Protein AF-0000000087635508 (afdb_homodimer)

Organism: NCBI:txid103891

Sequence (800 aa):
MSQRLTKEEFLHRYALDRRGTNSVKWDALAQRFNTTDVLPLWVADMDFKVPETVTDALTTRIQQGAFGYSLISPTYHQTFIDWLTHHHGYTPKKGWLRFTNGTITTLFWILHAFTKPKDAIMMLSPVYYPFFSTPQDTDHIPICSELQRDETGRYYINFEEVEQKIKEHNVKLFILCNPHNPVSRLWSEEELTRLFTLCEQYNVLIISDEIHQDFHFDTFIPALKVQEGRFSNSIITITSASKTFNLASLPVAHVIIPNKEHRHIFDAYVKTIDHTQLSVLNLVATETAYQTGDIWLTGLLATIQSNYELLKDLLLAKAPNIKFTPLEATYLAWLDFNAYIKPDELDDFLIKECRVGVNTSANFAPATPGFGRFNLAAHPDTIKEAANRIIQGLLHRNLIMSQRLTKEEFLHRYALDRRGTNSVKWDALAQRFNTTDVLPLWVADMDFKVPETVTDALTTRIQQGAFGYSLISPTYHQTFIDWLTHHHGYTPKKGWLRFTNGTITTLFWILHAFTKPKDAIMMLSPVYYPFFSTPQDTDHIPICSELQRDETGRYYINFEEVEQKIKEHNVKLFILCNPHNPVSRLWSEEELTRLFTLCEQYNVLIISDEIHQDFHFDTFIPALKVQEGRFSNSIITITSASKTFNLASLPVAHVIIPNKEHRHIFDAYVKTIDHTQLSVLNLVATETAYQTGDIWLTGLLATIQSNYELLKDLLLAKAPNIKFTPLEATYLAWLDFNAYIKPDELDDFLIKECRVGVNTSANFAPATPGFGRFNLAAHPDTIKEAANRIIQGLLHRNLI

Solvent-accessible surface area (backbone atoms only — not comparable to full-atom values): 40745 Å² total; per-residue (Å²): 128,85,70,72,40,47,44,68,57,34,46,74,71,24,56,46,83,54,72,85,68,42,24,41,63,60,58,35,28,43,79,74,67,75,38,72,76,43,51,67,24,49,52,96,47,51,38,42,39,41,52,64,66,29,45,50,52,47,46,56,54,45,68,68,31,60,33,28,48,56,52,78,62,91,54,44,67,55,44,52,36,49,41,37,33,74,74,53,71,43,71,72,58,75,90,27,57,47,76,47,60,23,61,68,24,47,49,35,50,48,49,62,49,76,51,54,74,62,41,23,37,32,37,61,28,56,22,55,34,62,73,47,49,51,35,48,56,54,47,26,38,63,41,75,38,63,49,41,66,53,95,69,40,45,70,41,82,45,62,68,57,45,54,50,48,37,64,75,54,59,33,48,35,35,50,39,59,43,39,26,48,47,59,9,39,61,62,48,63,66,58,47,49,53,52,50,50,56,28,56,74,62,65,26,40,33,37,36,41,30,43,41,56,80,32,54,80,56,86,63,63,53,78,57,48,39,81,83,31,72,56,26,70,47,36,37,36,36,31,40,52,26,65,68,53,34,23,50,21,36,41,48,14,40,35,42,32,67,26,67,66,58,41,50,44,46,51,58,43,43,62,40,52,50,76,59,70,73,36,52,63,31,50,50,37,48,46,40,37,60,71,65,30,63,42,55,46,47,8,48,52,46,37,28,54,51,33,50,51,50,38,49,53,58,36,40,74,68,40,65,66,52,41,52,30,54,76,38,16,54,54,43,44,34,34,36,36,61,77,78,35,58,48,91,44,39,61,54,46,38,37,68,68,29,20,36,32,53,40,47,28,86,54,22,44,98,46,64,72,22,26,40,36,37,41,30,48,50,54,61,67,58,45,52,50,48,34,51,30,46,52,49,43,35,45,73,68,65,70,88,128,86,70,73,40,44,43,68,56,34,46,74,72,26,56,47,85,53,71,84,67,43,23,41,64,59,60,36,27,44,80,74,68,74,39,72,77,45,50,67,24,50,53,97,48,50,39,42,38,41,53,65,67,28,44,50,52,49,46,56,56,46,68,68,31,60,33,26,48,59,51,77,61,89,56,45,66,56,44,53,34,48,42,37,32,74,76,54,71,44,73,72,59,75,88,28,57,47,76,48,60,23,60,68,23,47,50,35,50,49,49,62,50,74,49,54,74,63,39,23,36,32,37,62,14,53,18,57,31,63,74,40,49,50,34,49,55,53,46,26,37,64,41,71,39,63,49,41,68,52,94,67,40,45,70,42,82,46,60,67,55,44,53,50,48,39,64,75,54,58,32,46,34,35,49,39,60,43,40,25,49,49,60,8,40,61,62,48,62,68,59,47,50,54,52,50,50,56,29,57,75,62,64,27,40,33,37,36,40,30,43,41,56,79,32,53,82,59,85,65,62,52,77,57,47,40,81,83,32,72,57,24,68,47,35,38,37,34,29,37,52,25,65,67,54,35,24,50,21,37,42,47,13,40,35,41,32,67,26,66,67,58,41,51,43,45,50,58,44,42,61,39,51,51,75,59,69,72,35,53,65,32,49,52,37,47,44,39,37,60,70,65,30,62,42,54,47,49,9,50,52,46,37,27,55,50,34,50,51,49,38,50,53,58,38,41,73,67,40,66,66,52,41,54,29,55,76,40,14,53,52,40,45,32,36,36,37,59,77,78,36,57,47,93,45,39,63,53,46,37,37,68,66,29,21,34,33,52,39,44,23,89,62,22,37,68,44,60,78,24,28,40,37,37,41,32,49,51,56,60,65,58,44,52,49,48,35,50,29,47,52,51,44,35,43,73,68,64,72,87

Radius of gyration: 28.78 Å; Cα contacts (8 Å, |Δi|>4): 1684; chains: 2; bounding box: 56×84×64 Å

Secondary structure (DSSP, 8-state):
---PPPHHHHHHHHB---TTTTBHHHHSHHHHHS-S-SEE--SS--SBPPPHHHHHHHHHHHHT---SSBPPPTTHHHHHHHHHHHHHS----GGGEEEES-HHHHHHHHHHHH--TT-EEEEEES--THHHHHHHHTT-EEEEEEPEE-TTS-EE--HHHHHHHHHHHTEEEEEEESSBTTTTB---HHHHHHHHHHHHHTT-EEEEE-TTTT-BSS----GGGGGGGTTGGGEEEEEEHHHHTT-TTS--EEEE---HHHHHHHHHHHTTT--PPPPHHHHHHHHHHHHH-HHHHHHHHHHHHHHHHHHHHHHHHH-TTPEEPP--BSSEEEEE-TTTS-GGGHHIIIIIIS-EE-EEGGGSSS--TTEEEEE--S-HHHHHHHHHHHHHHHHHTT--/---PPPHHHHHHHHB---TTTTBHHHHSHHHHHS-S-SEE--SS--SBPPPHHHHHHHHHHHHT---SSBPPPTTHHHHHHHHHHHHHS----GGGEEEES-HHHHHHHHHHHH--TT-EEEEEESEETHHHHHHHHTT-EEEEEEPEE-TTS-EE--HHHHHHHHHHHTEEEEEEESSBTTTTB---HHHHHHHHHHHHHTT-EEEEE-TTTT-BSS----GGGGGGGTTGGGEEEEEEHHHHTT-TTS--EEEE---HHHHHHHHHHHTTT--PPPPHHHHHHHHHHHHH-HHHHHHHHHHHHHHHHHHHHHHHHH-TT-EEPP--BSSEEEEE-TTTS-GGGHHIIIIIIS-EE-EEGGGEESPPTTEEEEE--S-HHHHHHHHHHHHHHHHHTT--

Foldseek 3Di:
DPDADALVNLCVAWQADCPPVPDCQQPVCCVVQVDNLFQGFADLFFRTHFPVLLVVLLVVVVVVVDFPDDDFDPCLLVLVQVLCCVQANDGADSVQKDKDQAQLVLVLLLCVLQHDAQAEEEEEPLAFQSSPVSCVVRNYHYHYDYWDADPQRATHGPLVVVLVCCVVRVHAEYEAEAVTPPLQDQDDLVRLVSVLVSCVVSNHAYEYECQFVLFFPDRHHDSCCRVHRPSLQRYKYKYFCCSQRVPVVLGMMMIGHRHPVSVVSSVVSCVVPDDDDRRNSSSSSRSSCSVPVVNSSSNQNNQLVVLVVLLVVLQCVQPVPWRWRDNRTDSKTKIAQVLQDPLVCQCCLLCVQLSHHHDASVRSPPDDGRMTIGGSNHDSVSSNSSSVSSSVSSVVVVRD/DPDADALVNLCVAWQADCPPVPDCQQPVCCVVQVDNLFQGFADLFFRTHFPVLLVVLLVVVVVVVDFPDDDFPPCLLVLVQVLCCVQANDGADSVQKDKDQAQLVLVLLLCVLQHDAQAEEEEEPLAQCSSVVSCVVRNYHYHYDYWDADPQRATHGPLVVVLVCCVVRVHAEYEAEAVTPPLQDQDDLVRLVSVLVSCVVSNHAYEYECQFVLFFPDRHHDSCCRVHRPSLQRYKYKYFCCSQRVPVVLGMMMIGHRHPVSVVSSVVSCVVPDDDDRRNSSSSSRSSCSVPVVNSSSNQNNQLVVLVVLLQVLQCVQPVPWRWRDNRTDSKTKIAQVLQDPLVCQCCLLCVQLSHHHDAQVSGVPGDGRMTIGGRSHDSVSSNSSSVSSSVSSVVVVRD

Nearest PDB structures (foldseek):
  3l8a-assembly1_A  TM=9.488E-01  e=4.646E-39  Streptococcus mutans UA159
  6qp3-assembly2_B  TM=9.640E-01  e=1.396E-38  Bacillus subtilis subsp. subtilis str. 168
  1c7n-assembly2_C  TM=9.497E-01  e=3.791E-37  Treponema denticola
  9jwc-assembly1_A  TM=9.438E-01  e=6.682E-35  Lactobacillus delbrueckii subsp. lactis DSM 20072
  3dzz-assembly1_B  TM=9.411E-01  e=6.036E-34  Lactobacillus delbrueckii subsp. bulgaricus ATCC BAA-365

InterPro domains:
  IPR004839 Aminotransferase, class I/classII, large domain [PF00155] (37-390)
  IPR015421 Pyridoxal phosphate-dependent transferase, major domain [G3DSA:3.40.640.10] (75-299)
  IPR015422 Pyridoxal phosphate-dependent transferase, small domain [G3DSA:3.90.1150.10] (20-390)
  IPR015424 Pyridoxal phosphate-dependent transferase [SSF53383] (12-392)
  IPR027619 C-S lyase, PatB-like [TIGR04350] (15-392)
  IPR051798 Class-II Pyridoxal-Phosphate-Dependent Aminotransferase [PTHR43525] (14-395)

pLDDT: mean 96.12, std 6.04, range [33.53, 98.94]

Structure (mmCIF, N/CA/C/O backbone):
data_AF-0000000087635508-model_v1
#
loop_
_entity.id
_entity.type
_entity.pdbx_description
1 polymer 'cysteine-S-conjugate beta-lyase'
#
loop_
_atom_site.group_PDB
_atom_site.id
_atom_site.type_symbol
_atom_site.label_atom_id
_atom_site.label_alt_id
_atom_site.label_comp_id
_atom_site.label_asym_id
_atom_site.label_entity_id
_atom_site.label_seq_id
_atom_site.pdbx_PDB_ins_code
_atom_site.Cartn_x
_atom_site.Cartn_y
_atom_site.Cartn_z
_atom_site.occupancy
_atom_site.B_iso_or_equiv
_atom_site.auth_seq_id
_atom_site.auth_comp_id
_atom_site.auth_asym_id
_atom_site.auth_atom_id
_atom_site.pdbx_PDB_model_num
ATOM 1 N N . MET A 1 1 ? -30.078 -16.125 -19.828 1 33.81 1 MET A N 1
ATOM 2 C CA . MET A 1 1 ? -29.125 -17.016 -20.484 1 33.81 1 MET A CA 1
ATOM 3 C C . MET A 1 1 ? -27.703 -16.516 -20.297 1 33.81 1 MET A C 1
ATOM 5 O O . MET A 1 1 ? -27.391 -15.367 -20.641 1 33.81 1 MET A O 1
ATOM 9 N N . SER A 1 2 ? -26.922 -16.781 -19.203 1 46.25 2 SER A N 1
ATOM 10 C CA . SER A 1 2 ? -25.672 -16.219 -18.703 1 46.25 2 SER A CA 1
ATOM 11 C C . SER A 1 2 ? -24.656 -16.047 -19.828 1 46.25 2 SER A C 1
ATOM 13 O O . SER A 1 2 ? -24.312 -17.016 -20.516 1 46.25 2 SER A O 1
ATOM 15 N N . GLN A 1 3 ? -24.719 -14.992 -20.547 1 62.72 3 GLN A N 1
ATOM 16 C CA . GLN A 1 3 ? -23.984 -14.727 -21.766 1 62.72 3 GLN A CA 1
ATOM 17 C C . GLN A 1 3 ? -22.5 -15.055 -21.609 1 62.72 3 GLN A C 1
ATOM 19 O O . GLN A 1 3 ? -21.812 -14.469 -20.766 1 62.72 3 GLN A O 1
ATOM 24 N N . ARG A 1 4 ? -22.109 -16.312 -21.953 1 77.56 4 ARG A N 1
ATOM 25 C CA . ARG A 1 4 ? -20.734 -16.781 -21.953 1 77.56 4 ARG A CA 1
ATOM 26 C C . ARG A 1 4 ? -20 -16.312 -23.203 1 77.56 4 ARG A C 1
ATOM 28 O O . ARG A 1 4 ? -20.547 -16.328 -24.297 1 77.56 4 ARG A O 1
ATOM 35 N N . LEU A 1 5 ? -18.844 -15.641 -22.828 1 87.56 5 LEU A N 1
ATOM 36 C CA . LEU A 1 5 ? -17.953 -15.219 -23.906 1 87.56 5 LEU A CA 1
ATOM 37 C C . LEU A 1 5 ? -17.125 -16.391 -24.422 1 87.56 5 LEU A C 1
ATOM 39 O O . LEU A 1 5 ? -16.547 -17.141 -23.641 1 87.56 5 LEU A O 1
ATOM 43 N N . THR A 1 6 ? -17.156 -16.656 -25.672 1 89.62 6 THR A N 1
ATOM 44 C CA . THR A 1 6 ? -16.297 -17.688 -26.25 1 89.62 6 THR A CA 1
ATOM 45 C C . THR A 1 6 ? -14.836 -17.219 -26.25 1 89.62 6 THR A C 1
ATOM 47 O O . THR A 1 6 ? -14.555 -16.031 -26.078 1 89.62 6 THR A O 1
ATOM 50 N N . LYS A 1 7 ? -13.977 -18.172 -26.422 1 93.38 7 LYS A N 1
ATOM 51 C CA . LYS A 1 7 ? -12.547 -17.875 -26.531 1 93.38 7 LYS A CA 1
ATOM 52 C C . LYS A 1 7 ? -12.289 -16.875 -27.656 1 93.38 7 LYS A C 1
ATOM 54 O O . LYS A 1 7 ? -11.523 -15.914 -27.469 1 93.38 7 LYS A O 1
ATOM 59 N N . GLU A 1 8 ? -12.953 -17.094 -28.781 1 94.56 8 GLU A N 1
ATOM 60 C CA . GLU A 1 8 ? -12.75 -16.219 -29.922 1 94.56 8 GLU A CA 1
ATOM 61 C C . GLU A 1 8 ? -13.227 -14.797 -29.641 1 94.56 8 GLU A C 1
ATOM 63 O O . GLU A 1 8 ? -12.547 -13.828 -29.984 1 94.56 8 GLU A O 1
ATOM 68 N N . GLU A 1 9 ? -14.336 -14.711 -29.031 1 94.88 9 GLU A N 1
ATOM 69 C CA . GLU A 1 9 ? -14.875 -13.398 -28.672 1 94.88 9 GLU A CA 1
ATOM 70 C C . GLU A 1 9 ? -13.984 -12.711 -27.641 1 94.88 9 GLU A C 1
ATOM 72 O O . GLU A 1 9 ? -13.742 -11.508 -27.719 1 94.88 9 GLU A O 1
ATOM 77 N N . PHE A 1 10 ? -13.555 -13.492 -26.703 1 97.44 10 PHE A N 1
ATOM 78 C CA . PHE A 1 10 ? -12.688 -12.977 -25.656 1 97.44 10 PHE A CA 1
ATOM 79 C C . PHE A 1 10 ? -11.398 -12.414 -26.25 1 97.44 10 PHE A C 1
ATOM 81 O O . PHE A 1 10 ? -10.992 -11.297 -25.922 1 97.44 10 PHE A O 1
ATOM 88 N N . LEU A 1 11 ? -10.797 -13.164 -27.094 1 97.56 11 LEU A N 1
ATOM 89 C CA . LEU A 1 11 ? -9.539 -12.758 -27.719 1 97.56 11 LEU A CA 1
ATOM 90 C C . LEU A 1 11 ? -9.719 -11.5 -28.547 1 97.56 11 LEU A C 1
ATOM 92 O O . LEU A 1 11 ? -8.883 -10.602 -28.516 1 97.56 11 LEU A O 1
ATOM 96 N N . HIS A 1 12 ? -10.766 -11.453 -29.281 1 96.62 12 HIS A N 1
ATOM 97 C CA . HIS A 1 12 ? -11.039 -10.297 -30.125 1 96.62 12 HIS A CA 1
ATOM 98 C C . HIS A 1 12 ? -11.18 -9.031 -29.297 1 96.62 12 HIS A C 1
ATOM 100 O O . HIS A 1 12 ? -10.711 -7.961 -29.688 1 96.62 12 HIS A O 1
ATOM 106 N N . ARG A 1 13 ? -11.711 -9.211 -28.156 1 95.94 13 ARG A N 1
ATOM 107 C CA . ARG A 1 13 ? -12.078 -8.047 -27.344 1 95.94 13 ARG A CA 1
ATOM 108 C C . ARG A 1 13 ? -10.938 -7.641 -26.422 1 95.94 13 ARG A C 1
ATOM 110 O O . ARG A 1 13 ? -10.75 -6.453 -26.156 1 95.94 13 ARG A O 1
ATOM 117 N N . TYR A 1 14 ? -10.18 -8.602 -25.969 1 97.5 14 TYR A N 1
ATOM 118 C CA . TYR A 1 14 ? -9.383 -8.281 -24.781 1 97.5 14 TYR A CA 1
ATOM 119 C C . TYR A 1 14 ? -7.902 -8.562 -25.047 1 97.5 14 TYR A C 1
ATOM 121 O O . TYR A 1 14 ? -7.043 -8.125 -24.266 1 97.5 14 TYR A O 1
ATOM 129 N N . ALA A 1 15 ? -7.57 -9.32 -26.109 1 97.44 15 ALA A N 1
ATOM 130 C CA . ALA A 1 15 ? -6.156 -9.555 -26.375 1 97.44 15 ALA A CA 1
ATOM 131 C C . ALA A 1 15 ? -5.406 -8.234 -26.547 1 97.44 15 ALA A C 1
ATOM 133 O O . ALA A 1 15 ? -5.922 -7.297 -27.156 1 97.44 15 ALA A O 1
ATOM 134 N N . LEU A 1 16 ? -4.223 -8.172 -25.984 1 95.31 16 LEU A N 1
ATOM 135 C CA . LEU A 1 16 ? -3.488 -6.914 -25.938 1 95.31 16 LEU A CA 1
ATOM 136 C C . LEU A 1 16 ? -1.991 -7.152 -26.094 1 95.31 16 LEU A C 1
ATOM 138 O O . LEU A 1 16 ? -1.436 -8.07 -25.5 1 95.31 16 LEU A O 1
ATOM 142 N N . ASP A 1 17 ? -1.324 -6.438 -26.953 1 94.38 17 ASP A N 1
ATOM 143 C CA . ASP A 1 17 ? 0.132 -6.355 -27 1 94.38 17 ASP A CA 1
ATOM 144 C C . ASP A 1 17 ? 0.658 -5.418 -25.906 1 94.38 17 ASP A C 1
ATOM 146 O O . ASP A 1 17 ? 0.414 -4.211 -25.953 1 94.38 17 ASP A O 1
ATOM 150 N N . ARG A 1 18 ? 1.349 -5.949 -25 1 94.19 18 ARG A N 1
ATOM 151 C CA . ARG A 1 18 ? 1.753 -5.199 -23.812 1 94.19 18 ARG A CA 1
ATOM 152 C C . ARG A 1 18 ? 3.17 -4.656 -23.969 1 94.19 18 ARG A C 1
ATOM 154 O O . ARG A 1 18 ? 3.689 -4 -23.062 1 94.19 18 ARG A O 1
ATOM 161 N N . ARG A 1 19 ? 3.881 -4.895 -25.141 1 95.06 19 ARG A N 1
ATOM 162 C CA . ARG A 1 19 ? 5.211 -4.355 -25.391 1 95.06 19 ARG A CA 1
ATOM 163 C C . ARG A 1 19 ? 5.191 -2.832 -25.391 1 95.06 19 ARG A C 1
ATOM 165 O O . ARG A 1 19 ? 4.312 -2.219 -26 1 95.06 19 ARG A O 1
ATOM 172 N N . GLY A 1 20 ? 6.074 -2.236 -24.531 1 92.44 20 GLY A N 1
ATOM 173 C CA . GLY A 1 20 ? 6.23 -0.791 -24.516 1 92.44 20 GLY A CA 1
ATOM 174 C C . GLY A 1 20 ? 5.281 -0.1 -23.562 1 92.44 20 GLY A C 1
ATOM 175 O O . GLY A 1 20 ? 5.141 1.124 -23.578 1 92.44 20 GLY A O 1
ATOM 176 N N . THR A 1 21 ? 4.652 -0.819 -22.719 1 91.88 21 THR A N 1
ATOM 177 C CA . THR A 1 21 ? 3.68 -0.236 -21.797 1 91.88 21 THR A CA 1
ATOM 178 C C . THR A 1 21 ? 4.199 -0.285 -20.359 1 91.88 21 THR A C 1
ATOM 180 O O . THR A 1 21 ? 3.422 -0.162 -19.406 1 91.88 21 THR A O 1
ATOM 183 N N . ASN A 1 22 ? 5.5 -0.594 -20.141 1 93.06 22 ASN A N 1
ATOM 184 C CA . ASN A 1 22 ? 6.121 -0.749 -18.828 1 93.06 22 ASN A CA 1
ATOM 185 C C . ASN A 1 22 ? 5.602 -1.987 -18.094 1 93.06 22 ASN A C 1
ATOM 187 O O . ASN A 1 22 ? 5.41 -1.966 -16.891 1 93.06 22 ASN A O 1
ATOM 191 N N . SER A 1 23 ? 5.266 -2.977 -18.875 1 95.44 23 SER A N 1
ATOM 192 C CA . SER A 1 23 ? 4.883 -4.254 -18.297 1 95.44 23 SER A CA 1
ATOM 193 C C . SER A 1 23 ? 6.105 -5.047 -17.844 1 95.44 23 SER A C 1
ATOM 195 O O . SER A 1 23 ? 7.086 -5.152 -18.578 1 95.44 23 SER A O 1
ATOM 197 N N . VAL A 1 24 ? 6.074 -5.621 -16.672 1 96.44 24 VAL A N 1
ATOM 198 C CA . VAL A 1 24 ? 7.168 -6.457 -16.188 1 96.44 24 VAL A CA 1
ATOM 199 C C . VAL A 1 24 ? 7.355 -7.656 -17.109 1 96.44 24 VAL A C 1
ATOM 201 O O . VAL A 1 24 ? 8.484 -7.996 -17.484 1 96.44 24 VAL A O 1
ATOM 204 N N . LYS A 1 25 ? 6.281 -8.25 -17.547 1 96.38 25 LYS A N 1
ATOM 205 C CA . LYS A 1 25 ? 6.285 -9.461 -18.359 1 96.38 25 LYS A CA 1
ATOM 206 C C . LYS A 1 25 ? 7.043 -9.25 -19.656 1 96.38 25 LYS A C 1
ATOM 208 O O . LYS A 1 25 ? 7.863 -10.078 -20.047 1 96.38 25 LYS A O 1
ATOM 213 N N . TRP A 1 26 ? 6.902 -8.102 -20.312 1 96.5 26 TRP A N 1
ATOM 214 C CA . TRP A 1 26 ? 7.426 -7.891 -21.672 1 96.5 26 TRP A CA 1
ATOM 215 C C . TRP A 1 26 ? 8.609 -6.926 -21.641 1 96.5 26 TRP A C 1
ATOM 217 O O . TRP A 1 26 ? 9.547 -7.074 -22.438 1 96.5 26 TRP A O 1
ATOM 227 N N . ASP A 1 27 ? 8.586 -5.945 -20.734 1 96.25 27 ASP A N 1
ATOM 228 C CA . ASP A 1 27 ? 9.539 -4.848 -20.844 1 96.25 27 ASP A CA 1
ATOM 229 C C . ASP A 1 27 ? 10.688 -5.027 -19.844 1 96.25 27 ASP A C 1
ATOM 231 O O . ASP A 1 27 ? 11.664 -4.277 -19.875 1 96.25 27 ASP A O 1
ATOM 235 N N . ALA A 1 28 ? 10.617 -6.051 -19 1 95.44 28 ALA A N 1
ATOM 236 C CA . ALA A 1 28 ? 11.703 -6.316 -18.078 1 95.44 28 ALA A CA 1
ATOM 237 C C . ALA A 1 28 ? 12.516 -7.531 -18.516 1 95.44 28 ALA A C 1
ATOM 239 O O . ALA A 1 28 ? 13.258 -8.109 -17.703 1 95.44 28 ALA A O 1
ATOM 240 N N . LEU A 1 29 ? 12.438 -7.977 -19.703 1 95.56 29 LEU A N 1
ATOM 241 C CA . LEU A 1 29 ? 13.07 -9.195 -20.188 1 95.56 29 LEU A CA 1
ATOM 242 C C . LEU A 1 29 ? 14.586 -9.102 -20.109 1 95.56 29 LEU A C 1
ATOM 244 O O . LEU A 1 29 ? 15.258 -10.07 -19.75 1 95.56 29 LEU A O 1
ATOM 248 N N . ALA A 1 30 ? 15.133 -7.922 -20.453 1 94.25 30 ALA A N 1
ATOM 249 C CA . ALA A 1 30 ? 16.578 -7.754 -20.375 1 94.25 30 ALA A CA 1
ATOM 250 C C . ALA A 1 30 ? 17.078 -7.957 -18.953 1 94.25 30 ALA A C 1
ATOM 252 O O . ALA A 1 30 ? 18.125 -8.586 -18.734 1 94.25 30 ALA A O 1
ATOM 253 N N . GLN A 1 31 ? 16.344 -7.422 -18.062 1 92.12 31 GLN A N 1
ATOM 254 C CA . GLN A 1 31 ? 16.719 -7.539 -16.656 1 92.12 31 GLN A CA 1
ATOM 255 C C . GLN A 1 31 ? 16.562 -8.977 -16.156 1 92.12 31 GLN A C 1
ATOM 257 O O . GLN A 1 31 ? 17.391 -9.461 -15.391 1 92.12 31 GLN A O 1
ATOM 262 N N . ARG A 1 32 ? 15.539 -9.625 -16.625 1 92.56 32 ARG A N 1
ATOM 263 C CA . ARG A 1 32 ? 15.188 -10.953 -16.109 1 92.56 32 ARG A CA 1
ATOM 264 C C . ARG A 1 32 ? 16.016 -12.031 -16.797 1 92.56 32 ARG A C 1
ATOM 266 O O . ARG A 1 32 ? 16.422 -13.008 -16.172 1 92.56 32 ARG A O 1
ATOM 273 N N . PHE A 1 33 ? 16.297 -11.867 -18.125 1 94.62 33 PHE A N 1
ATOM 274 C CA . PHE A 1 33 ? 16.828 -12.977 -18.891 1 94.62 33 PHE A CA 1
ATOM 275 C C . PHE A 1 33 ? 18.125 -12.562 -19.609 1 94.62 33 PHE A C 1
ATOM 277 O O . PHE A 1 33 ? 18.719 -13.359 -20.328 1 94.62 33 PHE A O 1
ATOM 284 N N . ASN A 1 34 ? 18.578 -11.32 -19.391 1 93.19 34 ASN A N 1
ATOM 285 C CA . ASN A 1 34 ? 19.75 -10.766 -20.047 1 93.19 34 ASN A CA 1
ATOM 286 C C . ASN A 1 34 ? 19.594 -10.734 -21.562 1 93.19 34 ASN A C 1
ATOM 288 O O . ASN A 1 34 ? 20.578 -10.82 -22.297 1 93.19 34 ASN A O 1
ATOM 292 N N . THR A 1 35 ? 18.359 -10.805 -22.031 1 93.5 35 THR A N 1
ATOM 293 C CA . THR A 1 35 ? 18 -10.688 -23.438 1 93.5 35 THR A CA 1
ATOM 294 C C . THR A 1 35 ? 16.562 -10.203 -23.594 1 93.5 35 THR A C 1
ATOM 296 O O . THR A 1 35 ? 15.758 -10.359 -22.688 1 93.5 35 THR A O 1
ATOM 299 N N . THR A 1 36 ? 16.312 -9.586 -24.719 1 93.81 36 THR A N 1
ATOM 300 C CA . THR A 1 36 ? 14.945 -9.18 -25.031 1 93.81 36 THR A CA 1
ATOM 301 C C . THR A 1 36 ? 14.312 -10.125 -26.047 1 93.81 36 THR A C 1
ATOM 303 O O . THR A 1 36 ? 13.117 -10.047 -26.312 1 93.81 36 THR A O 1
ATOM 306 N N . ASP A 1 37 ? 15.156 -11.016 -26.547 1 94.62 37 ASP A N 1
ATOM 307 C CA . ASP A 1 37 ? 14.688 -11.977 -27.547 1 94.62 37 ASP A CA 1
ATOM 308 C C . ASP A 1 37 ? 14.227 -13.273 -26.891 1 94.62 37 ASP A C 1
ATOM 310 O O . ASP A 1 37 ? 14.812 -14.336 -27.125 1 94.62 37 ASP A O 1
ATOM 314 N N . VAL A 1 38 ? 13.281 -13.164 -26.125 1 96.81 38 VAL A N 1
ATOM 315 C CA . VAL A 1 38 ? 12.688 -14.297 -25.422 1 96.81 38 VAL A CA 1
ATOM 316 C C . VAL A 1 38 ? 11.172 -14.117 -25.344 1 96.81 38 VAL A C 1
ATOM 318 O O . VAL A 1 38 ? 10.688 -13.008 -25.109 1 96.81 38 VAL A O 1
ATOM 321 N N . LEU A 1 39 ? 10.43 -15.109 -25.719 1 97.5 39 LEU A N 1
ATOM 322 C CA . LEU A 1 39 ? 8.984 -15.109 -25.578 1 97.5 39 LEU A CA 1
ATOM 323 C C . LEU A 1 39 ? 8.578 -15.258 -24.125 1 97.5 39 LEU A C 1
ATOM 325 O O . LEU A 1 39 ? 8.836 -16.297 -23.5 1 97.5 39 LEU A O 1
ATOM 329 N N . PRO A 1 40 ? 7.926 -14.25 -23.5 1 97.25 40 PRO A N 1
ATOM 330 C CA . PRO A 1 40 ? 7.719 -14.281 -22.047 1 97.25 40 PRO A CA 1
ATOM 331 C C . PRO A 1 40 ? 6.516 -15.133 -21.641 1 97.25 40 PRO A C 1
ATOM 333 O O . PRO A 1 40 ? 5.379 -14.812 -22 1 97.25 40 PRO A O 1
ATOM 336 N N . LEU A 1 41 ? 6.707 -16.141 -20.891 1 97.88 41 LEU A N 1
ATOM 337 C CA . LEU A 1 41 ? 5.699 -16.969 -20.25 1 97.88 41 LEU A CA 1
ATOM 338 C C . LEU A 1 41 ? 6.074 -17.25 -18.797 1 97.88 41 LEU A C 1
ATOM 340 O O . LEU A 1 41 ? 5.766 -18.328 -18.266 1 97.88 41 LEU A O 1
ATOM 344 N N . TRP A 1 42 ? 6.707 -16.312 -18.109 1 94.94 42 TRP A N 1
ATOM 345 C CA . TRP A 1 42 ? 7.387 -16.562 -16.844 1 94.94 42 TRP A CA 1
ATOM 346 C C . TRP A 1 42 ? 6.574 -16.016 -15.672 1 94.94 42 TRP A C 1
ATOM 348 O O . TRP A 1 42 ? 6.441 -16.656 -14.633 1 94.94 42 TRP A O 1
ATOM 358 N N . VAL A 1 43 ? 5.969 -14.789 -15.781 1 94.5 43 VAL A N 1
ATOM 359 C CA . VAL A 1 43 ? 5.293 -14.117 -14.68 1 94.5 43 VAL A CA 1
ATOM 360 C C . VAL A 1 43 ? 3.781 -14.25 -14.844 1 94.5 43 VAL A C 1
ATOM 362 O O . VAL A 1 43 ? 3.264 -14.219 -15.961 1 94.5 43 VAL A O 1
ATOM 365 N N . ALA A 1 44 ? 3.107 -14.414 -13.68 1 94.19 44 ALA A N 1
ATOM 366 C CA . ALA A 1 44 ? 1.656 -14.586 -13.68 1 94.19 44 ALA A CA 1
ATOM 367 C C . ALA A 1 44 ? 0.945 -13.258 -13.906 1 94.19 44 ALA A C 1
ATOM 369 O O . ALA A 1 44 ? 0.25 -12.758 -13.023 1 94.19 44 ALA A O 1
ATOM 370 N N . ASP A 1 45 ? 1.117 -12.781 -15.016 1 93 45 ASP A N 1
ATOM 371 C CA . ASP A 1 45 ? 0.558 -11.594 -15.648 1 93 45 ASP A CA 1
ATOM 372 C C . ASP A 1 45 ? -0.095 -11.938 -16.984 1 93 45 ASP A C 1
ATOM 374 O O . ASP A 1 45 ? 0.374 -12.82 -17.703 1 93 45 ASP A O 1
ATOM 378 N N . MET A 1 46 ? -1.188 -11.234 -17.281 1 97 46 MET A N 1
ATOM 379 C CA . MET A 1 46 ? -1.939 -11.648 -18.469 1 97 46 MET A CA 1
ATOM 380 C C . MET A 1 46 ? -1.779 -10.641 -19.594 1 97 46 MET A C 1
ATOM 382 O O . MET A 1 46 ? -1.574 -9.453 -19.359 1 97 46 MET A O 1
ATOM 386 N N . ASP A 1 47 ? -1.861 -11.125 -20.797 1 97.38 47 ASP A N 1
ATOM 387 C CA . ASP A 1 47 ? -1.823 -10.281 -21.984 1 97.38 47 ASP A CA 1
ATOM 388 C C . ASP A 1 47 ? -3.232 -9.914 -22.438 1 97.38 47 ASP A C 1
ATOM 390 O O . ASP A 1 47 ? -3.547 -9.992 -23.625 1 97.38 47 ASP A O 1
ATOM 394 N N . PHE A 1 48 ? -4.07 -9.602 -21.5 1 98.19 48 PHE A N 1
ATOM 395 C CA . PHE A 1 48 ? -5.457 -9.25 -21.797 1 98.19 48 PHE A CA 1
ATOM 396 C C . PHE A 1 48 ? -5.859 -7.98 -21.047 1 98.19 48 PHE A C 1
ATOM 398 O O . PHE A 1 48 ? -5.426 -7.75 -19.922 1 98.19 48 PHE A O 1
ATOM 405 N N . LYS A 1 49 ? -6.676 -7.188 -21.672 1 98 49 LYS A N 1
ATOM 406 C CA . LYS A 1 49 ? -7.289 -6.043 -21 1 98 49 LYS A CA 1
ATOM 407 C C . LYS A 1 49 ? -8.195 -6.5 -19.859 1 98 49 LYS A C 1
ATOM 409 O O . LYS A 1 49 ? -8.727 -7.609 -19.891 1 98 49 LYS A O 1
ATOM 414 N N . VAL A 1 50 ? -8.32 -5.637 -18.875 1 98.19 50 VAL A N 1
ATOM 415 C CA . VAL A 1 50 ? -9.312 -5.875 -17.828 1 98.19 50 VAL A CA 1
ATOM 416 C C . VAL A 1 50 ? -10.719 -5.688 -18.391 1 98.19 50 VAL A C 1
ATOM 418 O O . VAL A 1 50 ? -10.891 -5.145 -19.484 1 98.19 50 VAL A O 1
ATOM 421 N N . PRO A 1 51 ? -11.75 -6.156 -17.641 1 97.38 51 PRO A N 1
ATOM 422 C CA . PRO A 1 51 ? -13.109 -5.867 -18.078 1 97.38 51 PRO A CA 1
ATOM 423 C C . PRO A 1 51 ? -13.352 -4.379 -18.344 1 97.38 51 PRO A C 1
ATOM 425 O O . PRO A 1 51 ? -12.891 -3.537 -17.562 1 97.38 51 PRO A O 1
ATOM 428 N N . GLU A 1 52 ? -14.031 -4.07 -19.406 1 97.19 52 GLU A N 1
ATOM 429 C CA . GLU A 1 52 ? -14.281 -2.678 -19.766 1 97.19 52 GLU A CA 1
ATOM 430 C C . GLU A 1 52 ? -14.992 -1.933 -18.641 1 97.19 52 GLU A C 1
ATOM 432 O O . GLU A 1 52 ? -14.773 -0.736 -18.453 1 97.19 52 GLU A O 1
ATOM 437 N N . THR A 1 53 ? -15.828 -2.648 -17.875 1 98.12 53 THR A N 1
ATOM 438 C CA . THR A 1 53 ? -16.547 -2.027 -16.766 1 98.12 53 THR A CA 1
ATOM 439 C C . THR A 1 53 ? -15.578 -1.485 -15.727 1 98.12 53 THR A C 1
ATOM 441 O O . THR A 1 53 ? -15.859 -0.488 -15.062 1 98.12 53 THR A O 1
ATOM 444 N N . VAL A 1 54 ? -14.445 -2.123 -15.555 1 98.56 54 VAL A N 1
ATOM 445 C CA . VAL A 1 54 ? -13.422 -1.657 -14.625 1 98.56 54 VAL A CA 1
ATOM 446 C C . VAL A 1 54 ? -12.82 -0.349 -15.133 1 98.56 54 VAL A C 1
ATOM 448 O O . VAL A 1 54 ? -12.719 0.627 -14.391 1 98.56 54 VAL A O 1
ATOM 451 N N . THR A 1 55 ? -12.422 -0.28 -16.453 1 98.25 55 THR A N 1
ATOM 452 C CA . THR A 1 55 ? -11.867 0.946 -17.016 1 98.25 55 THR A CA 1
ATOM 453 C C . THR A 1 55 ? -12.891 2.074 -16.969 1 98.25 55 THR A C 1
ATOM 455 O O . THR A 1 55 ? -12.547 3.225 -16.703 1 98.25 55 THR A O 1
ATOM 458 N N . ASP A 1 56 ? -14.148 1.72 -17.219 1 98.5 56 ASP A N 1
ATOM 459 C CA . ASP A 1 56 ? -15.211 2.715 -17.172 1 98.5 56 ASP A CA 1
ATOM 460 C C . ASP A 1 56 ? -15.375 3.281 -15.758 1 98.5 56 ASP A C 1
ATOM 462 O O . ASP A 1 56 ? -15.492 4.496 -15.578 1 98.5 56 ASP A O 1
ATOM 466 N N . ALA A 1 57 ? -15.43 2.434 -14.773 1 98.44 57 ALA A N 1
ATOM 467 C CA . ALA A 1 57 ? -15.602 2.857 -13.383 1 98.44 57 ALA A CA 1
ATOM 468 C C . ALA A 1 57 ? -14.43 3.723 -12.922 1 98.44 57 ALA A C 1
ATOM 470 O O . ALA A 1 57 ? -14.625 4.723 -12.234 1 98.44 57 ALA A O 1
ATOM 471 N N . LEU A 1 58 ? -13.242 3.326 -13.281 1 98.69 58 LEU A N 1
ATOM 472 C CA . LEU A 1 58 ? -12.062 4.113 -12.945 1 98.69 58 LEU A CA 1
ATOM 473 C C . LEU A 1 58 ? -12.125 5.488 -13.602 1 98.69 58 LEU A C 1
ATOM 475 O O . LEU A 1 58 ? -11.812 6.496 -12.969 1 98.69 58 LEU A O 1
ATOM 479 N N . THR A 1 59 ? -12.438 5.484 -14.867 1 98.25 59 THR A N 1
ATOM 480 C CA . THR A 1 59 ? -12.547 6.75 -15.586 1 98.25 59 THR A CA 1
ATOM 481 C C . THR A 1 59 ? -13.562 7.672 -14.914 1 98.25 59 THR A C 1
ATOM 483 O O . THR A 1 59 ? -13.297 8.859 -14.727 1 98.25 59 THR A O 1
ATOM 486 N N . THR A 1 60 ? -14.703 7.102 -14.57 1 97.62 60 THR A N 1
ATOM 487 C CA . THR A 1 60 ? -15.742 7.863 -13.883 1 97.62 60 THR A CA 1
ATOM 488 C C . THR A 1 60 ? -15.211 8.43 -12.57 1 97.62 60 THR A C 1
ATOM 490 O O . THR A 1 60 ? -15.414 9.609 -12.273 1 97.62 60 THR A O 1
ATOM 493 N N . ARG A 1 61 ? -14.539 7.648 -11.797 1 97.56 61 ARG A N 1
ATOM 494 C CA . ARG A 1 61 ? -14.008 8.086 -10.516 1 97.56 61 ARG A CA 1
ATOM 495 C C . ARG A 1 61 ? -12.961 9.18 -10.695 1 97.56 61 ARG A C 1
ATOM 497 O O . ARG A 1 61 ? -12.93 10.148 -9.93 1 97.56 61 ARG A O 1
ATOM 504 N N . ILE A 1 62 ? -12.109 9.031 -11.664 1 98 62 ILE A N 1
ATOM 505 C CA . ILE A 1 62 ? -11.031 9.977 -11.945 1 98 62 ILE A CA 1
ATOM 506 C C . ILE A 1 62 ? -11.625 11.328 -12.344 1 98 62 ILE A C 1
ATOM 508 O O . ILE A 1 62 ? -11.086 12.375 -11.984 1 98 62 ILE A O 1
ATOM 512 N N . GLN A 1 63 ? -12.727 11.32 -12.945 1 95.75 63 GLN A N 1
ATOM 513 C CA . GLN A 1 63 ? -13.352 12.539 -13.453 1 95.75 63 GLN A CA 1
ATOM 514 C C . GLN A 1 63 ? -13.93 13.367 -12.312 1 95.75 63 GLN A C 1
ATOM 516 O O . GLN A 1 63 ? -14.219 14.555 -12.492 1 95.75 63 GLN A O 1
ATOM 521 N N . GLN A 1 64 ? -14.109 12.727 -11.188 1 94.19 64 GLN A N 1
ATOM 522 C CA . GLN A 1 64 ? -14.5 13.516 -10.023 1 94.19 64 GLN A CA 1
ATOM 523 C C . GLN A 1 64 ? -13.438 14.555 -9.68 1 94.19 64 GLN A C 1
ATOM 525 O O . GLN A 1 64 ? -13.75 15.594 -9.086 1 94.19 64 GLN A O 1
ATOM 530 N N . GLY A 1 65 ? -12.164 14.219 -9.945 1 95.38 65 GLY A N 1
ATOM 531 C CA . GLY A 1 65 ? -11.086 15.195 -9.898 1 95.38 65 GLY A CA 1
ATOM 532 C C . GLY A 1 65 ? -10.523 15.406 -8.5 1 95.38 65 GLY A C 1
ATOM 533 O O . GLY A 1 65 ? -9.719 16.312 -8.281 1 95.38 65 GLY A O 1
ATOM 534 N N . ALA A 1 66 ? -10.953 14.672 -7.527 1 94.75 66 ALA A N 1
ATOM 535 C CA . ALA A 1 66 ? -10.477 14.844 -6.16 1 94.75 66 ALA A CA 1
ATOM 536 C C . ALA A 1 66 ? -9.984 13.523 -5.578 1 94.75 66 ALA A C 1
ATOM 538 O O . ALA A 1 66 ? -10.648 12.492 -5.707 1 94.75 66 ALA A O 1
ATOM 539 N N . PHE A 1 67 ? -8.812 13.562 -4.973 1 97.44 67 PHE A N 1
ATOM 540 C CA . PHE A 1 67 ? -8.203 12.367 -4.391 1 97.44 67 PHE A CA 1
ATOM 541 C C . PHE A 1 67 ? -7.734 12.641 -2.967 1 97.44 67 PHE A C 1
ATOM 543 O O . PHE A 1 67 ? -6.707 12.109 -2.535 1 97.44 67 PHE A O 1
ATOM 550 N N . GLY A 1 68 ? -8.398 13.547 -2.221 1 95.75 68 GLY A N 1
ATOM 551 C CA . GLY A 1 68 ? -8.203 13.633 -0.783 1 95.75 68 GLY A CA 1
ATOM 552 C C . GLY A 1 68 ? -8.555 12.344 -0.058 1 95.75 68 GLY A C 1
ATOM 553 O O . GLY A 1 68 ? -8.852 11.328 -0.691 1 95.75 68 GLY A O 1
ATOM 554 N N . TYR A 1 69 ? -8.57 12.398 1.276 1 96.12 69 TYR A N 1
ATOM 555 C CA . TYR A 1 69 ? -8.906 11.195 2.039 1 96.12 69 TYR A CA 1
ATOM 556 C C . TYR A 1 69 ? -10.289 10.688 1.663 1 96.12 69 TYR A C 1
ATOM 558 O O . TYR A 1 69 ? -11.242 11.461 1.557 1 96.12 69 TYR A O 1
ATOM 566 N N . SER A 1 70 ? -10.383 9.398 1.454 1 95.75 70 SER A N 1
ATOM 567 C CA . SER A 1 70 ? -11.617 8.805 0.944 1 95.75 70 SER A CA 1
ATOM 568 C C . SER A 1 70 ? -12.07 7.641 1.812 1 95.75 70 SER A C 1
ATOM 570 O O . SER A 1 70 ? -11.242 6.871 2.309 1 95.75 70 SER A O 1
ATOM 572 N N . LEU A 1 71 ? -13.352 7.559 1.974 1 95.44 71 LEU A N 1
ATOM 573 C CA . LEU A 1 71 ? -13.961 6.395 2.605 1 95.44 71 LEU A CA 1
ATOM 574 C C . LEU A 1 71 ? -14.031 5.223 1.634 1 95.44 71 LEU A C 1
ATOM 576 O O . LEU A 1 71 ? -14.141 5.422 0.422 1 95.44 71 LEU A O 1
ATOM 580 N N . ILE A 1 72 ? -13.898 4.055 2.227 1 94.56 72 ILE A N 1
ATOM 581 C CA . ILE A 1 72 ? -14.203 2.865 1.438 1 94.56 72 ILE A CA 1
ATOM 582 C C . ILE A 1 72 ? -15.688 2.85 1.074 1 94.56 72 ILE A C 1
ATOM 584 O O . ILE A 1 72 ? -16.531 3.197 1.896 1 94.56 72 ILE A O 1
ATOM 588 N N . SER A 1 73 ? -15.977 2.451 -0.163 1 95.25 73 SER A N 1
ATOM 589 C CA . SER A 1 73 ? -17.359 2.346 -0.601 1 95.25 73 SER A CA 1
ATOM 590 C C . SER A 1 73 ? -18.188 1.54 0.391 1 95.25 73 SER A C 1
ATOM 592 O O . SER A 1 73 ? -17.734 0.516 0.904 1 95.25 73 SER A O 1
ATOM 594 N N . PRO A 1 74 ? -19.391 2.02 0.689 1 94.31 74 PRO A N 1
ATOM 595 C CA . PRO A 1 74 ? -20.234 1.28 1.636 1 94.31 74 PRO A CA 1
ATOM 596 C C . PRO A 1 74 ? -20.578 -0.119 1.141 1 94.31 74 PRO A C 1
ATOM 598 O O . PRO A 1 74 ? -20.984 -0.976 1.934 1 94.31 74 PRO A O 1
ATOM 601 N N . THR A 1 75 ? -20.438 -0.317 -0.16 1 97.31 75 THR A N 1
ATOM 602 C CA . THR A 1 75 ? -20.844 -1.601 -0.728 1 97.31 75 THR A CA 1
ATOM 603 C C . THR A 1 75 ? -19.641 -2.516 -0.901 1 97.31 75 THR A C 1
ATOM 605 O O . THR A 1 75 ? -19.781 -3.682 -1.271 1 97.31 75 THR A O 1
ATOM 608 N N . TYR A 1 76 ? -18.484 -2.051 -0.624 1 98.06 76 TYR A N 1
ATOM 609 C CA . TYR A 1 76 ? -17.266 -2.797 -0.925 1 98.06 76 TYR A CA 1
ATOM 610 C C . TYR A 1 76 ? -17.281 -4.156 -0.237 1 98.06 76 TYR A C 1
ATOM 612 O O . TYR A 1 76 ? -17.094 -5.188 -0.886 1 98.06 76 TYR A O 1
ATOM 620 N N . HIS A 1 77 ? -17.516 -4.191 1.075 1 98.31 77 HIS A N 1
ATOM 621 C CA . HIS A 1 77 ? -17.516 -5.43 1.844 1 98.31 77 HIS A CA 1
ATOM 622 C C . HIS A 1 77 ? -18.547 -6.422 1.305 1 98.31 77 HIS A C 1
ATOM 624 O O . HIS A 1 77 ? -18.234 -7.594 1.089 1 98.31 77 HIS A O 1
ATOM 630 N N . GLN A 1 78 ? -19.688 -5.922 1.054 1 98.56 78 GLN A N 1
ATOM 631 C CA . GLN A 1 78 ? -20.766 -6.801 0.597 1 98.56 78 GLN A CA 1
ATOM 632 C C . GLN A 1 78 ? -20.469 -7.352 -0.796 1 98.56 78 GLN A C 1
ATOM 634 O O . GLN A 1 78 ? -20.781 -8.5 -1.095 1 98.56 78 GLN A O 1
ATOM 639 N N . THR A 1 79 ? -19.891 -6.504 -1.624 1 98.69 79 THR A N 1
ATOM 640 C CA . THR A 1 79 ? -19.516 -6.941 -2.965 1 98.69 79 THR A CA 1
ATOM 641 C C . THR A 1 79 ? -18.562 -8.133 -2.898 1 98.69 79 THR A C 1
ATOM 643 O O . THR A 1 79 ? -18.75 -9.125 -3.613 1 98.69 79 THR A O 1
ATOM 646 N N . PHE A 1 80 ? -17.609 -8.055 -2.047 1 98.75 80 PHE A N 1
ATOM 647 C CA . PHE A 1 80 ? -16.656 -9.141 -1.888 1 98.75 80 PHE A CA 1
ATOM 648 C C . PHE A 1 80 ? -17.312 -10.375 -1.293 1 98.75 80 PHE A C 1
ATOM 650 O O . PHE A 1 80 ? -17.109 -11.492 -1.777 1 98.75 80 PHE A O 1
ATOM 657 N N . ILE A 1 81 ? -18.109 -10.219 -0.282 1 98.75 81 ILE A N 1
ATOM 658 C CA . ILE A 1 81 ? -18.844 -11.312 0.354 1 98.75 81 ILE A CA 1
ATOM 659 C C . ILE A 1 81 ? -19.719 -12.008 -0.675 1 98.75 81 ILE A C 1
ATOM 661 O O . ILE A 1 81 ? -19.766 -13.234 -0.742 1 98.75 81 ILE A O 1
ATOM 665 N N . ASP A 1 82 ? -20.406 -11.227 -1.496 1 98.75 82 ASP A N 1
ATOM 666 C CA . ASP A 1 82 ? -21.281 -11.773 -2.525 1 98.75 82 ASP A CA 1
ATOM 667 C C . ASP A 1 82 ? -20.484 -12.617 -3.527 1 98.75 82 ASP A C 1
ATOM 669 O O . ASP A 1 82 ? -20.953 -13.656 -3.979 1 98.75 82 ASP A O 1
ATOM 673 N N . TRP A 1 83 ? -19.344 -12.164 -3.877 1 98.62 83 TRP A N 1
ATOM 674 C CA . TRP A 1 83 ? -18.516 -12.922 -4.805 1 98.62 83 TRP A CA 1
ATOM 675 C C . TRP A 1 83 ? -18.188 -14.305 -4.238 1 98.62 83 TRP A C 1
ATOM 677 O O . TRP A 1 83 ? -18.344 -15.312 -4.93 1 98.62 83 TRP A O 1
ATOM 687 N N . LEU A 1 84 ? -17.75 -14.359 -2.969 1 98.44 84 LEU A N 1
ATOM 688 C CA . LEU A 1 84 ? -17.391 -15.625 -2.328 1 98.44 84 LEU A CA 1
ATOM 689 C C . LEU A 1 84 ? -18.625 -16.531 -2.197 1 98.44 84 LEU A C 1
ATOM 691 O O . LEU A 1 84 ? -18.531 -17.734 -2.418 1 98.44 84 LEU A O 1
ATOM 695 N N . THR A 1 85 ? -19.719 -15.922 -1.893 1 98.19 85 THR A N 1
ATOM 696 C CA . THR A 1 85 ? -20.969 -16.672 -1.73 1 98.19 85 THR A CA 1
ATOM 697 C C . THR A 1 85 ? -21.406 -17.281 -3.057 1 98.19 85 THR A C 1
ATOM 699 O O . THR A 1 85 ? -21.703 -18.484 -3.123 1 98.19 85 THR A O 1
ATOM 702 N N . HIS A 1 86 ? -21.375 -16.531 -4.07 1 97.19 86 HIS A N 1
ATOM 703 C CA . HIS A 1 86 ? -21.906 -16.953 -5.363 1 97.19 86 HIS A CA 1
ATOM 704 C C . HIS A 1 86 ? -20.953 -17.891 -6.078 1 97.19 86 HIS A C 1
ATOM 706 O O . HIS A 1 86 ? -21.391 -18.859 -6.711 1 97.19 86 HIS A O 1
ATOM 712 N N . HIS A 1 87 ? -19.688 -17.672 -5.961 1 96.94 87 HIS A N 1
ATOM 713 C CA . HIS A 1 87 ? -18.734 -18.422 -6.785 1 96.94 87 HIS A CA 1
ATOM 714 C C . HIS A 1 87 ? -18.094 -19.547 -6 1 96.94 87 HIS A C 1
ATOM 716 O O . HIS A 1 87 ? -17.641 -20.547 -6.582 1 96.94 87 HIS A O 1
ATOM 722 N N . HIS A 1 88 ? -18.062 -19.406 -4.645 1 96.62 88 HIS A N 1
ATOM 723 C CA . HIS A 1 88 ? -17.281 -20.391 -3.893 1 96.62 88 HIS A CA 1
ATOM 724 C C . HIS A 1 88 ? -18.125 -21.016 -2.787 1 96.62 88 HIS A C 1
ATOM 726 O O . HIS A 1 88 ? -17.641 -21.891 -2.055 1 96.62 88 HIS A O 1
ATOM 732 N N . GLY A 1 89 ? -19.297 -20.562 -2.582 1 95.56 89 GLY A N 1
ATOM 733 C CA . GLY A 1 89 ? -20.297 -21.281 -1.803 1 95.56 89 GLY A CA 1
ATOM 734 C C . GLY A 1 89 ? -20.125 -21.078 -0.306 1 95.56 89 GLY A C 1
ATOM 735 O O . GLY A 1 89 ? -20.5 -21.953 0.479 1 95.56 89 GLY A O 1
ATOM 736 N N . TYR A 1 90 ? -19.422 -20.078 0.129 1 95.25 90 TYR A N 1
ATOM 737 C CA . TYR A 1 90 ? -19.391 -19.75 1.55 1 95.25 90 TYR A CA 1
ATOM 738 C C . TYR A 1 90 ? -19.531 -18.25 1.764 1 95.25 90 TYR A C 1
ATOM 740 O O . TYR A 1 90 ? -19.203 -17.453 0.878 1 95.25 90 TYR A O 1
ATOM 748 N N . THR A 1 91 ? -20.109 -17.812 2.908 1 97.94 91 THR A N 1
ATOM 749 C CA . THR A 1 91 ? -20.438 -16.438 3.229 1 97.94 91 THR A CA 1
ATOM 750 C C . THR A 1 91 ? -19.734 -15.992 4.504 1 97.94 91 THR A C 1
ATOM 752 O O . THR A 1 91 ? -20.25 -16.203 5.609 1 97.94 91 THR A O 1
ATOM 755 N N . PRO A 1 92 ? -18.578 -15.391 4.363 1 98.12 92 PRO A N 1
ATOM 756 C CA . PRO A 1 92 ? -17.922 -14.883 5.57 1 98.12 92 PRO A CA 1
ATOM 757 C C . PRO A 1 92 ? -18.672 -13.711 6.195 1 98.12 92 PRO A C 1
ATOM 759 O O . PRO A 1 92 ? -19.406 -13 5.504 1 98.12 92 PRO A O 1
ATOM 762 N N . LYS A 1 93 ? -18.5 -13.539 7.5 1 98.25 93 LYS A N 1
ATOM 763 C CA . LYS A 1 93 ? -19.031 -12.367 8.188 1 98.25 93 LYS A CA 1
ATOM 764 C C . LYS A 1 93 ? -18.219 -11.117 7.863 1 98.25 93 LYS A C 1
ATOM 766 O O . LYS A 1 93 ? -16.984 -11.188 7.727 1 98.25 93 LYS A O 1
ATOM 771 N N . LYS A 1 94 ? -18.938 -10.039 7.773 1 98.12 94 LYS A N 1
ATOM 772 C CA . LYS A 1 94 ? -18.297 -8.766 7.465 1 98.12 94 LYS A CA 1
ATOM 773 C C . LYS A 1 94 ? -17.156 -8.477 8.445 1 98.12 94 LYS A C 1
ATOM 775 O O . LYS A 1 94 ? -16.094 -8.016 8.047 1 98.12 94 LYS A O 1
ATOM 780 N N . GLY A 1 95 ? -17.375 -8.719 9.742 1 98.19 95 GLY A N 1
ATOM 781 C CA . GLY A 1 95 ? -16.406 -8.414 10.789 1 98.19 95 GLY A CA 1
ATOM 782 C C . GLY A 1 95 ? -15.141 -9.242 10.68 1 98.19 95 GLY A C 1
ATOM 783 O O . GLY A 1 95 ? -14.117 -8.906 11.289 1 98.19 95 GLY A O 1
ATOM 784 N N . TRP A 1 96 ? -15.102 -10.414 9.844 1 98.75 96 TRP A N 1
ATOM 785 C CA . TRP A 1 96 ? -13.938 -11.273 9.656 1 98.75 96 TRP A CA 1
ATOM 786 C C . TRP A 1 96 ? -12.93 -10.633 8.719 1 98.75 96 TRP A C 1
ATOM 788 O O . TRP A 1 96 ? -11.773 -11.047 8.656 1 98.75 96 TRP A O 1
ATOM 798 N N . LEU A 1 97 ? -13.398 -9.586 7.984 1 98.69 97 LEU A N 1
ATOM 799 C CA . LEU A 1 97 ? -12.641 -9.125 6.824 1 98.69 97 LEU A CA 1
ATOM 800 C C . LEU A 1 97 ? -11.648 -8.039 7.219 1 98.69 97 LEU A C 1
ATOM 802 O O . LEU A 1 97 ? -11.969 -7.156 8.016 1 98.69 97 LEU A O 1
ATOM 806 N N . ARG A 1 98 ? -10.367 -8.133 6.746 1 98.31 98 ARG A N 1
ATOM 807 C CA . ARG A 1 98 ? -9.344 -7.098 6.688 1 98.31 98 ARG A CA 1
ATOM 808 C C . ARG A 1 98 ? -8.797 -6.945 5.27 1 98.31 98 ARG A C 1
ATOM 810 O O . ARG A 1 98 ? -8.734 -7.922 4.52 1 98.31 98 ARG A O 1
ATOM 817 N N . PHE A 1 99 ? -8.508 -5.75 4.922 1 97.19 99 PHE A N 1
ATOM 818 C CA . PHE A 1 99 ? -7.945 -5.484 3.602 1 97.19 99 PHE A CA 1
ATOM 819 C C . PHE A 1 99 ? -6.539 -4.914 3.717 1 97.19 99 PHE A C 1
ATOM 821 O O . PHE A 1 99 ? -6.273 -4.078 4.582 1 97.19 99 PHE A O 1
ATOM 828 N N . THR A 1 100 ? -5.617 -5.441 2.955 1 97.25 100 THR A N 1
ATOM 829 C CA . THR A 1 100 ? -4.223 -5.004 2.953 1 97.25 100 THR A CA 1
ATOM 830 C C . THR A 1 100 ? -3.76 -4.688 1.534 1 97.25 100 THR A C 1
ATOM 832 O O . THR A 1 100 ? -4.551 -4.738 0.59 1 97.25 100 THR A O 1
ATOM 835 N N . ASN A 1 101 ? -2.482 -4.32 1.389 1 94.94 101 ASN A N 1
ATOM 836 C CA . ASN A 1 101 ? -1.97 -3.859 0.102 1 94.94 101 ASN A CA 1
ATOM 837 C C . ASN A 1 101 ? -1.298 -4.992 -0.67 1 94.94 101 ASN A C 1
ATOM 839 O O . ASN A 1 101 ? -0.686 -4.758 -1.714 1 94.94 101 ASN A O 1
ATOM 843 N N . GLY A 1 102 ? -1.36 -6.223 -0.169 1 96.06 102 GLY A N 1
ATOM 844 C CA . GLY A 1 102 ? -0.775 -7.32 -0.92 1 96.06 102 GLY A CA 1
ATOM 845 C C . GLY A 1 102 ? -0.813 -8.641 -0.174 1 96.06 102 GLY A C 1
ATOM 846 O O . GLY A 1 102 ? -0.731 -8.664 1.056 1 96.06 102 GLY A O 1
ATOM 847 N N . THR A 1 103 ? -0.793 -9.719 -0.927 1 96.88 103 THR A N 1
ATOM 848 C CA . THR A 1 103 ? -0.945 -11.047 -0.343 1 96.88 103 THR A CA 1
ATOM 849 C C . THR A 1 103 ? 0.333 -11.469 0.374 1 96.88 103 THR A C 1
ATOM 851 O O . THR A 1 103 ? 0.287 -11.93 1.518 1 96.88 103 THR A O 1
ATOM 854 N N . ILE A 1 104 ? 1.519 -11.305 -0.274 1 96.69 104 ILE A N 1
ATOM 855 C CA . ILE A 1 104 ? 2.777 -11.711 0.34 1 96.69 104 ILE A CA 1
ATOM 856 C C . ILE A 1 104 ? 3.084 -10.812 1.533 1 96.69 104 ILE A C 1
ATOM 858 O O . ILE A 1 104 ? 3.582 -11.273 2.561 1 96.69 104 ILE A O 1
ATOM 862 N N . THR A 1 105 ? 2.801 -9.539 1.372 1 97.06 105 THR A N 1
ATOM 863 C CA . THR A 1 105 ? 2.926 -8.617 2.494 1 97.06 105 THR A CA 1
ATOM 864 C C . THR A 1 105 ? 2.084 -9.086 3.678 1 97.06 105 THR A C 1
ATOM 866 O O . THR A 1 105 ? 2.543 -9.062 4.82 1 97.06 105 THR A O 1
ATOM 869 N N . THR A 1 106 ? 0.883 -9.484 3.402 1 98.06 106 THR A N 1
ATOM 870 C CA . THR A 1 106 ? 0.006 -10 4.449 1 98.06 106 THR A CA 1
ATOM 871 C C . THR A 1 106 ? 0.621 -11.227 5.113 1 98.06 106 THR A C 1
ATOM 873 O O . THR A 1 106 ?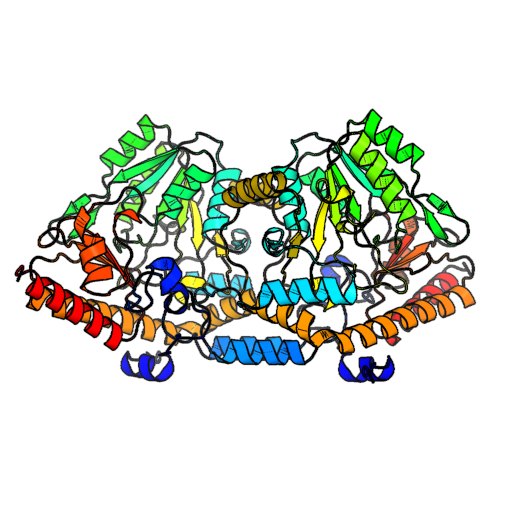 0.515 -11.398 6.328 1 98.06 106 THR A O 1
ATOM 876 N N . LEU A 1 107 ? 1.238 -12.07 4.305 1 98.38 107 LEU A N 1
ATOM 877 C CA . LEU A 1 107 ? 1.901 -13.25 4.848 1 98.38 107 LEU A CA 1
ATOM 878 C C . LEU A 1 107 ? 3 -12.859 5.828 1 98.38 107 LEU A C 1
ATOM 880 O O . LEU A 1 107 ? 3.121 -13.445 6.902 1 98.38 107 LEU A O 1
ATOM 884 N N . PHE A 1 108 ? 3.844 -11.852 5.465 1 98.31 108 PHE A N 1
ATOM 885 C CA . PHE A 1 108 ? 4.844 -11.328 6.387 1 98.31 108 PHE A CA 1
ATOM 886 C C . PHE A 1 108 ? 4.203 -10.93 7.711 1 98.31 108 PHE A C 1
ATOM 888 O O . PHE A 1 108 ? 4.695 -11.297 8.781 1 98.31 108 PHE A O 1
ATOM 895 N N . TRP A 1 109 ? 3.107 -10.18 7.598 1 98.31 109 TRP A N 1
ATOM 896 C CA . TRP A 1 109 ? 2.451 -9.648 8.789 1 98.31 109 TRP A CA 1
ATOM 897 C C . TRP A 1 109 ? 1.917 -10.773 9.664 1 98.31 109 TRP A C 1
ATOM 899 O O . TRP A 1 109 ? 2.014 -10.711 10.898 1 98.31 109 TRP A O 1
ATOM 909 N N . ILE A 1 110 ? 1.397 -11.781 9.047 1 98.75 110 ILE A N 1
ATOM 910 C CA . ILE A 1 110 ? 0.862 -12.914 9.789 1 98.75 110 ILE A CA 1
ATOM 911 C C . ILE A 1 110 ? 1.997 -13.648 10.5 1 98.75 110 ILE A C 1
ATOM 913 O O . ILE A 1 110 ? 1.869 -14.023 11.664 1 98.75 110 ILE A O 1
ATOM 917 N N . LEU A 1 111 ? 3.109 -13.898 9.797 1 98.62 111 LEU A N 1
ATOM 918 C CA . LEU A 1 111 ? 4.246 -14.562 10.422 1 98.62 111 LEU A CA 1
ATOM 919 C C . LEU A 1 111 ? 4.715 -13.797 11.656 1 98.62 111 LEU A C 1
ATOM 921 O O . LEU A 1 111 ? 4.949 -14.391 12.711 1 98.62 111 LEU A O 1
ATOM 925 N N . HIS A 1 112 ? 4.793 -12.484 11.531 1 98.25 112 HIS A N 1
ATOM 926 C CA . HIS A 1 112 ? 5.234 -11.664 12.648 1 98.25 112 HIS A CA 1
ATOM 927 C C . HIS A 1 112 ? 4.211 -11.672 13.781 1 98.25 112 HIS A C 1
ATOM 929 O O . HIS A 1 112 ? 4.578 -11.688 14.953 1 98.25 112 HIS A O 1
ATOM 935 N N . ALA A 1 113 ? 2.98 -11.641 13.453 1 98.62 113 ALA A N 1
ATOM 936 C CA . ALA A 1 113 ? 1.913 -11.5 14.438 1 98.62 113 ALA A CA 1
ATOM 937 C C . ALA A 1 113 ? 1.728 -12.797 15.234 1 98.62 113 ALA A C 1
ATOM 939 O O . ALA A 1 113 ? 1.416 -12.758 16.422 1 98.62 113 ALA A O 1
ATOM 940 N N . PHE A 1 114 ? 1.955 -13.969 14.586 1 98.75 114 PHE A N 1
ATOM 941 C CA . PHE A 1 114 ? 1.455 -15.203 15.18 1 98.75 114 PHE A CA 1
ATOM 942 C C . PHE A 1 114 ? 2.607 -16.141 15.547 1 98.75 114 PHE A C 1
ATOM 944 O O . PHE A 1 114 ? 2.393 -17.188 16.156 1 98.75 114 PHE A O 1
ATOM 951 N N . THR A 1 115 ? 3.822 -15.797 15.148 1 98.56 115 THR A N 1
ATOM 952 C CA . THR A 1 115 ? 4.961 -16.672 15.398 1 98.56 115 THR A CA 1
ATOM 953 C C . THR A 1 115 ? 6.16 -15.859 15.891 1 98.56 115 THR A C 1
ATOM 955 O O . THR A 1 115 ? 6.074 -14.641 16.047 1 98.56 115 THR A O 1
ATOM 958 N N . LYS A 1 116 ? 7.188 -16.547 16.266 1 97.81 116 LYS A N 1
ATOM 959 C CA . LYS A 1 116 ? 8.453 -15.969 16.703 1 97.81 116 LYS A CA 1
ATOM 960 C C . LYS A 1 116 ? 9.602 -16.438 15.805 1 97.81 116 LYS A C 1
ATOM 962 O O . LYS A 1 116 ? 9.5 -17.484 15.148 1 97.81 116 LYS A O 1
ATOM 967 N N . PRO A 1 117 ? 10.656 -15.617 15.797 1 97.06 117 PRO A N 1
ATOM 968 C CA . PRO A 1 117 ? 11.836 -1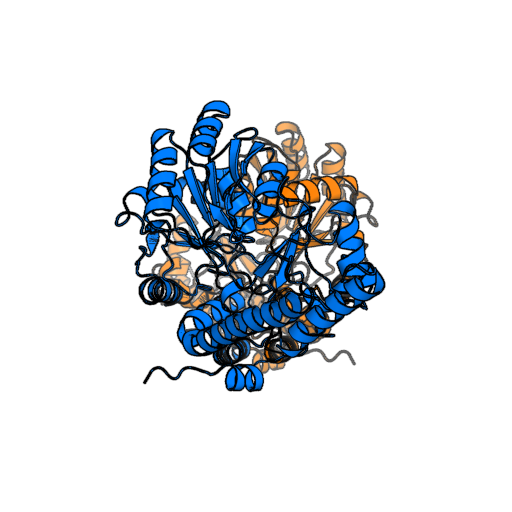6.094 15.055 1 97.06 117 PRO A CA 1
ATOM 969 C C . PRO A 1 117 ? 12.242 -17.516 15.445 1 97.06 117 PRO A C 1
ATOM 971 O O . PRO A 1 117 ? 12.156 -17.875 1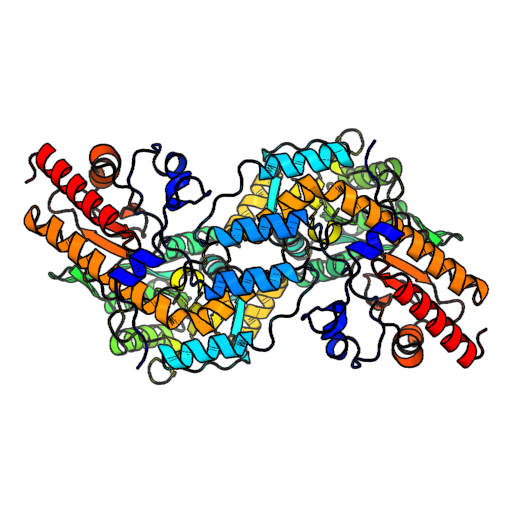6.609 1 97.06 117 PRO A O 1
ATOM 974 N N . LYS A 1 118 ? 12.594 -18.312 14.438 1 98.31 118 LYS A N 1
ATOM 975 C CA . LYS A 1 118 ? 13.094 -19.672 14.57 1 98.31 118 LYS A CA 1
ATOM 976 C C . LYS A 1 118 ? 11.945 -20.672 14.688 1 98.31 118 LYS A C 1
ATOM 978 O O . LYS A 1 118 ? 12.164 -21.875 14.695 1 98.31 118 LYS A O 1
ATOM 983 N N . ASP A 1 119 ? 10.703 -20.156 14.727 1 98.75 119 ASP A N 1
ATOM 984 C CA . ASP A 1 119 ? 9.586 -21.078 14.609 1 98.75 119 ASP A CA 1
ATOM 985 C C . ASP A 1 119 ? 9.586 -21.766 13.242 1 98.75 119 ASP A C 1
ATOM 987 O O . ASP A 1 119 ? 10.023 -21.188 12.25 1 98.75 119 ASP A O 1
ATOM 991 N N . ALA A 1 120 ? 9.094 -22.984 13.234 1 98.81 120 ALA A N 1
ATOM 992 C CA . ALA A 1 120 ? 9.008 -23.766 12 1 98.81 120 ALA A CA 1
ATOM 993 C C . ALA A 1 120 ? 7.723 -23.438 11.242 1 98.81 120 ALA A C 1
ATOM 995 O O . ALA A 1 120 ? 6.637 -23.453 11.82 1 98.81 120 ALA A O 1
ATOM 996 N N . ILE A 1 121 ? 7.887 -23.062 9.992 1 98.69 121 ILE A N 1
ATOM 997 C CA . ILE A 1 121 ? 6.789 -22.797 9.078 1 98.69 121 ILE A CA 1
ATOM 998 C C . ILE A 1 121 ? 6.758 -23.859 7.98 1 98.69 121 ILE A C 1
ATOM 1000 O O . ILE A 1 121 ? 7.723 -24.016 7.227 1 98.69 121 ILE A O 1
ATOM 1004 N N . MET A 1 122 ? 5.668 -24.562 7.852 1 98.31 122 MET A N 1
ATOM 1005 C CA . MET A 1 122 ? 5.625 -25.688 6.934 1 98.31 122 MET A CA 1
ATOM 1006 C C . MET A 1 122 ? 4.84 -25.344 5.672 1 98.31 122 MET A C 1
ATOM 1008 O O . MET A 1 122 ? 3.939 -24.5 5.711 1 98.31 122 MET A O 1
ATOM 1012 N N . MET A 1 123 ? 5.164 -25.969 4.605 1 97.31 123 MET A N 1
ATOM 1013 C CA . MET A 1 123 ? 4.465 -25.891 3.326 1 97.31 123 MET A CA 1
ATOM 1014 C C . MET A 1 123 ? 4.625 -27.172 2.533 1 97.31 123 MET A C 1
ATOM 1016 O O . MET A 1 123 ? 5.398 -28.047 2.92 1 97.31 123 MET A O 1
ATOM 1020 N N . LEU A 1 124 ? 3.852 -27.312 1.49 1 97 124 LEU A N 1
ATOM 1021 C CA . LEU A 1 124 ? 3.961 -28.422 0.553 1 97 124 LEU A CA 1
ATOM 1022 C C . LEU A 1 124 ? 4.734 -28 -0.694 1 97 124 LEU A C 1
ATOM 1024 O O . LEU A 1 124 ? 4.402 -27 -1.33 1 97 124 LEU A O 1
ATOM 1028 N N . SER A 1 125 ? 5.758 -28.734 -1.063 1 94.62 125 SER A N 1
ATOM 1029 C CA . SER A 1 125 ? 6.578 -28.391 -2.219 1 94.62 125 SER A CA 1
ATOM 1030 C C . SER A 1 125 ? 6.43 -29.422 -3.332 1 94.62 125 SER A C 1
ATOM 1032 O O . SER A 1 125 ? 6.105 -30.578 -3.07 1 94.62 125 SER A O 1
ATOM 1034 N N . PRO A 1 126 ? 6.703 -29.031 -4.625 1 94.88 126 PRO A N 1
ATOM 1035 C CA . PRO A 1 126 ? 7.062 -27.688 -5.113 1 94.88 126 PRO A CA 1
ATOM 1036 C C . PRO A 1 126 ? 5.93 -26.688 -4.945 1 94.88 126 PRO A C 1
ATOM 1038 O O . PRO A 1 126 ? 4.758 -27.031 -5.086 1 94.88 126 PRO A O 1
ATOM 1041 N N . VAL A 1 127 ? 6.336 -25.453 -4.578 1 94.75 127 VAL A N 1
ATOM 1042 C CA . VAL A 1 127 ? 5.332 -24.422 -4.328 1 94.75 127 VAL A CA 1
ATOM 1043 C C . VAL A 1 127 ? 5.887 -23.062 -4.715 1 94.75 127 VAL A C 1
ATOM 1045 O O . VAL A 1 127 ? 7.086 -22.922 -4.969 1 94.75 127 VAL A O 1
ATOM 1048 N N . TYR A 1 128 ? 5.059 -22.094 -4.871 1 93 128 TYR A N 1
ATOM 1049 C CA . TYR A 1 128 ? 5.402 -20.703 -5.125 1 93 128 TYR A CA 1
ATOM 1050 C C . TYR A 1 128 ? 6.477 -20.219 -4.156 1 93 128 TYR A C 1
ATOM 1052 O O . TYR A 1 128 ? 6.301 -20.281 -2.939 1 93 128 TYR A O 1
ATOM 1060 N N . TYR A 1 129 ? 7.551 -19.656 -4.605 1 90.62 129 TYR A N 1
ATOM 1061 C CA . TYR A 1 129 ? 8.805 -19.531 -3.871 1 90.62 129 TYR A CA 1
ATOM 1062 C C . TYR A 1 129 ? 8.656 -18.531 -2.723 1 90.62 129 TYR A C 1
ATOM 1064 O O . TYR A 1 129 ? 9.336 -18.656 -1.697 1 90.62 129 TYR A O 1
ATOM 1072 N N . PRO A 1 130 ? 7.836 -17.547 -2.84 1 91.88 130 PRO A N 1
ATOM 1073 C CA . PRO A 1 130 ? 7.727 -16.641 -1.695 1 91.88 130 PRO A CA 1
ATOM 1074 C C . PRO A 1 130 ? 7.242 -17.328 -0.43 1 91.88 130 PRO A C 1
ATOM 1076 O O . PRO A 1 130 ? 7.453 -16.844 0.678 1 91.88 130 PRO A O 1
ATOM 1079 N N . PHE A 1 131 ? 6.605 -18.484 -0.536 1 94.44 131 PHE A N 1
ATOM 1080 C CA . PHE A 1 131 ? 6.172 -19.219 0.648 1 94.44 131 PHE A CA 1
ATOM 1081 C C . PHE A 1 131 ? 7.371 -19.766 1.407 1 94.44 131 PHE A C 1
ATOM 1083 O O . PHE A 1 131 ? 7.277 -20.062 2.602 1 94.44 131 PHE A O 1
ATOM 1090 N N . PHE A 1 132 ? 8.414 -19.938 0.721 1 92.5 132 PHE A N 1
ATOM 1091 C CA . PHE A 1 132 ? 9.656 -20.406 1.327 1 92.5 132 PHE A CA 1
ATOM 1092 C C . PHE A 1 132 ? 10.555 -19.25 1.722 1 92.5 132 PHE A C 1
ATOM 1094 O O . PHE A 1 132 ? 11.086 -19.219 2.832 1 92.5 132 PHE A O 1
ATOM 1101 N N . SER A 1 133 ? 10.688 -18.266 0.873 1 92.94 133 SER A N 1
ATOM 1102 C CA . SER A 1 133 ? 11.609 -17.156 1.106 1 92.94 133 SER A CA 1
ATOM 1103 C C . SER A 1 133 ? 11.086 -16.219 2.189 1 92.94 133 SER A C 1
ATOM 1105 O O . SER A 1 133 ? 11.867 -15.641 2.945 1 92.94 133 SER A O 1
ATOM 1107 N N . THR A 1 134 ? 9.742 -16.078 2.273 1 95.25 134 THR A N 1
ATOM 1108 C CA . THR A 1 134 ? 9.164 -15.18 3.26 1 95.25 134 THR A CA 1
ATOM 1109 C C . THR A 1 134 ? 9.539 -15.609 4.676 1 95.25 134 THR A C 1
ATOM 1111 O O . THR A 1 134 ? 10.039 -14.797 5.461 1 95.25 134 THR A O 1
ATOM 1114 N N . PRO A 1 135 ? 9.391 -16.906 5.027 1 96.38 135 PRO A N 1
ATOM 1115 C CA . PRO A 1 135 ? 9.875 -17.359 6.332 1 96.38 135 PRO A CA 1
ATOM 1116 C C . PRO A 1 135 ? 11.375 -17.141 6.516 1 96.38 135 PRO A C 1
ATOM 1118 O O . PRO A 1 135 ? 11.82 -16.781 7.609 1 96.38 135 PRO A O 1
ATOM 1121 N N . GLN A 1 136 ? 12.117 -17.344 5.484 1 95.12 136 GLN A N 1
ATOM 1122 C CA . GLN A 1 136 ? 13.555 -17.125 5.586 1 95.12 136 GLN A CA 1
ATOM 1123 C C . GLN A 1 136 ? 13.867 -15.656 5.891 1 95.12 136 GLN A C 1
ATOM 1125 O O . GLN A 1 136 ? 14.688 -15.359 6.762 1 95.12 136 GLN A O 1
ATOM 1130 N N . ASP A 1 137 ? 13.211 -14.805 5.211 1 95.44 137 ASP A N 1
ATOM 1131 C CA . ASP A 1 137 ? 13.438 -13.367 5.363 1 95.44 137 ASP A CA 1
ATOM 1132 C C . ASP A 1 137 ? 13.047 -12.898 6.762 1 95.44 137 ASP A C 1
ATOM 1134 O O . ASP A 1 137 ? 13.531 -11.867 7.234 1 95.44 137 ASP A O 1
ATOM 1138 N N . THR A 1 138 ? 12.203 -13.586 7.441 1 96.69 138 THR A N 1
ATOM 1139 C CA . THR A 1 138 ? 11.734 -13.203 8.766 1 96.69 138 THR A CA 1
ATOM 1140 C C . THR A 1 138 ? 12.375 -14.07 9.844 1 96.69 138 THR A C 1
ATOM 1142 O O . THR A 1 138 ? 11.852 -14.172 10.953 1 96.69 138 THR A O 1
ATOM 1145 N N . ASP A 1 139 ? 13.375 -14.812 9.492 1 97.25 139 ASP A N 1
ATOM 1146 C CA . ASP A 1 139 ? 14.203 -15.609 10.398 1 97.25 139 ASP A CA 1
ATOM 1147 C C . ASP A 1 139 ? 13.414 -16.797 10.961 1 97.25 139 ASP A C 1
ATOM 1149 O O . ASP A 1 139 ? 13.578 -17.156 12.125 1 97.25 139 ASP A O 1
ATOM 1153 N N . HIS A 1 140 ? 12.477 -17.234 10.211 1 98.38 140 HIS A N 1
ATOM 1154 C CA . HIS A 1 140 ? 11.797 -18.484 10.5 1 98.38 140 HIS A CA 1
ATOM 1155 C C . HIS A 1 140 ? 12.461 -19.656 9.773 1 98.38 140 HIS A C 1
ATOM 1157 O O . HIS A 1 140 ? 13.352 -19.453 8.945 1 98.38 140 HIS A O 1
ATOM 1163 N N . ILE A 1 141 ? 12.102 -20.875 10.172 1 98 141 ILE A N 1
ATOM 1164 C CA . ILE A 1 141 ? 12.664 -22.078 9.562 1 98 141 ILE A CA 1
ATOM 1165 C C . ILE A 1 141 ? 11.641 -22.703 8.617 1 98 141 ILE A C 1
ATOM 1167 O O . ILE A 1 141 ? 10.672 -23.328 9.07 1 98 141 ILE A O 1
ATOM 1171 N N . PRO A 1 142 ? 11.828 -22.578 7.344 1 96.75 142 PRO A N 1
ATOM 1172 C CA . PRO A 1 142 ? 10.906 -23.234 6.414 1 96.75 142 PRO A CA 1
ATOM 1173 C C . PRO A 1 142 ? 11.062 -24.766 6.41 1 96.75 142 PRO A C 1
ATOM 1175 O O . PRO A 1 142 ? 12.18 -25.266 6.375 1 96.75 142 PRO A O 1
ATOM 1178 N N . ILE A 1 143 ? 9.977 -25.453 6.547 1 97 143 ILE A N 1
ATOM 1179 C CA . ILE A 1 143 ? 9.906 -26.906 6.469 1 97 143 ILE A CA 1
ATOM 1180 C C . ILE A 1 143 ? 9.062 -27.328 5.27 1 97 143 ILE A C 1
ATOM 1182 O O . ILE A 1 143 ? 7.883 -26.969 5.184 1 97 143 ILE A O 1
ATOM 1186 N N . CYS A 1 144 ? 9.633 -28.062 4.324 1 95.25 144 CYS A N 1
ATOM 1187 C CA . CYS A 1 144 ? 8.914 -28.5 3.133 1 95.25 144 CYS A CA 1
ATOM 1188 C C . CYS A 1 144 ? 8.586 -29.984 3.207 1 95.25 144 CYS A C 1
ATOM 1190 O O . CYS A 1 144 ? 9.469 -30.812 3.482 1 95.25 144 CYS A O 1
ATOM 1192 N N . SER A 1 145 ? 7.367 -30.297 3.129 1 95.94 145 SER A N 1
ATOM 1193 C CA . SER A 1 145 ? 6.969 -31.656 2.797 1 95.94 145 SER A CA 1
ATOM 1194 C C . SER A 1 145 ? 6.762 -31.828 1.295 1 95.94 145 SER A C 1
ATOM 1196 O O . SER A 1 145 ? 6.012 -31.062 0.679 1 95.94 145 SER A O 1
ATOM 1198 N N . GLU A 1 146 ? 7.348 -32.781 0.74 1 94.19 146 GLU A N 1
ATOM 1199 C CA . GLU A 1 146 ? 7.332 -32.938 -0.712 1 94.19 146 GLU A CA 1
ATOM 1200 C C . GLU A 1 146 ? 6.059 -33.625 -1.185 1 94.19 146 GLU A C 1
ATOM 1202 O O . GLU A 1 146 ? 5.699 -34.688 -0.671 1 94.19 146 GLU A O 1
ATOM 1207 N N . LEU A 1 147 ? 5.438 -33 -2.096 1 96.31 147 LEU A N 1
ATOM 1208 C CA . LEU A 1 147 ? 4.324 -33.656 -2.768 1 96.31 147 LEU A CA 1
ATOM 1209 C C . LEU A 1 147 ? 4.812 -34.875 -3.586 1 96.31 147 LEU A C 1
ATOM 1211 O O . LEU A 1 147 ? 5.938 -34.844 -4.09 1 96.31 147 LEU A O 1
ATOM 1215 N N . GLN A 1 148 ? 3.951 -35.844 -3.674 1 95.06 148 GLN A N 1
ATOM 1216 C CA . GLN A 1 148 ? 4.246 -37.031 -4.465 1 95.06 148 GLN A CA 1
ATOM 1217 C C . GLN A 1 148 ? 3.527 -37 -5.812 1 95.06 148 GLN A C 1
ATOM 1219 O O . GLN A 1 148 ? 2.371 -36.562 -5.891 1 95.06 148 GLN A O 1
ATOM 1224 N N . ARG A 1 149 ? 4.254 -37.406 -6.773 1 95.06 149 ARG A N 1
ATOM 1225 C CA . ARG A 1 149 ? 3.693 -37.375 -8.117 1 95.06 149 ARG A CA 1
ATOM 1226 C C . ARG A 1 149 ? 3.447 -38.812 -8.617 1 95.06 149 ARG A C 1
ATOM 1228 O O . ARG A 1 149 ? 4.273 -39.688 -8.398 1 95.06 149 ARG A O 1
ATOM 1235 N N . ASP A 1 150 ? 2.307 -39.031 -9.281 1 96 150 ASP A N 1
ATOM 1236 C CA . ASP A 1 150 ? 2.049 -40.375 -9.859 1 96 150 ASP A CA 1
ATOM 1237 C C . ASP A 1 150 ? 2.424 -40.406 -11.336 1 96 150 ASP A C 1
ATOM 1239 O O . ASP A 1 150 ? 3.039 -39.469 -11.852 1 96 150 ASP A O 1
ATOM 1243 N N . GLU A 1 151 ? 2.061 -41.438 -11.992 1 93.19 151 GLU A N 1
ATOM 1244 C CA . GLU A 1 151 ? 2.475 -41.688 -13.375 1 93.19 151 GLU A CA 1
ATOM 1245 C C . GLU A 1 151 ? 1.774 -40.719 -14.328 1 93.19 151 GLU A C 1
ATOM 1247 O O . GLU A 1 151 ? 2.279 -40.438 -15.414 1 93.19 151 GLU A O 1
ATOM 1252 N N . THR A 1 152 ? 0.706 -40.156 -13.883 1 93.31 152 THR A N 1
ATOM 1253 C CA . THR A 1 152 ? -0.049 -39.219 -14.719 1 93.31 152 THR A CA 1
ATOM 1254 C C . THR A 1 152 ? 0.489 -37.812 -14.586 1 93.31 152 THR A C 1
ATOM 1256 O O . THR A 1 152 ? 0.128 -36.938 -15.359 1 93.31 152 THR A O 1
ATOM 1259 N N . GLY A 1 153 ? 1.353 -37.656 -13.656 1 94.5 153 GLY A N 1
ATOM 1260 C CA . GLY A 1 153 ? 1.892 -36.312 -13.391 1 94.5 153 GLY A CA 1
ATOM 1261 C C . GLY A 1 153 ? 1.131 -35.562 -12.32 1 94.5 153 GLY A C 1
ATOM 1262 O O . GLY A 1 153 ? 1.512 -34.469 -11.938 1 94.5 153 GLY A O 1
ATOM 1263 N N . ARG A 1 154 ? 0.109 -36.156 -11.82 1 97 154 ARG A N 1
ATOM 1264 C CA . ARG A 1 154 ? -0.696 -35.562 -10.766 1 97 154 ARG A CA 1
ATOM 1265 C C . ARG A 1 154 ? -0.011 -35.656 -9.414 1 97 154 ARG A C 1
ATOM 1267 O O . ARG A 1 154 ? 0.607 -36.688 -9.109 1 97 154 ARG A O 1
ATOM 1274 N N . TYR A 1 155 ? -0.103 -34.656 -8.578 1 96.88 155 TYR A N 1
ATOM 1275 C CA . TYR A 1 155 ? 0.587 -34.625 -7.297 1 96.88 155 TYR A CA 1
ATOM 1276 C C . TYR A 1 155 ? -0.373 -34.906 -6.152 1 96.88 155 TYR A C 1
ATOM 1278 O O . TYR A 1 155 ? -1.569 -34.625 -6.246 1 96.88 155 TYR A O 1
ATOM 1286 N N . TYR A 1 156 ? 0.179 -35.469 -5.09 1 97.81 156 TYR A N 1
ATOM 1287 C CA . TYR A 1 156 ? -0.575 -35.844 -3.902 1 97.81 156 TYR A CA 1
ATOM 1288 C C . TYR A 1 156 ? 0.188 -35.5 -2.633 1 97.81 156 TYR A C 1
ATOM 1290 O O . TYR A 1 156 ? 1.42 -35.438 -2.639 1 97.81 156 TYR A O 1
ATOM 1298 N N . ILE A 1 157 ? -0.56 -35.281 -1.578 1 98.44 157 ILE A N 1
ATOM 1299 C CA . ILE A 1 157 ? 0.042 -34.969 -0.287 1 98.44 157 ILE A CA 1
ATOM 1300 C C . ILE A 1 157 ? 0.538 -36.25 0.377 1 98.44 157 ILE A C 1
ATOM 1302 O O . ILE A 1 157 ? -0.162 -37.281 0.384 1 98.44 157 ILE A O 1
ATOM 1306 N N . ASN A 1 158 ? 1.753 -36.25 0.859 1 97.62 158 ASN A N 1
ATOM 1307 C CA . ASN A 1 158 ? 2.27 -37.281 1.735 1 97.62 158 ASN A CA 1
ATOM 1308 C C . ASN A 1 158 ? 1.94 -37 3.199 1 97.62 158 ASN A C 1
ATOM 1310 O O . ASN A 1 158 ? 2.777 -36.469 3.939 1 97.62 158 ASN A O 1
ATOM 1314 N N . PHE A 1 159 ? 0.798 -37.469 3.623 1 98.69 159 PHE A N 1
ATOM 1315 C CA . PHE A 1 159 ? 0.271 -37.125 4.938 1 98.69 159 PHE A CA 1
ATOM 1316 C C . PHE A 1 159 ? 1.166 -37.688 6.043 1 98.69 159 PHE A C 1
ATOM 1318 O O . PHE A 1 159 ? 1.3 -37.062 7.102 1 98.69 159 PHE A O 1
ATOM 1325 N N . GLU A 1 160 ? 1.683 -38.844 5.793 1 98.31 160 GLU A N 1
ATOM 1326 C CA . GLU A 1 160 ? 2.594 -39.406 6.785 1 98.31 160 GLU A CA 1
ATOM 1327 C C . GLU A 1 160 ? 3.814 -38.5 6.984 1 98.31 160 GLU A C 1
ATOM 1329 O O . GLU A 1 160 ? 4.227 -38.25 8.117 1 98.31 160 GLU A O 1
ATOM 1334 N N . GLU A 1 161 ? 4.348 -38.062 5.93 1 97.88 161 GLU A N 1
ATOM 1335 C CA . GLU A 1 161 ? 5.492 -37.156 6.027 1 97.88 161 GLU A CA 1
ATOM 1336 C C . GLU A 1 161 ? 5.102 -35.844 6.688 1 97.88 161 GLU A C 1
ATOM 1338 O O . GLU A 1 161 ? 5.875 -35.281 7.469 1 97.88 161 GLU A O 1
ATOM 1343 N N . VAL A 1 162 ? 3.963 -35.344 6.344 1 98.69 162 VAL A N 1
ATOM 1344 C CA . VAL A 1 162 ? 3.465 -34.094 6.945 1 98.69 162 VAL A CA 1
ATOM 1345 C C . VAL A 1 162 ? 3.412 -34.25 8.461 1 98.69 162 VAL A C 1
ATOM 1347 O O . VAL A 1 162 ? 3.941 -33.406 9.195 1 98.69 162 VAL A O 1
ATOM 1350 N N . GLU A 1 163 ? 2.795 -35.312 8.898 1 98.75 163 GLU A N 1
ATOM 1351 C CA . GLU A 1 163 ? 2.674 -35.531 10.336 1 98.75 163 GLU A CA 1
ATOM 1352 C C . GLU A 1 163 ? 4.047 -35.656 10.992 1 98.75 163 GLU A C 1
ATOM 1354 O O . GLU A 1 163 ? 4.297 -35.094 12.055 1 98.75 163 GLU A O 1
ATOM 1359 N N . GLN A 1 164 ? 4.863 -36.438 10.375 1 98.69 164 GLN A N 1
ATOM 1360 C CA . GLN A 1 164 ? 6.207 -36.656 10.906 1 98.69 164 GLN A CA 1
ATOM 1361 C C . GLN A 1 164 ? 6.953 -35.344 11.062 1 98.69 164 GLN A C 1
ATOM 1363 O O . GLN A 1 164 ? 7.555 -35.094 12.109 1 98.69 164 GLN A O 1
ATOM 1368 N N . LYS A 1 165 ? 6.906 -34.531 10.078 1 98.5 165 LYS A N 1
ATOM 1369 C CA . LYS A 1 165 ? 7.652 -33.281 10.086 1 98.5 165 LYS A CA 1
ATOM 1370 C C . LYS A 1 165 ? 7.031 -32.281 11.055 1 98.5 165 LYS A C 1
ATOM 1372 O O . LYS A 1 165 ? 7.742 -31.5 11.672 1 98.5 165 LYS A O 1
ATOM 1377 N N . ILE A 1 166 ? 5.68 -32.281 11.148 1 98.75 166 ILE A N 1
ATOM 1378 C CA . ILE A 1 166 ? 5.031 -31.422 12.141 1 98.75 166 ILE A CA 1
ATOM 1379 C C . ILE A 1 166 ? 5.582 -31.734 13.523 1 98.75 166 ILE A C 1
ATOM 1381 O O . ILE A 1 166 ? 5.961 -30.828 14.266 1 98.75 166 ILE A O 1
ATOM 1385 N N . LYS A 1 167 ? 5.707 -33.031 13.828 1 98.44 167 LYS A N 1
ATOM 1386 C CA . LYS A 1 167 ? 6.184 -33.469 15.133 1 98.44 167 LYS A CA 1
ATOM 1387 C C . LYS A 1 167 ? 7.672 -33.188 15.305 1 98.44 167 LYS A C 1
ATOM 1389 O O . LYS A 1 167 ? 8.094 -32.625 16.328 1 98.44 167 LYS A O 1
ATOM 1394 N N . GLU A 1 168 ? 8.359 -33.5 14.328 1 98.56 168 GLU A N 1
ATOM 1395 C CA . GLU A 1 168 ? 9.82 -33.406 14.383 1 98.56 168 GLU A CA 1
ATOM 1396 C C . GLU A 1 168 ? 10.266 -31.969 14.57 1 98.56 168 GLU A C 1
ATOM 1398 O O . GLU A 1 168 ? 11.234 -31.703 15.273 1 98.56 168 GLU A O 1
ATOM 1403 N N . HIS A 1 169 ? 9.555 -31.047 13.969 1 98.62 169 HIS A N 1
ATOM 1404 C CA . HIS A 1 169 ? 10.031 -29.672 13.938 1 98.62 169 HIS A CA 1
ATOM 1405 C C . HIS A 1 169 ? 9.156 -28.766 14.805 1 98.62 169 HIS A C 1
ATOM 1407 O O . HIS A 1 169 ? 9.375 -27.562 14.859 1 98.62 169 HIS A O 1
ATOM 1413 N N . ASN A 1 170 ? 8.172 -29.328 15.461 1 98.56 170 ASN A N 1
ATOM 1414 C CA . ASN A 1 170 ? 7.242 -28.531 16.25 1 98.56 170 ASN A CA 1
ATOM 1415 C C . ASN A 1 170 ? 6.691 -27.359 15.445 1 98.56 170 ASN A C 1
ATOM 1417 O O . ASN A 1 170 ? 6.82 -26.203 15.859 1 98.56 170 ASN A O 1
ATOM 1421 N N . VAL A 1 171 ? 6.102 -27.672 14.32 1 98.88 171 VAL A N 1
ATOM 1422 C CA . VAL A 1 171 ? 5.605 -26.688 13.367 1 98.88 171 VAL A CA 1
ATOM 1423 C C . VAL A 1 171 ? 4.551 -25.812 14.039 1 98.88 171 VAL A C 1
ATOM 1425 O O . VAL A 1 171 ? 3.664 -26.312 14.734 1 98.88 171 VAL A O 1
ATOM 1428 N N . LYS A 1 172 ? 4.664 -24.484 13.805 1 98.81 172 LYS A N 1
ATOM 1429 C CA . LYS A 1 172 ? 3.725 -23.547 14.414 1 98.81 172 LYS A CA 1
ATOM 1430 C C . LYS A 1 172 ? 2.682 -23.094 13.398 1 98.81 172 LYS A C 1
ATOM 1432 O O . LYS A 1 172 ? 1.557 -22.75 13.766 1 98.81 172 LYS A O 1
ATOM 1437 N N . LEU A 1 173 ? 3.066 -23.016 12.195 1 98.88 173 LEU A N 1
ATOM 1438 C CA . LEU A 1 173 ? 2.219 -22.469 11.141 1 98.88 173 LEU A CA 1
ATOM 1439 C C . LEU A 1 173 ? 2.393 -23.25 9.844 1 98.88 173 LEU A C 1
ATOM 1441 O O . LEU A 1 173 ? 3.502 -23.672 9.516 1 98.88 173 LEU A O 1
ATOM 1445 N N . PHE A 1 174 ? 1.275 -23.547 9.141 1 98.88 174 PHE A N 1
ATOM 1446 C CA . PHE A 1 174 ? 1.225 -24.219 7.852 1 98.88 174 PHE A CA 1
ATOM 1447 C C . PHE A 1 174 ? 0.705 -23.281 6.77 1 98.88 174 PHE A C 1
ATOM 1449 O O . PHE A 1 174 ? -0.418 -22.781 6.859 1 98.88 174 PHE A O 1
ATOM 1456 N N . ILE A 1 175 ? 1.488 -22.969 5.75 1 98.69 175 ILE A N 1
ATOM 1457 C CA . ILE A 1 175 ? 1.046 -22.188 4.598 1 98.69 175 ILE A CA 1
ATOM 1458 C C . ILE A 1 175 ? 0.461 -23.125 3.541 1 98.69 175 ILE A C 1
ATOM 1460 O O . ILE A 1 175 ? 1.19 -23.891 2.908 1 98.69 175 ILE A O 1
ATOM 1464 N N . LEU A 1 176 ? -0.759 -23.016 3.357 1 98.81 176 LEU A N 1
ATOM 1465 C CA . LEU A 1 176 ? -1.467 -23.812 2.354 1 98.81 176 LEU A CA 1
ATOM 1466 C C . LEU A 1 176 ? -1.655 -23.016 1.068 1 98.81 176 LEU A C 1
ATOM 1468 O O . LEU A 1 176 ? -2.215 -21.906 1.09 1 98.81 176 LEU A O 1
ATOM 1472 N N . CYS A 1 177 ? -1.096 -23.484 0.014 1 98.19 177 CYS A N 1
ATOM 1473 C CA . CYS A 1 177 ? -1.378 -22.969 -1.318 1 98.19 177 CYS A CA 1
ATOM 1474 C C . CYS A 1 177 ? -2.609 -23.641 -1.917 1 98.19 177 CYS A C 1
ATOM 1476 O O . CYS A 1 177 ? -2.57 -24.812 -2.275 1 98.19 177 CYS A O 1
ATOM 1478 N N . ASN A 1 178 ? -3.719 -22.906 -2.033 1 98.56 178 ASN A N 1
ATOM 1479 C CA . ASN A 1 178 ? -5.012 -23.484 -2.396 1 98.56 178 ASN A CA 1
ATOM 1480 C C . ASN A 1 178 ? -5.785 -22.562 -3.338 1 98.56 178 ASN A C 1
ATOM 1482 O O . ASN A 1 178 ? -6.414 -21.594 -2.896 1 98.56 178 ASN A O 1
ATOM 1486 N N . PRO A 1 179 ? -5.855 -22.922 -4.668 1 98.06 179 PRO A N 1
ATOM 1487 C CA . PRO A 1 179 ? -5.223 -24.016 -5.406 1 98.06 179 PRO A CA 1
ATOM 1488 C C . PRO A 1 179 ? -3.697 -23.922 -5.395 1 98.06 179 PRO A C 1
ATOM 1490 O O . PRO A 1 179 ? -3.135 -22.875 -5.062 1 98.06 179 PRO A O 1
ATOM 1493 N N . HIS A 1 180 ? -3.123 -25.047 -5.781 1 97.81 180 HIS A N 1
ATOM 1494 C CA . HIS A 1 180 ? -1.689 -25.156 -5.547 1 97.81 180 HIS A CA 1
ATOM 1495 C C . HIS A 1 180 ? -0.895 -24.766 -6.789 1 97.81 180 HIS A C 1
ATOM 1497 O O . HIS A 1 180 ? -1.033 -25.406 -7.84 1 97.81 180 HIS A O 1
ATOM 1503 N N . ASN A 1 181 ? -0.171 -23.766 -6.758 1 95.69 181 ASN A N 1
ATOM 1504 C CA . ASN A 1 181 ? 0.817 -23.312 -7.734 1 95.69 181 ASN A CA 1
ATOM 1505 C C . ASN A 1 181 ? 2.225 -23.766 -7.352 1 95.69 181 ASN A C 1
ATOM 1507 O O . ASN A 1 181 ? 2.697 -23.469 -6.254 1 95.69 181 ASN A O 1
ATOM 1511 N N . PRO A 1 182 ? 2.822 -24.578 -8.148 1 95.31 182 PRO A N 1
ATOM 1512 C CA . PRO A 1 182 ? 2.672 -24.625 -9.602 1 95.31 182 PRO A CA 1
ATOM 1513 C C . PRO A 1 182 ? 2.043 -25.938 -10.094 1 95.31 182 PRO A C 1
ATOM 1515 O O . PRO A 1 182 ? 1.85 -26.125 -11.297 1 95.31 182 PRO A O 1
ATOM 1518 N N . VAL A 1 183 ? 1.675 -26.812 -9.211 1 95.56 183 VAL A N 1
ATOM 1519 C CA . VAL A 1 183 ? 1.345 -28.156 -9.656 1 95.56 183 VAL A CA 1
ATOM 1520 C C . VAL A 1 183 ? -0.139 -28.234 -10.008 1 95.56 183 VAL A C 1
ATOM 1522 O O . VAL A 1 183 ? -0.653 -29.312 -10.32 1 95.56 183 VAL A O 1
ATOM 1525 N N . SER A 1 184 ? -0.803 -27.109 -9.875 1 96.69 184 SER A N 1
ATOM 1526 C CA . SER A 1 184 ? -2.15 -26.906 -10.398 1 96.69 184 SER A CA 1
ATOM 1527 C C . SER A 1 184 ? -3.141 -27.875 -9.758 1 96.69 184 SER A C 1
ATOM 1529 O O . SER A 1 184 ? -4.043 -28.375 -10.422 1 96.69 184 SER A O 1
ATOM 1531 N N . ARG A 1 185 ? -2.928 -28.172 -8.531 1 97.25 185 ARG A N 1
ATOM 1532 C CA . ARG A 1 185 ? -3.836 -29.062 -7.824 1 97.25 185 ARG A CA 1
ATOM 1533 C C . ARG A 1 185 ? -5.035 -28.297 -7.27 1 97.25 185 ARG A C 1
ATOM 1535 O O . ARG A 1 185 ? -4.891 -27.188 -6.762 1 97.25 185 ARG A O 1
ATOM 1542 N N . LEU A 1 186 ? -6.16 -28.844 -7.387 1 97.75 186 LEU A N 1
ATOM 1543 C CA . LEU A 1 186 ? -7.359 -28.578 -6.605 1 97.75 186 LEU A CA 1
ATOM 1544 C C . LEU A 1 186 ? -7.527 -29.609 -5.496 1 97.75 186 LEU A C 1
ATOM 1546 O O . LEU A 1 186 ? -7.887 -30.766 -5.758 1 97.75 186 LEU A O 1
ATOM 1550 N N . TRP A 1 187 ? -7.285 -29.219 -4.289 1 98.31 187 TRP A N 1
ATOM 1551 C CA . TRP A 1 187 ? -7.391 -30.172 -3.191 1 98.31 187 TRP A CA 1
ATOM 1552 C C . TRP A 1 187 ? -8.844 -30.562 -2.939 1 98.31 187 TRP A C 1
ATOM 1554 O O . TRP A 1 187 ? -9.734 -29.703 -2.967 1 98.31 187 TRP A O 1
ATOM 1564 N N . SER A 1 188 ? -9.102 -31.828 -2.758 1 97.5 188 SER A N 1
ATOM 1565 C CA . SER A 1 188 ? -10.445 -32.281 -2.41 1 97.5 188 SER A CA 1
ATOM 1566 C C . SER A 1 188 ? -10.773 -31.984 -0.955 1 97.5 188 SER A C 1
ATOM 1568 O O . SER A 1 188 ? -9.883 -31.688 -0.158 1 97.5 188 SER A O 1
ATOM 1570 N N . GLU A 1 189 ? -12.008 -32.031 -0.637 1 97.88 189 GLU A N 1
ATOM 1571 C CA . GLU A 1 189 ? -12.406 -31.812 0.751 1 97.88 189 GLU A CA 1
ATOM 1572 C C . GLU A 1 189 ? -11.797 -32.875 1.667 1 97.88 189 GLU A C 1
ATOM 1574 O O . GLU A 1 189 ? -11.43 -32.562 2.807 1 97.88 189 GLU A O 1
ATOM 1579 N N . GLU A 1 190 ? -11.734 -34.062 1.18 1 98.19 190 GLU A N 1
ATOM 1580 C CA . GLU A 1 190 ? -11.148 -35.156 1.962 1 98.19 190 GLU A CA 1
ATOM 1581 C C . GLU A 1 190 ? -9.672 -34.906 2.258 1 98.19 190 GLU A C 1
ATOM 1583 O O . GLU A 1 190 ? -9.219 -35.094 3.387 1 98.19 190 GLU A O 1
ATOM 1588 N N . GLU A 1 191 ? -8.914 -34.469 1.242 1 98.62 191 GLU A N 1
ATOM 1589 C CA . GLU A 1 191 ? -7.5 -34.156 1.429 1 98.62 191 GLU A CA 1
ATOM 1590 C C . GLU A 1 191 ? -7.32 -33.031 2.426 1 98.62 191 GLU A C 1
ATOM 1592 O O . GLU A 1 191 ? -6.469 -33.094 3.312 1 98.62 191 GLU A O 1
ATOM 1597 N N . LEU A 1 192 ? -8.141 -31.984 2.316 1 98.88 192 LEU A N 1
ATOM 1598 C CA . LEU A 1 192 ? -8.047 -30.844 3.207 1 98.88 192 LEU A CA 1
ATOM 1599 C C . LEU A 1 192 ? -8.445 -31.219 4.629 1 98.88 192 LEU A C 1
ATOM 1601 O O . LEU A 1 192 ? -7.832 -30.766 5.594 1 98.88 192 LEU A O 1
ATOM 1605 N N . THR A 1 193 ? -9.516 -32.031 4.734 1 98.81 193 THR A N 1
ATOM 1606 C CA . THR A 1 193 ? -9.938 -32.469 6.055 1 98.81 193 THR A CA 1
ATOM 1607 C C . THR A 1 193 ? -8.805 -33.219 6.766 1 98.81 193 THR A C 1
ATOM 1609 O O . THR A 1 193 ? -8.539 -32.969 7.941 1 98.81 193 THR A O 1
ATOM 1612 N N . ARG A 1 194 ? -8.211 -34.094 6.039 1 98.69 194 ARG A N 1
ATOM 1613 C CA . ARG A 1 194 ? -7.105 -34.844 6.621 1 98.69 194 ARG A CA 1
ATOM 1614 C C . ARG A 1 194 ? -5.961 -33.938 7.027 1 98.69 194 ARG A C 1
ATOM 1616 O O . ARG A 1 194 ? -5.418 -34.062 8.125 1 98.69 194 ARG A O 1
ATOM 1623 N N . LEU A 1 195 ? -5.602 -33.031 6.168 1 98.88 195 LEU A N 1
ATOM 1624 C CA . LEU A 1 195 ? -4.535 -32.062 6.441 1 98.88 195 LEU A CA 1
ATOM 1625 C C . LEU A 1 195 ? -4.867 -31.219 7.656 1 98.88 195 LEU A C 1
ATOM 1627 O O . LEU A 1 195 ? -4.027 -31.016 8.539 1 98.88 195 LEU A O 1
ATOM 1631 N N . PHE A 1 196 ? -6.086 -30.656 7.719 1 98.88 196 PHE A N 1
ATOM 1632 C CA . PHE A 1 196 ? -6.5 -29.766 8.789 1 98.88 196 PHE A CA 1
ATOM 1633 C C . PHE A 1 196 ? -6.609 -30.5 10.109 1 98.88 196 PHE A C 1
ATOM 1635 O O . PHE A 1 196 ? -6.336 -29.938 11.172 1 98.88 196 PHE A O 1
ATOM 1642 N N . THR A 1 197 ? -7.023 -31.766 10.039 1 98.69 197 THR A N 1
ATOM 1643 C CA . THR A 1 197 ? -7.086 -32.594 11.242 1 98.69 197 THR A CA 1
ATOM 1644 C C . THR A 1 197 ? -5.699 -32.75 11.852 1 98.69 197 THR A C 1
ATOM 1646 O O . THR A 1 197 ? -5.535 -32.656 13.07 1 98.69 197 THR A O 1
ATOM 1649 N N . LEU A 1 198 ? -4.73 -33.031 11 1 98.62 198 LEU A N 1
ATOM 1650 C CA . LEU A 1 198 ? -3.355 -33.125 11.477 1 98.62 198 LEU A CA 1
ATOM 1651 C C . LEU A 1 198 ? -2.914 -31.812 12.117 1 98.62 198 LEU A C 1
ATOM 1653 O O . LEU A 1 198 ? -2.318 -31.812 13.195 1 98.62 198 LEU A O 1
ATOM 1657 N N . CYS A 1 199 ? -3.188 -30.672 11.461 1 98.81 199 CYS A N 1
ATOM 1658 C CA . CYS A 1 199 ? -2.805 -29.375 11.984 1 98.81 199 CYS A CA 1
ATOM 1659 C C . CYS A 1 199 ? -3.492 -29.094 13.32 1 98.81 199 CYS A C 1
ATOM 1661 O O . CYS A 1 199 ? -2.875 -28.562 14.242 1 98.81 199 CYS A O 1
ATOM 1663 N N . GLU A 1 200 ? -4.75 -29.422 13.406 1 98.38 200 GLU A N 1
ATOM 1664 C CA . GLU A 1 200 ? -5.508 -29.234 14.641 1 98.38 200 GLU A CA 1
ATOM 1665 C C . GLU A 1 200 ? -4.914 -30.062 15.781 1 98.38 200 GLU A C 1
ATOM 1667 O O . GLU A 1 200 ? -4.773 -29.578 16.906 1 98.38 200 GLU A O 1
ATOM 1672 N N . GLN A 1 201 ? -4.625 -31.297 15.461 1 98.19 201 GLN A N 1
ATOM 1673 C CA . GLN A 1 201 ? -4.074 -32.219 16.453 1 98.19 201 GLN A CA 1
ATOM 1674 C C . GLN A 1 201 ? -2.807 -31.656 17.078 1 98.19 201 GLN A C 1
ATOM 1676 O O . GLN A 1 201 ? -2.551 -31.875 18.266 1 98.19 201 GLN A O 1
ATOM 1681 N N . TYR A 1 202 ? -2.072 -30.953 16.328 1 98.5 202 TYR A N 1
ATOM 1682 C CA . TYR A 1 202 ? -0.773 -30.5 16.812 1 98.5 202 TYR A CA 1
ATOM 1683 C C . TYR A 1 202 ? -0.76 -28.984 17.016 1 98.5 202 TYR A C 1
ATOM 1685 O O . TYR A 1 202 ? 0.305 -28.391 17.156 1 98.5 202 TYR A O 1
ATOM 1693 N N . ASN A 1 203 ? -1.914 -28.359 16.984 1 98.25 203 ASN A N 1
ATOM 1694 C CA . ASN A 1 203 ? -2.1 -26.938 17.25 1 98.25 203 ASN A CA 1
ATOM 1695 C C . ASN A 1 203 ? -1.299 -26.078 16.281 1 98.25 203 ASN A C 1
ATOM 1697 O O . ASN A 1 203 ? -0.569 -25.172 16.688 1 98.25 203 ASN A O 1
ATOM 1701 N N . VAL A 1 204 ? -1.37 -26.406 15.008 1 98.88 204 VAL A N 1
ATOM 1702 C CA . VAL A 1 204 ? -0.712 -25.672 13.93 1 98.88 204 VAL A CA 1
ATOM 1703 C C . VAL A 1 204 ? -1.703 -24.703 13.289 1 98.88 204 VAL A C 1
ATOM 1705 O O . VAL A 1 204 ? -2.781 -25.109 12.852 1 98.88 204 VAL A O 1
ATOM 1708 N N . LEU A 1 205 ? -1.41 -23.359 13.281 1 98.94 205 LEU A N 1
ATOM 1709 C CA . LEU A 1 205 ? -2.219 -22.375 12.57 1 98.94 205 LEU A CA 1
ATOM 1710 C C . LEU A 1 205 ? -2.08 -22.547 11.062 1 98.94 205 LEU A C 1
ATOM 1712 O O . LEU A 1 205 ? -0.979 -22.766 10.555 1 98.94 205 LEU A O 1
ATOM 1716 N N . ILE A 1 206 ? -3.176 -22.438 10.32 1 98.94 206 ILE A N 1
ATOM 1717 C CA . ILE A 1 206 ? -3.154 -22.594 8.867 1 98.94 206 ILE A CA 1
ATOM 1718 C C . ILE A 1 206 ? -3.385 -21.234 8.203 1 98.94 206 ILE A C 1
ATOM 1720 O O . ILE A 1 206 ? -4.328 -20.531 8.547 1 98.94 206 ILE A O 1
ATOM 1724 N N . ILE A 1 207 ? -2.539 -20.859 7.324 1 98.88 207 ILE A N 1
ATOM 1725 C CA . ILE A 1 207 ? -2.754 -19.75 6.398 1 98.88 207 ILE A CA 1
ATOM 1726 C C . ILE A 1 207 ? -3.066 -20.297 5.004 1 98.88 207 ILE A C 1
ATOM 1728 O O . ILE A 1 207 ? -2.219 -20.938 4.379 1 98.88 207 ILE A O 1
ATOM 1732 N N . SER A 1 208 ? -4.207 -20.078 4.555 1 98.88 208 SER A N 1
ATOM 1733 C CA . SER A 1 208 ? -4.602 -20.531 3.227 1 98.88 208 SER A CA 1
ATOM 1734 C C . SER A 1 208 ? -4.512 -19.391 2.207 1 98.88 208 SER A C 1
ATOM 1736 O O . SER A 1 208 ? -5.301 -18.453 2.25 1 98.88 208 SER A O 1
ATOM 1738 N N . ASP A 1 209 ? -3.562 -19.438 1.371 1 98.69 209 ASP A N 1
ATOM 1739 C CA . ASP A 1 209 ? -3.479 -18.516 0.239 1 98.69 209 ASP A CA 1
ATOM 1740 C C . ASP A 1 209 ? -4.367 -18.984 -0.912 1 98.69 209 ASP A C 1
ATOM 1742 O O . ASP A 1 209 ? -4.09 -20 -1.549 1 98.69 209 ASP A O 1
ATOM 1746 N N . GLU A 1 210 ? -5.395 -18.234 -1.161 1 98.69 210 GLU A N 1
ATOM 1747 C CA . GLU A 1 210 ? -6.387 -18.656 -2.145 1 98.69 210 GLU A CA 1
ATOM 1748 C C . GLU A 1 210 ? -6.516 -17.641 -3.275 1 98.69 210 GLU A C 1
ATOM 1750 O O . GLU A 1 210 ? -7.613 -17.406 -3.783 1 98.69 210 GLU A O 1
ATOM 1755 N N . ILE A 1 211 ? -5.379 -17.047 -3.633 1 97.88 211 ILE A N 1
ATOM 1756 C CA . ILE A 1 211 ? -5.336 -15.984 -4.633 1 97.88 211 ILE A CA 1
ATOM 1757 C C . ILE A 1 211 ? -5.738 -16.547 -5.996 1 97.88 211 ILE A C 1
ATOM 1759 O O . ILE A 1 211 ? -6.215 -15.805 -6.863 1 97.88 211 ILE A O 1
ATOM 1763 N N . HIS A 1 212 ? -5.586 -17.875 -6.254 1 98.06 212 HIS A N 1
ATOM 1764 C CA . HIS A 1 212 ? -5.918 -18.516 -7.527 1 98.06 212 HIS A CA 1
ATOM 1765 C C . HIS A 1 212 ? -7.293 -19.172 -7.473 1 98.06 212 HIS A C 1
ATOM 1767 O O . HIS A 1 212 ? -7.645 -19.953 -8.359 1 98.06 212 HIS A O 1
ATOM 1773 N N . GLN A 1 213 ? -8.102 -18.828 -6.516 1 97.94 213 GLN A N 1
ATOM 1774 C CA . GLN A 1 213 ? -9.336 -19.547 -6.215 1 97.94 213 GLN A CA 1
ATOM 1775 C C . GLN A 1 213 ? -10.312 -19.469 -7.383 1 97.94 213 GLN A C 1
ATOM 1777 O O . GLN A 1 213 ? -11.188 -20.328 -7.523 1 97.94 213 GLN A O 1
ATOM 1782 N N . ASP A 1 214 ? -10.141 -18.531 -8.258 1 97.88 214 ASP A N 1
ATOM 1783 C CA . ASP A 1 214 ? -11.125 -18.312 -9.312 1 97.88 214 ASP A CA 1
ATOM 1784 C C . ASP A 1 214 ? -10.719 -19.047 -10.594 1 97.88 214 ASP A C 1
ATOM 1786 O O . ASP A 1 214 ? -11.477 -19.047 -11.57 1 97.88 214 ASP A O 1
ATOM 1790 N N . PHE A 1 215 ? -9.531 -19.641 -10.57 1 96.56 215 PHE A N 1
ATOM 1791 C CA . PHE A 1 215 ? -9.039 -20.391 -11.711 1 96.56 215 PHE A CA 1
ATOM 1792 C C . PHE A 1 215 ? -9.18 -21.891 -11.461 1 96.56 215 PHE A C 1
ATOM 1794 O O . PHE A 1 215 ? -8.203 -22.562 -11.109 1 96.56 215 PHE A O 1
ATOM 1801 N N . HIS A 1 216 ? -10.328 -22.406 -11.703 1 91.81 216 HIS A N 1
ATOM 1802 C CA . HIS A 1 216 ? -10.562 -23.828 -11.484 1 91.81 216 HIS A CA 1
ATOM 1803 C C . HIS A 1 216 ? -11.484 -24.406 -12.555 1 91.81 216 HIS A C 1
ATOM 1805 O O . HIS A 1 216 ? -12.391 -23.703 -13.039 1 91.81 216 HIS A O 1
ATOM 1811 N N . PHE A 1 217 ? -11.219 -25.547 -12.859 1 87.69 217 PHE A N 1
ATOM 1812 C CA . PHE A 1 217 ? -11.969 -26.203 -13.914 1 87.69 217 PHE A CA 1
ATOM 1813 C C . PHE A 1 217 ? -12.875 -27.297 -13.344 1 87.69 217 PHE A C 1
ATOM 1815 O O . PHE A 1 217 ? -13.555 -28 -14.086 1 87.69 217 PHE A O 1
ATOM 1822 N N . ASP A 1 218 ? -12.734 -27.547 -12.031 1 90.25 218 ASP A N 1
ATOM 1823 C CA . ASP A 1 218 ? -13.656 -28.281 -11.188 1 90.25 218 ASP A CA 1
ATOM 1824 C C . ASP A 1 218 ? -14.023 -27.5 -9.93 1 90.25 218 ASP A C 1
ATOM 1826 O O . ASP A 1 218 ? -13.664 -26.328 -9.805 1 90.25 218 ASP A O 1
ATOM 1830 N N . THR A 1 219 ? -14.742 -28.109 -9.031 1 91.94 219 THR A N 1
ATOM 1831 C CA . THR A 1 219 ? -15.211 -27.391 -7.855 1 91.94 219 THR A CA 1
ATOM 1832 C C . THR A 1 219 ? -14.047 -27.062 -6.926 1 91.94 219 THR A C 1
ATOM 1834 O O . THR A 1 219 ? -13.305 -27.953 -6.512 1 91.94 219 THR A O 1
ATOM 1837 N N . PHE A 1 220 ? -13.883 -25.859 -6.723 1 96.75 220 PHE A N 1
ATOM 1838 C CA . PHE A 1 220 ? -12.914 -25.391 -5.742 1 96.75 220 PHE A CA 1
ATOM 1839 C C . PHE A 1 220 ? -13.477 -25.484 -4.332 1 96.75 220 PHE A C 1
ATOM 1841 O O . PHE A 1 220 ? -14.641 -25.172 -4.094 1 96.75 220 PHE A O 1
ATOM 1848 N N . ILE A 1 221 ? -12.703 -26 -3.371 1 97.75 221 ILE A N 1
ATOM 1849 C CA . ILE A 1 221 ? -13.078 -26.078 -1.966 1 97.75 221 ILE A CA 1
ATOM 1850 C C . ILE A 1 221 ? -12.312 -25.031 -1.159 1 97.75 221 ILE A C 1
ATOM 1852 O O . ILE A 1 221 ? -11.133 -25.219 -0.865 1 97.75 221 ILE A O 1
ATOM 1856 N N . PRO A 1 222 ? -13.039 -23.953 -0.745 1 98.44 222 PRO A N 1
ATOM 1857 C CA . PRO A 1 222 ? -12.375 -23 0.156 1 98.44 222 PRO A CA 1
ATOM 1858 C C . PRO A 1 222 ? -11.992 -23.625 1.496 1 98.44 222 PRO A C 1
ATOM 1860 O O . PRO A 1 222 ? -12.758 -24.422 2.045 1 98.44 222 PRO A O 1
ATOM 1863 N N . ALA A 1 223 ? -10.852 -23.234 2.014 1 98.81 223 ALA A N 1
ATOM 1864 C CA . ALA A 1 223 ? -10.367 -23.781 3.279 1 98.81 223 ALA A CA 1
ATOM 1865 C C . ALA A 1 223 ? -11.383 -23.562 4.398 1 98.81 223 ALA A C 1
ATOM 1867 O O . ALA A 1 223 ? -11.648 -24.469 5.191 1 98.81 223 ALA A O 1
ATOM 1868 N N . LEU A 1 224 ? -12.031 -22.422 4.406 1 98.62 224 LEU A N 1
ATOM 1869 C CA . LEU A 1 224 ? -12.922 -22.031 5.496 1 98.62 224 LEU A CA 1
ATOM 1870 C C . LEU A 1 224 ? -14.25 -22.781 5.402 1 98.62 224 LEU A C 1
ATOM 1872 O O . LEU A 1 224 ? -15.039 -22.766 6.352 1 98.62 224 LEU A O 1
ATOM 1876 N N . LYS A 1 225 ? -14.461 -23.469 4.359 1 97.75 225 LYS A N 1
ATOM 1877 C CA . LYS A 1 225 ? -15.719 -24.172 4.152 1 97.75 225 LYS A CA 1
ATOM 1878 C C . LYS A 1 225 ? -15.586 -25.656 4.5 1 97.75 225 LYS A C 1
ATOM 1880 O O . LYS A 1 225 ? -16.578 -26.359 4.645 1 97.75 225 LYS A O 1
ATOM 1885 N N . VAL A 1 226 ? -14.398 -26.141 4.66 1 98.44 226 VAL A N 1
ATOM 1886 C CA . VAL A 1 226 ? -14.141 -27.547 4.879 1 98.44 226 VAL A CA 1
ATOM 1887 C C . VAL A 1 226 ? -14.922 -28.047 6.094 1 98.44 226 VAL A C 1
ATOM 1889 O O . VAL A 1 226 ? -14.93 -27.391 7.141 1 98.44 226 VAL A O 1
ATOM 1892 N N . GLN A 1 227 ? -15.609 -29.172 5.922 1 97.88 227 GLN A N 1
ATOM 1893 C CA . GLN A 1 227 ? -16.469 -29.75 6.945 1 97.88 227 GLN A CA 1
ATOM 1894 C C . GLN A 1 227 ? -17.391 -28.688 7.551 1 97.88 227 GLN A C 1
ATOM 1896 O O . GLN A 1 227 ? -17.484 -28.562 8.773 1 97.88 227 GLN A O 1
ATOM 1901 N N . GLU A 1 228 ? -17.984 -27.859 6.668 1 96.5 228 GLU A N 1
ATOM 1902 C CA . GLU A 1 228 ? -18.953 -26.844 7.031 1 96.5 228 GLU A CA 1
ATOM 1903 C C . GLU A 1 228 ? -18.359 -25.844 8.031 1 96.5 228 GLU A C 1
ATOM 1905 O O . GLU A 1 228 ? -19.031 -25.453 8.984 1 96.5 228 GLU A O 1
ATOM 1910 N N . GLY A 1 229 ? -17.094 -25.641 7.883 1 97.44 229 GLY A N 1
ATOM 1911 C CA . GLY A 1 229 ? -16.469 -24.609 8.672 1 97.44 229 GLY A CA 1
ATOM 1912 C C . GLY A 1 229 ? -15.922 -25.109 10 1 97.44 229 GLY A C 1
ATOM 1913 O O . GLY A 1 229 ? -15.555 -24.312 10.867 1 97.44 229 GLY A O 1
ATOM 1914 N N . ARG A 1 230 ? -15.719 -26.312 10.203 1 97.5 230 ARG A N 1
ATOM 1915 C CA . ARG A 1 230 ? -15.258 -26.906 11.453 1 97.5 230 ARG A CA 1
ATOM 1916 C C . ARG A 1 230 ? -13.898 -26.359 11.859 1 97.5 230 ARG A C 1
ATOM 1918 O O . ARG A 1 230 ? -13.633 -26.156 13.047 1 97.5 230 ARG A O 1
ATOM 1925 N N . PHE A 1 231 ? -13.094 -26.078 10.867 1 98.38 231 PHE A N 1
ATOM 1926 C CA . PHE A 1 231 ? -11.711 -25.734 11.141 1 98.38 231 PHE A CA 1
ATOM 1927 C C . PHE A 1 231 ? -11.5 -24.219 11.086 1 98.38 231 PHE A C 1
ATOM 1929 O O . PHE A 1 231 ? -10.375 -23.734 11.195 1 98.38 231 PHE A O 1
ATOM 1936 N N . SER A 1 232 ? -12.57 -23.438 10.945 1 97.88 232 SER A N 1
ATOM 1937 C CA . SER A 1 232 ? -12.492 -22.031 10.57 1 97.88 232 SER A CA 1
ATOM 1938 C C . SER A 1 232 ? -11.711 -21.219 11.602 1 97.88 232 SER A C 1
ATOM 1940 O O . SER A 1 232 ? -11.016 -20.266 11.25 1 97.88 232 SER A O 1
ATOM 1942 N N . ASN A 1 233 ? -11.734 -21.609 12.852 1 98.12 233 ASN A N 1
ATOM 1943 C CA . ASN A 1 233 ? -11.078 -20.844 13.906 1 98.12 233 ASN A CA 1
ATOM 1944 C C . ASN A 1 233 ? -9.562 -21.016 13.867 1 98.12 233 ASN A C 1
ATOM 1946 O O . ASN A 1 233 ? -8.828 -20.266 14.508 1 98.12 233 ASN A O 1
ATOM 1950 N N . SER A 1 234 ? -9.07 -21.984 13.094 1 98.5 234 SER A N 1
ATOM 1951 C CA . SER A 1 234 ? -7.637 -22.25 13 1 98.5 234 SER A CA 1
ATOM 1952 C C . SER A 1 234 ? -7.09 -21.844 11.633 1 98.5 234 SER A C 1
ATOM 1954 O O . SER A 1 234 ? -5.969 -22.219 11.273 1 98.5 234 SER A O 1
ATOM 1956 N N . ILE A 1 235 ? -7.941 -21.125 10.859 1 98.88 235 ILE A N 1
ATOM 1957 C CA . ILE A 1 235 ? -7.543 -20.812 9.492 1 98.88 235 ILE A CA 1
ATOM 1958 C C . ILE A 1 235 ? -7.66 -19.312 9.242 1 98.88 235 ILE A C 1
ATOM 1960 O O . ILE A 1 235 ? -8.672 -18.703 9.594 1 98.88 235 ILE A O 1
ATOM 1964 N N . ILE A 1 236 ? -6.641 -18.688 8.742 1 98.94 236 ILE A N 1
ATOM 1965 C CA . ILE A 1 236 ? -6.648 -17.359 8.133 1 98.94 236 ILE A CA 1
ATOM 1966 C C . ILE A 1 236 ? -6.508 -17.5 6.617 1 98.94 236 ILE A C 1
ATOM 1968 O O . ILE A 1 236 ? -5.598 -18.172 6.129 1 98.94 236 ILE A O 1
ATOM 1972 N N . THR A 1 237 ? -7.438 -16.922 5.883 1 98.88 237 THR A N 1
ATOM 1973 C CA . THR A 1 237 ? -7.418 -17.016 4.43 1 98.88 237 THR A CA 1
ATOM 1974 C C . THR A 1 237 ? -7.023 -15.68 3.807 1 98.88 237 THR A C 1
ATOM 1976 O O . THR A 1 237 ? -7.477 -14.625 4.254 1 98.88 237 THR A O 1
ATOM 1979 N N . ILE A 1 238 ? -6.188 -15.727 2.85 1 98.81 238 ILE A N 1
ATOM 1980 C CA . ILE A 1 238 ? -5.809 -14.555 2.066 1 98.81 238 ILE A CA 1
ATOM 1981 C C . ILE A 1 238 ? -6.234 -14.75 0.612 1 98.81 238 ILE A C 1
ATOM 1983 O O . ILE A 1 238 ? -6.008 -15.812 0.029 1 98.81 238 ILE A O 1
ATOM 1987 N N . THR A 1 239 ? -6.852 -13.781 0.006 1 98.31 239 THR A N 1
ATOM 1988 C CA . THR A 1 239 ? -7.195 -13.789 -1.412 1 98.31 239 THR A CA 1
ATOM 1989 C C . THR A 1 239 ? -7.066 -12.391 -2.012 1 98.31 239 THR A C 1
ATOM 1991 O O . THR A 1 239 ? -6.676 -11.453 -1.32 1 98.31 239 THR A O 1
ATOM 1994 N N . SER A 1 240 ? -7.266 -12.258 -3.291 1 98.06 240 SER A N 1
ATOM 1995 C CA . SER A 1 240 ? -7.156 -11 -4.02 1 98.06 240 SER A CA 1
ATOM 1996 C C . SER A 1 240 ? -7.777 -11.102 -5.406 1 98.06 240 SER A C 1
ATOM 1998 O O . SER A 1 240 ? -7.852 -12.195 -5.977 1 98.06 240 SER A O 1
ATOM 2000 N N . ALA A 1 241 ? -8.211 -9.984 -5.918 1 97.69 241 ALA A N 1
ATOM 2001 C CA . ALA A 1 241 ? -8.688 -9.945 -7.297 1 97.69 241 ALA A CA 1
ATOM 2002 C C . ALA A 1 241 ? -7.531 -9.758 -8.273 1 97.69 241 ALA A C 1
ATOM 2004 O O . ALA A 1 241 ? -7.719 -9.828 -9.492 1 97.69 241 ALA A O 1
ATOM 2005 N N . SER A 1 242 ? -6.336 -9.57 -7.766 1 96.62 242 SER A N 1
ATOM 2006 C CA . SER A 1 242 ? -5.207 -9.18 -8.602 1 96.62 242 SER A CA 1
ATOM 2007 C C . SER A 1 242 ? -4.93 -10.211 -9.68 1 96.62 242 SER A C 1
ATOM 2009 O O . SER A 1 242 ? -4.66 -9.859 -10.836 1 96.62 242 SER A O 1
ATOM 2011 N N . LYS A 1 243 ? -4.98 -11.508 -9.273 1 97.5 243 LYS A N 1
ATOM 2012 C CA . LYS A 1 243 ? -4.762 -12.555 -10.266 1 97.5 243 LYS A CA 1
ATOM 2013 C C . LYS A 1 243 ? -6.027 -12.812 -11.086 1 97.5 243 LYS A C 1
ATOM 2015 O O . LYS A 1 243 ? -5.961 -12.977 -12.305 1 97.5 243 LYS A O 1
ATOM 2020 N N . THR A 1 244 ? -7.145 -12.766 -10.438 1 97.69 244 THR A N 1
ATOM 2021 C CA . THR A 1 244 ? -8.414 -13.078 -11.086 1 97.69 244 THR A CA 1
ATOM 2022 C C . THR A 1 244 ? -8.672 -12.133 -12.258 1 97.69 244 THR A C 1
ATOM 2024 O O . THR A 1 244 ? -9.055 -12.578 -13.344 1 97.69 244 THR A O 1
ATOM 2027 N N . PHE A 1 245 ? -8.406 -10.867 -12.062 1 98.12 245 PHE A N 1
ATOM 2028 C CA . PHE A 1 245 ? -8.859 -9.898 -13.055 1 98.12 245 PHE A CA 1
ATOM 2029 C C . PHE A 1 245 ? -7.684 -9.102 -13.602 1 98.12 245 PHE A C 1
ATOM 2031 O O . PHE A 1 245 ? -7.867 -8.008 -14.141 1 98.12 245 PHE A O 1
ATOM 2038 N N . ASN A 1 246 ? -6.48 -9.609 -13.391 1 97.31 246 ASN A N 1
ATOM 2039 C CA . ASN A 1 246 ? -5.289 -8.977 -13.938 1 97.31 246 ASN A CA 1
ATOM 2040 C C . ASN A 1 246 ? -5.102 -7.562 -13.383 1 97.31 246 ASN A C 1
ATOM 2042 O O . ASN A 1 246 ? -4.93 -6.613 -14.148 1 97.31 246 ASN A O 1
ATOM 2046 N N . LEU A 1 247 ? -5.078 -7.457 -12.039 1 98 247 LEU A N 1
ATOM 2047 C CA . LEU A 1 247 ? -4.984 -6.164 -11.367 1 98 247 LEU A CA 1
ATOM 2048 C C . LEU A 1 247 ? -3.738 -6.098 -10.484 1 98 247 LEU A C 1
ATOM 2050 O O . LEU A 1 247 ? -3.742 -5.438 -9.445 1 98 247 LEU A O 1
ATOM 2054 N N . ALA A 1 248 ? -2.629 -6.762 -10.867 1 97.31 248 ALA A N 1
ATOM 2055 C CA . ALA A 1 248 ? -1.45 -6.91 -10.016 1 97.31 248 ALA A CA 1
ATOM 2056 C C . ALA A 1 248 ? -0.843 -5.551 -9.68 1 97.31 248 ALA A C 1
ATOM 2058 O O . ALA A 1 248 ? -0.27 -5.371 -8.602 1 97.31 248 ALA A O 1
ATOM 2059 N N . SER A 1 249 ? -0.967 -4.527 -10.539 1 97.75 249 SER A N 1
ATOM 2060 C CA . SER A 1 249 ? -0.381 -3.219 -10.273 1 97.75 249 SER A CA 1
ATOM 2061 C C . SER A 1 249 ? -1.373 -2.303 -9.57 1 97.75 249 SER A C 1
ATOM 2063 O O . SER A 1 249 ? -1.112 -1.109 -9.398 1 97.75 249 SER A O 1
ATOM 2065 N N . LEU A 1 250 ? -2.561 -2.762 -9.242 1 98.19 250 LEU A N 1
ATOM 2066 C CA . LEU A 1 250 ? -3.543 -2.135 -8.359 1 98.19 250 LEU A CA 1
ATOM 2067 C C . LEU A 1 250 ? -3.838 -3.02 -7.156 1 98.19 250 LEU A C 1
ATOM 2069 O O . LEU A 1 250 ? -4.965 -3.488 -6.984 1 98.19 250 LEU A O 1
ATOM 2073 N N . PRO A 1 251 ? -2.867 -3.162 -6.312 1 97 251 PRO A N 1
ATOM 2074 C CA . PRO A 1 251 ? -2.924 -4.254 -5.336 1 97 251 PRO A CA 1
ATOM 2075 C C . PRO A 1 251 ? -3.943 -4.004 -4.23 1 97 251 PRO A C 1
ATOM 2077 O O . PRO A 1 251 ? -3.957 -2.926 -3.631 1 97 251 PRO A O 1
ATOM 2080 N N . VAL A 1 252 ? -4.77 -4.973 -3.947 1 97.94 252 VAL A N 1
ATOM 2081 C CA . VAL A 1 252 ? -5.648 -5.125 -2.793 1 97.94 252 VAL A CA 1
ATOM 2082 C C . VAL A 1 252 ? -5.715 -6.598 -2.389 1 97.94 252 VAL A C 1
ATOM 2084 O O . VAL A 1 252 ? -5.945 -7.469 -3.23 1 97.94 252 VAL A O 1
ATOM 2087 N N . ALA A 1 253 ? -5.426 -6.879 -1.159 1 98.19 253 ALA A N 1
ATOM 2088 C CA . ALA A 1 253 ? -5.586 -8.234 -0.634 1 98.19 253 ALA A CA 1
ATOM 2089 C C . ALA A 1 253 ? -6.688 -8.289 0.419 1 98.19 253 ALA A C 1
ATOM 2091 O O . ALA A 1 253 ? -6.891 -7.324 1.164 1 98.19 253 ALA A O 1
ATOM 2092 N N . HIS A 1 254 ? -7.406 -9.344 0.449 1 98.75 254 HIS A N 1
ATOM 2093 C CA . HIS A 1 254 ? -8.445 -9.609 1.437 1 98.75 254 HIS A CA 1
ATOM 2094 C C . HIS A 1 254 ? -8.016 -10.695 2.414 1 98.75 254 HIS A C 1
ATOM 2096 O O . HIS A 1 254 ? -7.59 -11.781 1.998 1 98.75 254 HIS A O 1
ATOM 2102 N N . VAL A 1 255 ? -8.109 -10.367 3.672 1 98.88 255 VAL A N 1
ATOM 2103 C CA . VAL A 1 255 ? -7.789 -11.312 4.742 1 98.88 255 VAL A CA 1
ATOM 2104 C C . VAL A 1 255 ? -9.062 -11.68 5.5 1 98.88 255 VAL A C 1
ATOM 2106 O O . VAL A 1 255 ? -9.797 -10.805 5.961 1 98.88 255 VAL A O 1
ATOM 2109 N N . ILE A 1 256 ? -9.367 -12.914 5.543 1 98.94 256 ILE A N 1
ATOM 2110 C CA . ILE A 1 256 ? -10.539 -13.414 6.254 1 98.94 256 ILE A CA 1
ATOM 2111 C C . ILE A 1 256 ? -10.109 -14.148 7.52 1 98.94 256 ILE A C 1
ATOM 2113 O O . ILE A 1 256 ? -9.453 -15.188 7.445 1 98.94 256 ILE A O 1
ATOM 2117 N N . ILE A 1 257 ? -10.445 -13.633 8.68 1 98.94 257 ILE A N 1
ATOM 2118 C CA . ILE A 1 257 ? -10.023 -14.172 9.969 1 98.94 257 ILE A CA 1
ATOM 2119 C C . ILE A 1 257 ? -11.25 -14.453 10.828 1 98.94 257 ILE A C 1
ATOM 2121 O O . ILE A 1 257 ? -11.68 -13.602 11.609 1 98.94 257 ILE A O 1
ATOM 2125 N N . PRO A 1 258 ? -11.727 -15.656 10.836 1 98.81 258 PRO A N 1
ATOM 2126 C CA . PRO A 1 258 ? -12.938 -15.977 11.594 1 98.81 258 PRO A CA 1
ATOM 2127 C C . PRO A 1 258 ? -12.75 -15.859 13.102 1 98.81 258 PRO A C 1
ATOM 2129 O O . PRO A 1 258 ? -13.641 -15.383 13.805 1 98.81 258 PRO A O 1
ATOM 2132 N N . ASN A 1 259 ? -11.586 -16.281 13.641 1 98.81 259 ASN A N 1
ATOM 2133 C CA . ASN A 1 259 ? -11.312 -16.328 15.078 1 98.81 259 ASN A CA 1
ATOM 2134 C C . ASN A 1 259 ? -11.125 -14.93 15.656 1 98.81 259 ASN A C 1
ATOM 2136 O O . ASN A 1 259 ? -10.227 -14.195 15.242 1 98.81 259 ASN A O 1
ATOM 2140 N N . LYS A 1 260 ? -11.945 -14.602 16.641 1 98.69 260 LYS A N 1
ATOM 2141 C CA . LYS A 1 260 ? -11.93 -13.266 17.234 1 98.69 260 LYS A CA 1
ATOM 2142 C C . LYS A 1 260 ? -10.57 -12.945 17.844 1 98.69 260 LYS A C 1
ATOM 2144 O O . LYS A 1 260 ? -10.062 -11.836 17.688 1 98.69 260 LYS A O 1
ATOM 2149 N N . GLU A 1 261 ? -10.016 -13.859 18.516 1 98.75 261 GLU A N 1
ATOM 2150 C CA . GLU A 1 261 ? -8.711 -13.648 19.141 1 98.75 261 GLU A CA 1
ATOM 2151 C C . GLU A 1 261 ? -7.629 -13.438 18.078 1 98.75 261 GLU A C 1
ATOM 2153 O O . GLU A 1 261 ? -6.742 -12.602 18.25 1 98.75 261 GLU A O 1
ATOM 2158 N N . HIS A 1 262 ? -7.703 -14.258 17.016 1 98.88 262 HIS A N 1
ATOM 2159 C CA . HIS A 1 262 ? -6.75 -14.086 15.922 1 98.88 262 HIS A CA 1
ATOM 2160 C C . HIS A 1 262 ? -6.879 -12.703 15.289 1 98.88 262 HIS A C 1
ATOM 2162 O O . HIS A 1 262 ? -5.879 -12.094 14.914 1 98.88 262 HIS A O 1
ATOM 2168 N N . ARG A 1 263 ? -8.141 -12.164 15.102 1 98.88 263 ARG A N 1
ATOM 2169 C CA . ARG A 1 263 ? -8.336 -10.812 14.586 1 98.88 263 ARG A CA 1
ATOM 2170 C C . ARG A 1 263 ? -7.664 -9.781 15.477 1 98.88 263 ARG A C 1
ATOM 2172 O O . ARG A 1 263 ? -7.035 -8.836 14.984 1 98.88 263 ARG A O 1
ATOM 2179 N N . HIS A 1 264 ? -7.797 -9.977 16.781 1 98.75 264 HIS A N 1
ATOM 2180 C CA . HIS A 1 264 ? -7.176 -9.047 17.719 1 98.75 264 HIS A CA 1
ATOM 2181 C C . HIS A 1 264 ? -5.66 -9.047 17.578 1 98.75 264 HIS A C 1
ATOM 2183 O O . HIS A 1 264 ? -5.031 -7.988 17.578 1 98.75 264 HIS A O 1
ATOM 2189 N N . ILE A 1 265 ? -5.098 -10.227 17.5 1 98.81 265 ILE A N 1
ATOM 2190 C CA . ILE A 1 265 ? -3.654 -10.375 17.359 1 98.81 265 ILE A CA 1
ATOM 2191 C C . ILE A 1 265 ? -3.189 -9.711 16.062 1 98.81 265 ILE A C 1
ATOM 2193 O O . ILE A 1 265 ? -2.215 -8.953 16.062 1 98.81 265 ILE A O 1
ATOM 2197 N N . PHE A 1 266 ? -3.902 -9.984 15.016 1 98.81 266 PHE A N 1
ATOM 2198 C CA . PHE A 1 266 ? -3.557 -9.422 13.719 1 98.81 266 PHE A CA 1
ATOM 2199 C C . PHE A 1 266 ? -3.648 -7.902 13.742 1 98.81 266 PHE A C 1
ATOM 2201 O O . PHE A 1 266 ? -2.713 -7.215 13.336 1 98.81 266 PHE A O 1
ATOM 2208 N N . ASP A 1 267 ? -4.777 -7.418 14.219 1 98.56 267 ASP A N 1
ATOM 2209 C CA . ASP A 1 267 ? -5.016 -5.977 14.273 1 98.56 267 ASP A CA 1
ATOM 2210 C C . ASP A 1 267 ? -3.959 -5.285 15.133 1 98.56 267 ASP A C 1
ATOM 2212 O O . ASP A 1 267 ? -3.5 -4.188 14.805 1 98.56 267 ASP A O 1
ATOM 2216 N N . ALA A 1 268 ? -3.637 -5.867 16.234 1 98.19 268 ALA A N 1
ATOM 2217 C CA . ALA A 1 268 ? -2.646 -5.293 17.141 1 98.19 268 ALA A CA 1
ATOM 2218 C C . ALA A 1 268 ? -1.287 -5.164 16.453 1 98.19 268 ALA A C 1
ATOM 2220 O O . ALA A 1 268 ? -0.583 -4.168 16.641 1 98.19 268 ALA A O 1
ATOM 2221 N N . TYR A 1 269 ? -0.92 -6.141 15.68 1 98.12 269 TYR A N 1
ATOM 2222 C CA . TYR A 1 269 ? 0.349 -6.074 14.961 1 98.12 269 TYR A CA 1
ATOM 2223 C C . TYR A 1 269 ? 0.308 -5.004 13.875 1 98.12 269 TYR A C 1
ATOM 2225 O O . TYR A 1 269 ? 1.237 -4.203 13.75 1 98.12 269 TYR A O 1
ATOM 2233 N N . VAL A 1 270 ? -0.769 -5.059 13.102 1 97.75 270 VAL A N 1
ATOM 2234 C CA . VAL A 1 270 ? -0.898 -4.125 11.992 1 97.75 270 VAL A CA 1
ATOM 2235 C C . VAL A 1 270 ? -0.807 -2.689 12.508 1 97.75 270 VAL A C 1
ATOM 2237 O O . VAL A 1 270 ? -0.19 -1.832 11.875 1 97.75 270 VAL A O 1
ATOM 2240 N N . LYS A 1 271 ? -1.335 -2.449 13.648 1 96.62 271 LYS A N 1
ATOM 2241 C CA . LYS A 1 271 ? -1.326 -1.128 14.266 1 96.62 271 LYS A CA 1
ATOM 2242 C C . LYS A 1 271 ? 0.101 -0.633 14.492 1 96.62 271 LYS A C 1
ATOM 2244 O O . LYS A 1 271 ? 0.342 0.574 14.555 1 96.62 271 LYS A O 1
ATOM 2249 N N . THR A 1 272 ? 1.039 -1.5 14.539 1 97.06 272 THR A N 1
ATOM 2250 C CA . THR A 1 272 ? 2.414 -1.13 14.852 1 97.06 272 THR A CA 1
ATOM 2251 C C . THR A 1 272 ? 3.234 -0.964 13.578 1 97.06 272 THR A C 1
ATOM 2253 O O . THR A 1 272 ? 4.414 -0.606 13.633 1 97.06 272 THR A O 1
ATOM 2256 N N . ILE A 1 273 ? 2.625 -1.207 12.375 1 96.69 273 ILE A N 1
ATOM 2257 C CA . ILE A 1 273 ? 3.51 -1.23 11.219 1 96.69 273 ILE A CA 1
ATOM 2258 C C . ILE A 1 273 ? 2.875 -0.449 10.07 1 96.69 273 ILE A C 1
ATOM 2260 O O . ILE A 1 273 ? 3.555 -0.082 9.109 1 96.69 273 ILE A O 1
ATOM 2264 N N . ASP A 1 274 ? 1.588 -0.211 10.125 1 94.56 274 ASP A N 1
ATOM 2265 C CA . ASP A 1 274 ? 0.925 0.367 8.961 1 94.56 274 ASP A CA 1
ATOM 2266 C C . ASP A 1 274 ? -0.286 1.2 9.375 1 94.56 274 ASP A C 1
ATOM 2268 O O . ASP A 1 274 ? -1.131 0.736 10.148 1 94.56 274 ASP A O 1
ATOM 2272 N N . HIS A 1 275 ? -0.397 2.416 8.781 1 90.19 275 HIS A N 1
ATOM 2273 C CA . HIS A 1 275 ? -1.557 3.277 8.984 1 90.19 275 HIS A CA 1
ATOM 2274 C C . HIS A 1 275 ? -2.053 3.855 7.668 1 90.19 275 HIS A C 1
ATOM 2276 O O . HIS A 1 275 ? -2.824 4.816 7.656 1 90.19 275 HIS A O 1
ATOM 2282 N N . THR A 1 276 ? -1.602 3.285 6.609 1 88.62 276 THR A N 1
ATOM 2283 C CA . THR A 1 276 ? -1.937 3.867 5.316 1 88.62 276 THR A CA 1
ATOM 2284 C C . THR A 1 276 ? -3.279 3.34 4.816 1 88.62 276 THR A C 1
ATOM 2286 O O . THR A 1 276 ? -3.572 2.15 4.949 1 88.62 276 THR A O 1
ATOM 2289 N N . GLN A 1 277 ? -4.047 4.262 4.34 1 92.25 277 GLN A N 1
ATOM 2290 C CA . GLN A 1 277 ? -5.277 3.861 3.664 1 92.25 277 GLN A CA 1
ATOM 2291 C C . GLN A 1 277 ? -4.98 3.264 2.291 1 92.25 277 GLN A C 1
ATOM 2293 O O . GLN A 1 277 ? -4.055 3.697 1.605 1 92.25 277 GLN A O 1
ATOM 2298 N N . LEU A 1 278 ? -5.797 2.346 1.905 1 96.19 278 LEU A N 1
ATOM 2299 C CA . LEU A 1 278 ? -5.66 1.771 0.571 1 96.19 278 LEU A CA 1
ATOM 2300 C C . LEU A 1 278 ? -6.051 2.787 -0.499 1 96.19 278 LEU A C 1
ATOM 2302 O O . LEU A 1 278 ? -6.891 3.658 -0.26 1 96.19 278 LEU A O 1
ATOM 2306 N N . SER A 1 279 ? -5.453 2.66 -1.657 1 97.88 279 SER A N 1
ATOM 2307 C CA . SER A 1 279 ? -5.734 3.541 -2.785 1 97.88 279 SER A CA 1
ATOM 2308 C C . SER A 1 279 ? -7.195 3.439 -3.211 1 97.88 279 SER A C 1
ATOM 2310 O O . SER A 1 279 ? -7.707 2.342 -3.441 1 97.88 279 SER A O 1
ATOM 2312 N N . VAL A 1 280 ? -7.812 4.582 -3.346 1 98.12 280 VAL A N 1
ATOM 2313 C CA . VAL A 1 280 ? -9.227 4.605 -3.715 1 98.12 280 VAL A CA 1
ATOM 2314 C C . VAL A 1 280 ? -9.406 4.004 -5.105 1 98.12 280 VAL A C 1
ATOM 2316 O O . VAL A 1 280 ? -10.398 3.326 -5.371 1 98.12 280 VAL A O 1
ATOM 2319 N N . LEU A 1 281 ? -8.445 4.207 -5.965 1 98.69 281 LEU A N 1
ATOM 2320 C CA . LEU A 1 281 ? -8.586 3.693 -7.32 1 98.69 281 LEU A CA 1
ATOM 2321 C C . LEU A 1 281 ? -8.398 2.18 -7.352 1 98.69 281 LEU A C 1
ATOM 2323 O O . LEU A 1 281 ? -9.031 1.486 -8.148 1 98.69 281 LEU A O 1
ATOM 2327 N N . ASN A 1 282 ? -7.457 1.634 -6.465 1 98.62 282 ASN A N 1
ATOM 2328 C CA . ASN A 1 282 ? -7.348 0.185 -6.34 1 98.62 282 ASN A CA 1
ATOM 2329 C C . ASN A 1 282 ? -8.664 -0.439 -5.883 1 98.62 282 ASN A C 1
ATOM 2331 O O . ASN A 1 282 ? -9.078 -1.474 -6.406 1 98.62 282 ASN A O 1
ATOM 2335 N N . LEU A 1 283 ? -9.297 0.223 -4.93 1 98.62 283 LEU A N 1
ATOM 2336 C CA . LEU A 1 283 ? -10.539 -0.285 -4.359 1 98.62 283 LEU A CA 1
ATOM 2337 C C . LEU A 1 283 ? -11.664 -0.253 -5.391 1 98.62 283 LEU A C 1
ATOM 2339 O O . LEU A 1 283 ? -12.438 -1.202 -5.496 1 98.62 283 LEU A O 1
ATOM 2343 N N . VAL A 1 284 ? -11.734 0.825 -6.188 1 98.62 284 VAL A N 1
ATOM 2344 C CA . VAL A 1 284 ? -12.758 0.958 -7.219 1 98.62 284 VAL A CA 1
ATOM 2345 C C . VAL A 1 284 ? -12.586 -0.138 -8.266 1 98.62 284 VAL A C 1
ATOM 2347 O O . VAL A 1 284 ? -13.555 -0.789 -8.664 1 98.62 284 VAL A O 1
ATOM 2350 N N . ALA A 1 285 ? -11.367 -0.349 -8.68 1 98.81 285 ALA A N 1
ATOM 2351 C CA . ALA A 1 285 ? -11.086 -1.383 -9.672 1 98.81 285 ALA A CA 1
ATOM 2352 C C . ALA A 1 285 ? -11.477 -2.764 -9.156 1 98.81 285 ALA A C 1
ATOM 2354 O O . ALA A 1 285 ? -12.156 -3.525 -9.852 1 98.81 285 ALA A O 1
ATOM 2355 N N . THR A 1 286 ? -11.078 -3.086 -7.965 1 98.75 286 THR A N 1
ATOM 2356 C CA . THR A 1 286 ? -11.328 -4.387 -7.352 1 98.75 286 THR A CA 1
ATOM 2357 C C . THR A 1 286 ? -12.828 -4.621 -7.172 1 98.75 286 THR A C 1
ATOM 2359 O O . THR A 1 286 ? -13.344 -5.668 -7.562 1 98.75 286 THR A O 1
ATOM 2362 N N . GLU A 1 287 ? -13.508 -3.633 -6.602 1 98.75 287 GLU A N 1
ATOM 2363 C CA . GLU A 1 287 ? -14.938 -3.75 -6.352 1 98.75 287 GLU A CA 1
ATOM 2364 C C . GLU A 1 287 ? -15.711 -3.973 -7.648 1 98.75 287 GLU A C 1
ATOM 2366 O O . GLU A 1 287 ? -16.562 -4.852 -7.723 1 98.75 287 GLU A O 1
ATOM 2371 N N . THR A 1 288 ? -15.359 -3.158 -8.641 1 98.81 288 THR A N 1
ATOM 2372 C CA . THR A 1 288 ? -16.062 -3.238 -9.922 1 98.81 288 THR A CA 1
ATOM 2373 C C . THR A 1 288 ? -15.805 -4.586 -10.586 1 98.81 288 THR A C 1
ATOM 2375 O O . THR A 1 288 ? -16.719 -5.18 -11.164 1 98.81 288 THR A O 1
ATOM 2378 N N . ALA A 1 289 ? -14.609 -5.066 -10.539 1 98.75 289 ALA A N 1
ATOM 2379 C CA . ALA A 1 289 ? -14.281 -6.363 -11.117 1 98.75 289 ALA A CA 1
ATOM 2380 C C . ALA A 1 289 ? -15.125 -7.473 -10.492 1 98.75 289 ALA A C 1
ATOM 2382 O O . ALA A 1 289 ? -15.656 -8.328 -11.203 1 98.75 289 ALA A O 1
ATOM 2383 N N . TYR A 1 290 ? -15.258 -7.488 -9.195 1 98.69 290 TYR A N 1
ATOM 2384 C CA . TYR A 1 290 ? -16.062 -8.5 -8.508 1 98.69 290 TYR A CA 1
ATOM 2385 C C . TYR A 1 290 ? -17.531 -8.359 -8.867 1 98.69 290 TYR A C 1
ATOM 2387 O O . TYR A 1 290 ? -18.266 -9.352 -8.906 1 98.69 290 TYR A O 1
ATOM 2395 N N . GLN A 1 291 ? -17.953 -7.172 -9.141 1 98.38 291 GLN A N 1
ATOM 2396 C CA . GLN A 1 291 ? -19.359 -6.918 -9.406 1 98.38 291 GLN A CA 1
ATOM 2397 C C . GLN A 1 291 ? -19.734 -7.332 -10.828 1 98.38 291 GLN A C 1
ATOM 2399 O O . GLN A 1 291 ? -20.844 -7.812 -11.07 1 98.38 291 GLN A O 1
ATOM 2404 N N . THR A 1 292 ? -18.812 -7.145 -11.758 1 97.88 292 THR A N 1
ATOM 2405 C CA . THR A 1 292 ? -19.234 -7.172 -13.148 1 97.88 292 THR A CA 1
ATOM 2406 C C . THR A 1 292 ? -18.328 -8.07 -13.977 1 97.88 292 THR A C 1
ATOM 2408 O O . THR A 1 292 ? -18.516 -8.211 -15.188 1 97.88 292 THR A O 1
ATOM 2411 N N . GLY A 1 293 ? -17.359 -8.742 -13.375 1 97.38 293 GLY A N 1
ATOM 2412 C CA . GLY A 1 293 ? -16.281 -9.375 -14.125 1 97.38 293 GLY A CA 1
ATOM 2413 C C . GLY A 1 293 ? -16.609 -10.797 -14.539 1 97.38 293 GLY A C 1
ATOM 2414 O O . GLY A 1 293 ? -15.773 -11.469 -15.164 1 97.38 293 GLY A O 1
ATOM 2415 N N . ASP A 1 294 ? -17.859 -11.289 -14.359 1 97.19 294 ASP A N 1
ATOM 2416 C CA . ASP A 1 294 ? -18.188 -12.695 -14.57 1 97.19 294 ASP A CA 1
ATOM 2417 C C . ASP A 1 294 ? -17.984 -13.094 -16.031 1 97.19 294 ASP A C 1
ATOM 2419 O O . ASP A 1 294 ? -17.344 -14.109 -16.312 1 97.19 294 ASP A O 1
ATOM 2423 N N . ILE A 1 295 ? -18.5 -12.336 -16.922 1 96.56 295 ILE A N 1
ATOM 2424 C CA . ILE A 1 295 ? -18.453 -12.664 -18.344 1 96.56 295 ILE A CA 1
ATOM 2425 C C . ILE A 1 295 ? -17 -12.672 -18.812 1 96.56 295 ILE A C 1
ATOM 2427 O O . ILE A 1 295 ? -16.578 -13.562 -19.547 1 96.56 295 ILE A O 1
ATOM 2431 N N . TRP A 1 296 ? -16.266 -11.703 -18.422 1 97.44 296 TRP A N 1
ATOM 2432 C CA . TRP A 1 296 ? -14.852 -11.625 -18.75 1 97.44 296 TRP A CA 1
ATOM 2433 C C . TRP A 1 296 ? -14.102 -12.852 -18.25 1 97.44 296 TRP A C 1
ATOM 2435 O O . TRP A 1 296 ? -13.328 -13.461 -18.984 1 97.44 296 TRP A O 1
ATOM 2445 N N . LEU A 1 297 ? -14.383 -13.258 -17 1 97 297 LEU A N 1
ATOM 2446 C CA . LEU A 1 297 ? -13.695 -14.383 -16.375 1 97 297 LEU A CA 1
ATOM 2447 C C . LEU A 1 297 ? -13.992 -15.688 -17.109 1 97 297 LEU A C 1
ATOM 2449 O O . LEU A 1 297 ? -13.102 -16.516 -17.266 1 97 297 LEU A O 1
ATOM 2453 N N . THR A 1 298 ? -15.172 -15.852 -17.547 1 95.38 298 THR A N 1
ATOM 2454 C CA . THR A 1 298 ? -15.539 -17.062 -18.266 1 95.38 298 THR A CA 1
ATOM 2455 C C . THR A 1 298 ? -14.758 -17.172 -19.578 1 95.38 298 THR A C 1
ATOM 2457 O O . THR A 1 298 ? -14.297 -18.25 -19.953 1 95.38 298 THR A O 1
ATOM 2460 N N . GLY A 1 299 ? -14.672 -16.078 -20.266 1 96.56 299 GLY A N 1
ATOM 2461 C CA . GLY A 1 299 ? -13.875 -16.062 -21.484 1 96.56 299 GLY A CA 1
ATOM 2462 C C . GLY A 1 299 ? -12.406 -16.344 -21.234 1 96.56 299 GLY A C 1
ATOM 2463 O O . GLY A 1 299 ? -11.766 -17.047 -22.016 1 96.56 299 GLY A O 1
ATOM 2464 N N . LEU A 1 300 ? -11.906 -15.781 -20.172 1 97.19 300 LEU A N 1
ATOM 2465 C CA . LEU A 1 300 ? -10.516 -16.016 -19.797 1 97.19 300 LEU A CA 1
ATOM 2466 C C . LEU A 1 300 ? -10.266 -17.484 -19.516 1 97.19 300 LEU A C 1
ATOM 2468 O O . LEU A 1 300 ? -9.289 -18.062 -20 1 97.19 300 LEU A O 1
ATOM 2472 N N . LEU A 1 301 ? -11.148 -18.094 -18.719 1 96.44 301 LEU A N 1
ATOM 2473 C CA . LEU A 1 301 ? -11 -19.5 -18.359 1 96.44 301 LEU A CA 1
ATOM 2474 C C . LEU A 1 301 ? -11.039 -20.391 -19.594 1 96.44 301 LEU A C 1
ATOM 2476 O O . LEU A 1 301 ? -10.273 -21.344 -19.688 1 96.44 301 LEU A O 1
ATOM 2480 N N . ALA A 1 302 ? -11.906 -20.078 -20.516 1 96.38 302 ALA A N 1
ATOM 2481 C CA . ALA A 1 302 ? -11.977 -20.844 -21.75 1 96.38 302 ALA A CA 1
ATOM 2482 C C . ALA A 1 302 ? -10.672 -20.734 -22.547 1 96.38 302 ALA A C 1
ATOM 2484 O O . ALA A 1 302 ? -10.203 -21.719 -23.109 1 96.38 302 ALA A O 1
ATOM 2485 N N . THR A 1 303 ? -10.148 -19.562 -22.547 1 97.31 303 THR A N 1
ATOM 2486 C CA . THR A 1 303 ? -8.898 -19.312 -23.25 1 97.31 303 THR A CA 1
ATOM 2487 C C . THR A 1 303 ? -7.754 -20.094 -22.609 1 97.31 303 THR A C 1
ATOM 2489 O O . THR A 1 303 ? -6.938 -20.703 -23.312 1 97.31 303 THR A O 1
ATOM 2492 N N . ILE A 1 304 ? -7.688 -20.078 -21.312 1 97.25 304 ILE A N 1
ATOM 2493 C CA . ILE A 1 304 ? -6.645 -20.766 -20.562 1 97.25 304 ILE A CA 1
ATOM 2494 C C . ILE A 1 304 ? -6.715 -22.266 -20.844 1 97.25 304 ILE A C 1
ATOM 2496 O O . ILE A 1 304 ? -5.691 -22.906 -21.109 1 97.25 304 ILE A O 1
ATOM 2500 N N . GLN A 1 305 ? -7.863 -22.828 -20.781 1 96.38 305 GLN A N 1
ATOM 2501 C CA . GLN A 1 305 ? -8.047 -24.25 -21.031 1 96.38 305 GLN A CA 1
ATOM 2502 C C . GLN A 1 305 ? -7.629 -24.609 -22.453 1 96.38 305 GLN A C 1
ATOM 2504 O O . GLN A 1 305 ? -6.949 -25.609 -22.672 1 96.38 305 GLN A O 1
ATOM 2509 N N . SER A 1 306 ? -8.039 -23.828 -23.344 1 97.5 306 SER A N 1
ATOM 2510 C CA . SER A 1 306 ? -7.68 -24.047 -24.734 1 97.5 306 SER A CA 1
ATOM 2511 C C . SER A 1 306 ? -6.168 -23.969 -24.938 1 97.5 306 SER A C 1
ATOM 2513 O O . SER A 1 306 ? -5.598 -24.766 -25.688 1 97.5 306 SER A O 1
ATOM 2515 N N . ASN A 1 307 ? -5.562 -22.984 -24.328 1 98.38 307 ASN A N 1
ATOM 2516 C CA . ASN A 1 307 ? -4.117 -22.812 -24.438 1 98.38 307 ASN A CA 1
ATOM 2517 C C . ASN A 1 307 ? -3.371 -24.016 -23.844 1 98.38 307 ASN A C 1
ATOM 2519 O O . ASN A 1 307 ? -2.318 -24.406 -24.344 1 98.38 307 ASN A O 1
ATOM 2523 N N . TYR A 1 308 ? -3.889 -24.531 -22.766 1 98.38 308 TYR A N 1
ATOM 2524 C CA . TYR A 1 308 ? -3.305 -25.719 -22.156 1 98.38 308 TYR A CA 1
ATOM 2525 C C . TYR A 1 308 ? -3.324 -26.891 -23.141 1 98.38 308 TYR A C 1
ATOM 2527 O O . TYR A 1 308 ? -2.307 -27.562 -23.344 1 98.38 308 TYR A O 1
ATOM 2535 N N . GLU A 1 309 ? -4.418 -27.141 -23.734 1 98.38 309 GLU A N 1
ATOM 2536 C CA . GLU A 1 309 ? -4.559 -28.234 -24.688 1 98.38 309 GLU A CA 1
ATOM 2537 C C . GLU A 1 309 ? -3.688 -28.016 -25.922 1 98.38 309 GLU A C 1
ATOM 2539 O O . GLU A 1 309 ? -3.084 -28.953 -26.438 1 98.38 309 GLU A O 1
ATOM 2544 N N . LEU A 1 310 ? -3.668 -26.797 -26.328 1 98.69 310 LEU A N 1
ATOM 2545 C CA . LEU A 1 310 ? -2.854 -26.438 -27.484 1 98.69 310 LEU A CA 1
ATOM 2546 C C . LEU A 1 310 ? -1.383 -26.75 -27.234 1 98.69 310 LEU A C 1
ATOM 2548 O O . LEU A 1 310 ? -0.728 -27.391 -28.062 1 98.69 310 LEU A O 1
ATOM 2552 N N . LEU A 1 311 ? -0.873 -26.25 -26.125 1 98.81 311 LEU A N 1
ATOM 2553 C CA . LEU A 1 311 ? 0.513 -26.484 -25.75 1 98.81 311 LEU A CA 1
ATOM 2554 C C . LEU A 1 311 ? 0.789 -27.984 -25.641 1 98.81 311 LEU A C 1
ATOM 2556 O O . LEU A 1 311 ? 1.791 -28.469 -26.172 1 98.81 311 LEU A O 1
ATOM 2560 N N . LYS A 1 312 ? -0.062 -28.672 -24.984 1 98.56 312 LYS A N 1
ATOM 2561 C CA . LYS A 1 312 ? 0.063 -30.109 -24.734 1 98.56 312 LYS A CA 1
ATOM 2562 C C . LYS A 1 312 ? 0.055 -30.891 -26.047 1 98.56 312 LYS A C 1
ATOM 2564 O O . LYS A 1 312 ? 0.945 -31.703 -26.297 1 98.56 312 LYS A O 1
ATOM 2569 N N . ASP A 1 313 ? -0.896 -30.625 -26.891 1 98.56 313 ASP A N 1
ATOM 2570 C CA . ASP A 1 313 ? -1.044 -31.344 -28.141 1 98.56 313 ASP A CA 1
ATOM 2571 C C . ASP A 1 313 ? 0.173 -31.141 -29.047 1 98.56 313 ASP A C 1
ATOM 2573 O O . ASP A 1 313 ? 0.691 -32.094 -29.625 1 98.56 313 ASP A O 1
ATOM 2577 N N . LEU A 1 314 ? 0.596 -29.938 -29.125 1 98.69 314 LEU A N 1
ATOM 2578 C CA . LEU A 1 314 ? 1.727 -29.625 -30 1 98.69 314 LEU A CA 1
ATOM 2579 C C . LEU A 1 314 ? 2.998 -30.297 -29.5 1 98.69 314 LEU A C 1
ATOM 2581 O O . LEU A 1 314 ? 3.732 -30.906 -30.281 1 98.69 314 LEU A O 1
ATOM 2585 N N . LEU A 1 315 ? 3.309 -30.219 -28.25 1 98.62 315 LEU A N 1
ATOM 2586 C CA . LEU A 1 315 ? 4.551 -30.766 -27.703 1 98.62 315 LEU A CA 1
ATOM 2587 C C . LEU A 1 315 ? 4.527 -32.281 -27.719 1 98.62 315 LEU A C 1
ATOM 2589 O O . LEU A 1 315 ? 5.512 -32.938 -28.109 1 98.62 315 LEU A O 1
ATOM 2593 N N . LEU A 1 316 ? 3.412 -32.906 -27.328 1 98 316 LEU A N 1
ATOM 2594 C CA . LEU A 1 316 ? 3.354 -34.344 -27.172 1 98 316 LEU A CA 1
ATOM 2595 C C . LEU A 1 316 ? 3.35 -35.031 -28.547 1 98 316 LEU A C 1
ATOM 2597 O O . LEU A 1 316 ? 3.762 -36.188 -28.672 1 98 316 LEU A O 1
ATOM 2601 N N . ALA A 1 317 ? 2.957 -34.344 -29.531 1 98.19 317 ALA A N 1
ATOM 2602 C CA . ALA A 1 317 ? 2.99 -34.906 -30.875 1 98.19 317 ALA A CA 1
ATOM 2603 C C . ALA A 1 317 ? 4.426 -35.188 -31.328 1 98.19 317 ALA A C 1
ATOM 2605 O O . ALA A 1 317 ? 4.672 -36.125 -32.062 1 98.19 317 ALA A O 1
ATOM 2606 N N . LYS A 1 318 ? 5.352 -34.406 -30.812 1 98.06 318 LYS A N 1
ATOM 2607 C CA . LYS A 1 318 ? 6.738 -34.531 -31.266 1 98.06 318 LYS A CA 1
ATOM 2608 C C . LYS A 1 318 ? 7.637 -35.031 -30.125 1 98.06 318 LYS A C 1
ATOM 2610 O O . LYS A 1 318 ? 8.688 -35.625 -30.375 1 98.06 318 LYS A O 1
ATOM 2615 N N . ALA A 1 319 ? 7.227 -34.75 -28.969 1 98 319 ALA A N 1
ATOM 2616 C CA . ALA A 1 319 ? 7.98 -35.125 -27.781 1 98 319 ALA A CA 1
ATOM 2617 C C . ALA A 1 319 ? 7.07 -35.781 -26.75 1 98 319 ALA A C 1
ATOM 2619 O O . ALA A 1 319 ? 6.836 -35.219 -25.672 1 98 319 ALA A O 1
ATOM 2620 N N . PRO A 1 320 ? 6.699 -37 -26.953 1 97.56 320 PRO A N 1
ATOM 2621 C CA . PRO A 1 320 ? 5.648 -37.656 -26.156 1 97.56 320 PRO A CA 1
ATOM 2622 C C . PRO A 1 320 ? 6.09 -37.938 -24.719 1 97.56 320 PRO A C 1
ATOM 2624 O O . PRO A 1 320 ? 5.258 -38.25 -23.875 1 97.56 320 PRO A O 1
ATOM 2627 N N . ASN A 1 321 ? 7.363 -37.844 -24.453 1 97.12 321 ASN A N 1
ATOM 2628 C CA . ASN A 1 321 ? 7.836 -38.188 -23.109 1 97.12 321 ASN A CA 1
ATOM 2629 C C . ASN A 1 321 ? 7.91 -36.938 -22.203 1 97.12 321 ASN A C 1
ATOM 2631 O O . ASN A 1 321 ? 8.258 -37.062 -21.031 1 97.12 321 ASN A O 1
ATOM 2635 N N . ILE A 1 322 ? 7.625 -35.75 -22.734 1 97.25 322 ILE A N 1
ATOM 2636 C CA . ILE A 1 322 ? 7.367 -34.625 -21.844 1 97.25 322 ILE A CA 1
ATOM 2637 C C . ILE A 1 322 ? 6.133 -34.906 -20.984 1 97.25 322 ILE A C 1
ATOM 2639 O O . ILE A 1 322 ? 5.109 -35.375 -21.5 1 97.25 322 ILE A O 1
ATOM 2643 N N . LYS A 1 323 ? 6.234 -34.719 -19.75 1 96.44 323 LYS A N 1
ATOM 2644 C CA . LYS A 1 323 ? 5.094 -34.969 -18.875 1 96.44 323 LYS A CA 1
ATOM 2645 C C . LYS A 1 323 ? 4.422 -33.688 -18.438 1 96.44 323 LYS A C 1
ATOM 2647 O O . LYS A 1 323 ? 5.082 -32.781 -17.922 1 96.44 323 LYS A O 1
ATOM 2652 N N . PHE A 1 324 ? 3.166 -33.656 -18.688 1 97.25 324 PHE A N 1
ATOM 2653 C CA . PHE A 1 324 ? 2.33 -32.531 -18.234 1 97.25 324 PHE A CA 1
ATOM 2654 C C . PHE A 1 324 ? 1.641 -32.875 -16.922 1 97.25 324 PHE A C 1
ATOM 2656 O O . PHE A 1 324 ? 1.063 -33.969 -16.781 1 97.25 324 PHE A O 1
ATOM 2663 N N . THR A 1 325 ? 1.779 -32 -15.969 1 96.44 325 THR A N 1
ATOM 2664 C CA . THR A 1 325 ? 0.873 -32.094 -14.828 1 96.44 325 THR A CA 1
ATOM 2665 C C . THR A 1 325 ? -0.539 -31.672 -15.227 1 96.44 325 THR A C 1
ATOM 2667 O O . THR A 1 325 ? -0.723 -30.641 -15.883 1 96.44 325 THR A O 1
ATOM 2670 N N . PRO A 1 326 ? -1.538 -32.5 -14.852 1 97.5 326 PRO A N 1
ATOM 2671 C CA . PRO A 1 326 ? -2.902 -32.062 -15.18 1 97.5 326 PRO A CA 1
ATOM 2672 C C . PRO A 1 326 ? -3.238 -30.688 -14.648 1 97.5 326 PRO A C 1
ATOM 2674 O O . PRO A 1 326 ? -2.922 -30.375 -13.492 1 97.5 326 PRO A O 1
ATOM 2677 N N . LEU A 1 327 ? -3.811 -29.891 -15.484 1 97.69 327 LEU A N 1
ATOM 2678 C CA . LEU A 1 327 ? -4.211 -28.547 -15.102 1 97.69 327 LEU A CA 1
ATOM 2679 C C . LEU A 1 327 ? -5.559 -28.562 -14.391 1 97.69 327 LEU A C 1
ATOM 2681 O O . LEU A 1 327 ? -6.594 -28.281 -15.008 1 97.69 327 LEU A O 1
ATOM 2685 N N . GLU A 1 328 ? -5.551 -28.703 -13.102 1 97.69 328 GLU A N 1
ATOM 2686 C CA . GLU A 1 328 ? -6.805 -28.703 -12.359 1 97.69 328 GLU A CA 1
ATOM 2687 C C . GLU A 1 328 ? -7.23 -27.281 -12 1 97.69 328 GLU A C 1
ATOM 2689 O O . GLU A 1 328 ? -8.422 -27.016 -11.805 1 97.69 328 GLU A O 1
ATOM 2694 N N . ALA A 1 329 ? -6.242 -26.375 -11.875 1 97.06 329 ALA A N 1
ATOM 2695 C CA . ALA A 1 329 ? -6.477 -25 -11.469 1 97.06 329 ALA A CA 1
ATOM 2696 C C . ALA A 1 329 ? -5.336 -24.094 -11.93 1 97.06 329 ALA A C 1
ATOM 2698 O O . ALA A 1 329 ? -4.449 -24.516 -12.664 1 97.06 329 ALA A O 1
ATOM 2699 N N . THR A 1 330 ? -5.457 -22.797 -11.625 1 97.12 330 THR A N 1
ATOM 2700 C CA . THR A 1 330 ? -4.5 -21.75 -11.992 1 97.12 330 THR A CA 1
ATOM 2701 C C . THR A 1 330 ? -4.465 -21.547 -13.5 1 97.12 330 THR A C 1
ATOM 2703 O O . THR A 1 330 ? -5.379 -21.984 -14.211 1 97.12 330 THR A O 1
ATOM 2706 N N . TYR A 1 331 ? -3.627 -20.75 -13.984 1 98.06 331 TYR A N 1
ATOM 2707 C CA . TYR A 1 331 ? -3.352 -20.562 -15.406 1 98.06 331 TYR A CA 1
ATOM 2708 C C . TYR A 1 331 ? -1.876 -20.797 -15.703 1 98.06 331 TYR A C 1
ATOM 2710 O O . TYR A 1 331 ? -1.314 -20.156 -16.609 1 98.06 331 TYR A O 1
ATOM 2718 N N . LEU A 1 332 ? -1.24 -21.703 -14.883 1 97.31 332 LEU A N 1
ATOM 2719 C CA . LEU A 1 332 ? 0.182 -22.016 -14.953 1 97.31 332 LEU A CA 1
ATOM 2720 C C . LEU A 1 332 ? 0.396 -23.5 -15.219 1 97.31 332 LEU A C 1
ATOM 2722 O O . LEU A 1 332 ? 0.043 -24.344 -14.383 1 97.31 332 LEU A O 1
ATOM 2726 N N . ALA A 1 333 ? 0.956 -23.812 -16.328 1 97.62 333 ALA A N 1
ATOM 2727 C CA . ALA A 1 333 ? 1.249 -25.203 -16.656 1 97.62 333 ALA A CA 1
ATOM 2728 C C . ALA A 1 333 ? 2.6 -25.641 -16.094 1 97.62 333 ALA A C 1
ATOM 2730 O O . ALA A 1 333 ? 3.553 -24.859 -16.094 1 97.62 333 ALA A O 1
ATOM 2731 N N . TRP A 1 334 ? 2.654 -26.781 -15.602 1 96.5 334 TRP A N 1
ATOM 2732 C CA . TRP A 1 334 ? 3.85 -27.375 -15 1 96.5 334 TRP A CA 1
ATOM 2733 C C . TRP A 1 334 ? 4.328 -28.578 -15.797 1 96.5 334 TRP A C 1
ATOM 2735 O O . TRP A 1 334 ? 3.664 -29.609 -15.82 1 96.5 334 TRP A O 1
ATOM 2745 N N . LEU A 1 335 ? 5.477 -28.438 -16.469 1 96.81 335 LEU A N 1
ATOM 2746 C CA . LEU A 1 335 ? 5.957 -29.438 -17.406 1 96.81 335 LEU A CA 1
ATOM 2747 C C . LEU A 1 335 ? 7.254 -30.062 -16.906 1 96.81 335 LEU A C 1
ATOM 2749 O O . LEU A 1 335 ? 8.133 -29.375 -16.406 1 96.81 335 LEU A O 1
ATOM 2753 N N . ASP A 1 336 ? 7.379 -31.359 -17.078 1 96.06 336 ASP A N 1
ATOM 2754 C CA . ASP A 1 336 ? 8.562 -32.156 -16.766 1 96.06 336 ASP A CA 1
ATOM 2755 C C . ASP A 1 336 ? 9.375 -32.438 -18.016 1 96.06 336 ASP A C 1
ATOM 2757 O O . ASP A 1 336 ? 8.922 -33.188 -18.891 1 96.06 336 ASP A O 1
ATOM 2761 N N . PHE A 1 337 ? 10.578 -31.969 -18.062 1 96.81 337 PHE A N 1
ATOM 2762 C CA . PHE A 1 337 ? 11.414 -32.125 -19.25 1 96.81 337 PHE A CA 1
ATOM 2763 C C . PHE A 1 337 ? 12.484 -33.188 -19.031 1 96.81 337 PHE A C 1
ATOM 2765 O O . PHE A 1 337 ? 13.359 -33.375 -19.875 1 96.81 337 PHE A O 1
ATOM 2772 N N . ASN A 1 338 ? 12.469 -33.906 -18 1 95.12 338 ASN A N 1
ATOM 2773 C CA . ASN A 1 338 ? 13.539 -34.781 -17.562 1 95.12 338 ASN A CA 1
ATOM 2774 C C . ASN A 1 338 ? 13.789 -35.875 -18.594 1 95.12 338 ASN A C 1
ATOM 2776 O O . ASN A 1 338 ? 14.898 -36.406 -18.688 1 95.12 338 ASN A O 1
ATOM 2780 N N . ALA A 1 339 ? 12.836 -36.25 -19.375 1 96.88 339 ALA A N 1
ATOM 2781 C CA . ALA A 1 339 ? 12.984 -37.281 -20.375 1 96.88 339 ALA A CA 1
ATOM 2782 C C . ALA A 1 339 ? 13.922 -36.844 -21.5 1 96.88 339 ALA A C 1
ATOM 2784 O O . ALA A 1 339 ? 14.5 -37.688 -22.203 1 96.88 339 ALA A O 1
ATOM 2785 N N . TYR A 1 340 ? 14.125 -35.531 -21.625 1 97.69 340 TYR A N 1
ATOM 2786 C CA . TYR A 1 340 ? 14.859 -35.062 -22.797 1 97.69 340 TYR A CA 1
ATOM 2787 C C . TYR A 1 340 ? 16.031 -34.188 -22.375 1 97.69 340 TYR A C 1
ATOM 2789 O O . TYR A 1 340 ? 17.078 -34.188 -23.047 1 97.69 340 TYR A O 1
ATOM 2797 N N . ILE A 1 341 ? 15.852 -33.469 -21.328 1 97.06 341 ILE A N 1
ATOM 2798 C CA . ILE A 1 341 ? 16.828 -32.438 -20.953 1 97.06 341 ILE A CA 1
ATOM 2799 C C . ILE A 1 341 ? 17.281 -32.688 -19.5 1 97.06 341 ILE A C 1
ATOM 2801 O O . ILE A 1 341 ? 16.453 -32.812 -18.609 1 97.06 341 ILE A O 1
ATOM 2805 N N . LYS A 1 342 ? 18.578 -32.656 -19.25 1 95.75 342 LYS A N 1
ATOM 2806 C CA . LYS A 1 342 ? 19.078 -32.688 -17.875 1 95.75 342 LYS A CA 1
ATOM 2807 C C . LYS A 1 342 ? 18.672 -31.438 -17.109 1 95.75 342 LYS A C 1
ATOM 2809 O O . LYS A 1 342 ? 18.672 -30.328 -17.672 1 95.75 342 LYS A O 1
ATOM 2814 N N . PRO A 1 343 ? 18.375 -31.625 -15.859 1 93.75 343 PRO A N 1
ATOM 2815 C CA . PRO A 1 343 ? 17.891 -30.484 -15.07 1 93.75 343 PRO A CA 1
ATOM 2816 C C . PRO A 1 343 ? 18.844 -29.297 -15.125 1 93.75 343 PRO A C 1
ATOM 2818 O O . PRO A 1 343 ? 18.391 -28.141 -15.227 1 93.75 343 PRO A O 1
ATOM 2821 N N . ASP A 1 344 ? 20.094 -29.469 -15.078 1 92.44 344 ASP A N 1
ATOM 2822 C CA . ASP A 1 344 ? 21.062 -28.391 -15.023 1 92.44 344 ASP A CA 1
ATOM 2823 C C . ASP A 1 344 ? 21.203 -27.703 -16.375 1 92.44 344 ASP A C 1
ATOM 2825 O O . ASP A 1 344 ? 21.797 -26.625 -16.484 1 92.44 344 ASP A O 1
ATOM 2829 N N . GLU A 1 345 ? 20.547 -28.219 -17.406 1 95.38 345 GLU A N 1
ATOM 2830 C CA . GLU A 1 345 ? 20.625 -27.641 -18.75 1 95.38 345 GLU A CA 1
ATOM 2831 C C . GLU A 1 345 ? 19.297 -27 -19.141 1 95.38 345 GLU A C 1
ATOM 2833 O O . GLU A 1 345 ? 19.203 -26.344 -20.188 1 95.38 345 GLU A O 1
ATOM 2838 N N . LEU A 1 346 ? 18.359 -27.188 -18.328 1 94.88 346 LEU A N 1
ATOM 2839 C CA . LEU A 1 346 ? 17 -26.828 -18.719 1 94.88 346 LEU A CA 1
ATOM 2840 C C . LEU A 1 346 ? 16.891 -25.328 -18.984 1 94.88 346 LEU A C 1
ATOM 2842 O O . LEU A 1 346 ? 16.281 -24.906 -19.953 1 94.88 346 LEU A O 1
ATOM 2846 N N . ASP A 1 347 ? 17.438 -24.484 -18.141 1 92.62 347 ASP A N 1
ATOM 2847 C CA . ASP A 1 347 ? 17.375 -23.0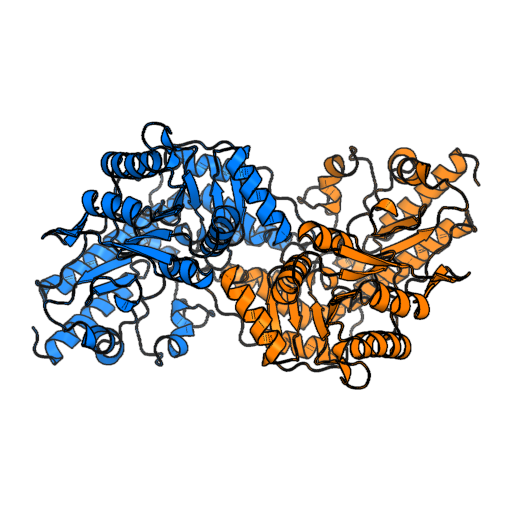31 -18.312 1 92.62 347 ASP A CA 1
ATOM 2848 C C . ASP A 1 347 ? 18.016 -22.625 -19.641 1 92.62 347 ASP A C 1
ATOM 2850 O O . ASP A 1 347 ? 17.453 -21.828 -20.391 1 92.62 347 ASP A O 1
ATOM 2854 N N . ASP A 1 348 ? 19.203 -23.125 -19.828 1 94.88 348 ASP A N 1
ATOM 2855 C CA . ASP A 1 348 ? 19.906 -22.812 -21.078 1 94.88 348 ASP A CA 1
ATOM 2856 C C . ASP A 1 348 ? 19.078 -23.266 -22.281 1 94.88 348 ASP A C 1
ATOM 2858 O O . ASP A 1 348 ? 18.984 -22.547 -23.281 1 94.88 348 ASP A O 1
ATOM 2862 N N . PHE A 1 349 ? 18.562 -24.453 -22.188 1 97 349 PHE A N 1
ATOM 2863 C CA . PHE A 1 349 ? 17.781 -25 -23.297 1 97 349 PHE A CA 1
ATOM 2864 C C . PHE A 1 349 ? 16.562 -24.141 -23.578 1 97 349 PHE A C 1
ATOM 2866 O O . PHE A 1 349 ? 16.359 -23.688 -24.703 1 97 349 PHE A O 1
ATOM 2873 N N . LEU A 1 350 ? 15.711 -23.844 -22.547 1 96.94 350 LEU A N 1
ATOM 2874 C CA . LEU A 1 350 ? 14.453 -23.141 -22.734 1 96.94 350 LEU A CA 1
ATOM 2875 C C . LEU A 1 350 ? 14.695 -21.672 -23.031 1 96.94 350 LEU A C 1
ATOM 2877 O O . LEU A 1 350 ? 14.086 -21.109 -23.953 1 96.94 350 LEU A O 1
ATOM 2881 N N . ILE A 1 351 ? 15.578 -21.016 -22.297 1 95.06 351 ILE A N 1
ATOM 2882 C CA . ILE A 1 351 ? 15.711 -19.562 -22.344 1 95.06 351 ILE A CA 1
ATOM 2883 C C . ILE A 1 351 ? 16.688 -19.172 -23.438 1 95.06 351 ILE A C 1
ATOM 2885 O O . ILE A 1 351 ? 16.359 -18.344 -24.297 1 95.06 351 ILE A O 1
ATOM 2889 N N . LYS A 1 352 ? 17.812 -19.75 -23.5 1 95.12 352 LYS A N 1
ATOM 2890 C CA . LYS A 1 352 ? 18.859 -19.312 -24.422 1 95.12 352 LYS A CA 1
ATOM 2891 C C . LYS A 1 352 ? 18.656 -19.938 -25.797 1 95.12 352 LYS A C 1
ATOM 2893 O O . LYS A 1 352 ? 18.75 -19.266 -26.828 1 95.12 352 LYS A O 1
ATOM 2898 N N . GLU A 1 353 ? 18.391 -21.172 -25.828 1 97.31 353 GLU A N 1
ATOM 2899 C CA . GLU A 1 353 ? 18.297 -21.859 -27.109 1 97.31 353 GLU A CA 1
ATOM 2900 C C . GLU A 1 353 ? 16.906 -21.703 -27.719 1 97.31 353 GLU A C 1
ATOM 2902 O O . GLU A 1 353 ? 16.781 -21.281 -28.875 1 97.31 353 GLU A O 1
ATOM 2907 N N . CYS A 1 354 ? 15.93 -22.031 -26.938 1 98.19 354 CYS A N 1
ATOM 2908 C CA . CYS A 1 354 ? 14.57 -21.984 -27.469 1 98.19 354 CYS A CA 1
ATOM 2909 C C . CYS A 1 354 ? 14.008 -20.578 -27.406 1 98.19 354 CYS A C 1
ATOM 2911 O O . CYS A 1 354 ? 13.016 -20.266 -28.062 1 98.19 354 CYS A O 1
ATOM 2913 N N . ARG A 1 355 ? 14.586 -19.688 -26.547 1 98.06 355 ARG A N 1
ATOM 2914 C CA . ARG A 1 355 ? 14.141 -18.312 -26.359 1 98.06 355 ARG A CA 1
ATOM 2915 C C . ARG A 1 355 ? 12.711 -18.266 -25.844 1 98.06 355 ARG A C 1
ATOM 2917 O O . ARG A 1 355 ? 11.875 -17.531 -26.344 1 98.06 355 ARG A O 1
ATOM 2924 N N . VAL A 1 356 ? 12.43 -19.141 -24.984 1 98.31 356 VAL A N 1
ATOM 2925 C CA . VAL A 1 356 ? 11.18 -19.172 -24.234 1 98.31 356 VAL A CA 1
ATOM 2926 C C . VAL A 1 356 ? 11.445 -18.844 -22.766 1 98.31 356 VAL A C 1
ATOM 2928 O O . VAL A 1 356 ? 12.086 -19.625 -22.047 1 98.31 356 VAL A O 1
ATOM 2931 N N . GLY A 1 357 ? 11 -17.609 -22.359 1 96.62 357 GLY A N 1
ATOM 2932 C CA . GLY A 1 357 ? 11.211 -17.172 -20.984 1 96.62 357 GLY A CA 1
ATOM 2933 C C . GLY A 1 357 ? 10.203 -17.734 -20.016 1 96.62 357 GLY A C 1
ATOM 2934 O O . GLY A 1 357 ? 9.062 -17.266 -19.953 1 96.62 357 GLY A O 1
ATOM 2935 N N . VAL A 1 358 ? 10.609 -18.734 -19.219 1 95.12 358 VAL A N 1
ATOM 2936 C CA . VAL A 1 358 ? 9.766 -19.375 -18.203 1 95.12 358 VAL A CA 1
ATOM 2937 C C . VAL A 1 358 ? 10.516 -19.438 -16.875 1 95.12 358 VAL A C 1
ATOM 2939 O O . VAL A 1 358 ? 11.688 -19.062 -16.797 1 95.12 358 VAL A O 1
ATOM 2942 N N . ASN A 1 359 ? 9.758 -19.719 -15.758 1 90.62 359 ASN A N 1
ATOM 2943 C CA . ASN A 1 359 ? 10.375 -20.078 -14.484 1 90.62 359 ASN A CA 1
ATOM 2944 C C . ASN A 1 359 ? 10.625 -21.578 -14.391 1 90.62 359 ASN A C 1
ATOM 2946 O O . ASN A 1 359 ? 9.711 -22.391 -14.602 1 90.62 359 ASN A O 1
ATOM 2950 N N . THR A 1 360 ? 11.883 -21.875 -14.062 1 87.19 360 THR A N 1
ATOM 2951 C CA . THR A 1 360 ? 12.211 -23.281 -13.906 1 87.19 360 THR A CA 1
ATOM 2952 C C . THR A 1 360 ? 12.289 -23.656 -12.43 1 87.19 360 THR A C 1
ATOM 2954 O O . THR A 1 360 ? 12.109 -22.812 -11.562 1 87.19 360 THR A O 1
ATOM 2957 N N . SER A 1 361 ? 12.406 -24.906 -12.109 1 74.62 361 SER A N 1
ATOM 2958 C CA . SER A 1 361 ? 12.18 -25.578 -10.828 1 74.62 361 SER A CA 1
ATOM 2959 C C . SER A 1 361 ? 13 -24.938 -9.719 1 74.62 361 SER A C 1
ATOM 2961 O O . SER A 1 361 ? 12.539 -24.844 -8.578 1 74.62 361 SER A O 1
ATOM 2963 N N . ALA A 1 362 ? 14.141 -24.484 -9.906 1 69.31 362 ALA A N 1
ATOM 2964 C CA . ALA A 1 362 ? 14.961 -23.938 -8.828 1 69.31 362 ALA A CA 1
ATOM 2965 C C . ALA A 1 362 ? 14.25 -22.781 -8.141 1 69.31 362 ALA A C 1
ATOM 2967 O O . ALA A 1 362 ? 14.57 -22.438 -7 1 69.31 362 ALA A O 1
ATOM 2968 N N . ASN A 1 363 ? 13.172 -22.375 -8.727 1 68.56 363 ASN A N 1
ATOM 2969 C CA . ASN A 1 363 ? 12.461 -21.203 -8.188 1 68.56 363 ASN A CA 1
ATOM 2970 C C . ASN A 1 363 ? 11.344 -21.625 -7.242 1 68.56 363 ASN A C 1
ATOM 2972 O O . ASN A 1 363 ? 10.773 -20.797 -6.535 1 68.56 363 ASN A O 1
ATOM 2976 N N . PHE A 1 364 ? 10.906 -22.797 -7.164 1 73.69 364 PHE A N 1
ATOM 2977 C CA . PHE A 1 364 ? 9.672 -23.188 -6.48 1 73.69 364 PHE A CA 1
ATOM 2978 C C . PHE A 1 364 ? 9.977 -24.094 -5.289 1 73.69 364 PHE A C 1
ATOM 2980 O O . PHE A 1 364 ? 9.133 -24.891 -4.883 1 73.69 364 PHE A O 1
ATOM 2987 N N . ALA A 1 365 ? 11.172 -23.812 -4.477 1 67.75 365 ALA A N 1
ATOM 2988 C CA . ALA A 1 365 ? 11.633 -24.531 -3.295 1 67.75 365 ALA A CA 1
ATOM 2989 C C . ALA A 1 365 ? 12.445 -25.75 -3.688 1 67.75 365 ALA A C 1
ATOM 2991 O O . ALA A 1 365 ? 12.555 -26.094 -4.871 1 67.75 365 ALA A O 1
ATOM 2992 N N . PRO A 1 366 ? 13.25 -26.328 -2.643 1 65.31 366 PRO A N 1
ATOM 2993 C CA . PRO A 1 366 ? 14.258 -27.344 -2.949 1 65.31 366 PRO A CA 1
ATOM 2994 C C . PRO A 1 366 ? 13.719 -28.469 -3.816 1 65.31 366 PRO A C 1
ATOM 2996 O O . PRO A 1 366 ? 14.469 -29.359 -4.215 1 65.31 366 PRO A O 1
ATOM 2999 N N . ALA A 1 367 ? 12.703 -28.188 -4.652 1 63.38 367 ALA A N 1
ATOM 3000 C CA . ALA A 1 367 ? 11.93 -29.328 -5.156 1 63.38 367 ALA A CA 1
ATOM 3001 C C . ALA A 1 367 ? 12.617 -29.969 -6.363 1 63.38 367 ALA A C 1
ATOM 3003 O O . ALA A 1 367 ? 13.758 -29.625 -6.684 1 63.38 367 ALA A O 1
ATOM 3004 N N . THR A 1 368 ? 11.844 -30.484 -7.449 1 74.38 368 THR A N 1
ATOM 3005 C CA . THR A 1 368 ? 11.789 -31.375 -8.602 1 74.38 368 THR A CA 1
ATOM 3006 C C . THR A 1 368 ? 12.562 -30.781 -9.781 1 74.38 368 THR A C 1
ATOM 3008 O O . THR A 1 368 ? 11.984 -30.125 -10.633 1 74.38 368 THR A O 1
ATOM 3011 N N . PRO A 1 369 ? 13.844 -30.984 -9.781 1 86.88 369 PRO A N 1
ATOM 3012 C CA . PRO A 1 369 ? 14.609 -30.453 -10.914 1 86.88 369 PRO A CA 1
ATOM 3013 C C . PRO A 1 369 ? 14.062 -30.906 -12.266 1 86.88 369 PRO A C 1
ATOM 3015 O O . PRO A 1 369 ? 13.469 -31.984 -12.359 1 86.88 369 PRO A O 1
ATOM 3018 N N . GLY A 1 370 ? 14.148 -30.016 -13.281 1 93.44 370 GLY A N 1
ATOM 3019 C CA . GLY A 1 370 ? 13.828 -30.391 -14.656 1 93.44 370 GLY A CA 1
ATOM 3020 C C . GLY A 1 370 ? 12.422 -29.984 -15.062 1 93.44 370 GLY A C 1
ATOM 3021 O O . GLY A 1 370 ? 11.898 -30.469 -16.062 1 93.44 370 GLY A O 1
ATOM 3022 N N . PHE A 1 371 ? 11.852 -29.094 -14.266 1 95.06 371 PHE A N 1
ATOM 3023 C CA . PHE A 1 371 ? 10.492 -28.672 -14.555 1 95.06 371 PHE A CA 1
ATOM 3024 C C . PHE A 1 371 ? 10.453 -27.219 -14.969 1 95.06 371 PHE A C 1
ATOM 3026 O O . PHE A 1 371 ? 11.32 -26.422 -14.578 1 95.06 371 PHE A O 1
ATOM 3033 N N . GLY A 1 372 ? 9.516 -26.859 -15.812 1 94.69 372 GLY A N 1
ATOM 3034 C CA . GLY A 1 372 ? 9.234 -25.5 -16.203 1 94.69 372 GLY A CA 1
ATOM 3035 C C . GLY A 1 372 ? 7.777 -25.109 -16 1 94.69 372 GLY A C 1
ATOM 3036 O O . GLY A 1 372 ? 6.879 -25.922 -16.25 1 94.69 372 GLY A O 1
ATOM 3037 N N . ARG A 1 373 ? 7.539 -23.938 -15.461 1 96.31 373 ARG A N 1
ATOM 3038 C CA . ARG A 1 373 ? 6.191 -23.391 -15.32 1 96.31 373 ARG A CA 1
ATOM 3039 C C . ARG A 1 373 ? 5.875 -22.406 -16.438 1 96.31 373 ARG A C 1
ATOM 3041 O O . ARG A 1 373 ? 6.621 -21.453 -16.672 1 96.31 373 ARG A O 1
ATOM 3048 N N . PHE A 1 374 ? 4.789 -22.594 -17.125 1 97.75 374 PHE A N 1
ATOM 3049 C CA . PHE A 1 374 ? 4.383 -21.812 -18.281 1 97.75 374 PHE A CA 1
ATOM 3050 C C . PHE A 1 374 ? 3.105 -21.031 -17.984 1 97.75 374 PHE A C 1
ATOM 3052 O O . PHE A 1 374 ? 2.096 -21.609 -17.578 1 97.75 374 PHE A O 1
ATOM 3059 N N . ASN A 1 375 ? 3.117 -19.766 -18.172 1 98 375 ASN A N 1
ATOM 3060 C CA . ASN A 1 375 ? 1.927 -18.938 -18.078 1 98 375 ASN A CA 1
ATOM 3061 C C . ASN A 1 375 ? 1.019 -19.094 -19.297 1 98 375 ASN A C 1
ATOM 3063 O O . ASN A 1 375 ? 1.407 -18.766 -20.422 1 98 375 ASN A O 1
ATOM 3067 N N . LEU A 1 376 ? -0.196 -19.516 -19.094 1 98.19 376 LEU A N 1
ATOM 3068 C CA . LEU A 1 376 ? -1.125 -19.844 -20.156 1 98.19 376 LEU A CA 1
ATOM 3069 C C . LEU A 1 376 ? -2.023 -18.656 -20.484 1 98.19 376 LEU A C 1
ATOM 3071 O O . LEU A 1 376 ? -2.762 -18.688 -21.484 1 98.19 376 LEU A O 1
ATOM 3075 N N . ALA A 1 377 ? -1.976 -17.609 -19.656 1 97.5 377 ALA A N 1
ATOM 3076 C CA . ALA A 1 377 ? -2.816 -16.438 -19.875 1 97.5 377 ALA A CA 1
ATOM 3077 C C . ALA A 1 377 ? -2.189 -15.5 -20.906 1 97.5 377 ALA A C 1
ATOM 3079 O O . ALA A 1 377 ? -1.844 -14.359 -20.594 1 97.5 377 ALA A O 1
ATOM 3080 N N . ALA A 1 378 ? -2.057 -15.969 -22.109 1 97.5 378 ALA A N 1
ATOM 3081 C CA . ALA A 1 378 ? -1.486 -15.297 -23.281 1 97.5 378 ALA A CA 1
ATOM 3082 C C . ALA A 1 378 ? -2.26 -15.648 -24.547 1 97.5 378 ALA A C 1
ATOM 3084 O O . ALA A 1 378 ? -3.098 -16.562 -24.531 1 97.5 378 ALA A O 1
ATOM 3085 N N . HIS A 1 379 ? -2.02 -14.906 -25.578 1 97.38 379 HIS A N 1
ATOM 3086 C CA . HIS A 1 379 ? -2.637 -15.242 -26.859 1 97.38 379 HIS A CA 1
ATOM 3087 C C . HIS A 1 379 ? -2.244 -16.641 -27.312 1 97.38 379 HIS A C 1
ATOM 3089 O O . HIS A 1 379 ? -1.093 -17.047 -27.156 1 97.38 379 HIS A O 1
ATOM 3095 N N . PRO A 1 380 ? -3.178 -17.359 -27.922 1 97.94 380 PRO A N 1
ATOM 3096 C CA . PRO A 1 380 ? -2.857 -18.703 -28.406 1 97.94 380 PRO A CA 1
ATOM 3097 C C . PRO A 1 380 ? -1.66 -18.719 -29.359 1 97.94 380 PRO A C 1
ATOM 3099 O O . PRO A 1 380 ? -0.909 -19.688 -29.391 1 97.94 380 PRO A O 1
ATOM 3102 N N . ASP A 1 381 ? -1.45 -17.641 -30.062 1 98 381 ASP A N 1
ATOM 3103 C CA . ASP A 1 381 ? -0.304 -17.547 -30.953 1 98 381 ASP A CA 1
ATOM 3104 C C . ASP A 1 381 ? 1.01 -17.625 -30.172 1 98 381 ASP A C 1
ATOM 3106 O O . ASP A 1 381 ? 1.984 -18.219 -30.656 1 98 381 ASP A O 1
ATOM 3110 N N . THR A 1 382 ? 1.023 -16.969 -29.094 1 97.75 382 THR A N 1
ATOM 3111 C CA . THR A 1 382 ? 2.203 -17.016 -28.234 1 97.75 382 THR A CA 1
ATOM 3112 C C . THR A 1 382 ? 2.461 -18.438 -27.734 1 97.75 382 THR A C 1
ATOM 3114 O O . THR A 1 382 ? 3.604 -18.906 -27.734 1 97.75 382 THR A O 1
ATOM 3117 N N . ILE A 1 383 ? 1.438 -19.141 -27.391 1 98.5 383 ILE A N 1
ATOM 3118 C CA . ILE A 1 383 ? 1.527 -20.516 -26.906 1 98.5 383 ILE A CA 1
ATOM 3119 C C . ILE A 1 383 ? 2.031 -21.422 -28.031 1 98.5 383 ILE A C 1
ATOM 3121 O O . ILE A 1 383 ? 2.922 -22.25 -27.812 1 98.5 383 ILE A O 1
ATOM 3125 N N . LYS A 1 384 ? 1.494 -21.281 -29.172 1 98.56 384 LYS A N 1
ATOM 3126 C CA . LYS A 1 384 ? 1.897 -22.047 -30.344 1 98.56 384 LYS A CA 1
ATOM 3127 C C . LYS A 1 384 ? 3.371 -21.828 -30.672 1 98.56 384 LYS A C 1
ATOM 3129 O O . LYS A 1 384 ? 4.105 -22.781 -30.938 1 98.56 384 LYS A O 1
ATOM 3134 N N . GLU A 1 385 ? 3.705 -20.578 -30.656 1 98.62 385 GLU A N 1
ATOM 3135 C CA . GLU A 1 385 ? 5.09 -20.234 -30.969 1 98.62 385 GLU A CA 1
ATOM 3136 C C . GLU A 1 385 ? 6.047 -20.828 -29.938 1 98.62 385 GLU A C 1
ATOM 3138 O O . GLU A 1 385 ? 7.117 -21.328 -30.281 1 98.62 385 GLU A O 1
ATOM 3143 N N . ALA A 1 386 ? 5.691 -20.766 -28.703 1 98.69 386 ALA A N 1
ATOM 3144 C CA . ALA A 1 386 ? 6.516 -21.375 -27.656 1 98.69 386 ALA A CA 1
ATOM 3145 C C . ALA A 1 386 ? 6.707 -22.859 -27.891 1 98.69 386 ALA A C 1
ATOM 3147 O O . ALA A 1 386 ? 7.824 -23.375 -27.797 1 98.69 386 ALA A O 1
ATOM 3148 N N . ALA A 1 387 ? 5.668 -23.578 -28.219 1 98.75 387 ALA A N 1
ATOM 3149 C CA . ALA A 1 387 ? 5.734 -25 -28.484 1 98.75 387 ALA A CA 1
ATOM 3150 C C . ALA A 1 387 ? 6.652 -25.281 -29.672 1 98.75 387 ALA A C 1
ATOM 3152 O O . ALA A 1 387 ? 7.484 -26.203 -29.625 1 98.75 387 ALA A O 1
ATOM 3153 N N . ASN A 1 388 ? 6.5 -24.531 -30.672 1 98.62 388 ASN A N 1
ATOM 3154 C CA . ASN A 1 388 ? 7.305 -24.719 -31.875 1 98.62 388 ASN A CA 1
ATOM 3155 C C . ASN A 1 388 ? 8.789 -24.5 -31.594 1 98.62 388 ASN A C 1
ATOM 3157 O O . ASN A 1 388 ? 9.633 -25.266 -32.094 1 98.62 388 ASN A O 1
ATOM 3161 N N . ARG A 1 389 ? 9.07 -23.5 -30.844 1 98.69 389 ARG A N 1
ATOM 3162 C CA . ARG A 1 389 ? 10.461 -23.219 -30.5 1 98.69 389 ARG A CA 1
ATOM 3163 C C . ARG A 1 389 ? 11.07 -24.359 -29.688 1 98.69 389 ARG A C 1
ATOM 3165 O O . ARG A 1 389 ? 12.234 -24.734 -29.891 1 98.69 389 ARG A O 1
ATOM 3172 N N . ILE A 1 390 ? 10.352 -24.859 -28.812 1 98.69 390 ILE A N 1
ATOM 3173 C CA . ILE A 1 390 ? 10.828 -25.953 -27.984 1 98.69 390 ILE A CA 1
ATOM 3174 C C . ILE A 1 390 ? 11.062 -27.188 -28.844 1 98.69 390 ILE A C 1
ATOM 3176 O O . ILE A 1 390 ? 12.086 -27.859 -28.719 1 98.69 390 ILE A O 1
ATOM 3180 N N . ILE A 1 391 ? 10.141 -27.5 -29.75 1 98.56 391 ILE A N 1
ATOM 3181 C CA . ILE A 1 391 ? 10.258 -28.641 -30.656 1 98.56 391 ILE A CA 1
ATOM 3182 C C . ILE A 1 391 ? 11.516 -28.484 -31.516 1 98.56 391 ILE A C 1
ATOM 3184 O O . ILE A 1 391 ? 12.289 -29.422 -31.672 1 98.56 391 ILE A O 1
ATOM 3188 N N . GLN A 1 392 ? 11.695 -27.281 -32 1 98.5 392 GLN A N 1
ATOM 3189 C CA . GLN A 1 392 ? 12.875 -27.016 -32.812 1 98.5 392 GLN A CA 1
ATOM 3190 C C . GLN A 1 392 ? 14.156 -27.203 -32 1 98.5 392 GLN A C 1
ATOM 3192 O O . GLN A 1 392 ? 15.148 -27.703 -32.531 1 98.5 392 GLN A O 1
ATOM 3197 N N . GLY A 1 393 ? 14.117 -26.719 -30.781 1 98.38 393 GLY A N 1
ATOM 3198 C CA . GLY A 1 393 ? 15.273 -26.922 -29.922 1 98.38 393 GLY A CA 1
ATOM 3199 C C . GLY A 1 393 ? 15.602 -28.375 -29.688 1 98.38 393 GLY A C 1
ATOM 3200 O O . GLY A 1 393 ? 16.766 -28.781 -29.75 1 98.38 393 GLY A O 1
ATOM 3201 N N . LEU A 1 394 ? 14.609 -29.203 -29.469 1 98.5 394 LEU A N 1
ATOM 3202 C CA . LEU A 1 394 ? 14.805 -30.641 -29.281 1 98.5 394 LEU A CA 1
ATOM 3203 C C . LEU A 1 394 ? 15.336 -31.281 -30.547 1 98.5 394 LEU A C 1
ATOM 3205 O O . LEU A 1 394 ? 16.188 -32.188 -30.484 1 98.5 394 LEU A O 1
ATOM 3209 N N . LEU A 1 395 ? 14.867 -30.859 -31.656 1 98.12 395 LEU A N 1
ATOM 3210 C CA . LEU A 1 395 ? 15.336 -31.375 -32.938 1 98.12 395 LEU A CA 1
ATOM 3211 C C . LEU A 1 395 ? 16.797 -31 -33.156 1 98.12 395 LEU A C 1
ATOM 3213 O O . LEU A 1 395 ? 17.594 -31.844 -33.625 1 98.12 395 LEU A O 1
ATOM 3217 N N . HIS A 1 396 ? 17.078 -29.812 -32.812 1 97.56 396 HIS A N 1
ATOM 3218 C CA . HIS A 1 396 ? 18.453 -29.344 -33 1 97.56 396 HIS A CA 1
ATOM 3219 C C . HIS A 1 396 ? 19.422 -30.156 -32.156 1 97.56 396 HIS A C 1
ATOM 3221 O O . HIS A 1 396 ? 20.562 -30.375 -32.531 1 97.56 396 HIS A O 1
ATOM 3227 N N . ARG A 1 397 ? 18.969 -30.562 -30.984 1 97.19 397 ARG A N 1
ATOM 3228 C CA . ARG A 1 397 ? 19.812 -31.359 -30.094 1 97.19 397 ARG A CA 1
ATOM 3229 C C . ARG A 1 397 ? 19.703 -32.844 -30.438 1 97.19 397 ARG A C 1
ATOM 3231 O O . ARG A 1 397 ? 20.297 -33.688 -29.75 1 97.19 397 ARG A O 1
ATOM 3238 N N . ASN A 1 398 ? 18.984 -33.25 -31.406 1 97.38 398 ASN A N 1
ATOM 3239 C CA . ASN A 1 398 ? 18.75 -34.625 -31.812 1 97.38 398 ASN A CA 1
ATOM 3240 C C . ASN A 1 398 ? 18.141 -35.438 -30.703 1 97.38 398 ASN A C 1
ATOM 3242 O O . ASN A 1 398 ? 18.562 -36.594 -30.453 1 97.38 398 ASN A O 1
ATOM 3246 N N . LEU A 1 399 ? 17.219 -34.75 -30.031 1 96.81 399 LEU A N 1
ATOM 3247 C CA . LEU A 1 399 ? 16.594 -35.469 -28.922 1 96.81 399 LEU A CA 1
ATOM 3248 C C . LEU A 1 399 ? 15.242 -36.031 -29.328 1 96.81 399 LEU A C 1
ATOM 3250 O O . LEU A 1 399 ? 14.672 -36.875 -28.625 1 96.81 399 LEU A O 1
ATOM 3254 N N . ILE A 1 400 ? 14.859 -35.531 -30.422 1 95.19 400 ILE A N 1
ATOM 3255 C CA . ILE A 1 400 ? 13.656 -36.094 -31.031 1 95.19 400 ILE A CA 1
ATOM 3256 C C . ILE A 1 400 ? 13.828 -36.188 -32.562 1 95.19 400 ILE A C 1
ATOM 3258 O O . ILE A 1 400 ? 14.719 -35.531 -33.125 1 95.19 400 ILE A O 1
ATOM 3262 N N . MET B 1 1 ? 6.469 34.188 -19.609 1 33.53 1 MET B N 1
ATOM 3263 C CA . MET B 1 1 ? 5.766 34.875 -18.531 1 33.53 1 MET B CA 1
ATOM 3264 C C . MET B 1 1 ? 5.062 33.875 -17.609 1 33.53 1 MET B C 1
ATOM 3266 O O . MET B 1 1 ? 4.266 33.062 -18.062 1 33.53 1 MET B O 1
ATOM 3270 N N . SER B 1 2 ? 5.633 33.25 -16.547 1 45.78 2 SER B N 1
ATOM 3271 C CA . SER B 1 2 ? 5.246 32.125 -15.711 1 45.78 2 SER B CA 1
ATOM 3272 C C . SER B 1 2 ? 3.781 32.219 -15.289 1 45.78 2 SER B C 1
ATOM 3274 O O . SER B 1 2 ? 3.371 33.188 -14.68 1 45.78 2 SER B O 1
ATOM 3276 N N . GLN B 1 3 ? 2.885 31.797 -16.125 1 61.88 3 GLN B N 1
ATOM 3277 C CA . GLN B 1 3 ? 1.44 32 -16.047 1 61.88 3 GLN B CA 1
ATOM 3278 C C . GLN B 1 3 ? 0.917 31.641 -14.656 1 61.88 3 GLN B C 1
ATOM 3280 O O . GLN B 1 3 ? 1.005 30.484 -14.227 1 61.88 3 GLN B O 1
ATOM 3285 N N . ARG B 1 4 ? 0.932 32.625 -13.734 1 76.88 4 ARG B N 1
ATOM 3286 C CA . ARG B 1 4 ? 0.38 32.5 -12.383 1 76.88 4 ARG B CA 1
ATOM 3287 C C . ARG B 1 4 ? -1.142 32.594 -12.406 1 76.88 4 ARG B C 1
ATOM 3289 O O . ARG B 1 4 ? -1.706 33.438 -13.109 1 76.88 4 ARG B O 1
ATOM 3296 N N . LEU B 1 5 ? -1.69 31.484 -11.781 1 87.31 5 LEU B N 1
ATOM 3297 C CA . LEU B 1 5 ? -3.139 31.484 -11.617 1 87.31 5 LEU B CA 1
ATOM 3298 C C . LEU B 1 5 ? -3.555 32.344 -10.43 1 87.31 5 LEU B C 1
ATOM 3300 O O . LEU B 1 5 ? -2.984 32.25 -9.344 1 87.31 5 LEU B O 1
ATOM 3304 N N . THR B 1 6 ? -4.406 33.281 -10.625 1 89.44 6 THR B N 1
ATOM 3305 C CA . THR B 1 6 ? -4.945 34.062 -9.516 1 89.44 6 THR B CA 1
ATOM 3306 C C . THR B 1 6 ? -5.875 33.219 -8.656 1 89.44 6 THR B C 1
ATOM 3308 O O . THR B 1 6 ? -6.301 32.125 -9.078 1 89.44 6 THR B O 1
ATOM 3311 N N . LYS B 1 7 ? -6.113 33.719 -7.484 1 93.19 7 LYS B N 1
ATOM 3312 C CA . LYS B 1 7 ? -7.059 33.062 -6.586 1 93.19 7 LYS B CA 1
ATOM 3313 C C . LYS B 1 7 ? -8.414 32.875 -7.258 1 93.19 7 LYS B C 1
ATOM 3315 O O . LYS B 1 7 ? -9.016 31.781 -7.168 1 93.19 7 LYS B O 1
ATOM 3320 N N . GLU B 1 8 ? -8.859 33.906 -7.938 1 94.56 8 GLU B N 1
ATOM 3321 C CA . GLU B 1 8 ? -10.172 33.844 -8.586 1 94.56 8 GLU B CA 1
ATOM 3322 C C . GLU B 1 8 ? -10.203 32.812 -9.695 1 94.56 8 GLU B C 1
ATOM 3324 O O . GLU B 1 8 ? -11.164 32.062 -9.812 1 94.56 8 GLU B O 1
ATOM 3329 N N . GLU B 1 9 ? -9.18 32.812 -10.453 1 94.88 9 GLU B N 1
ATOM 3330 C CA . GLU B 1 9 ? -9.07 31.812 -11.523 1 94.88 9 GLU B CA 1
ATOM 3331 C C . GLU B 1 9 ? -8.992 30.391 -10.961 1 94.88 9 GLU B C 1
ATOM 3333 O O . GLU B 1 9 ? -9.617 29.469 -11.492 1 94.88 9 GLU B O 1
ATOM 3338 N N . PHE B 1 10 ? -8.211 30.266 -9.93 1 97.38 10 PHE B N 1
ATOM 3339 C CA . PHE B 1 10 ? -8.047 28.984 -9.281 1 97.38 10 PHE B CA 1
ATOM 3340 C C . PHE B 1 10 ? -9.383 28.453 -8.758 1 97.38 10 PHE B C 1
ATOM 3342 O O . PHE B 1 10 ? -9.75 27.312 -9.008 1 97.38 10 PHE B O 1
ATOM 3349 N N . LEU B 1 11 ? -10.094 29.281 -8.102 1 97.5 11 LEU B N 1
ATOM 3350 C CA . LEU B 1 11 ? -11.375 28.891 -7.52 1 97.5 11 LEU B CA 1
ATOM 3351 C C . LEU B 1 11 ? -12.375 28.516 -8.609 1 97.5 11 LEU B C 1
ATOM 3353 O O . LEU B 1 11 ? -13.109 27.531 -8.469 1 97.5 11 LEU B O 1
ATOM 3357 N N . HIS B 1 12 ? -12.406 29.281 -9.648 1 96.56 12 HIS B N 1
ATOM 3358 C CA . HIS B 1 12 ? -13.328 29.016 -10.75 1 96.56 12 HIS B CA 1
ATOM 3359 C C . HIS B 1 12 ? -13.055 27.656 -11.375 1 96.56 12 HIS B C 1
ATOM 3361 O O . HIS B 1 12 ? -13.992 26.938 -11.734 1 96.56 12 HIS B O 1
ATOM 3367 N N . ARG B 1 13 ? -11.836 27.297 -11.383 1 95.94 13 ARG B N 1
ATOM 3368 C CA . ARG B 1 13 ? -11.43 26.109 -12.125 1 95.94 13 ARG B CA 1
ATOM 3369 C C . ARG B 1 13 ? -11.461 24.875 -11.242 1 95.94 13 ARG B C 1
ATOM 3371 O O . ARG B 1 13 ? -11.773 23.781 -11.703 1 95.94 13 ARG B O 1
ATOM 3378 N N . TYR B 1 14 ? -11.164 25.062 -9.961 1 97.5 14 TYR B N 1
ATOM 3379 C CA . TYR B 1 14 ? -10.797 23.859 -9.219 1 97.5 14 TYR B CA 1
ATOM 3380 C C . TYR B 1 14 ? -11.672 23.703 -7.984 1 97.5 14 TYR B C 1
ATOM 3382 O O . TYR B 1 14 ? -11.695 22.625 -7.371 1 97.5 14 TYR B O 1
ATOM 3390 N N . ALA B 1 15 ? -12.391 24.75 -7.574 1 97.38 15 ALA B N 1
ATOM 3391 C CA . ALA B 1 15 ? -13.266 24.578 -6.422 1 97.38 15 ALA B CA 1
ATOM 3392 C C . ALA B 1 15 ? -14.266 23.453 -6.652 1 97.38 15 ALA B C 1
ATOM 3394 O O . ALA B 1 15 ? -14.797 23.297 -7.754 1 97.38 15 ALA B O 1
ATOM 3395 N N . LEU B 1 16 ? -14.492 22.656 -5.625 1 95.19 16 LEU B N 1
ATOM 3396 C CA . LEU B 1 16 ? -15.289 21.453 -5.773 1 95.19 16 LEU B CA 1
ATOM 3397 C C . LEU B 1 16 ? -16.125 21.188 -4.523 1 95.19 16 LEU B C 1
ATOM 3399 O O . LEU B 1 16 ? -15.633 21.328 -3.402 1 95.19 16 LEU B O 1
ATOM 3403 N N . ASP B 1 17 ? -17.391 20.938 -4.66 1 94.31 17 ASP B N 1
ATOM 3404 C CA . ASP B 1 17 ? -18.219 20.375 -3.592 1 94.31 17 ASP B CA 1
ATOM 3405 C C . ASP B 1 17 ? -18 18.875 -3.438 1 94.31 17 ASP B C 1
ATOM 3407 O O . ASP B 1 17 ? -18.328 18.109 -4.336 1 94.31 17 ASP B O 1
ATOM 3411 N N . ARG B 1 18 ? -17.469 18.5 -2.359 1 94.06 18 ARG B N 1
ATOM 3412 C CA . ARG B 1 18 ? -17.031 17.125 -2.164 1 94.06 18 ARG B CA 1
ATOM 3413 C C . ARG B 1 18 ? -18.094 16.312 -1.424 1 94.06 18 ARG B C 1
ATOM 3415 O O . ARG B 1 18 ? -17.906 15.125 -1.162 1 94.06 18 ARG B O 1
ATOM 3422 N N . ARG B 1 19 ? -19.281 16.922 -1.049 1 94.94 19 ARG B N 1
ATOM 3423 C CA . ARG B 1 19 ? -20.375 16.203 -0.399 1 94.94 19 ARG B CA 1
ATOM 3424 C C . ARG B 1 19 ? -20.906 15.086 -1.296 1 94.94 19 ARG B C 1
ATOM 3426 O O . ARG B 1 19 ? -21.125 15.297 -2.49 1 94.94 19 ARG B O 1
ATOM 3433 N N . GLY B 1 20 ? -20.922 13.844 -0.732 1 92.19 20 GLY B N 1
ATOM 3434 C CA . GLY B 1 20 ? -21.5 12.711 -1.441 1 92.19 20 GLY B CA 1
ATOM 3435 C C . GLY B 1 20 ? -20.516 11.984 -2.32 1 92.19 20 GLY B C 1
ATOM 3436 O O . GLY B 1 20 ? -20.891 11.148 -3.148 1 92.19 20 GLY B O 1
ATOM 3437 N N . THR B 1 21 ? -19.281 12.242 -2.162 1 91.75 21 THR B N 1
ATOM 3438 C CA . THR B 1 21 ? -18.266 11.617 -3.004 1 91.75 21 THR B CA 1
ATOM 3439 C C . THR B 1 21 ? -17.406 10.641 -2.195 1 91.75 21 THR B C 1
ATOM 3441 O O . THR B 1 21 ? -16.312 10.266 -2.613 1 91.75 21 THR B O 1
ATOM 3444 N N . ASN B 1 22 ? -17.812 10.281 -0.957 1 92.94 22 ASN B N 1
ATOM 3445 C CA . ASN B 1 22 ? -17.078 9.414 -0.039 1 92.94 22 ASN B CA 1
ATOM 3446 C C . ASN B 1 22 ? -15.812 10.086 0.468 1 92.94 22 ASN B C 1
ATOM 3448 O O . ASN B 1 22 ? -14.781 9.43 0.634 1 92.94 22 ASN B O 1
ATOM 3452 N N . SER B 1 23 ? -15.883 11.383 0.564 1 95.44 23 SER B N 1
ATOM 3453 C CA . SER B 1 23 ? -14.773 12.117 1.166 1 95.44 23 SER B CA 1
ATOM 3454 C C . SER B 1 23 ? -14.805 12.008 2.688 1 95.44 23 SER B C 1
ATOM 3456 O O . SER B 1 23 ? -15.852 12.172 3.307 1 95.44 23 SER B O 1
ATOM 3458 N N . VAL B 1 24 ? -13.68 11.766 3.312 1 96.44 24 VAL B N 1
ATOM 3459 C CA . VAL B 1 24 ? -13.602 11.711 4.77 1 96.44 24 VAL B CA 1
ATOM 3460 C C . VAL B 1 24 ? -13.984 13.07 5.355 1 96.44 24 VAL B C 1
ATOM 3462 O O . VAL B 1 24 ? -14.75 13.133 6.32 1 96.44 24 VAL B O 1
ATOM 3465 N N . LYS B 1 25 ? -13.539 14.133 4.766 1 96.44 25 LYS B N 1
ATOM 3466 C CA . LYS B 1 25 ? -13.734 15.5 5.25 1 96.44 25 LYS B CA 1
ATOM 3467 C C . LYS B 1 25 ? -15.219 15.828 5.359 1 96.44 25 LYS B C 1
ATOM 3469 O O . LYS B 1 25 ? -15.664 16.375 6.371 1 96.44 25 LYS B O 1
ATOM 3474 N N . TRP B 1 26 ? -16.062 15.414 4.414 1 96.5 26 TRP B N 1
ATOM 3475 C CA . TRP B 1 26 ? -17.438 15.859 4.336 1 96.5 26 TRP B CA 1
ATOM 3476 C C . TRP B 1 26 ? -18.406 14.727 4.691 1 96.5 26 TRP B C 1
ATOM 3478 O O . TRP B 1 26 ? -19.453 14.961 5.277 1 96.5 26 TRP B O 1
ATOM 3488 N N . ASP B 1 27 ? -18.031 13.484 4.355 1 96.25 27 ASP B N 1
ATOM 3489 C CA . ASP B 1 27 ? -19 12.398 4.43 1 96.25 27 ASP B CA 1
ATOM 3490 C C . ASP B 1 27 ? -18.797 11.555 5.688 1 96.25 27 ASP B C 1
ATOM 3492 O O . ASP B 1 27 ? -19.594 10.68 6.004 1 96.25 27 ASP B O 1
ATOM 3496 N N . ALA B 1 28 ? -17.75 11.844 6.449 1 95.56 28 ALA B N 1
ATOM 3497 C CA . ALA B 1 28 ? -17.516 11.117 7.695 1 95.56 28 ALA B CA 1
ATOM 3498 C C . ALA B 1 28 ? -17.844 11.984 8.906 1 95.56 28 ALA B C 1
ATOM 3500 O O . ALA B 1 28 ? -17.422 11.688 10.023 1 95.56 28 ALA B O 1
ATOM 3501 N N . LEU B 1 29 ? -18.562 13.023 8.773 1 95.69 29 LEU B N 1
ATOM 3502 C CA . LEU B 1 29 ? -18.844 13.984 9.836 1 95.69 29 LEU B CA 1
ATOM 3503 C C . LEU B 1 29 ? -19.625 13.336 10.969 1 95.69 29 LEU B C 1
ATOM 3505 O O . LEU B 1 29 ? -19.359 13.609 12.141 1 95.69 29 LEU B O 1
ATOM 3509 N N . ALA B 1 30 ? -20.609 12.484 10.633 1 94.38 30 ALA B N 1
ATOM 3510 C CA . ALA B 1 30 ? -21.375 11.812 11.672 1 94.38 30 ALA B CA 1
ATOM 3511 C C . ALA B 1 30 ? -20.469 10.961 12.562 1 94.38 30 ALA B C 1
ATOM 3513 O O . ALA B 1 30 ? -20.641 10.938 13.781 1 94.38 30 ALA B O 1
ATOM 3514 N N . GLN B 1 31 ? -19.578 10.305 11.922 1 92.44 31 GLN B N 1
ATOM 3515 C CA . GLN B 1 31 ? -18.656 9.453 12.648 1 92.44 31 GLN B CA 1
ATOM 3516 C C . GLN B 1 31 ? -17.688 10.281 13.492 1 92.44 31 GLN B C 1
ATOM 3518 O O . GLN B 1 31 ? -17.359 9.898 14.617 1 92.44 31 GLN B O 1
ATOM 3523 N N . ARG B 1 32 ? -17.266 11.375 12.961 1 92.94 32 ARG B N 1
ATOM 3524 C CA . ARG B 1 32 ? -16.234 12.188 13.594 1 92.94 32 ARG B CA 1
ATOM 3525 C C . ARG B 1 32 ? -16.828 13.086 14.672 1 92.94 32 ARG B C 1
ATOM 3527 O O . ARG B 1 32 ? -16.203 13.305 15.719 1 92.94 32 ARG B O 1
ATOM 3534 N N . PHE B 1 33 ? -18.031 13.633 14.438 1 95 33 PHE B N 1
ATOM 3535 C CA . PHE B 1 33 ? -18.531 14.711 15.281 1 95 33 PHE B CA 1
ATOM 3536 C C . PHE B 1 33 ? -19.891 14.367 15.844 1 95 33 PHE B C 1
ATOM 3538 O O . PHE B 1 33 ? -20.5 15.164 16.578 1 95 33 PHE B O 1
ATOM 3545 N N . ASN B 1 34 ? -20.422 13.164 15.547 1 93.44 34 ASN B N 1
ATOM 3546 C CA . ASN B 1 34 ? -21.75 12.719 15.953 1 93.44 34 ASN B CA 1
ATOM 3547 C C . ASN B 1 34 ? -22.828 13.641 15.406 1 93.44 34 ASN B C 1
ATOM 3549 O O . ASN B 1 34 ? -23.891 13.781 16.016 1 93.44 34 ASN B O 1
ATOM 3553 N N . THR B 1 35 ? -22.531 14.391 14.367 1 93.62 35 THR B N 1
ATOM 3554 C CA . THR B 1 35 ? -23.469 15.242 13.641 1 93.62 35 THR B CA 1
ATOM 3555 C C . THR B 1 35 ? -22.984 15.477 12.211 1 93.62 35 THR B C 1
ATOM 3557 O O . THR B 1 35 ? -21.797 15.344 11.922 1 93.62 35 THR B O 1
ATOM 3560 N N . THR B 1 36 ? -23.938 15.75 11.359 1 93.88 36 THR B N 1
ATOM 3561 C CA . THR B 1 36 ? -23.578 16.109 9.984 1 93.88 36 THR B CA 1
ATOM 3562 C C . THR B 1 36 ? -23.703 17.609 9.773 1 93.88 36 THR B C 1
ATOM 3564 O O . THR B 1 36 ? -23.297 18.125 8.727 1 93.88 36 THR B O 1
ATOM 3567 N N . ASP B 1 37 ? -24.219 18.281 10.797 1 94.62 37 ASP B N 1
ATOM 3568 C CA . ASP B 1 37 ? -24.406 19.719 10.727 1 94.62 37 ASP B CA 1
ATOM 3569 C C . ASP B 1 37 ? -23.188 20.453 11.297 1 94.62 37 ASP B C 1
ATOM 3571 O O . ASP B 1 37 ? -23.312 21.156 12.297 1 94.62 37 ASP B O 1
ATOM 3575 N N . VAL B 1 38 ? -22.141 20.266 10.695 1 96.88 38 VAL B N 1
ATOM 3576 C CA . VAL B 1 38 ? -20.891 20.906 11.086 1 96.88 38 VAL B CA 1
ATOM 3577 C C . VAL B 1 38 ? -20.078 21.25 9.836 1 96.88 38 VAL B C 1
ATOM 3579 O O . VAL B 1 38 ? -20.031 20.469 8.883 1 96.88 38 VAL B O 1
ATOM 3582 N N . LEU B 1 39 ? -19.625 22.469 9.75 1 97.5 39 LEU B N 1
ATOM 3583 C CA . LEU B 1 39 ? -18.734 22.891 8.664 1 97.5 39 LEU B CA 1
ATOM 3584 C C . LEU B 1 39 ? -17.344 22.297 8.836 1 97.5 39 LEU B C 1
ATOM 3586 O O . LEU B 1 39 ? -16.641 22.609 9.797 1 97.5 39 LEU B O 1
ATOM 3590 N N . PRO B 1 40 ? -16.875 21.422 7.91 1 97.25 40 PRO B N 1
ATOM 3591 C CA . PRO B 1 40 ? -15.633 20.688 8.156 1 97.25 40 PRO B CA 1
ATOM 3592 C C . PRO B 1 40 ? -14.383 21.5 7.824 1 97.25 40 PRO B C 1
ATOM 3594 O O . PRO B 1 40 ? -14.172 21.859 6.668 1 97.25 40 PRO B O 1
ATOM 3597 N N . LEU B 1 41 ? -13.555 21.734 8.773 1 97.94 41 LEU B N 1
ATOM 3598 C CA . LEU B 1 41 ? -12.227 22.328 8.641 1 97.94 41 LEU B CA 1
ATOM 3599 C C . LEU B 1 41 ? -11.211 21.547 9.477 1 97.94 41 LEU B C 1
ATOM 3601 O O . LEU B 1 41 ? -10.258 22.141 10 1 97.94 41 LEU B O 1
ATOM 3605 N N . TRP B 1 42 ? -11.344 20.25 9.609 1 95.5 42 TRP B N 1
ATOM 3606 C CA . TRP B 1 42 ? -10.641 19.453 10.609 1 95.5 42 TRP B CA 1
ATOM 3607 C C . TRP B 1 42 ? -9.508 18.656 9.977 1 95.5 42 TRP B C 1
ATOM 3609 O O . TRP B 1 42 ? -8.406 18.578 10.531 1 95.5 42 TRP B O 1
ATOM 3619 N N . VAL B 1 43 ? -9.703 18.031 8.781 1 94.81 43 VAL B N 1
ATOM 3620 C CA . VAL B 1 43 ? -8.734 17.125 8.164 1 94.81 43 VAL B CA 1
ATOM 3621 C C . VAL B 1 43 ? -8 17.844 7.035 1 94.81 43 VAL B C 1
ATOM 3623 O O . VAL B 1 43 ? -8.594 18.672 6.32 1 94.81 43 VAL B O 1
ATOM 3626 N N . ALA B 1 44 ? -6.691 17.531 6.922 1 94.31 44 ALA B N 1
ATOM 3627 C CA . ALA B 1 44 ? -5.859 18.172 5.902 1 94.31 44 ALA B CA 1
ATOM 3628 C C . ALA B 1 44 ? -6.125 17.578 4.523 1 94.31 44 ALA B C 1
ATOM 3630 O O . ALA B 1 44 ? -5.25 16.938 3.936 1 94.31 44 ALA B O 1
ATOM 3631 N N . ASP B 1 45 ? -7.234 17.812 4.082 1 93 45 ASP B N 1
ATOM 3632 C CA . ASP B 1 45 ? -7.844 17.5 2.791 1 93 45 ASP B CA 1
ATOM 3633 C C . ASP B 1 45 ? -8.414 18.75 2.135 1 93 45 ASP B C 1
ATOM 3635 O O . ASP B 1 45 ? -8.906 19.656 2.822 1 93 45 ASP B O 1
ATOM 3639 N N . MET B 1 46 ? -8.32 18.797 0.804 1 97 46 MET B N 1
ATOM 3640 C CA . MET B 1 46 ? -8.68 20.062 0.159 1 97 46 MET B CA 1
ATOM 3641 C C . MET B 1 46 ? -9.992 19.922 -0.601 1 97 46 MET B C 1
ATOM 3643 O O . MET B 1 46 ? -10.344 18.828 -1.058 1 97 46 MET B O 1
ATOM 3647 N N . ASP B 1 47 ? -10.695 20.984 -0.716 1 97.38 47 ASP B N 1
ATOM 3648 C CA . ASP B 1 47 ? -11.93 21.047 -1.49 1 97.38 47 ASP B CA 1
ATOM 3649 C C . ASP B 1 47 ? -11.664 21.531 -2.912 1 97.38 47 ASP B C 1
ATOM 3651 O O . ASP B 1 47 ? -12.391 22.391 -3.428 1 97.38 47 ASP B O 1
ATOM 3655 N N . PHE B 1 48 ? -10.609 21.062 -3.488 1 98.12 48 PHE B N 1
ATOM 3656 C CA . PHE B 1 48 ? -10.211 21.469 -4.832 1 98.12 48 PHE B CA 1
ATOM 3657 C C . PHE B 1 48 ? -9.875 20.25 -5.684 1 98.12 48 PHE B C 1
ATOM 3659 O O . PHE B 1 48 ? -9.305 19.266 -5.184 1 98.12 48 PHE B O 1
ATOM 3666 N N . LYS B 1 49 ? -10.203 20.297 -6.938 1 97.94 49 LYS B N 1
ATOM 3667 C CA . LYS B 1 49 ? -9.766 19.281 -7.891 1 97.94 49 LYS B CA 1
ATOM 3668 C C . LYS B 1 49 ? -8.25 19.266 -8.023 1 97.94 49 LYS B C 1
ATOM 3670 O O . LYS B 1 49 ? -7.594 20.297 -7.809 1 97.94 49 LYS B O 1
ATOM 3675 N N . VAL B 1 50 ? -7.734 18.125 -8.359 1 98.19 50 VAL B N 1
ATOM 3676 C CA . VAL B 1 50 ? -6.32 18.031 -8.711 1 98.19 50 VAL B CA 1
ATOM 3677 C C . VAL B 1 50 ? -6.078 18.719 -10.055 1 98.19 50 VAL B C 1
ATOM 3679 O O . VAL B 1 50 ? -7.027 19.016 -10.789 1 98.19 50 VAL B O 1
ATOM 3682 N N . PRO B 1 51 ? -4.785 18.984 -10.375 1 97.38 51 PRO B N 1
ATOM 3683 C CA . PRO B 1 51 ? -4.512 19.516 -11.711 1 97.38 51 PRO B CA 1
ATOM 3684 C C . PRO B 1 51 ? -5.109 18.656 -12.82 1 97.38 51 PRO B C 1
ATOM 3686 O O . PRO B 1 51 ? -5.047 17.422 -12.758 1 97.38 51 PRO B O 1
ATOM 3689 N N . GLU B 1 52 ? -5.691 19.281 -13.812 1 97.19 52 GLU B N 1
ATOM 3690 C CA . GLU B 1 52 ? -6.336 18.562 -14.898 1 97.19 52 GLU B CA 1
ATOM 3691 C C . GLU B 1 52 ? -5.355 17.609 -15.586 1 97.19 52 GLU B C 1
ATOM 3693 O O . GLU B 1 52 ? -5.742 16.547 -16.047 1 97.19 52 GLU B O 1
ATOM 3698 N N . THR B 1 53 ? -4.066 18 -15.617 1 98.12 53 THR B N 1
ATOM 3699 C CA . THR B 1 53 ? -3.051 17.156 -16.25 1 98.12 53 THR B CA 1
ATOM 3700 C C . THR B 1 53 ? -2.953 15.805 -15.531 1 98.12 53 THR B C 1
ATOM 3702 O O . THR B 1 53 ? -2.645 14.789 -16.156 1 98.12 53 THR B O 1
ATOM 3705 N N . VAL B 1 54 ? -3.191 15.773 -14.25 1 98.56 54 VAL B N 1
ATOM 3706 C CA . VAL B 1 54 ? -3.178 14.531 -13.484 1 98.56 54 VAL B CA 1
ATOM 3707 C C . VAL B 1 54 ? -4.352 13.648 -13.906 1 98.56 54 VAL B C 1
ATOM 3709 O O . VAL B 1 54 ? -4.172 12.469 -14.195 1 98.56 54 VAL B O 1
ATOM 3712 N N . THR B 1 55 ? -5.605 14.227 -13.977 1 98.25 55 THR B N 1
ATOM 3713 C CA . THR B 1 55 ? -6.766 13.461 -14.406 1 98.25 55 THR B CA 1
ATOM 3714 C C . THR B 1 55 ? -6.59 12.961 -15.836 1 98.25 55 THR B C 1
ATOM 3716 O O . THR B 1 55 ? -6.965 11.836 -16.156 1 98.25 55 THR B O 1
ATOM 3719 N N . ASP B 1 56 ? -5.988 13.805 -16.672 1 98.5 56 ASP B N 1
ATOM 3720 C CA . ASP B 1 56 ? -5.742 13.422 -18.062 1 98.5 56 ASP B CA 1
ATOM 3721 C C . ASP B 1 56 ? -4.766 12.25 -18.141 1 98.5 56 ASP B C 1
ATOM 3723 O O . ASP B 1 56 ? -5 11.297 -18.875 1 98.5 56 ASP B O 1
ATOM 3727 N N . ALA B 1 57 ? -3.68 12.32 -17.422 1 98.5 57 ALA B N 1
ATOM 3728 C CA . ALA B 1 57 ? -2.668 11.266 -17.438 1 98.5 57 ALA B CA 1
ATOM 3729 C C . ALA B 1 57 ? -3.238 9.953 -16.906 1 98.5 57 ALA B C 1
ATOM 3731 O O . ALA B 1 57 ? -2.955 8.883 -17.453 1 98.5 57 ALA B O 1
ATOM 3732 N N . LEU B 1 58 ? -3.998 10.031 -15.867 1 98.69 58 LEU B N 1
ATOM 3733 C CA . LEU B 1 58 ? -4.641 8.844 -15.32 1 98.69 58 LEU B CA 1
ATOM 3734 C C . LEU B 1 58 ? -5.602 8.234 -16.328 1 98.69 58 LEU B C 1
ATOM 3736 O O . LEU B 1 58 ? -5.629 7.012 -16.5 1 98.69 58 LEU B O 1
ATOM 3740 N N . THR B 1 59 ? -6.414 9.07 -16.906 1 98.25 59 THR B N 1
ATOM 3741 C CA . THR B 1 59 ? -7.359 8.586 -17.906 1 98.25 59 THR B CA 1
ATOM 3742 C C . THR B 1 59 ? -6.629 7.883 -19.047 1 98.25 59 THR B C 1
ATOM 3744 O O . THR B 1 59 ? -7.039 6.805 -19.469 1 98.25 59 THR B O 1
ATOM 3747 N N . THR B 1 60 ? -5.559 8.508 -19.516 1 97.69 60 THR B N 1
ATOM 3748 C CA . THR B 1 60 ? -4.754 7.918 -20.578 1 97.69 60 THR B CA 1
ATOM 3749 C C . THR B 1 60 ? -4.215 6.559 -20.141 1 97.69 60 THR B C 1
ATOM 3751 O O . THR B 1 60 ? -4.289 5.586 -20.906 1 97.69 60 THR B O 1
ATOM 3754 N N . ARG B 1 61 ? -3.689 6.449 -18.969 1 97.62 61 ARG B N 1
ATOM 3755 C CA . ARG B 1 61 ? -3.131 5.199 -18.469 1 97.62 61 ARG B CA 1
ATOM 3756 C C . ARG B 1 61 ? -4.207 4.129 -18.344 1 97.62 61 ARG B C 1
ATOM 3758 O O . ARG B 1 61 ? -3.975 2.963 -18.672 1 97.62 61 ARG B O 1
ATOM 3765 N N . ILE B 1 62 ? -5.352 4.496 -17.844 1 98 62 ILE B N 1
ATOM 3766 C CA . ILE B 1 62 ? -6.469 3.582 -17.641 1 98 62 ILE B CA 1
ATOM 3767 C C . ILE B 1 62 ? -6.938 3.025 -18.984 1 98 62 ILE B C 1
ATOM 3769 O O . ILE B 1 62 ? -7.309 1.854 -19.078 1 98 62 ILE B O 1
ATOM 3773 N N . GLN B 1 63 ? -6.828 3.77 -19.984 1 95.88 63 GLN B N 1
ATOM 3774 C CA . GLN B 1 63 ? -7.316 3.385 -21.312 1 95.88 63 GLN B CA 1
ATOM 3775 C C . GLN B 1 63 ? -6.422 2.322 -21.938 1 95.88 63 GLN B C 1
ATOM 3777 O O . GLN B 1 63 ? -6.816 1.654 -22.891 1 95.88 63 GLN B O 1
ATOM 3782 N N . GLN B 1 64 ? -5.23 2.211 -21.422 1 94.31 64 GLN B N 1
ATOM 3783 C CA . GLN B 1 64 ? -4.395 1.102 -21.875 1 94.31 64 GLN B CA 1
ATOM 3784 C C . GLN B 1 64 ? -5.051 -0.241 -21.562 1 94.31 64 GLN B C 1
ATOM 3786 O O . GLN B 1 64 ? -4.797 -1.234 -22.25 1 94.31 64 GLN B O 1
ATOM 3791 N N . GLY B 1 65 ? -5.82 -0.297 -20.453 1 95.44 65 GLY B N 1
ATOM 3792 C CA . GLY B 1 65 ? -6.695 -1.425 -20.172 1 95.44 65 GLY B CA 1
ATOM 3793 C C . GLY B 1 65 ? -5.988 -2.58 -19.484 1 95.44 65 GLY B C 1
ATOM 3794 O O . GLY B 1 65 ? -6.566 -3.654 -19.312 1 95.44 65 GLY B O 1
ATOM 3795 N N . ALA B 1 66 ? -4.75 -2.451 -19.141 1 94.81 66 ALA B N 1
ATOM 3796 C CA . ALA B 1 66 ? -4 -3.539 -18.516 1 94.81 66 ALA B CA 1
ATOM 3797 C C . ALA B 1 66 ? -3.357 -3.084 -17.219 1 94.81 66 ALA B C 1
ATOM 3799 O O . ALA B 1 66 ? -2.742 -2.016 -17.156 1 94.81 66 ALA B O 1
ATOM 3800 N N . PHE B 1 67 ? -3.529 -3.887 -16.172 1 97.5 67 PHE B N 1
ATOM 3801 C CA . PHE B 1 67 ? -2.99 -3.561 -14.867 1 97.5 67 PHE B C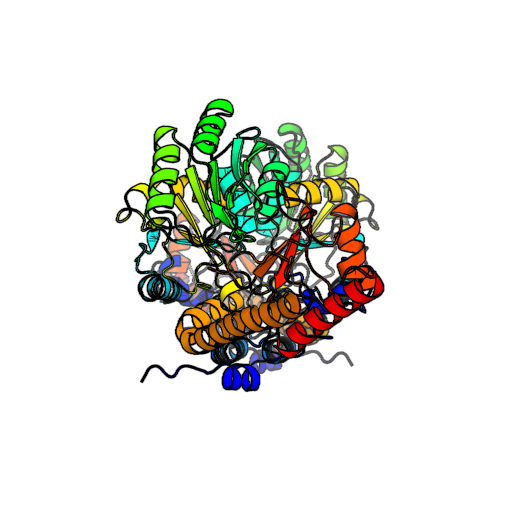A 1
ATOM 3802 C C . PHE B 1 67 ? -2.24 -4.75 -14.273 1 97.5 67 PHE B C 1
ATOM 3804 O O . PHE B 1 67 ? -2.277 -4.977 -13.062 1 97.5 67 PHE B O 1
ATOM 3811 N N . GLY B 1 68 ? -1.633 -5.613 -15.117 1 95.75 68 GLY B N 1
ATOM 3812 C CA . GLY B 1 68 ? -0.656 -6.57 -14.625 1 95.75 68 GLY B CA 1
ATOM 3813 C C . GLY B 1 68 ? 0.54 -5.918 -13.961 1 95.75 68 GLY B C 1
ATOM 3814 O O . GLY B 1 68 ? 0.563 -4.699 -13.773 1 95.75 68 GLY B O 1
ATOM 3815 N N . TYR B 1 69 ? 1.562 -6.711 -13.648 1 96.12 69 TYR B N 1
ATOM 3816 C CA . TYR B 1 69 ? 2.748 -6.152 -13.016 1 96.12 69 TYR B CA 1
ATOM 3817 C C . TYR B 1 69 ? 3.373 -5.066 -13.883 1 96.12 69 TYR B C 1
ATOM 3819 O O . TYR B 1 69 ? 3.527 -5.242 -15.094 1 96.12 69 TYR B O 1
ATOM 3827 N N . SER B 1 70 ? 3.699 -3.963 -13.258 1 95.81 70 SER B N 1
ATOM 3828 C CA . SER B 1 70 ? 4.172 -2.799 -14 1 95.81 70 SER B CA 1
ATOM 3829 C C . SER B 1 70 ? 5.492 -2.281 -13.438 1 95.81 70 SER B C 1
ATOM 3831 O O . SER B 1 70 ? 5.695 -2.287 -12.219 1 95.81 70 SER B O 1
ATOM 3833 N N . LEU B 1 71 ? 6.328 -1.864 -14.32 1 95.44 71 LEU B N 1
ATOM 3834 C CA . LEU B 1 71 ? 7.551 -1.161 -13.945 1 95.44 71 LEU B CA 1
ATOM 3835 C C . LEU B 1 71 ? 7.25 0.289 -13.578 1 95.44 71 LEU B C 1
ATOM 3837 O O . LEU B 1 71 ? 6.309 0.884 -14.102 1 95.44 71 LEU B O 1
ATOM 3841 N N . ILE B 1 72 ? 8.055 0.753 -12.648 1 94.69 72 ILE B N 1
ATOM 3842 C CA . ILE B 1 72 ? 8.023 2.193 -12.414 1 94.69 72 ILE B CA 1
ATOM 3843 C C . ILE B 1 72 ? 8.531 2.93 -13.648 1 94.69 72 ILE B C 1
ATOM 3845 O O . ILE B 1 72 ? 9.492 2.492 -14.289 1 94.69 72 ILE B O 1
ATOM 3849 N N . SER B 1 73 ? 7.875 4.039 -13.984 1 95.31 73 SER B N 1
ATOM 3850 C CA . SER B 1 73 ? 8.305 4.848 -15.117 1 95.31 73 SER B CA 1
ATOM 3851 C C . SER B 1 73 ? 9.797 5.168 -15.039 1 95.31 73 SER B C 1
ATOM 3853 O O . SER B 1 73 ? 10.312 5.469 -13.961 1 95.31 73 SER B O 1
ATOM 3855 N N . PRO B 1 74 ? 10.484 5.062 -16.156 1 94.38 74 PRO B N 1
ATOM 3856 C CA . PRO B 1 74 ? 11.922 5.359 -16.141 1 94.38 74 PRO B CA 1
ATOM 3857 C C . PRO B 1 74 ? 12.219 6.805 -15.734 1 94.38 74 PRO B C 1
ATOM 3859 O O . PRO B 1 74 ? 13.344 7.121 -15.344 1 94.38 74 PRO B O 1
ATOM 3862 N N . THR B 1 75 ? 11.211 7.645 -15.859 1 97.31 75 THR B N 1
ATOM 3863 C CA . THR B 1 75 ? 11.43 9.055 -15.578 1 97.31 75 THR B CA 1
ATOM 3864 C C . THR B 1 75 ? 10.984 9.406 -14.164 1 97.31 75 THR B C 1
ATOM 3866 O O . THR B 1 75 ? 11.188 10.531 -13.703 1 97.31 75 THR B O 1
ATOM 3869 N N . TYR B 1 76 ? 10.438 8.508 -13.469 1 98.06 76 TYR B N 1
ATOM 3870 C CA . TYR B 1 76 ? 9.828 8.797 -12.172 1 98.06 76 TYR B CA 1
ATOM 3871 C C . TYR B 1 76 ? 10.844 9.406 -11.219 1 98.06 76 TYR B C 1
ATOM 3873 O O . TYR B 1 76 ? 10.609 10.477 -10.648 1 98.06 76 TYR B O 1
ATOM 3881 N N . HIS B 1 77 ? 12.008 8.758 -11.039 1 98.31 77 HIS B N 1
ATOM 3882 C CA . HIS B 1 77 ? 13.031 9.219 -10.117 1 98.31 77 HIS B CA 1
ATOM 3883 C C . HIS B 1 77 ? 13.508 10.625 -10.484 1 98.31 77 HIS B C 1
ATOM 3885 O O . HIS B 1 77 ? 13.594 11.5 -9.617 1 98.31 77 HIS B O 1
ATOM 3891 N N . GLN B 1 78 ? 13.742 10.805 -11.719 1 98.56 78 GLN B N 1
ATOM 3892 C CA . GLN B 1 78 ? 14.266 12.094 -12.164 1 98.56 78 GLN B CA 1
ATOM 3893 C C . GLN B 1 78 ? 13.227 13.203 -11.984 1 98.56 78 GLN B C 1
ATOM 3895 O O . GLN B 1 78 ? 13.578 14.336 -11.648 1 98.56 78 GLN B O 1
ATOM 3900 N N . THR B 1 79 ? 11.984 12.859 -12.234 1 98.69 79 THR B N 1
ATOM 3901 C CA . THR B 1 79 ? 10.906 13.82 -12.047 1 98.69 79 THR B CA 1
ATOM 3902 C C . THR B 1 79 ? 10.875 14.32 -10.602 1 98.69 79 THR B C 1
ATOM 3904 O O . THR B 1 79 ? 10.773 15.523 -10.359 1 98.69 79 THR B O 1
ATOM 3907 N N . PHE B 1 80 ? 11.008 13.438 -9.695 1 98.75 80 PHE B N 1
ATOM 3908 C CA . PHE B 1 80 ? 11.008 13.797 -8.281 1 98.75 80 PHE B CA 1
ATOM 3909 C C . PHE B 1 80 ? 12.258 14.602 -7.93 1 98.75 80 PHE B C 1
ATOM 3911 O O . PHE B 1 80 ? 12.172 15.625 -7.254 1 98.75 80 PHE B O 1
ATOM 3918 N N . ILE B 1 81 ? 13.406 14.18 -8.367 1 98.75 81 ILE B N 1
ATOM 3919 C CA . ILE B 1 81 ? 14.664 14.875 -8.133 1 98.75 81 ILE B CA 1
ATOM 3920 C C . ILE B 1 81 ? 14.586 16.297 -8.68 1 98.75 81 ILE B C 1
ATOM 3922 O O . ILE B 1 81 ? 14.992 17.25 -8.016 1 98.75 81 ILE B O 1
ATOM 3926 N N . ASP B 1 82 ? 14.023 16.438 -9.867 1 98.75 82 ASP B N 1
ATOM 3927 C CA . ASP B 1 82 ? 13.883 17.75 -10.5 1 98.75 82 ASP B CA 1
ATOM 3928 C C . ASP B 1 82 ? 12.992 18.656 -9.664 1 98.75 82 ASP B C 1
ATOM 3930 O O . ASP B 1 82 ? 13.258 19.859 -9.539 1 98.75 82 ASP B O 1
ATOM 3934 N N . TRP B 1 83 ? 11.961 18.125 -9.141 1 98.62 83 TRP B N 1
ATOM 3935 C CA . TRP B 1 83 ? 11.078 18.938 -8.297 1 98.62 83 TRP B CA 1
ATOM 3936 C C . TRP B 1 83 ? 11.828 19.5 -7.098 1 98.62 83 TRP B C 1
ATOM 3938 O O . TRP B 1 83 ? 11.734 20.688 -6.809 1 98.62 83 TRP B O 1
ATOM 3948 N N . LEU B 1 84 ? 12.594 18.656 -6.391 1 98.38 84 LEU B N 1
ATOM 3949 C CA . LEU B 1 84 ? 13.352 19.078 -5.219 1 98.38 84 LEU B CA 1
ATOM 3950 C C . LEU B 1 84 ? 14.422 20.094 -5.609 1 98.38 84 LEU B C 1
ATOM 3952 O O . LEU B 1 84 ? 14.641 21.078 -4.895 1 98.38 84 LEU B O 1
ATOM 3956 N N . THR B 1 85 ? 15.016 19.875 -6.723 1 98.19 85 THR B N 1
ATOM 3957 C CA . THR B 1 85 ? 16.062 20.766 -7.207 1 98.19 85 THR B CA 1
ATOM 3958 C C . THR B 1 85 ? 15.492 22.141 -7.527 1 98.19 85 THR B C 1
ATOM 3960 O O . THR B 1 85 ? 16.016 23.156 -7.082 1 98.19 85 THR B O 1
ATOM 3963 N N . HIS B 1 86 ? 14.43 22.172 -8.211 1 97.12 86 HIS B N 1
ATOM 3964 C CA . HIS B 1 86 ? 13.859 23.422 -8.719 1 97.12 86 HIS B CA 1
ATOM 3965 C C . HIS B 1 86 ? 13.141 24.188 -7.617 1 97.12 86 HIS B C 1
ATOM 3967 O O . HIS B 1 86 ? 13.219 25.422 -7.555 1 97.12 86 HIS B O 1
ATOM 3973 N N . HIS B 1 87 ? 12.484 23.516 -6.73 1 96.94 87 HIS B N 1
ATOM 3974 C CA . HIS B 1 87 ? 11.609 24.188 -5.785 1 96.94 87 HIS B CA 1
ATOM 3975 C C . HIS B 1 87 ? 12.281 24.328 -4.422 1 96.94 87 HIS B C 1
ATOM 3977 O O . HIS B 1 87 ? 11.938 25.234 -3.65 1 96.94 87 HIS B O 1
ATOM 3983 N N . HIS B 1 88 ? 13.258 23.438 -4.133 1 96.56 88 HIS B N 1
ATOM 3984 C CA . HIS B 1 88 ? 13.781 23.438 -2.77 1 96.56 88 HIS B CA 1
ATOM 3985 C C . HIS B 1 88 ? 15.297 23.562 -2.762 1 96.56 88 HIS B C 1
ATOM 3987 O O . HIS B 1 88 ? 15.914 23.609 -1.695 1 96.56 88 HIS B O 1
ATOM 3993 N N . GLY B 1 89 ? 15.906 23.547 -3.863 1 95.44 89 GLY B N 1
ATOM 3994 C CA . GLY B 1 89 ? 17.297 23.953 -4.02 1 95.44 89 GLY B CA 1
ATOM 3995 C C . GLY B 1 89 ? 18.297 22.891 -3.611 1 95.44 89 GLY B C 1
ATOM 3996 O O . GLY B 1 89 ? 19.406 23.203 -3.176 1 95.44 89 GLY B O 1
ATOM 3997 N N . TYR B 1 90 ? 17.891 21.656 -3.545 1 95.06 90 TYR B N 1
ATOM 3998 C CA . TYR B 1 90 ? 18.859 20.578 -3.348 1 95.06 90 TYR B CA 1
ATOM 3999 C C . TYR B 1 90 ? 18.578 19.406 -4.281 1 95.06 90 TYR B C 1
ATOM 4001 O O . TYR B 1 90 ? 17.438 19.203 -4.707 1 95.06 90 TYR B O 1
ATOM 4009 N N . THR B 1 91 ? 19.609 18.641 -4.684 1 97.88 91 THR B N 1
ATOM 4010 C CA . THR B 1 91 ? 19.547 17.578 -5.668 1 97.88 91 THR B CA 1
ATOM 4011 C C . THR B 1 91 ? 20 16.25 -5.051 1 97.88 91 THR B C 1
ATOM 4013 O O . THR B 1 91 ? 21.188 15.938 -5.043 1 97.88 91 THR B O 1
ATOM 4016 N N . PRO B 1 92 ? 19.062 15.477 -4.543 1 98.12 92 PRO B N 1
ATOM 4017 C CA . PRO B 1 92 ? 19.469 14.18 -4.012 1 98.12 92 PRO B CA 1
ATOM 4018 C C . PRO B 1 92 ? 19.922 13.211 -5.102 1 98.12 92 PRO B C 1
ATOM 4020 O O . PRO B 1 92 ? 19.531 13.352 -6.262 1 98.12 92 PRO B O 1
ATOM 4023 N N . LYS B 1 93 ? 20.781 12.273 -4.719 1 98.25 93 LYS B N 1
ATOM 4024 C CA . LYS B 1 93 ? 21.188 11.203 -5.633 1 98.25 93 LYS B CA 1
ATOM 4025 C C . LYS B 1 93 ? 20.062 10.188 -5.809 1 98.25 93 LYS B C 1
ATOM 4027 O O . LYS B 1 93 ? 19.344 9.875 -4.859 1 98.25 93 LYS B O 1
ATOM 4032 N N . LYS B 1 94 ? 19.984 9.711 -7.023 1 98.12 94 LYS B N 1
ATOM 4033 C CA . LYS B 1 94 ? 18.953 8.719 -7.34 1 98.12 94 LYS B CA 1
ATOM 4034 C C . LYS B 1 94 ? 19.016 7.535 -6.383 1 98.12 94 LYS B C 1
ATOM 4036 O O . LYS B 1 94 ? 17.984 7.043 -5.922 1 98.12 94 LYS B O 1
ATOM 4041 N N . GLY B 1 95 ? 20.219 7.039 -6.07 1 98.19 95 GLY B N 1
ATOM 4042 C CA . GLY B 1 95 ? 20.406 5.871 -5.223 1 98.19 95 GLY B CA 1
ATOM 4043 C C . GLY B 1 95 ? 19.953 6.086 -3.795 1 98.19 95 GLY B C 1
ATOM 4044 O O . GLY B 1 95 ? 19.766 5.125 -3.045 1 98.19 95 GLY B O 1
ATOM 4045 N N . TRP B 1 96 ? 19.703 7.418 -3.305 1 98.75 96 TRP B N 1
ATOM 4046 C CA . TRP B 1 96 ? 19.25 7.738 -1.956 1 98.75 96 TRP B CA 1
ATOM 4047 C C . TRP B 1 96 ? 17.766 7.449 -1.799 1 98.75 96 TRP B C 1
ATOM 4049 O O . TRP B 1 96 ? 17.25 7.379 -0.678 1 98.75 96 TRP B O 1
ATOM 4059 N N . LEU B 1 97 ? 17.078 7.273 -2.949 1 98.69 97 LEU B N 1
ATOM 4060 C CA . LEU B 1 97 ? 15.617 7.34 -2.932 1 98.69 97 LEU B CA 1
ATOM 4061 C C . LEU B 1 97 ? 15.016 5.961 -2.693 1 98.69 97 LEU B C 1
ATOM 4063 O O . LEU B 1 97 ? 15.484 4.965 -3.25 1 98.69 97 LEU B O 1
ATOM 4067 N N . ARG B 1 98 ? 14 5.844 -1.778 1 98.31 98 ARG B N 1
ATOM 4068 C CA . ARG B 1 98 ? 13.055 4.75 -1.601 1 98.31 98 ARG B CA 1
ATOM 4069 C C . ARG B 1 98 ? 11.617 5.266 -1.631 1 98.31 98 ARG B C 1
ATOM 4071 O O . ARG B 1 98 ? 11.344 6.395 -1.217 1 98.31 98 ARG B O 1
ATOM 4078 N N . PHE B 1 99 ? 10.766 4.48 -2.189 1 97.19 99 PHE B N 1
ATOM 4079 C CA . PHE B 1 99 ? 9.359 4.852 -2.25 1 97.19 99 PHE B CA 1
ATOM 4080 C C . PHE B 1 99 ? 8.508 3.863 -1.462 1 97.19 99 PHE B C 1
ATOM 4082 O O . PHE B 1 99 ? 8.742 2.654 -1.511 1 97.19 99 PHE B O 1
ATOM 4089 N N . THR B 1 100 ? 7.613 4.363 -0.645 1 97.31 100 THR B N 1
ATOM 4090 C CA . THR B 1 100 ? 6.727 3.551 0.178 1 97.31 100 THR B CA 1
ATOM 4091 C C . THR B 1 100 ? 5.273 3.975 -0.014 1 97.31 100 THR B C 1
ATOM 4093 O O . THR B 1 100 ? 4.977 4.84 -0.84 1 97.31 100 THR B O 1
ATOM 4096 N N . ASN B 1 101 ? 4.359 3.344 0.722 1 94.94 101 ASN B N 1
ATOM 4097 C CA . ASN B 1 101 ? 2.932 3.566 0.516 1 94.94 101 ASN B CA 1
ATOM 4098 C C . ASN B 1 101 ? 2.383 4.613 1.482 1 94.94 101 ASN B C 1
ATOM 4100 O O . ASN B 1 101 ? 1.173 4.836 1.54 1 94.94 101 ASN B O 1
ATOM 4104 N N . GLY B 1 102 ? 3.236 5.238 2.287 1 96.12 102 GLY B N 1
ATOM 4105 C CA . GLY B 1 102 ? 2.738 6.277 3.178 1 96.12 102 GLY B CA 1
ATOM 4106 C C . GLY B 1 102 ? 3.805 6.824 4.105 1 96.12 102 GLY B C 1
ATOM 4107 O O . GLY B 1 102 ? 4.719 6.102 4.504 1 96.12 102 GLY B O 1
ATOM 4108 N N . THR B 1 103 ? 3.598 8.039 4.555 1 97.06 103 THR B N 1
ATOM 4109 C CA . THR B 1 103 ? 4.605 8.727 5.355 1 97.06 103 THR B CA 1
ATOM 4110 C C . THR B 1 103 ? 4.641 8.172 6.773 1 97.06 103 THR B C 1
ATOM 4112 O O . THR B 1 103 ? 5.711 7.855 7.297 1 97.06 103 THR B O 1
ATOM 4115 N N . ILE B 1 104 ? 3.453 8 7.426 1 96.94 104 ILE B N 1
ATOM 4116 C CA . ILE B 1 104 ? 3.414 7.496 8.797 1 96.94 104 ILE B CA 1
ATOM 4117 C C . ILE B 1 104 ? 3.852 6.031 8.82 1 96.94 104 ILE B C 1
ATOM 4119 O O . ILE B 1 104 ? 4.547 5.602 9.742 1 96.94 104 ILE B O 1
ATOM 4123 N N . THR B 1 105 ? 3.428 5.293 7.828 1 97.19 105 THR B N 1
ATOM 4124 C CA . THR B 1 105 ? 3.902 3.922 7.68 1 97.19 105 THR B CA 1
ATOM 4125 C C . THR B 1 105 ? 5.426 3.881 7.609 1 97.19 105 THR B C 1
ATOM 4127 O O . THR B 1 105 ? 6.062 3.043 8.25 1 97.19 105 THR B O 1
ATOM 4130 N N . THR B 1 106 ? 5.984 4.762 6.832 1 98.12 106 THR B N 1
ATOM 4131 C CA . THR B 1 106 ? 7.438 4.848 6.723 1 98.12 106 THR B CA 1
ATOM 4132 C C . THR B 1 106 ? 8.062 5.148 8.078 1 98.12 106 THR B C 1
ATOM 4134 O O . THR B 1 106 ? 9.117 4.605 8.414 1 98.12 106 THR B O 1
ATOM 4137 N N . LEU B 1 107 ? 7.422 6.012 8.836 1 98.44 107 LEU B N 1
ATOM 4138 C CA . LEU B 1 107 ? 7.91 6.332 10.172 1 98.44 107 LEU B CA 1
ATOM 4139 C C . LEU B 1 107 ? 7.949 5.086 11.047 1 98.44 107 LEU B C 1
ATOM 4141 O O . LEU B 1 107 ? 8.93 4.852 11.766 1 98.44 107 LEU B O 1
ATOM 4145 N N . PHE B 1 108 ? 6.871 4.262 11.023 1 98.31 108 PHE B N 1
ATOM 4146 C CA . PHE B 1 108 ? 6.871 2.986 11.734 1 98.31 108 PHE B CA 1
ATOM 4147 C C . PHE B 1 108 ? 8.086 2.154 11.352 1 98.31 108 PHE B C 1
ATOM 4149 O O . PHE B 1 108 ? 8.789 1.631 12.219 1 98.31 108 PHE B O 1
ATOM 4156 N N . TRP B 1 109 ? 8.312 2.053 10.047 1 98.38 109 TRP B N 1
ATOM 4157 C CA . TRP B 1 109 ? 9.383 1.204 9.531 1 98.38 109 TRP B CA 1
ATOM 4158 C C . TRP B 1 109 ? 10.742 1.707 10 1 98.38 109 TRP B C 1
ATOM 4160 O O . TRP B 1 109 ? 11.617 0.913 10.352 1 98.38 109 TRP B O 1
ATOM 4170 N N . ILE B 1 110 ? 10.891 2.996 10.016 1 98.75 110 ILE B N 1
ATOM 4171 C CA . ILE B 1 110 ? 12.156 3.584 10.445 1 98.75 110 ILE B CA 1
ATOM 4172 C C . ILE B 1 110 ? 12.375 3.305 11.93 1 98.75 110 ILE B C 1
ATOM 4174 O O . ILE B 1 110 ? 13.477 2.945 12.344 1 98.75 110 ILE B O 1
ATOM 4178 N N . LEU B 1 111 ? 11.344 3.496 12.758 1 98.69 111 LEU B N 1
ATOM 4179 C CA . LEU B 1 111 ? 11.469 3.215 14.18 1 98.69 111 LEU B CA 1
ATOM 4180 C C . LEU B 1 111 ? 11.898 1.771 14.414 1 98.69 111 LEU B C 1
ATOM 4182 O O . LEU B 1 111 ? 12.805 1.509 15.211 1 98.69 111 LEU B O 1
ATOM 4186 N N . HIS B 1 112 ? 11.289 0.86 13.695 1 98.25 112 HIS B N 1
ATOM 4187 C CA . HIS B 1 112 ? 11.633 -0.551 13.836 1 98.25 112 HIS B CA 1
ATOM 4188 C C . HIS B 1 112 ? 13.047 -0.833 13.344 1 98.25 112 HIS B C 1
ATOM 4190 O O . HIS B 1 112 ? 13.766 -1.637 13.938 1 98.25 112 HIS B O 1
ATOM 4196 N N . ALA B 1 113 ? 13.438 -0.232 12.297 1 98.62 113 ALA B N 1
ATOM 4197 C CA . ALA B 1 113 ? 14.711 -0.523 11.648 1 98.62 113 ALA B CA 1
ATOM 4198 C C . ALA B 1 113 ? 15.883 0.032 12.453 1 98.62 113 ALA B C 1
ATOM 4200 O O . ALA B 1 113 ? 16.953 -0.571 12.492 1 98.62 113 ALA B O 1
ATOM 4201 N N . PHE B 1 114 ? 15.68 1.184 13.148 1 98.75 114 PHE B N 1
ATOM 4202 C CA . PHE B 1 114 ? 16.844 1.929 13.633 1 98.75 114 PHE B CA 1
ATOM 4203 C C . PHE B 1 114 ? 16.859 1.983 15.148 1 98.75 114 PHE B C 1
ATOM 4205 O O . PHE B 1 114 ? 17.812 2.484 15.75 1 98.75 114 PHE B O 1
ATOM 4212 N N . THR B 1 115 ? 15.789 1.525 15.789 1 98.62 115 THR B N 1
ATOM 4213 C CA . THR B 1 115 ? 15.703 1.611 17.234 1 98.62 115 THR B CA 1
ATOM 4214 C C . THR B 1 115 ? 15.172 0.309 17.828 1 98.62 115 THR B C 1
ATOM 4216 O O . THR B 1 115 ? 14.906 -0.648 17.094 1 98.62 115 THR B O 1
ATOM 4219 N N . LYS B 1 116 ? 15.164 0.235 19.109 1 97.88 116 LYS B N 1
ATOM 4220 C CA . LYS B 1 116 ? 14.633 -0.891 19.875 1 97.88 116 LYS B CA 1
ATOM 4221 C C . LYS B 1 116 ? 13.508 -0.442 20.797 1 97.88 116 LYS B C 1
ATOM 4223 O O . LYS B 1 116 ? 13.422 0.733 21.156 1 97.88 116 LYS B O 1
ATOM 4228 N N . PRO B 1 117 ? 12.656 -1.415 21.141 1 97.12 117 PRO B N 1
ATOM 4229 C CA . PRO B 1 117 ? 11.641 -1.064 22.141 1 97.12 117 PRO B CA 1
ATOM 4230 C C . PRO B 1 117 ? 12.227 -0.393 23.375 1 97.12 117 PRO B C 1
ATOM 4232 O O . PRO B 1 117 ? 13.312 -0.764 23.828 1 97.12 117 PRO B O 1
ATOM 4235 N N . LYS B 1 118 ? 11.547 0.652 23.859 1 98.38 118 LYS B N 1
ATOM 4236 C CA . LYS B 1 118 ? 11.875 1.399 25.062 1 98.38 118 LYS B CA 1
ATOM 4237 C C . LYS B 1 118 ? 12.914 2.477 24.781 1 98.38 118 LYS B C 1
ATOM 4239 O O . LYS B 1 118 ? 13.234 3.287 25.656 1 98.38 118 LYS B O 1
ATOM 4244 N N . ASP B 1 119 ? 13.414 2.516 23.531 1 98.75 119 ASP B N 1
ATOM 4245 C CA . ASP B 1 119 ? 14.234 3.67 23.172 1 98.75 119 ASP B CA 1
ATOM 4246 C C . ASP B 1 119 ? 13.422 4.961 23.219 1 98.75 119 ASP B C 1
ATOM 4248 O O . ASP B 1 119 ? 12.211 4.945 22.969 1 98.75 119 ASP B O 1
ATOM 4252 N N . ALA B 1 120 ? 14.109 6.035 23.562 1 98.88 120 ALA B N 1
ATOM 4253 C CA . ALA B 1 120 ? 13.461 7.344 23.609 1 98.88 120 ALA B CA 1
ATOM 4254 C C . ALA B 1 120 ? 13.43 8 22.234 1 98.88 120 ALA B C 1
ATOM 4256 O O . ALA B 1 120 ? 14.453 8.07 21.547 1 98.88 120 ALA B O 1
ATOM 4257 N N . ILE B 1 121 ? 12.25 8.391 21.828 1 98.81 121 ILE B N 1
ATOM 4258 C CA . ILE B 1 121 ? 12.023 9.117 20.578 1 98.81 121 ILE B CA 1
ATOM 4259 C C . ILE B 1 121 ? 11.562 10.547 20.891 1 98.81 121 ILE B C 1
ATOM 4261 O O . ILE B 1 121 ? 10.531 10.742 21.531 1 98.81 121 ILE B O 1
ATOM 4265 N N . MET B 1 122 ? 12.273 11.516 20.422 1 98.5 122 MET B N 1
ATOM 4266 C CA . MET B 1 122 ? 11.992 12.891 20.812 1 98.5 122 MET B CA 1
ATOM 4267 C C . MET B 1 122 ? 11.289 13.641 19.688 1 98.5 122 MET B C 1
ATOM 4269 O O . MET B 1 122 ? 11.484 13.328 18.5 1 98.5 122 MET B O 1
ATOM 4273 N N . MET B 1 123 ? 10.516 14.602 20.016 1 97.88 123 MET B N 1
ATOM 4274 C CA . MET B 1 123 ? 9.852 15.523 19.094 1 97.88 123 MET B CA 1
ATOM 4275 C C . MET B 1 123 ? 9.609 16.875 19.766 1 97.88 123 MET B C 1
ATOM 4277 O O . MET B 1 123 ? 9.82 17.016 20.969 1 97.88 123 MET B O 1
ATOM 4281 N N . LEU B 1 124 ? 9.227 17.859 18.969 1 97.75 124 LEU B N 1
ATOM 4282 C CA . LEU B 1 124 ? 8.828 19.172 19.469 1 97.75 124 LEU B CA 1
ATOM 4283 C C . LEU B 1 124 ? 7.312 19.312 19.5 1 97.75 124 LEU B C 1
ATOM 4285 O O . LEU B 1 124 ? 6.641 19.016 18.5 1 97.75 124 LEU B O 1
ATOM 4289 N N . SER B 1 125 ? 6.758 19.703 20.625 1 95.69 125 SER B N 1
ATOM 4290 C CA . SER B 1 125 ? 5.309 19.812 20.75 1 95.69 125 SER B CA 1
ATOM 4291 C C . SER B 1 125 ? 4.883 21.266 20.953 1 95.69 125 SER B C 1
ATOM 4293 O O . SER B 1 125 ? 5.66 22.078 21.438 1 95.69 125 SER B O 1
ATOM 4295 N N . PRO B 1 126 ? 3.57 21.609 20.625 1 95.62 126 PRO B N 1
ATOM 4296 C CA . PRO B 1 126 ? 2.539 20.781 20 1 95.62 126 PRO B CA 1
ATOM 4297 C C . PRO B 1 126 ? 2.902 20.359 18.578 1 95.62 126 PRO B C 1
ATOM 4299 O O . PRO B 1 126 ? 3.52 21.125 17.828 1 95.62 126 PRO B O 1
ATOM 4302 N N . VAL B 1 127 ? 2.545 19.109 18.266 1 96 127 VAL B N 1
ATOM 4303 C CA . VAL B 1 127 ? 2.896 18.578 16.953 1 96 127 VAL B CA 1
ATOM 4304 C C . VAL B 1 127 ? 1.835 17.578 16.5 1 96 127 VAL B C 1
ATOM 4306 O O . VAL B 1 127 ? 0.983 17.156 17.281 1 96 127 VAL B O 1
ATOM 4309 N N . TYR B 1 128 ? 1.797 17.266 15.227 1 94.31 128 TYR B N 1
ATOM 4310 C CA . TYR B 1 128 ? 0.945 16.25 14.617 1 94.31 128 TYR B CA 1
ATOM 4311 C C . TYR B 1 128 ? 0.984 14.961 15.422 1 94.31 128 TYR B C 1
ATOM 4313 O O . TYR B 1 128 ? 2.055 14.391 15.641 1 94.31 128 TYR B O 1
ATOM 4321 N N . TYR B 1 129 ? -0.132 14.43 15.836 1 92.81 129 TYR B N 1
ATOM 4322 C CA . TYR B 1 129 ? -0.242 13.461 16.922 1 92.81 129 TYR B CA 1
ATOM 4323 C C . TYR B 1 129 ? 0.386 12.125 16.531 1 92.81 129 TYR B C 1
ATOM 4325 O O . TYR B 1 129 ? 0.882 11.391 17.391 1 92.81 129 TYR B O 1
ATOM 4333 N N . PRO B 1 130 ? 0.38 11.766 15.266 1 93.56 130 PRO B N 1
ATOM 4334 C CA . PRO B 1 130 ? 1.001 10.477 14.945 1 93.56 130 PRO B CA 1
ATOM 4335 C C . PRO B 1 130 ? 2.484 10.438 15.305 1 93.56 130 PRO B C 1
ATOM 4337 O O . PRO B 1 130 ? 3.049 9.352 15.484 1 93.56 130 PRO B O 1
ATOM 4340 N N . PHE B 1 131 ? 3.152 11.562 15.414 1 95.94 131 PHE B N 1
ATOM 4341 C CA . PHE B 1 131 ? 4.551 11.57 15.828 1 95.94 131 PHE B CA 1
ATOM 4342 C C . PHE B 1 131 ? 4.695 11.109 17.266 1 95.94 131 PHE B C 1
ATOM 4344 O O . PHE B 1 131 ? 5.766 10.656 17.688 1 95.94 131 PHE B O 1
ATOM 4351 N N . PHE B 1 132 ? 3.656 11.273 18.031 1 94.25 132 PHE B N 1
ATOM 4352 C CA . PHE B 1 132 ? 3.621 10.844 19.422 1 94.25 132 PHE B CA 1
ATOM 4353 C C . PHE B 1 132 ? 3.088 9.422 19.531 1 94.25 132 PHE B C 1
ATOM 4355 O O . PHE B 1 132 ? 3.689 8.586 20.203 1 94.25 132 PHE B O 1
ATOM 4362 N N . SER B 1 133 ? 2.02 9.117 18.859 1 94.69 133 SER B N 1
ATOM 4363 C CA . SER B 1 133 ? 1.345 7.836 19.016 1 94.69 133 SER B CA 1
ATOM 4364 C C . SER B 1 133 ? 2.127 6.711 18.344 1 94.69 133 SER B C 1
ATOM 4366 O O . SER B 1 133 ? 2.107 5.57 18.812 1 94.69 133 SER B O 1
ATOM 4368 N N . THR B 1 134 ? 2.822 7.047 17.234 1 96.19 134 THR B N 1
ATOM 4369 C CA . THR B 1 134 ? 3.57 6.02 16.516 1 96.19 134 THR B CA 1
ATOM 4370 C C . THR B 1 134 ? 4.621 5.383 17.422 1 96.19 134 THR B C 1
ATOM 4372 O O . THR B 1 134 ? 4.688 4.156 17.547 1 96.19 134 THR B O 1
ATOM 4375 N N . PRO B 1 135 ? 5.43 6.188 18.156 1 97 135 PRO B N 1
ATOM 4376 C CA . PRO B 1 135 ? 6.355 5.598 19.125 1 97 135 PRO B CA 1
ATOM 4377 C C . PRO B 1 135 ? 5.641 4.789 20.219 1 97 135 PRO B C 1
ATOM 4379 O O . PRO B 1 135 ? 6.125 3.734 20.625 1 97 135 PRO B O 1
ATOM 4382 N N . GLN B 1 136 ? 4.52 5.242 20.656 1 96 136 GLN B N 1
ATOM 4383 C CA . GLN B 1 136 ? 3.766 4.496 21.656 1 96 136 GLN B CA 1
ATOM 4384 C C . GLN B 1 136 ? 3.328 3.137 21.125 1 96 136 GLN B C 1
ATOM 4386 O O . GLN B 1 136 ? 3.479 2.119 21.797 1 96 136 GLN B O 1
ATOM 4391 N N . ASP B 1 137 ? 2.834 3.162 19.953 1 95.88 137 ASP B N 1
ATOM 4392 C CA . ASP B 1 137 ? 2.324 1.946 19.328 1 95.88 137 ASP B CA 1
ATOM 4393 C C . ASP B 1 137 ? 3.445 0.934 19.094 1 95.88 137 ASP B C 1
ATOM 4395 O O . ASP B 1 137 ? 3.191 -0.267 18.984 1 95.88 137 ASP B O 1
ATOM 4399 N N . THR B 1 138 ? 4.656 1.355 19.016 1 96.81 138 THR B N 1
ATOM 4400 C CA . THR B 1 138 ? 5.793 0.475 18.766 1 96.81 138 THR B CA 1
ATOM 4401 C C . THR B 1 138 ? 6.598 0.254 20.047 1 96.81 138 THR B C 1
ATOM 4403 O O . THR B 1 138 ? 7.77 -0.135 19.984 1 96.81 138 THR B O 1
ATOM 4406 N N . ASP B 1 139 ? 6.074 0.659 21.156 1 97.38 139 ASP B N 1
ATOM 4407 C CA . ASP B 1 139 ? 6.625 0.42 22.484 1 97.38 139 ASP B CA 1
ATOM 4408 C C . ASP B 1 139 ? 7.891 1.247 22.719 1 97.38 139 ASP B C 1
ATOM 4410 O O . ASP B 1 139 ? 8.836 0.784 23.359 1 97.38 139 ASP B O 1
ATOM 4414 N N . HIS B 1 140 ? 7.949 2.328 22.047 1 98.5 140 HIS B N 1
ATOM 4415 C CA . HIS B 1 140 ? 8.969 3.33 22.328 1 98.5 140 HIS B CA 1
ATOM 4416 C C . HIS B 1 140 ? 8.469 4.363 23.328 1 98.5 140 HIS B C 1
ATOM 4418 O O . HIS B 1 140 ? 7.285 4.371 23.672 1 98.5 140 HIS B O 1
ATOM 4424 N N . ILE B 1 141 ? 9.406 5.176 23.859 1 98.31 141 ILE B N 1
ATOM 4425 C CA . ILE B 1 141 ? 9.047 6.203 24.828 1 98.31 141 ILE B CA 1
ATOM 4426 C C . ILE B 1 141 ? 9.078 7.578 24.156 1 98.31 141 ILE B C 1
ATOM 4428 O O . ILE B 1 141 ? 10.156 8.117 23.891 1 98.31 141 ILE B O 1
ATOM 4432 N N . PRO B 1 142 ? 7.945 8.156 23.906 1 97.5 142 PRO B N 1
ATOM 4433 C CA . PRO B 1 142 ? 7.949 9.508 23.328 1 97.5 142 PRO B CA 1
ATOM 4434 C C . PRO B 1 142 ? 8.398 10.57 24.344 1 97.5 142 PRO B C 1
ATOM 4436 O O . PRO B 1 142 ? 7.957 10.562 25.484 1 97.5 142 PRO B O 1
ATOM 4439 N N . ILE B 1 143 ? 9.32 11.391 23.938 1 97.88 143 ILE B N 1
ATOM 4440 C CA . ILE B 1 143 ? 9.812 12.523 24.719 1 97.88 143 ILE B CA 1
ATOM 4441 C C . ILE B 1 143 ? 9.477 13.828 23.984 1 97.88 143 ILE B C 1
ATOM 4443 O O . ILE B 1 143 ? 9.883 14.023 22.844 1 97.88 143 ILE B O 1
ATOM 4447 N N . CYS B 1 144 ? 8.75 14.719 24.625 1 96.69 144 CYS B N 1
ATOM 4448 C CA . CYS B 1 144 ? 8.359 15.977 24 1 96.69 144 CYS B CA 1
ATOM 4449 C C . CYS B 1 144 ? 9.094 17.156 24.641 1 96.69 144 CYS B C 1
ATOM 4451 O O . CYS B 1 144 ? 9.141 17.281 25.859 1 96.69 144 CYS B O 1
ATOM 4453 N N . SER B 1 145 ? 9.766 17.875 23.859 1 96.81 145 SER B N 1
ATOM 4454 C CA . SER B 1 145 ? 10.172 19.219 24.266 1 96.81 145 SER B CA 1
ATOM 4455 C C . SER B 1 145 ? 9.156 20.266 23.797 1 96.81 145 SER B C 1
ATOM 4457 O O . SER B 1 145 ? 8.797 20.312 22.625 1 96.81 145 SER B O 1
ATOM 4459 N N . GLU B 1 146 ? 8.734 21.094 24.672 1 95.25 146 GLU B N 1
ATOM 4460 C CA . GLU B 1 146 ? 7.668 22.031 24.359 1 95.25 146 GLU B CA 1
ATOM 4461 C C . GLU B 1 146 ? 8.219 23.266 23.656 1 95.25 146 GLU B C 1
ATOM 4463 O O . GLU B 1 146 ? 9.18 23.875 24.125 1 95.25 146 GLU B O 1
ATOM 4468 N N . LEU B 1 147 ? 7.617 23.547 22.578 1 97 147 LEU B N 1
ATOM 4469 C CA . LEU B 1 147 ? 7.918 24.828 21.922 1 97 147 LEU B CA 1
ATOM 4470 C C . LEU B 1 147 ? 7.449 26 22.766 1 97 147 LEU B C 1
ATOM 4472 O O . LEU B 1 147 ? 6.457 25.891 23.484 1 97 147 LEU B O 1
ATOM 4476 N N . GLN B 1 148 ? 8.195 27.062 22.641 1 95.88 148 GLN B N 1
ATOM 4477 C CA . GLN B 1 148 ? 7.848 28.297 23.359 1 95.88 148 GLN B CA 1
ATOM 4478 C C . GLN B 1 148 ? 7.176 29.297 22.422 1 95.88 148 GLN B C 1
ATOM 4480 O O . GLN B 1 148 ? 7.562 29.438 21.266 1 95.88 148 GLN B O 1
ATOM 4485 N N . ARG B 1 149 ? 6.191 29.906 22.969 1 95.56 149 ARG B N 1
ATOM 4486 C CA . ARG B 1 149 ? 5.445 30.875 22.172 1 95.56 149 ARG B CA 1
ATOM 4487 C C . ARG B 1 149 ? 5.695 32.312 22.688 1 95.56 149 ARG B C 1
ATOM 4489 O O . ARG B 1 149 ? 5.746 32.531 23.891 1 95.56 149 ARG B O 1
ATOM 4496 N N . ASP B 1 150 ? 5.867 33.281 21.766 1 96.31 150 ASP B N 1
ATOM 4497 C CA . ASP B 1 150 ? 6.031 34.656 22.172 1 96.31 150 ASP B CA 1
ATOM 4498 C C . ASP B 1 150 ? 4.703 35.406 22.109 1 96.31 150 ASP B C 1
ATOM 4500 O O . ASP B 1 150 ? 3.648 34.812 21.906 1 96.31 150 ASP B O 1
ATOM 4504 N N . GLU B 1 151 ? 4.762 36.688 22.25 1 93.62 151 GLU B N 1
ATOM 4505 C CA . GLU B 1 151 ? 3.559 37.5 22.344 1 93.62 151 GLU B CA 1
ATOM 4506 C C . GLU B 1 151 ? 2.852 37.594 20.984 1 93.62 151 GLU B C 1
ATOM 4508 O O . GLU B 1 151 ? 1.645 37.844 20.938 1 93.62 151 GLU B O 1
ATOM 4513 N N . THR B 1 152 ? 3.557 37.312 19.953 1 93.69 152 THR B N 1
ATOM 4514 C CA . THR B 1 152 ? 2.979 37.406 18.625 1 93.69 152 THR B CA 1
ATOM 4515 C C . THR B 1 152 ? 2.293 36.094 18.25 1 93.69 152 THR B C 1
ATOM 4517 O O . THR B 1 152 ? 1.568 36.031 17.25 1 93.69 152 THR B O 1
ATOM 4520 N N . GLY B 1 153 ? 2.504 35.125 19.062 1 94.94 153 GLY B N 1
ATOM 4521 C CA . GLY B 1 153 ? 1.95 33.812 18.781 1 94.94 153 GLY B CA 1
ATOM 4522 C C . GLY B 1 153 ? 2.916 32.906 18.047 1 94.94 153 GLY B C 1
ATOM 4523 O O . GLY B 1 153 ? 2.611 31.734 17.797 1 94.94 153 GLY B O 1
ATOM 4524 N N . ARG B 1 154 ? 4.051 33.406 17.734 1 97.19 154 ARG B N 1
ATOM 4525 C CA . ARG B 1 154 ? 5.066 32.625 17.031 1 97.19 154 ARG B CA 1
ATOM 4526 C C . ARG B 1 154 ? 5.793 31.688 17.984 1 97.19 154 ARG B C 1
ATOM 4528 O O . ARG B 1 154 ? 6.062 32.062 19.125 1 97.19 154 ARG B O 1
ATOM 4535 N N . TYR B 1 155 ? 6.125 30.5 17.531 1 97.25 155 TYR B N 1
ATOM 4536 C CA . TYR B 1 155 ? 6.734 29.484 18.375 1 97.25 155 TYR B CA 1
ATOM 4537 C C . TYR B 1 155 ? 8.227 29.375 18.125 1 97.25 155 TYR B C 1
ATOM 4539 O O . TYR B 1 155 ? 8.688 29.641 17 1 97.25 155 TYR B O 1
ATOM 4547 N N . TYR B 1 156 ? 8.961 28.969 19.156 1 97.94 156 TYR B N 1
ATOM 4548 C CA . TYR B 1 156 ? 10.406 28.828 19.109 1 97.94 156 TYR B CA 1
ATOM 4549 C C . TYR B 1 156 ? 10.859 27.547 19.812 1 97.94 156 TYR B C 1
ATOM 4551 O O . TYR B 1 156 ? 10.18 27.062 20.719 1 97.94 156 TYR B O 1
ATOM 4559 N N . ILE B 1 157 ? 12 27.047 19.391 1 98.56 157 ILE B N 1
ATOM 4560 C CA . ILE B 1 157 ? 12.57 25.859 20 1 98.56 157 ILE B CA 1
ATOM 4561 C C . ILE B 1 157 ? 13.281 26.25 21.297 1 98.56 157 ILE B C 1
ATOM 4563 O O . ILE B 1 157 ? 14.008 27.25 21.344 1 98.56 157 ILE B O 1
ATOM 4567 N N . ASN B 1 158 ? 13.016 25.531 22.359 1 97.94 158 ASN B N 1
ATOM 4568 C CA . ASN B 1 158 ? 13.789 25.609 23.594 1 97.94 158 ASN B CA 1
ATOM 4569 C C . ASN B 1 158 ? 15 24.688 23.562 1 97.94 158 ASN B C 1
ATOM 4571 O O . ASN B 1 158 ? 14.953 23.578 24.094 1 97.94 158 ASN B O 1
ATOM 4575 N N . PHE B 1 159 ? 16.094 25.203 23.062 1 98.69 159 PHE B N 1
ATOM 4576 C CA . PHE B 1 159 ? 17.266 24.375 22.781 1 98.69 159 PHE B CA 1
ATOM 4577 C C . PHE B 1 159 ? 17.844 23.812 24.078 1 98.69 159 PHE B C 1
ATOM 4579 O O . PHE B 1 159 ? 18.375 22.703 24.094 1 98.69 159 PHE B O 1
ATOM 4586 N N . GLU B 1 160 ? 17.797 24.609 25.094 1 98.25 160 GLU B N 1
ATOM 4587 C CA . GLU B 1 160 ? 18.297 24.125 26.375 1 98.25 160 GLU B CA 1
ATOM 4588 C C . GLU B 1 160 ? 17.5 22.922 26.859 1 98.25 160 GLU B C 1
ATOM 4590 O O . GLU B 1 160 ? 18.078 21.938 27.312 1 98.25 160 GLU B O 1
ATOM 4595 N N . GLU B 1 161 ? 16.25 23 26.734 1 98.06 161 GLU B N 1
ATOM 4596 C CA . GLU B 1 161 ? 15.406 21.875 27.125 1 98.06 161 GLU B CA 1
ATOM 4597 C C . GLU B 1 161 ? 15.656 20.672 26.234 1 98.06 161 GLU B C 1
ATOM 4599 O O . GLU B 1 161 ? 15.664 19.531 26.703 1 98.06 161 GLU B O 1
ATOM 4604 N N . VAL B 1 162 ? 15.805 20.922 24.969 1 98.69 162 VAL B N 1
ATOM 4605 C CA . VAL B 1 162 ? 16.094 19.844 24.031 1 98.69 162 VAL B CA 1
ATOM 4606 C C . VAL B 1 162 ? 17.344 19.094 24.453 1 98.69 162 VAL B C 1
ATOM 4608 O O . VAL B 1 162 ? 17.344 17.875 24.562 1 98.69 162 VAL B O 1
ATOM 4611 N N . GLU B 1 163 ? 18.375 19.844 24.703 1 98.75 163 GLU B N 1
ATOM 4612 C CA . GLU B 1 163 ? 19.641 19.219 25.109 1 98.75 163 GLU B CA 1
ATOM 4613 C C . GLU B 1 163 ? 19.484 18.453 26.422 1 98.75 163 GLU B C 1
ATOM 4615 O O . GLU B 1 163 ? 19.969 17.328 26.547 1 98.75 163 GLU B O 1
ATOM 4620 N N . GLN B 1 164 ? 18.859 19.094 27.344 1 98.69 164 GLN B N 1
ATOM 4621 C CA . GLN B 1 164 ? 18.641 18.453 28.656 1 98.69 164 GLN B CA 1
ATOM 4622 C C . GLN B 1 164 ? 17.906 17.125 28.5 1 98.69 164 GLN B C 1
ATOM 4624 O O . GLN B 1 164 ? 18.312 16.125 29.094 1 98.69 164 GLN B O 1
ATOM 4629 N N . LYS B 1 165 ? 16.875 17.125 27.75 1 98.5 165 LYS B N 1
ATOM 4630 C CA . LYS B 1 165 ? 16.062 15.93 27.594 1 98.5 165 LYS B CA 1
ATOM 4631 C C . LYS B 1 165 ? 16.781 14.859 26.781 1 98.5 165 LYS B C 1
ATOM 4633 O O . LYS B 1 165 ? 16.609 13.664 27.031 1 98.5 165 LYS B O 1
ATOM 4638 N N . ILE B 1 166 ? 17.547 15.289 25.766 1 98.75 166 ILE B N 1
ATOM 4639 C CA . ILE B 1 166 ? 18.359 14.328 25.016 1 98.75 166 ILE B CA 1
ATOM 4640 C C . ILE B 1 166 ? 19.25 13.562 25.984 1 98.75 166 ILE B C 1
ATOM 4642 O O . ILE B 1 166 ? 19.312 12.328 25.938 1 98.75 166 ILE B O 1
ATOM 4646 N N . LYS B 1 167 ? 19.891 14.289 26.906 1 98.44 167 LYS B N 1
ATOM 4647 C CA . LYS B 1 167 ? 20.812 13.688 27.859 1 98.44 167 LYS B CA 1
ATOM 4648 C C . LYS B 1 167 ? 20.062 12.836 28.891 1 98.44 167 LYS B C 1
ATOM 4650 O O . LYS B 1 167 ? 20.438 11.695 29.156 1 98.44 167 LYS B O 1
ATOM 4655 N N . GLU B 1 168 ? 19.062 13.391 29.375 1 98.56 168 GLU B N 1
ATOM 4656 C CA . GLU B 1 168 ? 18.312 12.766 30.453 1 98.56 168 GLU B CA 1
ATOM 4657 C C . GLU B 1 168 ? 17.703 11.438 30 1 98.56 168 GLU B C 1
ATOM 4659 O O . GLU B 1 168 ? 17.656 10.477 30.781 1 98.56 168 GLU B O 1
ATOM 4664 N N . HIS B 1 169 ? 17.281 11.367 28.781 1 98.69 169 HIS B N 1
ATOM 4665 C CA . HIS B 1 169 ? 16.531 10.203 28.328 1 98.69 169 HIS B CA 1
ATOM 4666 C C . HIS B 1 169 ? 17.344 9.352 27.359 1 98.69 169 HIS B C 1
ATOM 4668 O O . HIS B 1 169 ? 16.844 8.352 26.844 1 98.69 169 HIS B O 1
ATOM 4674 N N . ASN B 1 170 ? 18.562 9.742 27.094 1 98.56 170 ASN B N 1
ATOM 4675 C CA . ASN B 1 170 ? 19.375 9.031 26.125 1 98.56 170 ASN B CA 1
ATOM 4676 C C . ASN B 1 170 ? 18.625 8.828 24.812 1 98.56 170 ASN B C 1
ATOM 4678 O O . ASN B 1 170 ? 18.469 7.699 24.344 1 98.56 170 ASN B O 1
ATOM 4682 N N . VAL B 1 171 ? 18.172 9.922 24.234 1 98.88 171 VAL B N 1
ATOM 4683 C CA . VAL B 1 171 ? 17.344 9.922 23.047 1 98.88 171 VAL B CA 1
ATOM 4684 C C . VAL B 1 171 ? 18.109 9.273 21.891 1 98.88 171 VAL B C 1
ATOM 4686 O O . VAL B 1 171 ? 19.281 9.555 21.672 1 98.88 171 VAL B O 1
ATOM 4689 N N . LYS B 1 172 ? 17.391 8.398 21.141 1 98.88 172 LYS B N 1
ATOM 4690 C CA . LYS B 1 172 ? 18.016 7.695 20.031 1 98.88 172 LYS B CA 1
ATOM 4691 C C . LYS B 1 172 ? 17.625 8.312 18.688 1 98.88 172 LYS B C 1
ATOM 4693 O O . LYS B 1 172 ? 18.375 8.25 17.719 1 98.88 172 LYS B O 1
ATOM 4698 N N . LEU B 1 173 ? 16.453 8.812 18.641 1 98.88 173 LEU B N 1
ATOM 4699 C CA . LEU B 1 173 ? 15.891 9.32 17.391 1 98.88 173 LEU B CA 1
ATOM 4700 C C . LEU B 1 173 ? 15.062 10.578 17.641 1 98.88 173 LEU B C 1
ATOM 4702 O O . LEU B 1 173 ? 14.383 10.688 18.672 1 98.88 173 LEU B O 1
ATOM 4706 N N . PHE B 1 174 ? 15.219 11.609 16.766 1 98.88 174 PHE B N 1
ATOM 4707 C CA . PHE B 1 174 ? 14.477 12.867 16.797 1 98.88 174 PHE B CA 1
ATOM 4708 C C . PHE B 1 174 ? 13.578 12.992 15.57 1 98.88 174 PHE B C 1
ATOM 4710 O O . PHE B 1 174 ? 14.055 12.969 14.43 1 98.88 174 PHE B O 1
ATOM 4717 N N . ILE B 1 175 ? 12.258 13.062 15.734 1 98.75 175 ILE B N 1
ATOM 4718 C CA . ILE B 1 175 ? 11.32 13.32 14.648 1 98.75 175 ILE B CA 1
ATOM 4719 C C . ILE B 1 175 ? 11.141 14.82 14.469 1 98.75 175 ILE B C 1
ATOM 4721 O O . ILE B 1 175 ? 10.547 15.492 15.312 1 98.75 175 ILE B O 1
ATOM 4725 N N . LEU B 1 176 ? 11.586 15.289 13.406 1 98.81 176 LEU B N 1
ATOM 4726 C CA . LEU B 1 176 ? 11.461 16.703 13.055 1 98.81 176 LEU B CA 1
ATOM 4727 C C . LEU B 1 176 ? 10.281 16.922 12.117 1 98.81 176 LEU B C 1
ATOM 4729 O O . LEU B 1 176 ? 10.203 16.312 11.047 1 98.81 176 LEU B O 1
ATOM 4733 N N . CYS B 1 177 ? 9.328 17.688 12.547 1 98.31 177 CYS B N 1
ATOM 4734 C CA . CYS B 1 177 ? 8.266 18.172 11.68 1 98.31 177 CYS B CA 1
ATOM 4735 C C . CYS B 1 177 ? 8.688 19.438 10.953 1 98.31 177 CYS B C 1
ATOM 4737 O O . CYS B 1 177 ? 8.805 20.5 11.578 1 98.31 177 CYS B O 1
ATOM 4739 N N . ASN B 1 178 ? 8.922 19.375 9.648 1 98.56 178 ASN B N 1
ATOM 4740 C CA . ASN B 1 178 ? 9.523 20.453 8.891 1 98.56 178 ASN B CA 1
ATOM 4741 C C . ASN B 1 178 ? 8.883 20.609 7.512 1 98.56 178 ASN B C 1
ATOM 4743 O O . ASN B 1 178 ? 9.219 19.875 6.586 1 98.56 178 ASN B O 1
ATOM 4747 N N . PRO B 1 179 ? 8 21.672 7.324 1 98.06 179 PRO B N 1
ATOM 4748 C CA . PRO B 1 179 ? 7.488 22.672 8.258 1 98.06 179 PRO B CA 1
ATOM 4749 C C . PRO B 1 179 ? 6.652 22.062 9.383 1 98.06 179 PRO B C 1
ATOM 4751 O O . PRO B 1 179 ? 6.238 20.906 9.289 1 98.06 179 PRO B O 1
ATOM 4754 N N . HIS B 1 180 ? 6.438 22.891 10.375 1 98 180 HIS B N 1
ATOM 4755 C CA . HIS B 1 180 ? 5.906 22.328 11.609 1 98 180 HIS B CA 1
ATOM 4756 C C . HIS B 1 180 ? 4.391 22.484 11.68 1 98 180 HIS B C 1
ATOM 4758 O O . HIS B 1 180 ? 3.879 23.609 11.695 1 98 180 HIS B O 1
ATOM 4764 N N . ASN B 1 181 ? 3.678 21.469 11.633 1 96.12 181 ASN B N 1
ATOM 4765 C CA . ASN B 1 181 ? 2.246 21.359 11.891 1 96.12 181 ASN B CA 1
ATOM 4766 C C . ASN B 1 181 ? 1.968 20.969 13.344 1 96.12 181 ASN B C 1
ATOM 4768 O O . ASN B 1 181 ? 2.471 19.953 13.82 1 96.12 181 ASN B O 1
ATOM 4772 N N . PRO B 1 182 ? 1.326 21.812 14.07 1 95.81 182 PRO B N 1
ATOM 4773 C CA . PRO B 1 182 ? 0.291 22.734 13.617 1 95.81 182 PRO B CA 1
ATOM 4774 C C . PRO B 1 182 ? 0.709 24.203 13.75 1 95.81 182 PRO B C 1
ATOM 4776 O O . PRO B 1 182 ? -0.05 25.094 13.391 1 95.81 182 PRO B O 1
ATOM 4779 N N . VAL B 1 183 ? 1.892 24.469 14.203 1 96.19 183 VAL B N 1
ATOM 4780 C CA . VAL B 1 183 ? 2.199 25.828 14.617 1 96.19 183 VAL B CA 1
ATOM 4781 C C . VAL B 1 183 ? 2.742 26.625 13.43 1 96.19 183 VAL B C 1
ATOM 4783 O O . VAL B 1 183 ? 3.158 27.781 13.578 1 96.19 183 VAL B O 1
ATOM 4786 N N . SER B 1 184 ? 2.793 25.953 12.289 1 96.81 184 SER B N 1
ATOM 4787 C CA . SER B 1 184 ? 3.031 26.578 10.992 1 96.81 184 SER B CA 1
ATOM 4788 C C . SER B 1 184 ? 4.395 27.266 10.953 1 96.81 184 SER B C 1
ATOM 4790 O O . SER B 1 184 ? 4.539 28.344 10.367 1 96.81 184 SER B O 1
ATOM 4792 N N . ARG B 1 185 ? 5.332 26.703 11.625 1 97.25 185 ARG B N 1
ATOM 4793 C CA . ARG B 1 185 ? 6.676 27.266 11.625 1 97.25 185 ARG B CA 1
ATOM 4794 C C . ARG B 1 185 ? 7.469 26.812 10.406 1 97.25 185 ARG B C 1
ATOM 4796 O O . ARG B 1 185 ? 7.391 25.656 10.008 1 97.25 185 ARG B O 1
ATOM 4803 N N . LEU B 1 186 ? 8.156 27.688 9.82 1 97.75 186 LEU B N 1
ATOM 4804 C CA . LEU B 1 186 ? 9.297 27.469 8.93 1 97.75 186 LEU B CA 1
ATOM 4805 C C . LEU B 1 186 ? 10.609 27.641 9.688 1 97.75 186 LEU B C 1
ATOM 4807 O O . LEU B 1 186 ? 11.008 28.766 10 1 97.75 186 LEU B O 1
ATOM 4811 N N . TRP B 1 187 ? 11.297 26.578 9.961 1 98.31 187 TRP B N 1
ATOM 4812 C CA . TRP B 1 187 ? 12.531 26.672 10.719 1 98.31 187 TRP B CA 1
ATOM 4813 C C . TRP B 1 187 ? 13.633 27.328 9.883 1 98.31 187 TRP B C 1
ATOM 4815 O O . TRP B 1 187 ? 13.781 27.031 8.695 1 98.31 187 TRP B O 1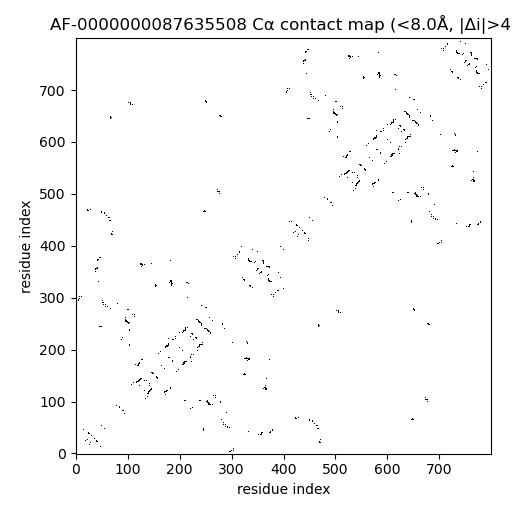
ATOM 4825 N N . SER B 1 188 ? 14.359 28.25 10.469 1 97.5 188 SER B N 1
ATOM 4826 C CA . SER B 1 188 ? 15.492 28.875 9.797 1 97.5 188 SER B CA 1
ATOM 4827 C C . SER B 1 188 ? 16.688 27.922 9.734 1 97.5 188 SER B C 1
ATOM 4829 O O . SER B 1 188 ? 16.734 26.938 10.469 1 97.5 188 SER B O 1
ATOM 4831 N N . GLU B 1 189 ? 17.594 28.203 8.891 1 97.88 189 GLU B N 1
ATOM 4832 C CA . GLU B 1 189 ? 18.797 27.406 8.82 1 97.88 189 GLU B CA 1
ATOM 4833 C C . GLU B 1 189 ? 19.562 27.438 10.141 1 97.88 189 GLU B C 1
ATOM 4835 O O . GLU B 1 189 ? 20.156 26.422 10.555 1 97.88 189 GLU B O 1
ATOM 4840 N N . GLU B 1 190 ? 19.578 28.578 10.766 1 98.25 190 GLU B N 1
ATOM 4841 C CA . GLU B 1 190 ? 20.266 28.719 12.055 1 98.25 190 GLU B CA 1
ATOM 4842 C C . GLU B 1 190 ? 19.625 27.828 13.109 1 98.25 190 GLU B C 1
ATOM 4844 O O . GLU B 1 190 ? 20.328 27.156 13.867 1 98.25 190 GLU B O 1
ATOM 4849 N N . GLU B 1 191 ? 18.297 27.828 13.195 1 98.62 191 GLU B N 1
ATOM 4850 C CA . GLU B 1 191 ? 17.578 26.984 14.148 1 98.62 191 GLU B CA 1
ATOM 4851 C C . GLU B 1 191 ? 17.859 25.5 13.883 1 98.62 191 GLU B C 1
ATOM 4853 O O . GLU B 1 191 ? 18.125 24.734 14.812 1 98.62 191 GLU B O 1
ATOM 4858 N N . LEU B 1 192 ? 17.844 25.109 12.617 1 98.88 192 LEU B N 1
ATOM 4859 C CA . LEU B 1 192 ? 18.078 23.719 12.258 1 98.88 192 LEU B CA 1
ATOM 4860 C C . LEU B 1 192 ? 19.516 23.312 12.531 1 98.88 192 LEU B C 1
ATOM 4862 O O . LEU B 1 192 ? 19.781 22.203 13 1 98.88 192 LEU B O 1
ATOM 4866 N N . THR B 1 193 ? 20.453 24.234 12.211 1 98.81 193 THR B N 1
ATOM 4867 C CA . THR B 1 193 ? 21.859 23.969 12.484 1 98.81 193 THR B CA 1
ATOM 4868 C C . THR B 1 193 ? 22.062 23.688 13.969 1 98.81 193 THR B C 1
ATOM 4870 O O . THR B 1 193 ? 22.75 22.734 14.336 1 98.81 193 THR B O 1
ATOM 4873 N N . ARG B 1 194 ? 21.5 24.531 14.766 1 98.69 194 ARG B N 1
ATOM 4874 C CA . ARG B 1 194 ? 21.641 24.359 16.203 1 98.69 194 ARG B CA 1
ATOM 4875 C C . ARG B 1 194 ? 21.031 23.031 16.656 1 98.69 194 ARG B C 1
ATOM 4877 O O . ARG B 1 194 ? 21.641 22.297 17.438 1 98.69 194 ARG B O 1
ATOM 4884 N N . LEU B 1 195 ? 19.859 22.734 16.188 1 98.88 195 LEU B N 1
ATOM 4885 C CA . LEU B 1 195 ? 19.172 21.5 16.531 1 98.88 195 LEU B CA 1
ATOM 4886 C C . LEU B 1 195 ? 19.984 20.281 16.094 1 98.88 195 LEU B C 1
ATOM 4888 O O . LEU B 1 195 ? 20.156 19.328 16.859 1 98.88 195 LEU B O 1
ATOM 4892 N N . PHE B 1 196 ? 20.484 20.281 14.844 1 98.88 196 PHE B N 1
ATOM 4893 C CA . PHE B 1 196 ? 21.203 19.156 14.273 1 98.88 196 PHE B CA 1
ATOM 4894 C C . PHE B 1 196 ? 22.562 18.984 14.969 1 98.88 196 PHE B C 1
ATOM 4896 O O . PHE B 1 196 ? 23.031 17.859 15.125 1 98.88 196 PHE B O 1
ATOM 4903 N N . THR B 1 197 ? 23.156 20.094 15.359 1 98.69 197 THR B N 1
ATOM 4904 C CA . THR B 1 197 ? 24.422 20.031 16.094 1 98.69 197 THR B CA 1
ATOM 4905 C C . THR B 1 197 ? 24.219 19.297 17.422 1 98.69 197 THR B C 1
ATOM 4907 O O . THR B 1 197 ? 25.047 18.469 17.812 1 98.69 197 THR B O 1
ATOM 4910 N N . LEU B 1 198 ? 23.156 19.656 18.109 1 98.62 198 LEU B N 1
ATOM 4911 C CA . LEU B 1 198 ? 22.828 18.953 19.359 1 98.62 198 LEU B CA 1
ATOM 4912 C C . LEU B 1 198 ? 22.625 17.469 19.094 1 98.62 198 LEU B C 1
ATOM 4914 O O . LEU B 1 198 ? 23.156 16.625 19.844 1 98.62 198 LEU B O 1
ATOM 4918 N N . CYS B 1 199 ? 21.875 17.094 18.062 1 98.81 199 CYS B N 1
ATOM 4919 C CA . CYS B 1 199 ? 21.609 15.703 17.734 1 98.81 199 CYS B CA 1
ATOM 4920 C C . CYS B 1 199 ? 22.906 14.977 17.391 1 98.81 199 CYS B C 1
ATOM 4922 O O . CYS B 1 199 ? 23.109 13.836 17.797 1 98.81 199 CYS B O 1
ATOM 4924 N N . GLU B 1 200 ? 23.75 15.602 16.625 1 98.31 200 GLU B N 1
ATOM 4925 C CA . GLU B 1 200 ? 25.031 15.031 16.25 1 98.31 200 GLU B CA 1
ATOM 4926 C C . GLU B 1 200 ? 25.891 14.773 17.484 1 98.31 200 GLU B C 1
ATOM 4928 O O . GLU B 1 200 ? 26.516 13.711 17.594 1 98.31 200 GLU B O 1
ATOM 4933 N N . GLN B 1 201 ? 25.938 15.758 18.344 1 98.12 201 GLN B N 1
ATOM 4934 C CA . GLN B 1 201 ? 26.75 15.664 19.562 1 98.12 201 GLN B CA 1
ATOM 4935 C C . GLN B 1 201 ? 26.375 14.43 20.375 1 98.12 201 GLN B C 1
ATOM 4937 O O .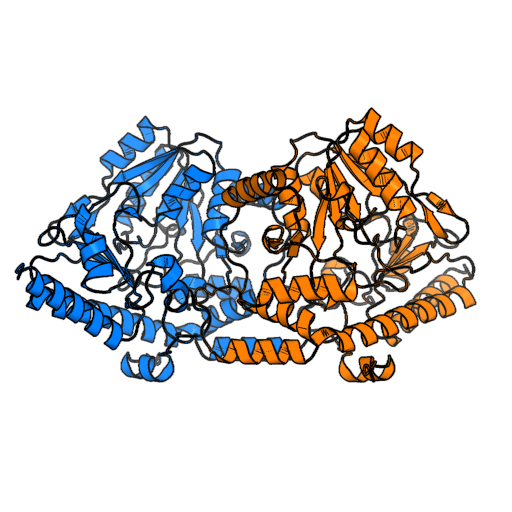 GLN B 1 201 ? 27.234 13.812 21 1 98.12 201 GLN B O 1
ATOM 4942 N N . TYR B 1 202 ? 25.156 14.094 20.344 1 98.5 202 TYR B N 1
ATOM 4943 C CA . TYR B 1 202 ? 24.703 13.016 21.203 1 98.5 202 TYR B CA 1
ATOM 4944 C C . TYR B 1 202 ? 24.312 11.789 20.391 1 98.5 202 TYR B C 1
ATOM 4946 O O . TYR B 1 202 ? 23.641 10.883 20.906 1 98.5 202 TYR B O 1
ATOM 4954 N N . ASN B 1 203 ? 24.672 11.75 19.125 1 98.25 203 ASN B N 1
ATOM 4955 C CA . ASN B 1 203 ? 24.469 10.625 18.234 1 98.25 203 ASN B CA 1
ATOM 4956 C C . ASN B 1 203 ? 23 10.266 18.109 1 98.25 203 ASN B C 1
ATOM 4958 O O . ASN B 1 203 ? 22.609 9.102 18.25 1 98.25 203 ASN B O 1
ATOM 4962 N N . VAL B 1 204 ? 22.156 11.273 17.906 1 98.88 204 VAL B N 1
ATOM 4963 C CA . VAL B 1 204 ? 20.719 11.117 17.719 1 98.88 204 VAL B CA 1
ATOM 4964 C C . VAL B 1 204 ? 20.406 11.125 16.219 1 98.88 204 VAL B C 1
ATOM 4966 O O . VAL B 1 204 ? 20.781 12.062 15.508 1 98.88 204 VAL B O 1
ATOM 4969 N N . LEU B 1 205 ? 19.766 10.047 15.664 1 98.94 205 LEU B N 1
ATOM 4970 C CA . LEU B 1 205 ? 19.281 10.023 14.281 1 98.94 205 LEU B CA 1
ATOM 4971 C C . LEU B 1 205 ? 18.109 10.961 14.102 1 98.94 205 LEU B C 1
ATOM 4973 O O . LEU B 1 205 ? 17.219 11.031 14.953 1 98.94 205 LEU B O 1
ATOM 4977 N N . ILE B 1 206 ? 18.062 11.711 13 1 98.94 206 ILE B N 1
ATOM 4978 C CA . ILE B 1 206 ? 16.984 12.656 12.734 1 98.94 206 ILE B CA 1
ATOM 4979 C C . ILE B 1 206 ? 16.109 12.125 11.594 1 98.94 206 ILE B C 1
ATOM 4981 O O . ILE B 1 206 ? 16.625 11.742 10.539 1 98.94 206 ILE B O 1
ATOM 4985 N N . ILE B 1 207 ? 14.852 12.055 11.805 1 98.94 207 ILE B N 1
ATOM 4986 C CA . ILE B 1 207 ? 13.852 11.852 10.758 1 98.94 207 ILE B CA 1
ATOM 4987 C C . ILE B 1 207 ? 13.133 13.172 10.477 1 98.94 207 ILE B C 1
ATOM 4989 O O . ILE B 1 207 ? 12.43 13.703 11.344 1 98.94 207 ILE B O 1
ATOM 4993 N N . SER B 1 208 ? 13.289 13.672 9.344 1 98.88 208 SER B N 1
ATOM 4994 C CA . SER B 1 208 ? 12.625 14.906 8.961 1 98.88 208 SER B CA 1
ATOM 4995 C C . SER B 1 208 ? 11.398 14.633 8.109 1 98.88 208 SER B C 1
ATOM 4997 O O . SER B 1 208 ? 11.516 14.195 6.961 1 98.88 208 SER B O 1
ATOM 4999 N N . ASP B 1 209 ? 10.258 14.812 8.641 1 98.75 209 ASP B N 1
ATOM 5000 C CA . ASP B 1 209 ? 9.016 14.758 7.875 1 98.75 209 ASP B CA 1
ATOM 5001 C C . ASP B 1 209 ? 8.758 16.078 7.156 1 98.75 209 ASP B C 1
ATOM 5003 O O . ASP B 1 209 ? 8.484 17.094 7.801 1 98.75 209 ASP B O 1
ATOM 5007 N N . GLU B 1 210 ? 8.836 16.047 5.863 1 98.69 210 GLU B N 1
ATOM 5008 C CA . GLU B 1 210 ? 8.758 17.281 5.09 1 98.69 210 GLU B CA 1
ATOM 5009 C C . GLU B 1 210 ? 7.59 17.234 4.105 1 98.69 210 GLU B C 1
ATOM 5011 O O . GLU B 1 210 ? 7.695 17.75 2.992 1 98.69 210 GLU B O 1
ATOM 5016 N N . ILE B 1 211 ? 6.492 16.609 4.543 1 97.88 211 ILE B N 1
ATOM 5017 C CA . ILE B 1 211 ? 5.324 16.391 3.701 1 97.88 211 ILE B CA 1
ATOM 5018 C C . ILE B 1 211 ? 4.68 17.734 3.361 1 97.88 211 ILE B C 1
ATOM 5020 O O . ILE B 1 211 ? 4 17.875 2.34 1 97.88 211 ILE B O 1
ATOM 5024 N N . HIS B 1 212 ? 4.871 18.812 4.18 1 98.06 212 HIS B N 1
ATOM 5025 C CA . HIS B 1 212 ? 4.289 20.125 3.959 1 98.06 212 HIS B CA 1
ATOM 5026 C C . HIS B 1 212 ? 5.285 21.078 3.295 1 98.06 212 HIS B C 1
ATOM 5028 O O . HIS B 1 212 ? 5.062 22.281 3.238 1 98.06 212 HIS B O 1
ATOM 5034 N N . GLN B 1 213 ? 6.336 20.562 2.721 1 97.94 213 GLN B N 1
ATOM 5035 C CA . GLN B 1 213 ? 7.477 21.344 2.266 1 97.94 213 GLN B CA 1
ATOM 5036 C C . GLN B 1 213 ? 7.066 22.312 1.164 1 97.94 213 GLN B C 1
ATOM 5038 O O . GLN B 1 213 ? 7.723 23.344 0.958 1 97.94 213 GLN B O 1
ATOM 5043 N N . ASP B 1 214 ? 5.957 22.078 0.526 1 97.88 214 ASP B N 1
ATOM 5044 C CA . ASP B 1 214 ? 5.59 22.875 -0.636 1 97.88 214 ASP B CA 1
ATOM 5045 C C . ASP B 1 214 ? 4.645 24.016 -0.245 1 97.88 214 ASP B C 1
ATOM 5047 O O . ASP B 1 214 ? 4.293 24.844 -1.079 1 97.88 214 ASP B O 1
ATOM 5051 N N . PHE B 1 215 ? 4.258 24.016 1.021 1 96.56 215 PHE B N 1
ATOM 5052 C CA . PHE B 1 215 ? 3.383 25.062 1.539 1 96.56 215 PHE B CA 1
ATOM 5053 C C . PHE B 1 215 ? 4.172 26.062 2.369 1 96.56 215 PHE B C 1
ATOM 5055 O O . PHE B 1 215 ? 4.152 26.016 3.6 1 96.56 215 PHE B O 1
ATOM 5062 N N . HIS B 1 216 ? 4.781 26.984 1.716 1 91.62 216 HIS B N 1
ATOM 5063 C CA . HIS B 1 216 ? 5.578 27.984 2.418 1 91.62 216 HIS B CA 1
ATOM 5064 C C . HIS B 1 216 ? 5.449 29.344 1.758 1 91.62 216 HIS B C 1
ATOM 5066 O O . HIS B 1 216 ? 5.305 29.438 0.537 1 91.62 216 HIS B O 1
ATOM 5072 N N . PHE B 1 217 ? 5.477 30.266 2.549 1 87.44 217 PHE B N 1
ATOM 5073 C CA . PHE B 1 217 ? 5.293 31.641 2.084 1 87.44 217 PHE B CA 1
ATOM 5074 C C . PHE B 1 217 ? 6.602 32.406 2.162 1 87.44 217 PHE B C 1
ATOM 5076 O O . PHE B 1 217 ? 6.641 33.625 1.846 1 87.44 217 PHE B O 1
ATOM 5083 N N . ASP B 1 218 ? 7.629 31.797 2.764 1 90.06 218 ASP B N 1
ATOM 5084 C CA . ASP B 1 218 ? 9.031 32.188 2.701 1 90.06 218 ASP B CA 1
ATOM 5085 C C . ASP B 1 218 ? 9.906 31 2.279 1 90.06 218 ASP B C 1
ATOM 5087 O O . ASP B 1 218 ? 9.391 29.938 1.912 1 90.06 218 ASP B O 1
ATOM 5091 N N . THR B 1 219 ? 11.203 31.172 2.326 1 91.81 219 THR B N 1
ATOM 5092 C CA . THR B 1 219 ? 12.102 30.125 1.848 1 91.81 219 THR B CA 1
ATOM 5093 C C . THR B 1 219 ? 12.086 28.922 2.793 1 91.81 219 THR B C 1
ATOM 5095 O O . THR B 1 219 ? 12.336 29.062 3.992 1 91.81 219 THR B O 1
ATOM 5098 N N . PHE B 1 220 ? 11.719 27.875 2.273 1 96.75 220 PHE B N 1
ATOM 5099 C CA . PHE B 1 220 ? 11.789 26.609 3 1 96.75 220 PHE B CA 1
ATOM 5100 C C . PHE B 1 220 ? 13.211 26.062 2.992 1 96.75 220 PHE B C 1
ATOM 5102 O O . PHE B 1 220 ? 13.891 26.094 1.965 1 96.75 220 PHE B O 1
ATOM 5109 N N . ILE B 1 221 ? 13.727 25.609 4.141 1 97.75 221 ILE B N 1
ATOM 5110 C CA . ILE B 1 221 ? 15.047 24.984 4.262 1 97.75 221 ILE B CA 1
ATOM 5111 C C . ILE B 1 221 ? 14.891 23.484 4.465 1 97.75 221 ILE B C 1
ATOM 5113 O O . ILE B 1 221 ? 14.562 23.031 5.562 1 97.75 221 ILE B O 1
ATOM 5117 N N . PRO B 1 222 ? 15.203 22.703 3.379 1 98.44 222 PRO B N 1
ATOM 5118 C CA . PRO B 1 222 ? 15.219 21.25 3.584 1 98.44 222 PRO B CA 1
ATOM 5119 C C . PRO B 1 222 ? 16.281 20.812 4.59 1 98.44 222 PRO B C 1
ATOM 5121 O O . PRO B 1 222 ? 17.391 21.344 4.605 1 98.44 222 PRO B O 1
ATOM 5124 N N . ALA B 1 223 ? 15.945 19.812 5.387 1 98.81 223 ALA B N 1
ATOM 5125 C CA . ALA B 1 223 ? 16.859 19.328 6.406 1 98.81 223 ALA B CA 1
ATOM 5126 C C . ALA B 1 223 ? 18.188 18.875 5.785 1 98.81 223 ALA B C 1
ATOM 5128 O O . ALA B 1 223 ? 19.266 19.188 6.305 1 98.81 223 ALA B O 1
ATOM 5129 N N . LEU B 1 224 ? 18.125 18.266 4.633 1 98.62 224 LEU B N 1
ATOM 5130 C CA . LEU B 1 224 ? 19.297 17.672 4.008 1 98.62 224 LEU B CA 1
ATOM 5131 C C . LEU B 1 224 ? 20.188 18.734 3.381 1 98.62 224 LEU B C 1
ATOM 5133 O O . LEU B 1 224 ? 21.328 18.469 3.014 1 98.62 224 LEU B O 1
ATOM 5137 N N . LYS B 1 225 ? 19.734 19.922 3.346 1 97.81 225 LYS B N 1
ATOM 5138 C CA . LYS B 1 225 ? 20.484 21.016 2.725 1 97.81 225 LYS B CA 1
ATOM 5139 C C . LYS B 1 225 ? 21.219 21.844 3.777 1 97.81 225 LYS B C 1
ATOM 5141 O O . LYS B 1 225 ? 22.109 22.641 3.447 1 97.81 225 LYS B O 1
ATOM 5146 N N . VAL B 1 226 ? 20.891 21.688 5.016 1 98.44 226 VAL B N 1
ATOM 5147 C CA . VAL B 1 226 ? 21.422 22.516 6.098 1 98.44 226 VAL B CA 1
ATOM 5148 C C . VAL B 1 226 ? 22.953 22.453 6.086 1 98.44 226 VAL B C 1
ATOM 5150 O O . VAL B 1 226 ? 23.531 21.375 5.98 1 98.44 226 VAL B O 1
ATOM 5153 N N . GLN B 1 227 ? 23.578 23.625 6.156 1 97.88 227 GLN B N 1
ATOM 5154 C CA . GLN B 1 227 ? 25.031 23.766 6.09 1 97.88 227 GLN B CA 1
ATOM 5155 C C . GLN B 1 227 ? 25.594 22.969 4.922 1 97.88 227 GLN B C 1
ATOM 5157 O O . GLN B 1 227 ? 26.547 22.203 5.094 1 97.88 227 GLN B O 1
ATOM 5162 N N . GLU B 1 228 ? 24.922 23.094 3.76 1 96.5 228 GLU B N 1
ATOM 5163 C CA . GLU B 1 228 ? 25.359 22.469 2.508 1 96.5 228 GLU B CA 1
ATOM 5164 C C . GLU B 1 228 ? 25.469 20.953 2.645 1 96.5 228 GLU B C 1
ATOM 5166 O O . GLU B 1 228 ? 26.406 20.344 2.137 1 96.5 228 GLU B O 1
ATOM 5171 N N . GLY B 1 229 ? 24.609 20.438 3.469 1 97.38 229 GLY B N 1
ATOM 5172 C CA . GLY B 1 229 ? 24.516 18.984 3.566 1 97.38 229 GLY B CA 1
ATOM 5173 C C . GLY B 1 229 ? 25.438 18.406 4.617 1 97.38 229 GLY B C 1
ATOM 5174 O O . GLY B 1 229 ? 25.641 17.188 4.664 1 97.38 229 GLY B O 1
ATOM 5175 N N . ARG B 1 230 ? 25.922 19.094 5.527 1 97.56 230 ARG B N 1
ATOM 5176 C CA . ARG B 1 230 ? 26.859 18.656 6.547 1 97.56 230 ARG B CA 1
ATOM 5177 C C . ARG B 1 230 ? 26.266 17.531 7.391 1 97.56 230 ARG B C 1
ATOM 5179 O O . ARG B 1 230 ? 26.984 16.609 7.789 1 97.56 230 ARG B O 1
ATOM 5186 N N . PHE B 1 231 ? 24.984 17.609 7.59 1 98.38 231 PHE B N 1
ATOM 5187 C CA . PHE B 1 231 ? 24.344 16.703 8.539 1 98.38 231 PHE B CA 1
ATOM 5188 C C . PHE B 1 231 ? 23.656 15.547 7.805 1 98.38 231 PHE B C 1
ATOM 5190 O O . PHE B 1 231 ? 22.984 14.727 8.422 1 98.38 231 PHE B O 1
ATOM 5197 N N . SER B 1 232 ? 23.828 15.43 6.492 1 97.88 232 SER B N 1
ATOM 5198 C CA . SER B 1 232 ? 23 14.586 5.637 1 97.88 232 SER B CA 1
ATOM 5199 C C . SER B 1 232 ? 23.109 13.117 6.039 1 97.88 232 SER B C 1
ATOM 5201 O O . SER B 1 232 ? 22.125 12.375 5.934 1 97.88 232 SER B O 1
ATOM 5203 N N . ASN B 1 233 ? 24.219 12.695 6.57 1 98.06 233 ASN B N 1
ATOM 5204 C CA . ASN B 1 233 ? 24.422 11.289 6.91 1 98.06 233 ASN B CA 1
ATOM 5205 C C . ASN B 1 233 ? 23.656 10.898 8.172 1 98.06 233 ASN B C 1
ATOM 5207 O O . ASN B 1 233 ? 23.516 9.711 8.469 1 98.06 233 ASN B O 1
ATOM 5211 N N . SER B 1 234 ? 23.156 11.883 8.914 1 98.5 234 SER B N 1
ATOM 5212 C CA . SER B 1 234 ? 22.422 11.609 10.141 1 98.5 234 SER B CA 1
ATOM 5213 C C . SER B 1 234 ? 20.938 11.922 9.977 1 98.5 234 SER B C 1
ATOM 5215 O O . SER B 1 234 ? 20.203 12 10.961 1 98.5 234 SER B O 1
ATOM 5217 N N . ILE B 1 235 ? 20.516 12.133 8.703 1 98.88 235 ILE B N 1
ATOM 5218 C CA . ILE B 1 235 ? 19.141 12.555 8.477 1 98.88 235 ILE B CA 1
ATOM 5219 C C . ILE B 1 235 ? 18.484 11.633 7.449 1 98.88 235 ILE B C 1
ATOM 5221 O O . ILE B 1 235 ? 19.062 11.336 6.406 1 98.88 235 ILE B O 1
ATOM 5225 N N . ILE B 1 236 ? 17.344 11.102 7.742 1 98.94 236 ILE B N 1
ATOM 5226 C CA . ILE B 1 236 ? 16.406 10.484 6.809 1 98.94 236 ILE B CA 1
ATOM 5227 C C . ILE B 1 236 ? 15.203 11.398 6.602 1 98.94 236 ILE B C 1
ATOM 5229 O O . ILE B 1 236 ? 14.578 11.852 7.57 1 98.94 236 ILE B O 1
ATOM 5233 N N . THR B 1 237 ? 14.906 11.742 5.363 1 98.88 237 THR B N 1
ATOM 5234 C CA . THR B 1 237 ? 13.805 12.648 5.059 1 98.88 237 THR B CA 1
ATOM 5235 C C . THR B 1 237 ? 12.641 11.883 4.426 1 98.88 237 THR B C 1
ATOM 5237 O O . THR B 1 237 ? 12.852 11.016 3.576 1 98.88 237 THR B O 1
ATOM 5240 N N . ILE B 1 238 ? 11.477 12.164 4.859 1 98.81 238 ILE B N 1
ATOM 5241 C CA . ILE B 1 238 ? 10.258 11.625 4.27 1 98.81 238 ILE B CA 1
ATOM 5242 C C . ILE B 1 238 ? 9.43 12.766 3.672 1 98.81 238 ILE B C 1
ATOM 5244 O O . ILE B 1 238 ? 9.242 13.805 4.309 1 98.81 238 ILE B O 1
ATOM 5248 N N . THR B 1 239 ? 8.945 12.625 2.471 1 98.31 239 THR B N 1
ATOM 5249 C CA . THR B 1 239 ? 8.039 13.578 1.842 1 98.31 239 THR B CA 1
ATOM 5250 C C . THR B 1 239 ? 7.008 12.852 0.976 1 98.31 239 THR B C 1
ATOM 5252 O O . THR B 1 239 ? 7.004 11.625 0.904 1 98.31 239 THR B O 1
ATOM 5255 N N . SER B 1 240 ? 6.078 13.562 0.406 1 98.06 240 SER B N 1
ATOM 5256 C CA . SER B 1 240 ? 5.012 13.023 -0.43 1 98.06 240 SER B CA 1
ATOM 5257 C C . SER B 1 240 ? 4.309 14.133 -1.211 1 98.06 240 SER B C 1
ATOM 5259 O O . SER B 1 240 ? 4.301 15.289 -0.786 1 98.06 240 SER B O 1
ATOM 5261 N N . ALA B 1 241 ? 3.736 13.773 -2.328 1 97.75 241 ALA B N 1
ATOM 5262 C CA . ALA B 1 241 ? 2.912 14.711 -3.084 1 97.75 241 ALA B CA 1
ATOM 5263 C C . ALA B 1 241 ? 1.481 14.734 -2.555 1 97.75 241 ALA B C 1
ATOM 5265 O O . ALA B 1 241 ? 0.669 15.562 -2.979 1 97.75 241 ALA B O 1
ATOM 5266 N N . SER B 1 242 ? 1.176 13.883 -1.605 1 96.69 242 SER B N 1
ATOM 5267 C CA . SER B 1 242 ? -0.207 13.672 -1.189 1 96.69 242 SER B CA 1
ATOM 5268 C C . SER B 1 242 ? -0.827 14.961 -0.658 1 96.69 242 SER B C 1
ATOM 5270 O O . SER B 1 242 ? -1.982 15.266 -0.957 1 96.69 242 SER B O 1
ATOM 5272 N N . LYS B 1 243 ? -0.032 15.695 0.162 1 97.56 243 LYS B N 1
ATOM 5273 C CA . LYS B 1 243 ? -0.544 16.953 0.678 1 97.56 243 LYS B CA 1
ATOM 5274 C C . LYS B 1 243 ? -0.415 18.062 -0.362 1 97.56 243 LYS B C 1
ATOM 5276 O O . LYS B 1 243 ? -1.333 18.875 -0.537 1 97.56 243 LYS B O 1
ATOM 5281 N N . THR B 1 244 ? 0.664 18.047 -1.085 1 97.69 244 THR B N 1
ATOM 5282 C CA . THR B 1 244 ? 0.951 19.094 -2.055 1 97.69 244 THR B CA 1
ATOM 5283 C C . THR B 1 244 ? -0.149 19.172 -3.109 1 97.69 244 THR B C 1
ATOM 5285 O O . THR B 1 244 ? -0.629 20.266 -3.436 1 97.69 244 THR B O 1
ATOM 5288 N N . PHE B 1 245 ? -0.592 18.047 -3.584 1 98.12 245 PHE B N 1
ATOM 5289 C CA . PHE B 1 245 ? -1.458 18.062 -4.758 1 98.12 245 PHE B CA 1
ATOM 5290 C C . PHE B 1 245 ? -2.789 17.375 -4.461 1 98.12 245 PHE B C 1
ATOM 5292 O O . PHE B 1 245 ? -3.49 16.953 -5.383 1 98.12 245 PHE B O 1
ATOM 5299 N N . ASN B 1 246 ? -3.082 17.219 -3.18 1 97.31 246 ASN B N 1
ATOM 5300 C CA . ASN B 1 246 ? -4.359 16.641 -2.771 1 97.31 246 ASN B CA 1
ATOM 5301 C C . ASN B 1 246 ? -4.531 15.227 -3.297 1 97.31 246 ASN B C 1
ATOM 5303 O O . ASN B 1 246 ? -5.547 14.906 -3.918 1 97.31 246 ASN B O 1
ATOM 5307 N N . LEU B 1 247 ? -3.543 14.359 -2.986 1 98 247 LEU B N 1
ATOM 5308 C CA . LEU B 1 247 ? -3.527 12.984 -3.482 1 98 247 LEU B CA 1
ATOM 5309 C C . LEU B 1 247 ? -3.531 11.984 -2.326 1 98 247 LEU B C 1
ATOM 5311 O O . LEU B 1 247 ? -2.961 10.898 -2.438 1 98 247 LEU B O 1
ATOM 5315 N N . ALA B 1 248 ? -4.176 12.297 -1.192 1 97.31 248 ALA B N 1
ATOM 5316 C CA . ALA B 1 248 ? -4.094 11.5 0.028 1 97.31 248 ALA B CA 1
ATOM 5317 C C . ALA B 1 248 ? -4.633 10.094 -0.201 1 97.31 248 ALA B C 1
ATOM 5319 O O . ALA B 1 248 ? -4.168 9.133 0.422 1 97.31 248 ALA B O 1
ATOM 5320 N N . SER B 1 249 ? -5.594 9.883 -1.104 1 97.69 249 SER B N 1
ATOM 5321 C CA . SER B 1 249 ? -6.164 8.562 -1.34 1 97.69 249 SER B CA 1
ATOM 5322 C C . SER B 1 249 ? -5.418 7.828 -2.449 1 97.69 249 SER B C 1
ATOM 5324 O O . SER B 1 249 ? -5.848 6.762 -2.895 1 97.69 249 SER B O 1
ATOM 5326 N N . LEU B 1 250 ? -4.379 8.391 -3.018 1 98.19 250 LEU B N 1
ATOM 5327 C CA . LEU B 1 250 ? -3.406 7.766 -3.906 1 98.19 250 LEU B CA 1
ATOM 5328 C C . LEU B 1 250 ? -2.006 7.82 -3.305 1 98.19 250 LEU B C 1
ATOM 5330 O O . LEU B 1 250 ? -1.11 8.461 -3.859 1 98.19 250 LEU B O 1
ATOM 5334 N N . PRO B 1 251 ? -1.812 7.094 -2.25 1 96.94 251 PRO B N 1
ATOM 5335 C CA . PRO B 1 251 ? -0.643 7.348 -1.405 1 96.94 251 PRO B CA 1
ATOM 5336 C C . PRO B 1 251 ? 0.663 6.887 -2.049 1 96.94 251 PRO B C 1
ATOM 5338 O O . PRO B 1 251 ? 0.752 5.75 -2.521 1 96.94 251 PRO B O 1
ATOM 5341 N N . VAL B 1 252 ? 1.657 7.723 -2.053 1 97.94 252 VAL B N 1
ATOM 5342 C CA . VAL B 1 252 ? 3.066 7.477 -2.342 1 97.94 252 VAL B CA 1
ATOM 5343 C C . VAL B 1 252 ? 3.939 8.344 -1.44 1 97.94 252 VAL B C 1
ATOM 5345 O O . VAL B 1 252 ? 3.721 9.555 -1.336 1 97.94 252 VAL B O 1
ATOM 5348 N N . ALA B 1 253 ? 4.844 7.746 -0.734 1 98.19 253 ALA B N 1
ATOM 5349 C CA . ALA B 1 253 ? 5.812 8.492 0.062 1 98.19 253 ALA B CA 1
ATOM 5350 C C . ALA B 1 253 ? 7.227 8.312 -0.486 1 98.19 253 ALA B C 1
ATOM 5352 O O . ALA B 1 253 ? 7.562 7.25 -1.016 1 98.19 253 ALA B O 1
ATOM 5353 N N . HIS B 1 254 ? 8.008 9.32 -0.413 1 98.75 254 HIS B N 1
ATOM 5354 C CA . HIS B 1 254 ? 9.406 9.312 -0.804 1 98.75 254 HIS B CA 1
ATOM 5355 C C . HIS B 1 254 ? 10.32 9.391 0.416 1 98.75 254 HIS B C 1
ATOM 5357 O O . HIS B 1 254 ? 10.156 10.258 1.271 1 98.75 254 HIS B O 1
ATOM 5363 N N . VAL B 1 255 ? 11.234 8.453 0.478 1 98.88 255 VAL B N 1
ATOM 5364 C CA . VAL B 1 255 ? 12.227 8.414 1.547 1 98.88 255 VAL B CA 1
ATOM 5365 C C . VAL B 1 255 ? 13.609 8.695 0.977 1 98.88 255 VAL B C 1
ATOM 5367 O O . VAL B 1 255 ? 14.039 8.047 0.021 1 98.88 255 VAL B O 1
ATOM 5370 N N . ILE B 1 256 ? 14.25 9.688 1.463 1 98.94 256 ILE B N 1
ATOM 5371 C CA . ILE B 1 256 ? 15.586 10.062 1.029 1 98.94 256 ILE B CA 1
ATOM 5372 C C . ILE B 1 256 ? 16.594 9.719 2.119 1 98.94 256 ILE B C 1
ATOM 5374 O O . ILE B 1 256 ? 16.562 10.289 3.211 1 98.94 256 ILE B O 1
ATOM 5378 N N . ILE B 1 257 ? 17.5 8.797 1.86 1 98.94 257 ILE B N 1
ATOM 5379 C CA . ILE B 1 257 ? 18.469 8.289 2.828 1 98.94 257 ILE B CA 1
ATOM 5380 C C . ILE B 1 257 ? 19.875 8.438 2.27 1 98.94 257 ILE B C 1
ATOM 5382 O O . ILE B 1 257 ? 20.406 7.512 1.647 1 98.94 257 ILE B O 1
ATOM 5386 N N . PRO B 1 258 ? 20.562 9.484 2.602 1 98.81 258 PRO B N 1
ATOM 5387 C CA . PRO B 1 258 ? 21.891 9.719 2.045 1 98.81 258 PRO B CA 1
ATOM 5388 C C . PRO B 1 258 ? 22.922 8.695 2.518 1 98.81 258 PRO B C 1
ATOM 5390 O O . PRO B 1 258 ? 23.75 8.25 1.731 1 98.81 258 PRO B O 1
ATOM 5393 N N . ASN B 1 259 ? 22.875 8.266 3.787 1 98.81 259 ASN B N 1
ATOM 5394 C CA . ASN B 1 259 ? 23.859 7.375 4.398 1 98.81 259 ASN B CA 1
ATOM 5395 C C . ASN B 1 259 ? 23.703 5.945 3.883 1 98.81 259 ASN B C 1
ATOM 5397 O O . ASN B 1 259 ? 22.656 5.328 4.039 1 98.81 259 ASN B O 1
ATOM 5401 N N . LYS B 1 260 ? 24.797 5.43 3.311 1 98.69 260 LYS B N 1
ATOM 5402 C CA . LYS B 1 260 ? 24.781 4.102 2.701 1 98.69 260 LYS B CA 1
ATOM 5403 C C . LYS B 1 260 ? 24.422 3.031 3.725 1 98.69 260 LYS B C 1
ATOM 5405 O O . LYS B 1 260 ? 23.641 2.123 3.432 1 98.69 260 LYS B O 1
ATOM 5410 N N . GLU B 1 261 ? 24.969 3.117 4.859 1 98.75 261 GLU B N 1
ATOM 5411 C CA . GLU B 1 261 ? 24.672 2.141 5.902 1 98.75 261 GLU B CA 1
ATOM 5412 C C . GLU B 1 261 ? 23.219 2.213 6.344 1 98.75 261 GLU B C 1
ATOM 5414 O O . GLU B 1 261 ? 22.578 1.184 6.586 1 98.75 261 GLU B O 1
ATOM 5419 N N . HIS B 1 262 ? 22.719 3.451 6.488 1 98.88 262 HIS B N 1
ATOM 5420 C CA . HIS B 1 262 ? 21.312 3.619 6.844 1 98.88 262 HIS B CA 1
ATOM 5421 C C . HIS B 1 262 ? 20.406 3.02 5.773 1 98.88 262 HIS B C 1
ATOM 5423 O O . HIS B 1 262 ? 19.375 2.424 6.098 1 98.88 262 HIS B O 1
ATOM 5429 N N . ARG B 1 263 ? 20.719 3.176 4.445 1 98.88 263 ARG B N 1
ATOM 5430 C CA . ARG B 1 263 ? 19.953 2.559 3.371 1 98.88 263 ARG B CA 1
ATOM 5431 C C . ARG B 1 263 ? 19.922 1.041 3.521 1 98.88 263 ARG B C 1
ATOM 5433 O O . ARG B 1 263 ? 18.875 0.413 3.332 1 98.88 263 ARG B O 1
ATOM 5440 N N . HIS B 1 264 ? 21.078 0.48 3.863 1 98.75 264 HIS B N 1
ATOM 5441 C CA . HIS B 1 264 ? 21.156 -0.965 4.047 1 98.75 264 HIS B CA 1
ATOM 5442 C C . HIS B 1 264 ? 20.234 -1.424 5.18 1 98.75 264 HIS B C 1
ATOM 5444 O O . HIS B 1 264 ? 19.531 -2.428 5.051 1 98.75 264 HIS B O 1
ATOM 5450 N N . ILE B 1 265 ? 20.297 -0.708 6.273 1 98.81 265 ILE B N 1
ATOM 5451 C CA . ILE B 1 265 ? 19.484 -1.041 7.438 1 98.81 265 ILE B CA 1
ATOM 5452 C C . ILE B 1 265 ? 18 -0.945 7.078 1 98.81 265 ILE B C 1
ATOM 5454 O O . ILE B 1 265 ? 17.219 -1.848 7.391 1 98.81 265 ILE B O 1
ATOM 5458 N N . PHE B 1 266 ? 17.656 0.122 6.422 1 98.81 266 PHE B N 1
ATOM 5459 C CA . PHE B 1 266 ? 16.281 0.336 6.027 1 98.81 266 PHE B CA 1
ATOM 5460 C C . PHE B 1 266 ? 15.805 -0.762 5.078 1 98.81 266 PHE B C 1
ATOM 5462 O O . PHE B 1 266 ? 14.75 -1.363 5.293 1 98.81 266 PHE B O 1
ATOM 5469 N N . ASP B 1 267 ? 16.594 -0.99 4.039 1 98.56 267 ASP B N 1
ATOM 5470 C CA . ASP B 1 267 ? 16.25 -1.993 3.037 1 98.56 267 ASP B CA 1
ATOM 5471 C C . ASP B 1 267 ? 16.109 -3.377 3.668 1 98.56 267 ASP B C 1
ATOM 5473 O O . ASP B 1 267 ? 15.227 -4.148 3.299 1 98.56 267 ASP B O 1
ATOM 5477 N N . ALA B 1 268 ? 17 -3.693 4.539 1 98.19 268 ALA B N 1
ATOM 5478 C CA . ALA B 1 268 ? 16.969 -4.992 5.199 1 98.19 268 ALA B CA 1
ATOM 5479 C C . ALA B 1 268 ? 15.688 -5.18 6 1 98.19 268 ALA B C 1
ATOM 5481 O O . ALA B 1 268 ? 15.109 -6.27 6.012 1 98.19 268 ALA B O 1
ATOM 5482 N N . TYR B 1 269 ? 15.242 -4.148 6.656 1 98.19 269 TYR B N 1
ATOM 5483 C CA . TYR B 1 269 ? 14 -4.238 7.414 1 98.19 269 TYR B CA 1
ATOM 5484 C C . TYR B 1 269 ? 12.805 -4.379 6.48 1 98.19 269 TYR B C 1
ATOM 5486 O O . TYR B 1 269 ? 11.93 -5.223 6.699 1 98.19 269 TYR B O 1
ATOM 5494 N N . VAL B 1 270 ? 12.781 -3.516 5.484 1 97.81 270 VAL B N 1
ATOM 5495 C CA . VAL B 1 270 ? 11.656 -3.51 4.555 1 97.81 270 VAL B CA 1
ATOM 5496 C C . VAL B 1 270 ? 11.5 -4.891 3.924 1 97.81 270 VAL B C 1
ATOM 5498 O O . VAL B 1 270 ? 10.375 -5.371 3.734 1 97.81 270 VAL B O 1
ATOM 5501 N N . LYS B 1 271 ? 12.578 -5.527 3.662 1 96.62 271 LYS B N 1
ATOM 5502 C CA . LYS B 1 271 ? 12.578 -6.859 3.062 1 96.62 271 LYS B CA 1
ATOM 5503 C C . LYS B 1 271 ? 11.82 -7.859 3.934 1 96.62 271 LYS B C 1
ATOM 5505 O O . LYS B 1 271 ? 11.312 -8.859 3.434 1 96.62 271 LYS B O 1
ATOM 5510 N N . THR B 1 272 ? 11.68 -7.59 5.172 1 97.12 272 THR B N 1
ATOM 5511 C CA . THR B 1 272 ? 11.062 -8.539 6.098 1 97.12 272 THR B CA 1
ATOM 5512 C C . THR B 1 272 ? 9.586 -8.211 6.305 1 97.12 272 THR B C 1
ATOM 5514 O O . THR B 1 272 ? 8.883 -8.938 7.004 1 97.12 272 THR B O 1
ATOM 5517 N N . ILE B 1 273 ? 9.07 -7.121 5.691 1 96.69 273 ILE B N 1
ATOM 5518 C CA . ILE B 1 273 ? 7.723 -6.742 6.09 1 96.69 273 ILE B CA 1
ATOM 5519 C C . ILE B 1 273 ? 6.887 -6.426 4.852 1 96.69 273 ILE B C 1
ATOM 5521 O O . ILE B 1 273 ? 5.656 -6.383 4.918 1 96.69 273 ILE B O 1
ATOM 5525 N N . ASP B 1 274 ? 7.523 -6.184 3.73 1 94.44 274 ASP B N 1
ATOM 5526 C CA . ASP B 1 274 ? 6.762 -5.699 2.582 1 94.44 274 ASP B CA 1
ATOM 5527 C C . ASP B 1 274 ? 7.422 -6.125 1.271 1 94.44 274 ASP B C 1
ATOM 5529 O O . ASP B 1 274 ? 8.625 -5.938 1.085 1 94.44 274 ASP B O 1
ATOM 5533 N N . HIS B 1 275 ? 6.586 -6.633 0.335 1 89.94 275 HIS B N 1
ATOM 5534 C CA . HIS B 1 275 ? 7.039 -6.973 -1.008 1 89.94 275 HIS B CA 1
ATOM 5535 C C . HIS B 1 275 ? 6.074 -6.453 -2.066 1 89.94 275 HIS B C 1
ATOM 5537 O O . HIS B 1 275 ? 6.133 -6.867 -3.227 1 89.94 275 HIS B O 1
ATOM 5543 N N . THR B 1 276 ? 5.219 -5.586 -1.652 1 88.25 276 THR B N 1
ATOM 5544 C CA . THR B 1 276 ? 4.188 -5.137 -2.582 1 88.25 276 THR B CA 1
ATOM 5545 C C . THR B 1 276 ? 4.699 -3.986 -3.443 1 88.25 276 THR B C 1
ATOM 5547 O O . THR B 1 276 ? 5.387 -3.09 -2.947 1 88.25 276 THR B O 1
ATOM 5550 N N . GLN B 1 277 ? 4.398 -4.105 -4.688 1 92.06 277 GLN B N 1
ATOM 5551 C CA . GLN B 1 277 ? 4.668 -2.982 -5.582 1 92.06 277 GLN B CA 1
ATOM 5552 C C . GLN B 1 277 ? 3.662 -1.854 -5.367 1 92.06 277 GLN B C 1
ATOM 5554 O O . GLN B 1 277 ? 2.484 -2.107 -5.102 1 92.06 277 GLN B O 1
ATOM 5559 N N . LEU B 1 278 ? 4.125 -0.676 -5.547 1 96.25 278 LEU B N 1
ATOM 5560 C CA . LEU B 1 278 ? 3.229 0.471 -5.461 1 96.25 278 LEU B CA 1
ATOM 5561 C C . LEU B 1 278 ? 2.248 0.486 -6.629 1 96.25 278 LEU B C 1
ATOM 5563 O O . LEU B 1 278 ? 2.568 0.01 -7.719 1 96.25 278 LEU B O 1
ATOM 5567 N N . SER B 1 279 ? 1.076 1.033 -6.398 1 97.88 279 SER B N 1
ATOM 5568 C CA . SER B 1 279 ? 0.045 1.14 -7.426 1 97.88 279 SER B CA 1
ATOM 5569 C C . SER B 1 279 ? 0.525 1.976 -8.609 1 97.88 279 SER B C 1
ATOM 5571 O O . SER B 1 279 ? 1 3.1 -8.43 1 97.88 279 SER B O 1
ATOM 5573 N N . VAL B 1 280 ? 0.348 1.442 -9.773 1 98.19 280 VAL B N 1
ATOM 5574 C CA . VAL B 1 280 ? 0.801 2.137 -10.977 1 98.19 280 VAL B CA 1
ATOM 5575 C C . VAL B 1 280 ? 0.038 3.449 -11.133 1 98.19 280 VAL B C 1
ATOM 5577 O O . VAL B 1 280 ? 0.601 4.449 -11.586 1 98.19 280 VAL B O 1
ATOM 5580 N N . LEU B 1 281 ? -1.2 3.453 -10.742 1 98.69 281 LEU B N 1
ATOM 5581 C CA . LEU B 1 281 ? -1.994 4.664 -10.906 1 98.69 281 LEU B CA 1
ATOM 5582 C C . LEU B 1 281 ? -1.585 5.727 -9.898 1 98.69 281 LEU B C 1
ATOM 5584 O O . LEU B 1 281 ? -1.617 6.922 -10.195 1 98.69 281 LEU B O 1
ATOM 5588 N N . ASN B 1 282 ? -1.205 5.285 -8.625 1 98.62 282 ASN B N 1
ATOM 5589 C CA . ASN B 1 282 ? -0.651 6.234 -7.668 1 98.62 282 ASN B CA 1
ATOM 5590 C C . ASN B 1 282 ? 0.618 6.895 -8.203 1 98.62 282 ASN B C 1
ATOM 5592 O O . ASN B 1 282 ? 0.802 8.102 -8.055 1 98.62 282 ASN B O 1
ATOM 5596 N N . LEU B 1 283 ? 1.454 6.082 -8.82 1 98.62 283 LEU B N 1
ATOM 5597 C CA . LEU B 1 283 ? 2.73 6.562 -9.336 1 98.62 283 LEU B CA 1
ATOM 5598 C C . LEU B 1 283 ? 2.52 7.531 -10.492 1 98.62 283 LEU B C 1
ATOM 5600 O O . LEU B 1 283 ? 3.186 8.57 -10.57 1 98.62 283 LEU B O 1
ATOM 5604 N N . VAL B 1 284 ? 1.562 7.23 -11.383 1 98.62 284 VAL B N 1
ATOM 5605 C CA . VAL B 1 284 ? 1.259 8.094 -12.523 1 98.62 284 VAL B CA 1
ATOM 5606 C C . VAL B 1 284 ? 0.744 9.445 -12.023 1 98.62 284 VAL B C 1
ATOM 5608 O O . VAL B 1 284 ? 1.18 10.492 -12.508 1 98.62 284 VAL B O 1
ATOM 5611 N N . ALA B 1 285 ? -0.141 9.406 -11.078 1 98.81 285 ALA B N 1
ATOM 5612 C CA . ALA B 1 285 ? -0.689 10.641 -10.523 1 98.81 285 ALA B CA 1
ATOM 5613 C C . ALA B 1 285 ? 0.407 11.492 -9.891 1 98.81 285 ALA B C 1
ATOM 5615 O O . ALA B 1 285 ? 0.498 12.695 -10.156 1 98.81 285 ALA B O 1
ATOM 5616 N N . THR B 1 286 ? 1.229 10.898 -9.086 1 98.75 286 THR B N 1
ATOM 5617 C CA . THR B 1 286 ? 2.297 11.586 -8.367 1 98.75 286 THR B CA 1
ATOM 5618 C C . THR B 1 286 ? 3.307 12.18 -9.344 1 98.75 286 THR B C 1
ATOM 5620 O O . THR B 1 286 ? 3.654 13.359 -9.234 1 98.75 286 THR B O 1
ATOM 5623 N N . GLU B 1 287 ? 3.756 11.375 -10.281 1 98.81 287 GLU B N 1
ATOM 5624 C CA . GLU B 1 287 ? 4.746 11.82 -11.258 1 98.81 287 GLU B CA 1
ATOM 5625 C C . GLU B 1 287 ? 4.234 13.008 -12.062 1 98.81 287 GLU B C 1
ATOM 5627 O O . GLU B 1 287 ? 4.941 14 -12.242 1 98.81 287 GLU B O 1
ATOM 5632 N N . THR B 1 288 ? 2.996 12.859 -12.523 1 98.81 288 THR B N 1
ATOM 5633 C CA . THR B 1 288 ? 2.406 13.906 -13.359 1 98.81 288 THR B CA 1
ATOM 5634 C C . THR B 1 288 ? 2.232 15.195 -12.562 1 98.81 288 THR B C 1
ATOM 5636 O O . THR B 1 288 ? 2.48 16.281 -13.078 1 98.81 288 THR B O 1
ATOM 5639 N N . ALA B 1 289 ? 1.81 15.094 -11.336 1 98.75 289 ALA B N 1
ATOM 5640 C CA . ALA B 1 289 ? 1.647 16.266 -10.484 1 98.75 289 ALA B CA 1
ATOM 5641 C C . ALA B 1 289 ? 2.967 17.016 -10.328 1 98.75 289 ALA B C 1
ATOM 5643 O O . ALA B 1 289 ? 3.006 18.25 -10.43 1 98.75 289 ALA B O 1
ATOM 5644 N N . TYR B 1 290 ? 4.047 16.328 -10.094 1 98.69 290 TYR B N 1
ATOM 5645 C CA . TYR B 1 290 ? 5.355 16.953 -9.945 1 98.69 290 TYR B CA 1
ATOM 5646 C C . TYR B 1 290 ? 5.812 17.578 -11.258 1 98.69 290 TYR B C 1
ATOM 5648 O O . TYR B 1 290 ? 6.52 18.594 -11.258 1 98.69 290 TYR B O 1
ATOM 5656 N N . GLN B 1 291 ? 5.402 17 -12.336 1 98.44 291 GLN B N 1
ATOM 5657 C CA . GLN B 1 291 ? 5.848 17.469 -13.641 1 98.44 291 GLN B CA 1
ATOM 5658 C C . GLN B 1 291 ? 5.098 18.734 -14.062 1 98.44 291 GLN B C 1
ATOM 5660 O O . GLN B 1 291 ? 5.668 19.625 -14.703 1 98.44 291 GLN B O 1
ATOM 5665 N N . THR B 1 292 ? 3.826 18.812 -13.695 1 97.88 292 THR B N 1
ATOM 5666 C CA . THR B 1 292 ? 2.988 19.781 -14.375 1 97.88 292 THR B CA 1
ATOM 5667 C C . THR B 1 292 ? 2.191 20.609 -13.367 1 97.88 292 THR B C 1
ATOM 5669 O O . THR B 1 292 ? 1.41 21.484 -13.75 1 97.88 292 THR B O 1
ATOM 5672 N N . GLY B 1 293 ? 2.383 20.406 -12.07 1 97.31 293 GLY B N 1
ATOM 5673 C CA . GLY B 1 293 ? 1.467 20.938 -11.07 1 97.31 293 GLY B CA 1
ATOM 5674 C C . GLY B 1 293 ? 1.82 22.344 -10.609 1 97.31 293 GLY B C 1
ATOM 5675 O O . GLY B 1 293 ? 1.147 22.906 -9.742 1 97.31 293 GLY B O 1
ATOM 5676 N N . ASP B 1 294 ? 2.797 23.031 -11.25 1 97.12 294 ASP B N 1
ATOM 5677 C CA . ASP B 1 294 ? 3.312 24.297 -10.758 1 97.12 294 ASP B CA 1
ATOM 5678 C C . ASP B 1 294 ? 2.223 25.375 -10.75 1 97.12 294 ASP B C 1
ATOM 5680 O O . ASP B 1 294 ? 2.025 26.062 -9.742 1 97.12 294 ASP B O 1
ATOM 5684 N N . ILE B 1 295 ? 1.533 25.516 -11.828 1 96.5 295 ILE B N 1
ATOM 5685 C CA . ILE B 1 295 ? 0.528 26.562 -11.969 1 96.5 295 ILE B CA 1
ATOM 5686 C C . ILE B 1 295 ? -0.604 26.328 -10.969 1 96.5 295 ILE B C 1
ATOM 5688 O O . ILE B 1 295 ? -1.074 27.266 -10.32 1 96.5 295 ILE B O 1
ATOM 5692 N N . TRP B 1 296 ? -1.022 25.125 -10.859 1 97.44 296 TRP B N 1
ATOM 5693 C CA . TRP B 1 296 ? -2.057 24.75 -9.898 1 97.44 296 TRP B CA 1
ATOM 5694 C C . TRP B 1 296 ? -1.632 25.109 -8.477 1 97.44 296 TRP B C 1
ATOM 5696 O O . TRP B 1 296 ? -2.402 25.703 -7.723 1 97.44 296 TRP B O 1
ATOM 5706 N N . LEU B 1 297 ? -0.382 24.781 -8.133 1 97 297 LEU B N 1
ATOM 5707 C CA . LEU B 1 297 ? 0.138 25 -6.785 1 97 297 LEU B CA 1
ATOM 5708 C C . LEU B 1 297 ? 0.194 26.484 -6.449 1 97 297 LEU B C 1
ATOM 5710 O O . LEU B 1 297 ? -0.105 26.875 -5.324 1 97 297 LEU B O 1
ATOM 5714 N N . THR B 1 298 ? 0.546 27.281 -7.379 1 95.31 298 THR B N 1
ATOM 5715 C CA . THR B 1 298 ? 0.613 28.719 -7.156 1 95.31 298 THR B CA 1
ATOM 5716 C C . THR B 1 298 ? -0.769 29.281 -6.836 1 95.31 298 THR B C 1
ATOM 5718 O O . THR B 1 298 ? -0.912 30.125 -5.949 1 95.31 298 THR B O 1
ATOM 5721 N N . GLY B 1 299 ? -1.741 28.844 -7.59 1 96.56 299 GLY B N 1
ATOM 5722 C CA . GLY B 1 299 ? -3.104 29.266 -7.305 1 96.56 299 GLY B CA 1
ATOM 5723 C C . GLY B 1 299 ? -3.596 28.812 -5.941 1 96.56 299 GLY B C 1
ATOM 5724 O O . GLY B 1 299 ? -4.285 29.562 -5.246 1 96.56 299 GLY B O 1
ATOM 5725 N N . LEU B 1 300 ? -3.234 27.594 -5.598 1 97.19 300 LEU B N 1
ATOM 5726 C CA . LEU B 1 300 ? -3.609 27.062 -4.293 1 97.19 300 LEU B CA 1
ATOM 5727 C C . LEU B 1 300 ? -2.998 27.891 -3.172 1 97.19 300 LEU B C 1
ATOM 5729 O O . LEU B 1 300 ? -3.686 28.25 -2.213 1 97.19 300 LEU B O 1
ATOM 5733 N N . LEU B 1 301 ? -1.705 28.188 -3.289 1 96.38 301 LEU B N 1
ATOM 5734 C CA . LEU B 1 301 ? -1 28.953 -2.266 1 96.38 301 LEU B CA 1
ATOM 5735 C C . LEU B 1 301 ? -1.606 30.328 -2.107 1 96.38 301 LEU B C 1
ATOM 5737 O O . LEU B 1 301 ? -1.752 30.828 -0.987 1 96.38 301 LEU B O 1
ATOM 5741 N N . ALA B 1 302 ? -1.975 30.953 -3.193 1 96.31 302 ALA B N 1
ATOM 5742 C CA . ALA B 1 302 ? -2.631 32.25 -3.139 1 96.31 302 ALA B CA 1
ATOM 5743 C C . ALA B 1 302 ? -3.965 32.156 -2.4 1 96.31 302 ALA B C 1
ATOM 5745 O O . ALA B 1 302 ? -4.309 33.062 -1.62 1 96.31 302 ALA B O 1
ATOM 5746 N N . THR B 1 303 ? -4.664 31.125 -2.684 1 97.25 303 THR B N 1
ATOM 5747 C CA . THR B 1 303 ? -5.961 30.906 -2.045 1 97.25 303 THR B CA 1
ATOM 5748 C C . THR B 1 303 ? -5.793 30.703 -0.542 1 97.25 303 THR B C 1
ATOM 5750 O O . THR B 1 303 ? -6.547 31.266 0.253 1 97.25 303 THR B O 1
ATOM 5753 N N . ILE B 1 304 ? -4.832 29.922 -0.158 1 97.19 304 ILE B N 1
ATOM 5754 C CA . ILE B 1 304 ? -4.566 29.625 1.245 1 97.19 304 ILE B CA 1
ATOM 5755 C C . ILE B 1 304 ? -4.211 30.922 1.986 1 97.19 304 ILE B C 1
ATOM 5757 O O . ILE B 1 304 ? -4.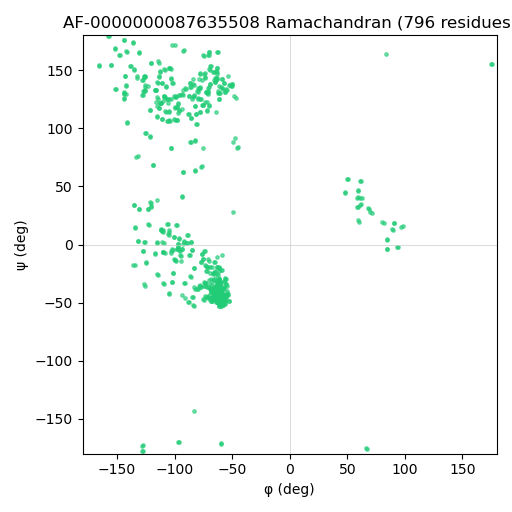734 31.172 3.07 1 97.19 304 ILE B O 1
ATOM 5761 N N . GLN B 1 305 ? -3.355 31.688 1.438 1 96.31 305 GLN B N 1
ATOM 5762 C CA . GLN B 1 305 ? -2.949 32.938 2.055 1 96.31 305 GLN B CA 1
ATOM 5763 C C . GLN B 1 305 ? -4.137 33.875 2.209 1 96.31 305 GLN B C 1
ATOM 5765 O O . GLN B 1 305 ? -4.309 34.531 3.258 1 96.31 305 GLN B O 1
ATOM 5770 N N . SER B 1 306 ? -4.883 33.969 1.203 1 97.44 306 SER B N 1
ATOM 5771 C CA . SER B 1 306 ? -6.07 34.812 1.238 1 97.44 306 SER B CA 1
ATOM 5772 C C . SER B 1 306 ? -7.055 34.344 2.307 1 97.44 306 SER B C 1
ATOM 5774 O O . SER B 1 306 ? -7.652 35.156 3.01 1 97.44 306 SER B O 1
ATOM 5776 N N . ASN B 1 307 ? -7.254 33.062 2.365 1 98.38 307 ASN B N 1
ATOM 5777 C CA . ASN B 1 307 ? -8.156 32.5 3.355 1 98.38 307 ASN B CA 1
ATOM 5778 C C . ASN B 1 307 ? -7.676 32.75 4.777 1 98.38 307 ASN B C 1
ATOM 5780 O O . ASN B 1 307 ? -8.484 32.969 5.684 1 98.38 307 ASN B O 1
ATOM 5784 N N . TYR B 1 308 ? -6.387 32.688 4.961 1 98.38 308 TYR B N 1
ATOM 5785 C CA . TYR B 1 308 ? -5.812 33 6.262 1 98.38 308 TYR B CA 1
ATOM 5786 C C . TYR B 1 308 ? -6.141 34.438 6.664 1 98.38 308 TYR B C 1
ATOM 5788 O O . TYR B 1 308 ? -6.602 34.688 7.781 1 98.38 308 TYR B O 1
ATOM 5796 N N . GLU B 1 309 ? -5.926 35.344 5.809 1 98.38 309 GLU B N 1
ATOM 5797 C CA . GLU B 1 309 ? -6.195 36.781 6.078 1 98.38 309 GLU B CA 1
ATOM 5798 C C . GLU B 1 309 ? -7.688 37 6.293 1 98.38 309 GLU B C 1
ATOM 5800 O O . GLU B 1 309 ? -8.07 37.781 7.168 1 98.38 309 GLU B O 1
ATOM 5805 N N . LEU B 1 310 ? -8.445 36.344 5.496 1 98.62 310 LEU B N 1
ATOM 5806 C CA . LEU B 1 310 ? -9.891 36.469 5.617 1 98.62 310 LEU B CA 1
ATOM 5807 C C . LEU B 1 310 ? -10.367 36.031 6.996 1 98.62 310 LEU B C 1
ATOM 5809 O O . LEU B 1 310 ? -11.117 36.75 7.656 1 98.62 310 LEU B O 1
ATOM 5813 N N . LEU B 1 311 ? -9.977 34.844 7.391 1 98.81 311 LEU B N 1
ATOM 5814 C CA . LEU B 1 311 ? -10.328 34.312 8.703 1 98.81 311 LEU B CA 1
ATOM 5815 C C . LEU B 1 311 ? -9.867 35.25 9.812 1 98.81 311 LEU B C 1
ATOM 5817 O O . LEU B 1 311 ? -10.633 35.562 10.727 1 98.81 311 LEU B O 1
ATOM 5821 N N . LYS B 1 312 ? -8.656 35.656 9.727 1 98.56 312 LYS B N 1
ATOM 5822 C CA . LYS B 1 312 ? -8.023 36.531 10.719 1 98.56 312 LYS B CA 1
ATOM 5823 C C . LYS B 1 312 ? -8.75 37.875 10.82 1 98.56 312 LYS B C 1
ATOM 5825 O O . LYS B 1 312 ? -9.117 38.312 11.914 1 98.56 312 LYS B O 1
ATOM 5830 N N . ASP B 1 313 ? -8.984 38.5 9.711 1 98.56 313 ASP B N 1
ATOM 5831 C CA . ASP B 1 313 ? -9.609 39.812 9.688 1 98.56 313 ASP B CA 1
ATOM 5832 C C . ASP B 1 313 ? -11.023 39.75 10.266 1 98.56 313 ASP B C 1
ATOM 5834 O O . ASP B 1 313 ? -11.398 40.625 11.07 1 98.56 313 ASP B O 1
ATOM 5838 N N . LEU B 1 314 ? -11.75 38.781 9.859 1 98.69 314 LEU B N 1
ATOM 5839 C CA . LEU B 1 314 ? -13.133 38.656 10.328 1 98.69 314 LEU B CA 1
ATOM 5840 C C . LEU B 1 314 ? -13.18 38.406 11.828 1 98.69 314 LEU B C 1
ATOM 5842 O O . LEU B 1 314 ? -13.945 39.062 12.547 1 98.69 314 LEU B O 1
ATOM 5846 N N . LEU B 1 315 ? -12.414 37.531 12.352 1 98.62 315 LEU B N 1
ATOM 5847 C CA . LEU B 1 315 ? -12.461 37.156 13.766 1 98.62 315 LEU B CA 1
ATOM 5848 C C . LEU B 1 315 ? -11.914 38.312 14.633 1 98.62 315 LEU B C 1
ATOM 5850 O O . LEU B 1 315 ? -12.508 38.656 15.656 1 98.62 315 LEU B O 1
ATOM 5854 N N . LEU B 1 316 ? -10.797 38.906 14.234 1 98.06 316 LEU B N 1
ATOM 5855 C CA . LEU B 1 316 ? -10.148 39.906 15.062 1 98.06 316 LEU B CA 1
ATOM 5856 C C . LEU B 1 316 ? -10.953 41.219 15.094 1 98.06 316 LEU B C 1
ATOM 5858 O O . LEU B 1 316 ? -10.852 42 16.047 1 98.06 316 LEU B O 1
ATOM 5862 N N . ALA B 1 317 ? -11.734 41.438 14.148 1 98.25 317 ALA B N 1
ATOM 5863 C CA . ALA B 1 317 ? -12.602 42.594 14.125 1 98.25 317 ALA B CA 1
ATOM 5864 C C . ALA B 1 317 ? -13.602 42.562 15.273 1 98.25 317 ALA B C 1
ATOM 5866 O O . ALA B 1 317 ? -13.992 43.594 15.812 1 98.25 317 ALA B O 1
ATOM 5867 N N . LYS B 1 318 ? -13.984 41.375 15.688 1 98.06 318 LYS B N 1
ATOM 5868 C CA . LYS B 1 318 ? -15.023 41.25 16.703 1 98.06 318 LYS B CA 1
ATOM 5869 C C . LYS B 1 318 ? -14.461 40.625 17.984 1 98.06 318 LYS B C 1
ATOM 5871 O O . LYS B 1 318 ? -15 40.844 19.062 1 98.06 318 LYS B O 1
ATOM 5876 N N . ALA B 1 319 ? -13.453 39.906 17.812 1 98.06 319 ALA B N 1
ATOM 5877 C CA . ALA B 1 319 ? -12.805 39.219 18.938 1 98.06 319 ALA B CA 1
ATOM 5878 C C . ALA B 1 319 ? -11.289 39.406 18.891 1 98.06 319 ALA B C 1
ATOM 5880 O O . ALA B 1 319 ? -10.547 38.469 18.656 1 98.06 319 ALA B O 1
ATOM 5881 N N . PRO B 1 320 ? -10.82 40.562 19.25 1 97.62 320 PRO B N 1
ATOM 5882 C CA . PRO B 1 320 ? -9.422 40.938 19.016 1 97.62 320 PRO B CA 1
ATOM 5883 C C . PRO B 1 320 ? -8.453 40.156 19.922 1 97.62 320 PRO B C 1
ATOM 5885 O O . PRO B 1 320 ? -7.242 40.188 19.688 1 97.62 320 PRO B O 1
ATOM 5888 N N . ASN B 1 321 ? -8.953 39.469 20.922 1 97.25 321 ASN B N 1
ATOM 5889 C CA . ASN B 1 321 ? -8.062 38.781 21.844 1 97.25 321 ASN B CA 1
ATOM 5890 C C . ASN B 1 321 ? -7.84 37.312 21.422 1 97.25 321 ASN B C 1
ATOM 5892 O O . ASN B 1 321 ? -7.078 36.594 22.078 1 97.25 321 ASN B O 1
ATOM 5896 N N . ILE B 1 322 ? -8.516 36.844 20.375 1 97.44 322 ILE B N 1
ATOM 5897 C CA . ILE B 1 322 ? -8.086 35.594 19.766 1 97.44 322 ILE B CA 1
ATOM 5898 C C . ILE B 1 322 ? -6.672 35.75 19.203 1 97.44 322 ILE B C 1
ATOM 5900 O O . ILE B 1 322 ? -6.367 36.75 18.531 1 97.44 322 ILE B O 1
ATOM 5904 N N . LYS B 1 323 ? -5.844 34.844 19.484 1 96.81 323 LYS B N 1
ATOM 5905 C CA . LYS B 1 323 ? -4.473 34.938 19 1 96.81 323 LYS B CA 1
ATOM 5906 C C . LYS B 1 323 ? -4.23 33.969 17.844 1 96.81 323 LYS B C 1
ATOM 5908 O O . LYS B 1 323 ? -4.5 32.781 17.969 1 96.81 323 LYS B O 1
ATOM 5913 N N . PHE B 1 324 ? -3.77 34.5 16.781 1 97.44 324 PHE B N 1
ATOM 5914 C CA . PHE B 1 324 ? -3.375 33.719 15.617 1 97.44 324 PHE B CA 1
ATOM 5915 C C . PHE B 1 324 ? -1.877 33.438 15.641 1 97.44 324 PHE B C 1
ATOM 5917 O O . PHE B 1 324 ? -1.072 34.375 15.844 1 97.44 324 PHE B O 1
ATOM 5924 N N . THR B 1 325 ? -1.524 32.188 15.492 1 96.75 325 THR B N 1
ATOM 5925 C CA . THR B 1 325 ? -0.135 31.906 15.148 1 96.75 325 THR B CA 1
ATOM 5926 C C . THR B 1 325 ? 0.165 32.312 13.711 1 96.75 325 THR B C 1
ATOM 5928 O O . THR B 1 325 ? -0.607 32.031 12.797 1 96.75 325 THR B O 1
ATOM 5931 N N . PRO B 1 326 ? 1.288 33.062 13.531 1 97.56 326 PRO B N 1
ATOM 5932 C CA . PRO B 1 326 ? 1.612 33.438 12.148 1 97.56 326 PRO B CA 1
ATOM 5933 C C . PRO B 1 326 ? 1.704 32.219 11.227 1 97.56 326 PRO B C 1
ATOM 5935 O O . PRO B 1 326 ? 2.309 31.219 11.586 1 97.56 326 PRO B O 1
ATOM 5938 N N . LEU B 1 327 ? 1.077 32.312 10.102 1 97.75 327 LEU B N 1
ATOM 5939 C CA . LEU B 1 327 ? 1.105 31.25 9.109 1 97.75 327 LEU B CA 1
ATOM 5940 C C . LEU B 1 327 ? 2.375 31.328 8.266 1 97.75 327 LEU B C 1
ATOM 5942 O O . LEU B 1 327 ? 2.355 31.844 7.145 1 97.75 327 LEU B O 1
ATOM 5946 N N . GLU B 1 328 ? 3.408 30.688 8.703 1 97.69 328 GLU B N 1
ATOM 5947 C CA . GLU B 1 328 ? 4.652 30.703 7.938 1 97.69 328 GLU B CA 1
ATOM 5948 C C . GLU B 1 328 ? 4.656 29.609 6.875 1 97.69 328 GLU B C 1
ATOM 5950 O O . GLU B 1 328 ? 5.34 29.719 5.859 1 97.69 328 GLU B O 1
ATOM 5955 N N . ALA B 1 329 ? 3.914 28.516 7.148 1 97 329 ALA B N 1
ATOM 5956 C CA . ALA B 1 329 ? 3.859 27.359 6.27 1 97 329 ALA B CA 1
ATOM 5957 C C . ALA B 1 329 ? 2.578 26.562 6.496 1 97 329 ALA B C 1
ATOM 5959 O O . ALA B 1 329 ? 1.691 26.984 7.234 1 97 329 ALA B O 1
ATOM 5960 N N . THR B 1 330 ? 2.416 25.484 5.723 1 97.06 330 THR B N 1
ATOM 5961 C CA . THR B 1 330 ? 1.258 24.594 5.758 1 97.06 330 THR B CA 1
ATOM 5962 C C . THR B 1 330 ? 0.009 25.328 5.262 1 97.06 330 THR B C 1
ATOM 5964 O O . THR B 1 330 ? 0.105 26.391 4.645 1 97.06 330 THR B O 1
ATOM 5967 N N . TYR B 1 331 ? -1.097 24.703 5.309 1 98.06 331 TYR B N 1
ATOM 5968 C CA . TYR B 1 331 ? -2.396 25.312 5.043 1 98.06 331 TYR B CA 1
ATOM 5969 C C . TYR B 1 331 ? -3.334 25.141 6.23 1 98.06 331 TYR B C 1
ATOM 5971 O O . TYR B 1 331 ? -4.547 25 6.055 1 98.06 331 TYR B O 1
ATOM 5979 N N . LEU B 1 332 ? -2.729 25.094 7.461 1 97.56 332 LEU B N 1
ATOM 5980 C CA . LEU B 1 332 ? -3.432 24.859 8.719 1 97.56 332 LEU B CA 1
ATOM 5981 C C . LEU B 1 332 ? -3.219 26.031 9.68 1 97.56 332 LEU B C 1
ATOM 5983 O O . LEU B 1 332 ? -2.094 26.281 10.125 1 97.56 332 LEU B O 1
ATOM 5987 N N . ALA B 1 333 ? -4.246 26.703 10.008 1 97.81 333 ALA B N 1
ATOM 5988 C CA . ALA B 1 333 ? -4.16 27.812 10.953 1 97.81 333 ALA B CA 1
ATOM 5989 C C . ALA B 1 333 ? -4.297 27.328 12.391 1 97.81 333 ALA B C 1
ATOM 5991 O O . ALA B 1 333 ? -5.086 26.422 12.672 1 97.81 333 ALA B O 1
ATOM 5992 N N . TRP B 1 334 ? -3.541 27.844 13.242 1 96.81 334 TRP B N 1
ATOM 5993 C CA . TRP B 1 334 ? -3.514 27.5 14.664 1 96.81 334 TRP B CA 1
ATOM 5994 C C . TRP B 1 334 ? -3.947 28.672 15.523 1 96.81 334 TRP B C 1
ATOM 5996 O O . TRP B 1 334 ? -3.234 29.688 15.609 1 96.81 334 TRP B O 1
ATOM 6006 N N . LEU B 1 335 ? -5.129 28.578 16.141 1 97.31 335 LEU B N 1
ATOM 6007 C CA . LEU B 1 335 ? -5.746 29.703 16.844 1 97.31 335 LEU B CA 1
ATOM 6008 C C . LEU B 1 335 ? -5.84 29.422 18.344 1 97.31 335 LEU B C 1
ATOM 6010 O O . LEU B 1 335 ? -6.176 28.312 18.75 1 97.31 335 LEU B O 1
ATOM 6014 N N . ASP B 1 336 ? -5.566 30.406 19.141 1 96.81 336 ASP B N 1
ATOM 6015 C CA . ASP B 1 336 ? -5.684 30.391 20.594 1 96.81 336 ASP B CA 1
ATOM 6016 C C . ASP B 1 336 ? -6.98 31.062 21.047 1 96.81 336 ASP B C 1
ATOM 6018 O O . ASP B 1 336 ? -7.152 32.281 20.891 1 96.81 336 ASP B O 1
ATOM 6022 N N . PHE B 1 337 ? -7.832 30.312 21.703 1 97.5 337 PHE B N 1
ATOM 6023 C CA . PHE B 1 337 ? -9.141 30.812 22.109 1 97.5 337 PHE B CA 1
ATOM 6024 C C . PHE B 1 337 ? -9.172 31.078 23.609 1 97.5 337 PHE B C 1
ATOM 6026 O O . PHE B 1 337 ? -10.219 31.422 24.156 1 97.5 337 PHE B O 1
ATOM 6033 N N . ASN B 1 338 ? -8.109 31.031 24.297 1 96.06 338 ASN B N 1
ATOM 6034 C CA . ASN B 1 338 ? -8.047 31.062 25.75 1 96.06 338 ASN B CA 1
ATOM 6035 C C . ASN B 1 338 ? -8.578 32.375 26.297 1 96.06 338 ASN B C 1
ATOM 6037 O O . ASN B 1 338 ? -9.055 32.438 27.438 1 96.06 338 ASN B O 1
ATOM 6041 N N . ALA B 1 339 ? -8.547 33.438 25.562 1 97.25 339 ALA B N 1
ATOM 6042 C CA . ALA B 1 339 ? -9.031 34.719 26.016 1 97.25 339 ALA B CA 1
ATOM 6043 C C . ALA B 1 339 ? -10.547 34.719 26.172 1 97.25 339 ALA B C 1
ATOM 6045 O O . ALA B 1 339 ? -11.102 35.531 26.906 1 97.25 339 ALA B O 1
ATOM 6046 N N . TYR B 1 340 ? -11.219 33.781 25.547 1 97.88 340 TYR B N 1
ATOM 6047 C CA . TYR B 1 340 ? -12.672 33.844 25.5 1 97.88 340 TYR B CA 1
ATOM 6048 C C . TYR B 1 340 ? -13.289 32.562 26.016 1 97.88 340 TYR B C 1
ATOM 6050 O O . TYR B 1 340 ? -14.359 32.562 26.625 1 97.88 340 TYR B O 1
ATOM 6058 N N . ILE B 1 341 ? -12.656 31.469 25.734 1 97.44 341 ILE B N 1
ATOM 6059 C CA . ILE B 1 341 ? -13.25 30.172 26 1 97.44 341 ILE B CA 1
ATOM 6060 C C . ILE B 1 341 ? -12.305 29.344 26.859 1 97.44 341 ILE B C 1
ATOM 6062 O O . ILE B 1 341 ? -11.117 29.188 26.531 1 97.44 341 ILE B O 1
ATOM 6066 N N . LYS B 1 342 ? -12.805 28.734 27.906 1 96.44 342 LYS B N 1
ATOM 6067 C CA . LYS B 1 342 ? -12.023 27.781 28.688 1 96.44 342 LYS B CA 1
ATOM 6068 C C . LYS B 1 342 ? -11.656 26.547 27.859 1 96.44 342 LYS B C 1
ATOM 6070 O O . LYS B 1 342 ? -12.469 26.078 27.062 1 96.44 342 LYS B O 1
ATOM 6075 N N . PRO B 1 343 ? -10.469 26.062 28.094 1 95.31 343 PRO B N 1
ATOM 6076 C CA . PRO B 1 343 ? -10.008 24.938 27.281 1 95.31 343 PRO B CA 1
ATOM 6077 C C . PRO B 1 343 ? -10.977 23.766 27.297 1 95.31 343 PRO B C 1
ATOM 6079 O O . PRO B 1 343 ? -11.219 23.141 26.25 1 95.31 343 PRO B O 1
ATOM 6082 N N . ASP B 1 344 ? -11.539 23.422 28.391 1 93.94 344 ASP B N 1
ATOM 6083 C CA . ASP B 1 344 ? -12.398 22.25 28.516 1 93.94 344 ASP B CA 1
ATOM 6084 C C . ASP B 1 344 ? -13.75 22.484 27.859 1 93.94 344 ASP B C 1
ATOM 6086 O O . ASP B 1 344 ? -14.523 21.547 27.672 1 93.94 344 ASP B O 1
ATOM 6090 N N . GLU B 1 345 ? -14.008 23.703 27.375 1 96.06 345 GLU B N 1
ATOM 6091 C CA . GLU B 1 345 ? -15.273 24.031 26.734 1 96.06 345 GLU B CA 1
ATOM 6092 C C . GLU B 1 345 ? -15.086 24.25 25.234 1 96.06 345 GLU B C 1
ATOM 6094 O O . GLU B 1 345 ? -16.062 24.406 24.5 1 96.06 345 GLU B O 1
ATOM 6099 N N . LEU B 1 346 ? -13.898 24.234 24.828 1 95.88 346 LEU B N 1
ATOM 6100 C CA . LEU B 1 346 ? -13.602 24.672 23.469 1 95.88 346 LEU B CA 1
ATOM 6101 C C . LEU B 1 346 ? -14.273 23.766 22.453 1 95.88 346 LEU B C 1
ATOM 6103 O O . LEU B 1 346 ? -14.844 24.234 21.469 1 95.88 346 LEU B O 1
ATOM 6107 N N . ASP B 1 347 ? -14.219 22.469 22.609 1 93.56 347 ASP B N 1
ATOM 6108 C CA . ASP B 1 347 ? -14.844 21.531 21.688 1 93.56 347 ASP B CA 1
ATOM 6109 C C . ASP B 1 347 ? -16.344 21.781 21.578 1 93.56 347 ASP B C 1
ATOM 6111 O O . ASP B 1 347 ? -16.906 21.844 20.484 1 93.56 347 ASP B O 1
ATOM 6115 N N . ASP B 1 348 ? -16.953 21.844 22.734 1 95.31 348 ASP B N 1
ATOM 6116 C CA . ASP B 1 348 ? -18.391 22.109 22.766 1 95.31 348 ASP B CA 1
ATOM 6117 C C . ASP B 1 348 ? -18.719 23.422 22.062 1 95.31 348 ASP B C 1
ATOM 6119 O O . ASP B 1 348 ? -19.688 23.516 21.312 1 95.31 348 ASP B O 1
ATOM 6123 N N . PHE B 1 349 ? -17.953 24.422 22.375 1 97.25 349 PHE B N 1
ATOM 6124 C CA . PHE B 1 349 ? -18.188 25.734 21.797 1 97.25 349 PHE B CA 1
ATOM 6125 C C . PHE B 1 349 ? -18.047 25.688 20.266 1 97.25 349 PHE B C 1
ATOM 6127 O O . PHE B 1 349 ? -18.953 26.094 19.547 1 97.25 349 PHE B O 1
ATOM 6134 N N . LEU B 1 350 ? -16.906 25.172 19.734 1 97.31 350 LEU B N 1
ATOM 6135 C CA . LEU B 1 350 ? -16.641 25.219 18.297 1 97.31 350 LEU B CA 1
ATOM 6136 C C . LEU B 1 350 ? -17.516 24.219 17.547 1 97.31 350 LEU B C 1
ATOM 6138 O O . LEU B 1 350 ? -18.094 24.547 16.5 1 97.31 350 LEU B O 1
ATOM 6142 N N . ILE B 1 351 ? -17.641 23.016 18.047 1 95.38 351 ILE B N 1
ATOM 6143 C CA . ILE B 1 351 ? -18.266 21.922 17.297 1 95.38 351 ILE B CA 1
ATOM 6144 C C . ILE B 1 351 ? -19.781 21.922 17.516 1 95.38 351 ILE B C 1
ATOM 6146 O O . ILE B 1 351 ? -20.547 21.938 16.562 1 95.38 351 ILE B O 1
ATOM 6150 N N . LYS B 1 352 ? -20.219 21.984 18.719 1 95.38 352 LYS B N 1
ATOM 6151 C CA . LYS B 1 352 ? -21.641 21.844 19.016 1 95.38 352 LYS B CA 1
ATOM 6152 C C . LYS B 1 352 ? -22.375 23.172 18.859 1 95.38 352 LYS B C 1
ATOM 6154 O O . LYS B 1 352 ? -23.453 23.234 18.266 1 95.38 352 LYS B O 1
ATOM 6159 N N . GLU B 1 353 ? -21.812 24.188 19.375 1 97.44 353 GLU B N 1
ATOM 6160 C CA . GLU B 1 353 ? -22.5 25.469 19.359 1 97.44 353 GLU B CA 1
ATOM 6161 C C . GLU B 1 353 ? -22.281 26.188 18.016 1 97.44 353 GLU B C 1
ATOM 6163 O O . GLU B 1 353 ? -23.25 26.594 17.375 1 97.44 353 GLU B O 1
ATOM 6168 N N . CYS B 1 354 ? -21.047 26.312 17.656 1 98.25 354 CYS B N 1
ATOM 6169 C CA . CYS B 1 354 ? -20.75 27.078 16.453 1 98.25 354 CYS B CA 1
ATOM 6170 C C . CYS B 1 354 ? -20.906 26.203 15.203 1 98.25 354 CYS B C 1
ATOM 6172 O O . CYS B 1 354 ? -20.984 26.719 14.086 1 98.25 354 CYS B O 1
ATOM 6174 N N . ARG B 1 355 ? -20.859 24.859 15.367 1 98.12 355 ARG B N 1
ATOM 6175 C CA . ARG B 1 355 ? -20.969 23.891 14.273 1 98.12 355 ARG B CA 1
ATOM 6176 C C . ARG B 1 355 ? -19.812 24.062 13.297 1 98.12 355 ARG B C 1
ATOM 6178 O O . ARG B 1 355 ? -20.016 24.094 12.078 1 98.12 355 ARG B O 1
ATOM 6185 N N . VAL B 1 356 ? -18.703 24.297 13.805 1 98.38 356 VAL B N 1
ATOM 6186 C CA . VAL B 1 356 ? -17.438 24.328 13.07 1 98.38 356 VAL B CA 1
ATOM 6187 C C . VAL B 1 356 ? -16.578 23.141 13.477 1 98.38 356 VAL B C 1
ATOM 6189 O O . VAL B 1 356 ? -16.109 23.062 14.617 1 98.38 356 VAL B O 1
ATOM 6192 N N . GLY B 1 357 ? -16.453 22.156 12.523 1 97 357 GLY B N 1
ATOM 6193 C CA . GLY B 1 357 ? -15.68 20.953 12.789 1 97 357 GLY B CA 1
ATOM 6194 C C . GLY B 1 357 ? -14.188 21.156 12.602 1 97 357 GLY B C 1
ATOM 6195 O O . GLY B 1 357 ? -13.688 21.172 11.477 1 97 357 GLY B O 1
ATOM 6196 N N . VAL B 1 358 ? -13.445 21.281 13.703 1 95.94 358 VAL B N 1
ATOM 6197 C CA . VAL B 1 358 ? -12 21.453 13.695 1 95.94 358 VAL B CA 1
ATOM 6198 C C . VAL B 1 358 ? -11.359 20.469 14.664 1 95.94 358 VAL B C 1
ATOM 6200 O O . VAL B 1 358 ? -12.062 19.75 15.383 1 95.94 358 VAL B O 1
ATOM 6203 N N . ASN B 1 359 ? -10 20.281 14.539 1 92.06 359 ASN B N 1
ATOM 6204 C CA . ASN B 1 359 ? -9.227 19.594 15.562 1 92.06 359 ASN B CA 1
ATOM 6205 C C . ASN B 1 359 ? -8.742 20.562 16.641 1 92.06 359 ASN B C 1
ATOM 6207 O O . ASN B 1 359 ? -8.117 21.594 16.328 1 92.06 359 ASN B O 1
ATOM 6211 N N . THR B 1 360 ? -9.055 20.172 17.844 1 89.31 360 THR B N 1
ATOM 6212 C CA . THR B 1 360 ? -8.586 21 18.938 1 89.31 360 THR B CA 1
ATOM 6213 C C . THR B 1 360 ? -7.328 20.406 19.562 1 89.31 360 THR B C 1
ATOM 6215 O O . THR B 1 360 ? -6.863 19.344 19.156 1 89.31 360 THR B O 1
ATOM 6218 N N . SER B 1 361 ? -6.715 21.141 20.453 1 78.88 361 SER B N 1
ATOM 6219 C CA . SER B 1 361 ? -5.359 20.938 20.953 1 78.88 361 SER B CA 1
ATOM 6220 C C . SER B 1 361 ? -5.199 19.531 21.531 1 78.88 361 SER B C 1
ATOM 6222 O O . SER B 1 361 ? -4.129 18.922 21.406 1 78.88 361 SER B O 1
ATOM 6224 N N . ALA B 1 362 ? -6.188 18.906 22.062 1 73.38 362 ALA B N 1
ATOM 6225 C CA . ALA B 1 362 ? -6.051 17.562 22.641 1 73.38 362 ALA B CA 1
ATOM 6226 C C . ALA B 1 362 ? -5.664 16.547 21.562 1 73.38 362 ALA B C 1
ATOM 6228 O O . ALA B 1 362 ? -5.176 15.461 21.875 1 73.38 362 ALA B O 1
ATOM 6229 N N . ASN B 1 363 ? -5.754 17 20.312 1 73.38 363 ASN B N 1
ATOM 6230 C CA . ASN B 1 363 ? -5.43 16.125 19.203 1 73.38 363 ASN B CA 1
ATOM 6231 C C . ASN B 1 363 ? -3.969 16.25 18.781 1 73.38 363 ASN B C 1
ATOM 6233 O O . ASN B 1 363 ? -3.508 15.547 17.891 1 73.38 363 ASN B O 1
ATOM 6237 N N . PHE B 1 364 ? -3.281 17.078 19.453 1 80.88 364 PHE B N 1
ATOM 6238 C CA . PHE B 1 364 ? -1.883 17.297 19.094 1 80.88 364 PHE B CA 1
ATOM 6239 C C . PHE B 1 364 ? -0.975 17.016 20.281 1 80.88 364 PHE B C 1
ATOM 6241 O O . PHE B 1 364 ? -1.374 17.203 21.438 1 80.88 364 PHE B O 1
ATOM 6248 N N . ALA B 1 365 ? 0.27 16.266 20.203 1 73.12 365 ALA B N 1
ATOM 6249 C CA . ALA B 1 365 ? 1.073 15.625 21.234 1 73.12 365 ALA B CA 1
ATOM 6250 C C . ALA B 1 365 ? 2.156 16.562 21.766 1 73.12 365 ALA B C 1
ATOM 6252 O O . ALA B 1 365 ? 2.891 17.172 20.984 1 73.12 365 ALA B O 1
ATOM 6253 N N . PRO B 1 366 ? 2.486 16.812 23.047 1 72.56 366 PRO B N 1
ATOM 6254 C CA . PRO B 1 366 ? 1.671 17.234 24.188 1 72.56 366 PRO B CA 1
ATOM 6255 C C . PRO B 1 366 ? 1.061 18.609 24.016 1 72.56 366 PRO B C 1
ATOM 6257 O O . PRO B 1 366 ? 1.692 19.5 23.438 1 72.56 366 PRO B O 1
ATOM 6260 N N . ALA B 1 367 ? -0.326 18.797 23.906 1 69.38 367 ALA B N 1
ATOM 6261 C CA . ALA B 1 367 ? -1.026 19.969 23.391 1 69.38 367 ALA B CA 1
ATOM 6262 C C . ALA B 1 367 ? -1.196 21.031 24.469 1 69.38 367 ALA B C 1
ATOM 6264 O O . ALA B 1 367 ? -1.136 20.719 25.672 1 69.38 367 ALA B O 1
ATOM 6265 N N . THR B 1 368 ? -1.057 22.297 24.016 1 78.25 368 THR B N 1
ATOM 6266 C CA . THR B 1 368 ? -1.486 23.453 24.797 1 78.25 368 THR B CA 1
ATOM 6267 C C . THR B 1 368 ? -3.004 23.594 24.75 1 78.25 368 THR B C 1
ATOM 6269 O O . THR B 1 368 ? -3.592 23.719 23.672 1 78.25 368 THR B O 1
ATOM 6272 N N . PRO B 1 369 ? -3.598 23.531 25.859 1 90.5 369 PRO B N 1
ATOM 6273 C CA . PRO B 1 369 ? -5.062 23.578 25.844 1 90.5 369 PRO B CA 1
ATOM 6274 C C . PRO B 1 369 ? -5.602 24.891 25.297 1 90.5 369 PRO B C 1
ATOM 6276 O O . PRO B 1 369 ? -4.957 25.938 25.438 1 90.5 369 PRO B O 1
ATOM 6279 N N . GLY B 1 370 ? -6.766 24.844 24.609 1 94.94 370 GLY B N 1
ATOM 6280 C CA . GLY B 1 370 ? -7.492 26.047 24.203 1 94.94 370 GLY B CA 1
ATOM 6281 C C . GLY B 1 370 ? -7.195 26.469 22.781 1 94.94 370 GLY B C 1
ATOM 6282 O O . GLY B 1 370 ? -7.512 27.578 22.391 1 94.94 370 GLY B O 1
ATOM 6283 N N . PHE B 1 371 ? -6.586 25.547 22.031 1 96.06 371 PHE B N 1
ATOM 6284 C CA . PHE B 1 371 ? -6.227 25.891 20.656 1 96.06 371 PHE B CA 1
ATOM 6285 C C . PHE B 1 371 ? -7.047 25.078 19.672 1 96.06 371 PHE B C 1
ATOM 6287 O O . PHE B 1 371 ? -7.488 23.969 19.984 1 96.06 371 PHE B O 1
ATOM 6294 N N . GLY B 1 372 ? -7.332 25.641 18.531 1 96 372 GLY B N 1
ATOM 6295 C CA . GLY B 1 372 ? -7.961 24.953 17.406 1 96 372 GLY B CA 1
ATOM 6296 C C . GLY B 1 372 ? -7.172 25.078 16.125 1 96 372 GLY B C 1
ATOM 6297 O O . GLY B 1 372 ? -6.605 26.141 15.828 1 96 372 GLY B O 1
ATOM 6298 N N . ARG B 1 373 ? -7.047 23.984 15.383 1 96.94 373 ARG B N 1
ATOM 6299 C CA . ARG B 1 373 ? -6.414 23.984 14.07 1 96.94 373 ARG B CA 1
ATOM 6300 C C . ARG B 1 373 ? -7.457 24.031 12.961 1 96.94 373 ARG B C 1
ATOM 6302 O O . ARG B 1 373 ? -8.367 23.188 12.922 1 96.94 373 ARG B O 1
ATOM 6309 N N . PHE B 1 374 ? -7.34 24.953 12.039 1 98 374 PHE B N 1
ATOM 6310 C CA . PHE B 1 374 ? -8.289 25.172 10.961 1 98 374 PHE B CA 1
ATOM 6311 C C . PHE B 1 374 ? -7.66 24.891 9.609 1 98 374 PHE B C 1
ATOM 6313 O O . PHE B 1 374 ? -6.613 25.438 9.273 1 98 374 PHE B O 1
ATOM 6320 N N . ASN B 1 375 ? -8.266 24.078 8.828 1 98.06 375 ASN B N 1
ATOM 6321 C CA . ASN B 1 375 ? -7.855 23.812 7.453 1 98.06 375 ASN B CA 1
ATOM 6322 C C . ASN B 1 375 ? -8.242 24.969 6.523 1 98.06 375 ASN B C 1
ATOM 6324 O O . ASN B 1 375 ? -9.43 25.234 6.332 1 98.06 375 ASN B O 1
ATOM 6328 N N . LEU B 1 376 ? -7.285 25.578 5.879 1 98.19 376 LEU B N 1
ATOM 6329 C CA . LEU B 1 376 ? -7.5 26.766 5.07 1 98.19 376 LEU B CA 1
ATOM 6330 C C . LEU B 1 376 ? -7.688 26.406 3.602 1 98.19 376 LEU B C 1
ATOM 6332 O O . LEU B 1 376 ? -8.039 27.266 2.785 1 98.19 376 LEU B O 1
ATOM 6336 N N . ALA B 1 377 ? -7.445 25.141 3.25 1 97.5 377 ALA B N 1
ATOM 6337 C CA . ALA B 1 377 ? -7.586 24.703 1.863 1 97.5 377 ALA B CA 1
ATOM 6338 C C . ALA B 1 377 ? -9.039 24.391 1.532 1 97.5 377 ALA B C 1
ATOM 6340 O O . ALA B 1 377 ? -9.391 23.25 1.225 1 97.5 377 ALA B O 1
ATOM 6341 N N . ALA B 1 378 ? -9.875 25.391 1.599 1 97.5 378 ALA B N 1
ATOM 6342 C CA . ALA B 1 378 ? -11.312 25.375 1.346 1 97.5 378 ALA B CA 1
ATOM 6343 C C . ALA B 1 378 ? -11.758 26.641 0.615 1 97.5 378 ALA B C 1
ATOM 6345 O O . ALA B 1 378 ? -10.984 27.594 0.488 1 97.5 378 ALA B O 1
ATOM 6346 N N . HIS B 1 379 ? -12.945 26.594 0.097 1 97.31 379 HIS B N 1
ATOM 6347 C CA . HIS B 1 379 ? -13.484 27.797 -0.528 1 97.31 379 HIS B CA 1
ATOM 6348 C C . HIS B 1 379 ? -13.547 28.953 0.462 1 97.31 379 HIS B C 1
ATOM 6350 O O . HIS B 1 379 ? -13.883 28.766 1.633 1 97.31 379 HIS B O 1
ATOM 6356 N N . PRO B 1 380 ? -13.266 30.156 -0.012 1 97.88 380 PRO B N 1
ATOM 6357 C CA . PRO B 1 380 ? -13.336 31.328 0.88 1 97.88 380 PRO B CA 1
ATOM 6358 C C . PRO B 1 380 ? -14.695 31.469 1.558 1 97.88 380 PRO B C 1
ATOM 6360 O O . PRO B 1 380 ? -14.781 31.938 2.691 1 97.88 380 PRO B O 1
ATOM 6363 N N . ASP B 1 381 ? -15.727 31.016 0.917 1 97.94 381 ASP B N 1
ATOM 6364 C CA . ASP B 1 381 ? -17.062 31.062 1.507 1 97.94 381 ASP B CA 1
ATOM 6365 C C . ASP B 1 381 ? -17.141 30.203 2.77 1 97.94 381 ASP B C 1
ATOM 6367 O O . ASP B 1 381 ? -17.812 30.578 3.732 1 97.94 381 ASP B O 1
ATOM 6371 N N . THR B 1 382 ? -16.547 29.094 2.688 1 97.75 382 THR B N 1
ATOM 6372 C CA . THR B 1 382 ? -16.5 28.219 3.852 1 97.75 382 THR B CA 1
ATOM 6373 C C . THR B 1 382 ? -15.75 28.875 5.004 1 97.75 382 THR B C 1
ATOM 6375 O O . THR B 1 382 ? -16.188 28.812 6.156 1 97.75 382 THR B O 1
ATOM 6378 N N . ILE B 1 383 ? -14.688 29.547 4.711 1 98.5 383 ILE B N 1
ATOM 6379 C CA . ILE B 1 383 ? -13.875 30.25 5.703 1 98.5 383 ILE B CA 1
ATOM 6380 C C . ILE B 1 383 ? -14.68 31.391 6.32 1 98.5 383 ILE B C 1
ATOM 6382 O O . ILE B 1 383 ? -14.703 31.562 7.539 1 98.5 383 ILE B O 1
ATOM 6386 N N . LYS B 1 384 ? -15.328 32.125 5.512 1 98.56 384 LYS B N 1
ATOM 6387 C CA . LYS B 1 384 ? -16.156 33.25 5.961 1 98.56 384 LYS B CA 1
ATOM 6388 C C . LYS B 1 384 ? -17.281 32.75 6.875 1 98.56 384 LYS B C 1
ATOM 6390 O O . LYS B 1 384 ? -17.531 33.344 7.926 1 98.56 384 LYS B O 1
ATOM 6395 N N . GLU B 1 385 ? -17.906 31.703 6.422 1 98.69 385 GLU B N 1
ATOM 6396 C CA . GLU B 1 385 ? -19 31.141 7.207 1 98.69 385 GLU B CA 1
ATOM 6397 C C . GLU B 1 385 ? -18.5 30.641 8.562 1 98.69 385 GLU B C 1
ATOM 6399 O O . GLU B 1 385 ? -19.172 30.844 9.586 1 98.69 385 GLU B O 1
ATOM 6404 N N . ALA B 1 386 ? -17.375 30.016 8.578 1 98.69 386 ALA B N 1
ATOM 6405 C CA . ALA B 1 386 ? -16.797 29.547 9.844 1 98.69 386 ALA B CA 1
ATOM 6406 C C . ALA B 1 386 ? -16.562 30.719 10.789 1 98.69 386 ALA B C 1
ATOM 6408 O O . ALA B 1 386 ? -16.906 30.656 11.977 1 98.69 386 ALA B O 1
ATOM 6409 N N . ALA B 1 387 ? -16 31.797 10.312 1 98.75 387 ALA B N 1
ATOM 6410 C CA . ALA B 1 387 ? -15.742 32.969 11.125 1 98.75 387 ALA B CA 1
ATOM 6411 C C . ALA B 1 387 ? -17.047 33.562 11.68 1 98.75 387 ALA B C 1
ATOM 6413 O O . ALA B 1 387 ? -17.125 33.906 12.859 1 98.75 387 ALA B O 1
ATOM 6414 N N . ASN B 1 388 ? -18 33.625 10.859 1 98.62 388 ASN B N 1
ATOM 6415 C CA . ASN B 1 388 ? -19.281 34.188 11.273 1 98.62 388 ASN B CA 1
ATOM 6416 C C . ASN B 1 388 ? -19.938 33.344 12.367 1 98.62 388 ASN B C 1
ATOM 6418 O O . ASN B 1 388 ? -20.484 33.875 13.328 1 98.62 388 ASN B O 1
ATOM 6422 N N . ARG B 1 389 ? -19.859 32.062 12.203 1 98.69 389 ARG B N 1
ATOM 6423 C CA . ARG B 1 389 ? -20.453 31.188 13.203 1 98.69 389 ARG B CA 1
ATOM 6424 C C . ARG B 1 389 ? -19.75 31.328 14.547 1 98.69 389 ARG B C 1
ATOM 6426 O O . ARG B 1 389 ? -20.391 31.312 15.602 1 98.69 389 ARG B O 1
ATOM 6433 N N . ILE B 1 390 ? -18.5 31.438 14.516 1 98.75 390 ILE B N 1
ATOM 6434 C CA . ILE B 1 390 ? -17.734 31.594 15.742 1 98.75 390 ILE B CA 1
ATOM 6435 C C . ILE B 1 390 ? -18.094 32.906 16.406 1 98.75 390 ILE B C 1
ATOM 6437 O O . ILE B 1 390 ? -18.297 32.969 17.609 1 98.75 390 ILE B O 1
ATOM 6441 N N . ILE B 1 391 ? -18.172 34 15.633 1 98.56 391 ILE B N 1
ATOM 6442 C CA . ILE B 1 391 ? -18.531 35.312 16.141 1 98.56 391 ILE B CA 1
ATOM 6443 C C . ILE B 1 391 ? -19.922 35.25 16.781 1 98.56 391 ILE B C 1
ATOM 6445 O O . ILE B 1 391 ? -20.125 35.781 17.891 1 98.56 391 ILE B O 1
ATOM 6449 N N . GLN B 1 392 ? -20.812 34.594 16.094 1 98.5 392 GLN B N 1
ATOM 6450 C CA . GLN B 1 392 ? -22.172 34.469 16.625 1 98.5 392 GLN B CA 1
ATOM 6451 C C . GLN B 1 392 ? -22.172 33.688 17.938 1 98.5 392 GLN B C 1
ATOM 6453 O O . GLN B 1 392 ? -22.922 34 18.859 1 98.5 392 GLN B O 1
ATOM 6458 N N . GLY B 1 393 ? -21.375 32.625 17.969 1 98.44 393 GLY B N 1
ATOM 6459 C CA . GLY B 1 393 ? -21.25 31.859 19.203 1 98.44 393 GLY B CA 1
ATOM 6460 C C . GLY B 1 393 ? -20.734 32.688 20.359 1 98.44 393 GLY B C 1
ATOM 6461 O O . GLY B 1 393 ? -21.266 32.594 21.469 1 98.44 393 GLY B O 1
ATOM 6462 N N . LEU B 1 394 ? -19.734 33.531 20.125 1 98.5 394 LEU B N 1
ATOM 6463 C CA . LEU B 1 394 ? -19.188 34.406 21.156 1 98.5 394 LEU B CA 1
ATOM 6464 C C . LEU B 1 394 ? -20.234 35.438 21.609 1 98.5 394 LEU B C 1
ATOM 6466 O O . LEU B 1 394 ? -20.312 35.75 22.797 1 98.5 394 LEU B O 1
ATOM 6470 N N . LEU B 1 395 ? -20.969 35.906 20.719 1 98.12 395 LEU B N 1
ATOM 6471 C CA . LEU B 1 395 ? -22.031 36.844 21.031 1 98.12 395 LEU B CA 1
ATOM 6472 C C . LEU B 1 395 ? -23.109 36.188 21.891 1 98.12 395 LEU B C 1
ATOM 6474 O O . LEU B 1 395 ? -23.594 36.812 22.844 1 98.12 395 LEU B O 1
ATOM 6478 N N . HIS B 1 396 ? -23.406 35.031 21.516 1 97.56 396 HIS B N 1
ATOM 6479 C CA . HIS B 1 396 ? -24.438 34.312 22.25 1 97.56 396 HIS B CA 1
ATOM 6480 C C . HIS B 1 396 ? -24.016 34.094 23.688 1 97.56 396 HIS B C 1
ATOM 6482 O O . HIS B 1 396 ? -24.859 34.062 24.594 1 97.56 396 HIS B O 1
ATOM 6488 N N . ARG B 1 397 ? -22.766 33.875 23.875 1 97.25 397 ARG B N 1
ATOM 6489 C CA . ARG B 1 397 ? -22.25 33.656 25.219 1 97.25 397 ARG B CA 1
ATOM 6490 C C . ARG B 1 397 ? -21.922 34.969 25.906 1 97.25 397 ARG B C 1
ATOM 6492 O O . ARG B 1 397 ? -21.406 34.969 27.031 1 97.25 397 ARG B O 1
ATOM 6499 N N . ASN B 1 398 ? -22.141 36.062 25.328 1 97.38 398 ASN B N 1
ATOM 6500 C CA . ASN B 1 398 ? -21.844 37.406 25.844 1 97.38 398 ASN B CA 1
ATOM 6501 C C . ASN B 1 398 ? -20.359 37.562 26.141 1 97.38 398 ASN B C 1
ATOM 6503 O O . ASN B 1 398 ? -20 38.125 27.188 1 97.38 398 ASN B O 1
ATOM 6507 N N . LEU B 1 399 ? -19.609 37 25.203 1 96.88 399 LEU B N 1
ATOM 6508 C CA . LEU B 1 399 ? -18.172 37.094 25.438 1 96.88 399 LEU B CA 1
ATOM 6509 C C . LEU B 1 399 ? -17.562 38.219 24.609 1 96.88 399 LEU B C 1
ATOM 6511 O O . LEU B 1 399 ? -16.406 38.625 24.844 1 96.88 399 LEU B O 1
ATOM 6515 N N . ILE B 1 400 ? -18.375 38.625 23.734 1 95.19 400 ILE B N 1
ATOM 6516 C CA . ILE B 1 400 ? -18.016 39.812 22.969 1 95.19 400 ILE B CA 1
ATOM 6517 C C . ILE B 1 400 ? -19.234 40.719 22.75 1 95.19 400 ILE B C 1
ATOM 6519 O O . ILE B 1 400 ? -20.375 40.25 22.922 1 95.19 400 ILE B O 1
#